Protein 2MK0 (pdb70)

InterPro domains:
  IPR055890 Domain of unknown function DUF7467 [PF24269] (681-784)

Solvent-accessible surface area: 6616 Å² total; per-residue (Å²): 210,86,118,86,74,111,85,95,60,27,72,35,86,163,39,43,14,56,97,86,16,89,91,75,23,38,47,75,75,41,50,67,50,0,58,66,84,34,87,96,71,0,49,76,60,96,73,35,97,134,120,17,23,89,68,5,4,20,53,98,46,44,132,136,64,102,129,167,76,51,53,111,129,34,57,101,80,89,54,62,73,66,159,104,121,91,135,155

Sequence (88 aa):
EPSSQPSDCGEVIEECPIDACFLPKSDSARPPDCTAVGRPDCNVLPFPNNIGCPSCCPFECSPDNPMFTPSPDGSPPNCSPTMLPSPSEPSSQPSDCGEVIEECPIDACFLPKSDSARPPDCTAVGRPDCNVLPFPNNIGCPSCCPFECSPDNPMFTPSPDGSPPNCSPTMLPSPSEPSSQPSDCGEVIEECPIDACFLPKSDSARPPDCTAVGRPDCNVLPFPNNIGCPSCCPFECSPDNPMFTPSPDGSPPNCSPTMLPSPSEPSSQPSDCGEVIEECPIDACFLPKSDSARPPDCTAVGRPDCNVLPFPNNIGCPSCCPFECSPDNPMFTPSPDGSPPNCSPTMLPSPSEPSSQPSDCGEVIEECPIDACFLPKSDSARPPDCTAVGRPDCNVLPFPNNIGCPSCCPFECSPDNPMFTPSPDGSPPNCSPTMLPSPSEPSSQPSDCGEVIEECPIDACFLPKSDSARPPDCTAVGRPDCNVLPFPNNIGCPSCCPFECSPDNPMFTPSPDGSPPNCSPTMLPSPSEPSSQPSDCGEVIEECPIDACFLPKSDSARPPDCTAVGRPDCNVLPFPNNIGCPSCCPFECSPDNPMFTPSPDGSPPNCSPTMLPSPSEPSSQPSDCGEVIEECPIDACFLPKSDSARPPDCTAVGRPDCNVLPFPNNIGCPSCCPFECSPDNPMFTPSPDGSPPNCSPTMLPSPSEPSSQPSDCGEVIEECPIDACFLPKSDSARPPDCTAVGRPDCNVLPFPNNIGCPSCCPFECSPDNPMFTPSPDGSPPNCSPTMLPSPSEPSSQPSDCGEVIEECPIDACFLPKSDSARPPDCTAVGRPDCNVLPFPNNIGCPSCCPFECSPDNPMFTPSPDGSPPNCSPTMLPSPS

Foldseek 3Di:
DDPDFCPQPPVGDQQVCDCVQPHPCLAVHGAAAQVRVPNQVLLDQPGPVPDGDPDHGHHDSDPPGDDDHHHPVRDQPDPPSPVDDDDD

Nearest PDB structures (foldseek):
  2mk0-assembly1_A  TM=9.180E-01  e=6.461E-21  Cylindrotheca fusiformis
  2nbi-assembly1_A  TM=7.959E-01  e=3.750E-17  Cylindrotheca fusiformis
  2mk0-assembly1_A  TM=9.466E-01  e=4.600E-21  Cylindrotheca fusiformis
  2nbi-assembly1_A  TM=8.079E-01  e=7.710E-17  Cylindrotheca fusiformis
  2mk0-assembly1_A  TM=9.467E-01  e=3.034E-20  Cylindrotheca fusiformis

Secondary structure (DSSP, 8-state):
--S--TTSSSSSSS-S-HHHHHSSSTTTT-S--GGGTT-GGGGSSS---SSS-SS------SSS------STTSS---SSTTTS----

Structure (mmCIF, N/CA/C/O backbone):
data_2MK0
#
_entry.id   2MK0
#
loop_
_atom_site.group_PDB
_atom_site.id
_atom_site.type_symbol
_atom_site.label_atom_id
_atom_site.label_alt_id
_atom_site.label_comp_id
_atom_site.label_asym_id
_atom_site.label_entity_id
_atom_site.label_seq_id
_atom_site.pdbx_PDB_ins_code
_atom_site.Cartn_x
_atom_site.Cartn_y
_atom_site.Cartn_z
_atom_site.occupancy
_atom_site.B_iso_or_equiv
_atom_site.auth_seq_id
_atom_site.auth_comp_id
_atom_site.auth_asym_id
_atom_site.auth_atom_id
_atom_site.pdbx_PDB_model_num
ATOM 1 N N . GLU A 1 16 ? 117.030 -20.379 8.441 1.00 0.00 372 GLU A N 1
ATOM 2 C CA . GLU A 1 16 ? 116.925 -20.406 6.985 1.00 0.00 372 GLU A CA 1
ATOM 3 C C . GLU A 1 16 ? 118.235 -19.941 6.310 1.00 0.00 372 GLU A C 1
ATOM 4 O O . GLU A 1 16 ? 118.921 -20.775 5.716 1.00 0.00 372 GLU A O 1
ATOM 16 N N . PRO A 1 17 ? 118.655 -18.648 6.374 1.00 0.00 373 PRO A N 1
ATOM 17 C CA . PRO A 1 17 ? 119.906 -18.262 5.780 1.00 0.00 373 PRO A CA 1
ATOM 18 C C . PRO A 1 17 ? 121.079 -18.418 6.749 1.00 0.00 373 PRO A C 1
ATOM 19 O O . PRO A 1 17 ? 121.113 -17.810 7.827 1.00 0.00 373 PRO A O 1
ATOM 30 N N . SER A 1 18 ? 122.027 -19.224 6.378 1.00 0.00 374 SER A N 1
ATOM 31 C CA . SER A 1 18 ? 123.177 -19.455 7.206 1.00 0.00 374 SER A CA 1
ATOM 32 C C . SER A 1 18 ? 124.306 -18.497 6.832 1.00 0.00 374 SER A C 1
ATOM 33 O O . SER A 1 18 ? 125.350 -18.460 7.484 1.00 0.00 374 SER A O 1
ATOM 41 N N . SER A 1 19 ? 124.099 -17.724 5.790 1.00 0.00 375 SER A N 1
ATOM 42 C CA . SER A 1 19 ? 125.092 -16.787 5.337 1.00 0.00 375 SER A CA 1
ATOM 43 C C . SER A 1 19 ? 124.425 -15.583 4.690 1.00 0.00 375 SER A C 1
ATOM 44 O O . SER A 1 19 ? 123.889 -15.682 3.583 1.00 0.00 375 SER A O 1
ATOM 52 N N . GLN A 1 20 ? 124.454 -14.461 5.377 1.00 0.00 376 GLN A N 1
ATOM 53 C CA . GLN A 1 20 ? 123.889 -13.231 4.854 1.00 0.00 376 GLN A CA 1
ATOM 54 C C . GLN A 1 20 ? 124.935 -12.124 4.800 1.00 0.00 376 GLN A C 1
ATOM 55 O O . GLN A 1 20 ? 125.261 -11.693 3.703 1.00 0.00 376 GLN A O 1
ATOM 69 N N . PRO A 1 21 ? 125.518 -11.634 5.954 1.00 0.00 377 PRO A N 1
ATOM 70 C CA . PRO A 1 21 ? 126.579 -10.624 5.899 1.00 0.00 377 PRO A CA 1
ATOM 71 C C . PRO A 1 21 ? 127.854 -11.181 5.247 1.00 0.00 377 PRO A C 1
ATOM 72 O O . PRO A 1 21 ? 128.765 -11.646 5.918 1.00 0.00 377 PRO A O 1
ATOM 83 N N . SER A 1 22 ? 127.848 -11.222 3.946 1.00 0.00 378 SER A N 1
ATOM 84 C CA . SER A 1 22 ? 128.956 -11.736 3.198 1.00 0.00 378 SER A CA 1
ATOM 85 C C . SER A 1 22 ? 129.456 -10.684 2.208 1.00 0.00 378 SER A C 1
ATOM 86 O O . SER A 1 22 ? 130.662 -10.573 1.966 1.00 0.00 378 SER A O 1
ATOM 94 N N . ASP A 1 23 ? 128.527 -9.881 1.650 1.00 0.00 379 ASP A N 1
ATOM 95 C CA . ASP A 1 23 ? 128.952 -8.817 0.709 1.00 0.00 379 ASP A CA 1
ATOM 96 C C . ASP A 1 23 ? 129.568 -7.687 1.516 1.00 0.00 379 ASP A C 1
ATOM 97 O O . ASP A 1 23 ? 130.792 -7.530 1.563 1.00 0.00 379 ASP A O 1
ATOM 106 N N . CYS A 1 24 ? 128.703 -6.957 2.203 1.00 0.00 380 CYS A N 1
ATOM 107 C CA . CYS A 1 24 ? 129.058 -5.898 3.113 1.00 0.00 380 CYS A CA 1
ATOM 108 C C . CYS A 1 24 ? 127.775 -5.341 3.652 1.00 0.00 380 CYS A C 1
ATOM 109 O O . CYS A 1 24 ? 127.434 -5.568 4.805 1.00 0.00 380 CYS A O 1
ATOM 116 N N . GLY A 1 25 ? 127.018 -4.699 2.786 1.00 0.00 381 GLY A N 1
ATOM 117 C CA . GLY A 1 25 ? 125.773 -4.139 3.191 1.00 0.00 381 GLY A CA 1
ATOM 118 C C . GLY A 1 25 ? 124.670 -4.346 2.191 1.00 0.00 381 GLY A C 1
ATOM 119 O O . GLY A 1 25 ? 123.576 -3.818 2.340 1.00 0.00 381 GLY A O 1
ATOM 123 N N . GLU A 1 26 ? 124.941 -5.130 1.182 1.00 0.00 382 GLU A N 1
ATOM 124 C CA . GLU A 1 26 ? 123.918 -5.470 0.217 1.00 0.00 382 GLU A CA 1
ATOM 125 C C . GLU A 1 26 ? 123.093 -6.590 0.819 1.00 0.00 382 GLU A C 1
ATOM 126 O O . GLU A 1 26 ? 121.876 -6.687 0.638 1.00 0.00 382 GLU A O 1
ATOM 138 N N . VAL A 1 27 ? 123.771 -7.391 1.600 1.00 0.00 383 VAL A N 1
ATOM 139 C CA . VAL A 1 27 ? 123.163 -8.486 2.276 1.00 0.00 383 VAL A CA 1
ATOM 140 C C . VAL A 1 27 ? 123.271 -8.355 3.774 1.00 0.00 383 VAL A C 1
ATOM 141 O O . VAL A 1 27 ? 124.138 -8.955 4.383 1.00 0.00 383 VAL A O 1
ATOM 154 N N . ILE A 1 28 ? 122.468 -7.477 4.342 1.00 0.00 384 ILE A N 1
ATOM 155 C CA . ILE A 1 28 ? 122.414 -7.292 5.797 1.00 0.00 384 ILE A CA 1
ATOM 156 C C . ILE A 1 28 ? 120.992 -6.964 6.249 1.00 0.00 384 ILE A C 1
ATOM 157 O O . ILE A 1 28 ? 120.654 -5.813 6.477 1.00 0.00 384 ILE A O 1
ATOM 173 N N . GLU A 1 29 ? 120.134 -7.985 6.285 1.00 0.00 385 GLU A N 1
ATOM 174 C CA . GLU A 1 29 ? 118.704 -7.837 6.665 1.00 0.00 385 GLU A CA 1
ATOM 175 C C . GLU A 1 29 ? 117.949 -6.890 5.669 1.00 0.00 385 GLU A C 1
ATOM 176 O O . GLU A 1 29 ? 116.779 -6.542 5.857 1.00 0.00 385 GLU A O 1
ATOM 188 N N . GLU A 1 30 ? 118.625 -6.548 4.593 1.00 0.00 386 GLU A N 1
ATOM 189 C CA . GLU A 1 30 ? 118.131 -5.621 3.613 1.00 0.00 386 GLU A CA 1
ATOM 190 C C . GLU A 1 30 ? 116.991 -6.284 2.854 1.00 0.00 386 GLU A C 1
ATOM 191 O O . GLU A 1 30 ? 117.166 -7.340 2.219 1.00 0.00 386 GLU A O 1
ATOM 203 N N . CYS A 1 31 ? 115.844 -5.681 2.943 1.00 0.00 387 CYS A N 1
ATOM 204 C CA . CYS A 1 31 ? 114.642 -6.147 2.280 1.00 0.00 387 CYS A CA 1
ATOM 205 C C . CYS A 1 31 ? 114.704 -6.180 0.734 1.00 0.00 387 CYS A C 1
ATOM 206 O O . CYS A 1 31 ? 114.008 -7.012 0.172 1.00 0.00 387 CYS A O 1
ATOM 213 N N . PRO A 1 32 ? 115.487 -5.259 0.004 1.00 0.00 388 PRO A N 1
ATOM 214 C CA . PRO A 1 32 ? 115.503 -5.236 -1.442 1.00 0.00 388 PRO A CA 1
ATOM 215 C C . PRO A 1 32 ? 115.836 -6.598 -2.123 1.00 0.00 388 PRO A C 1
ATOM 216 O O . PRO A 1 32 ? 114.975 -7.485 -2.180 1.00 0.00 388 PRO A O 1
ATOM 227 N N . ILE A 1 33 ? 117.060 -6.769 -2.669 1.00 0.00 389 ILE A N 1
ATOM 228 C CA . ILE A 1 33 ? 117.437 -8.023 -3.365 1.00 0.00 389 ILE A CA 1
ATOM 229 C C . ILE A 1 33 ? 116.443 -8.260 -4.571 1.00 0.00 389 ILE A C 1
ATOM 230 O O . ILE A 1 33 ? 115.509 -7.439 -4.850 1.00 0.00 389 ILE A O 1
ATOM 246 N N . ASP A 1 34 ? 116.613 -9.335 -5.270 1.00 0.00 390 ASP A N 1
ATOM 247 C CA . ASP A 1 34 ? 115.706 -9.728 -6.315 1.00 0.00 390 ASP A CA 1
ATOM 248 C C . ASP A 1 34 ? 114.311 -10.010 -5.736 1.00 0.00 390 ASP A C 1
ATOM 249 O O . ASP A 1 34 ? 113.326 -9.984 -6.466 1.00 0.00 390 ASP A O 1
ATOM 258 N N . ALA A 1 35 ? 114.238 -10.202 -4.396 1.00 0.00 391 ALA A N 1
ATOM 259 C CA . ALA A 1 35 ? 112.994 -10.470 -3.697 1.00 0.00 391 ALA A CA 1
ATOM 260 C C . ALA A 1 35 ? 112.108 -9.263 -3.789 1.00 0.00 391 ALA A C 1
ATOM 261 O O . ALA A 1 35 ? 110.890 -9.366 -3.722 1.00 0.00 391 ALA A O 1
ATOM 268 N N . CYS A 1 36 ? 112.742 -8.118 -3.916 1.00 0.00 392 CYS A N 1
ATOM 269 C CA . CYS A 1 36 ? 112.048 -6.893 -4.178 1.00 0.00 392 CYS A CA 1
ATOM 270 C C . CYS A 1 36 ? 111.464 -7.005 -5.568 1.00 0.00 392 CYS A C 1
ATOM 271 O O . CYS A 1 36 ? 110.240 -7.023 -5.724 1.00 0.00 392 CYS A O 1
ATOM 278 N N . PHE A 1 37 ? 112.361 -7.235 -6.524 1.00 0.00 393 PHE A N 1
ATOM 279 C CA . PHE A 1 37 ? 112.081 -7.349 -7.967 1.00 0.00 393 PHE A CA 1
ATOM 280 C C . PHE A 1 37 ? 113.364 -7.006 -8.662 1.00 0.00 393 PHE A C 1
ATOM 281 O O . PHE A 1 37 ? 113.629 -5.835 -8.838 1.00 0.00 393 PHE A O 1
ATOM 298 N N . LEU A 1 38 ? 114.225 -8.009 -8.925 1.00 0.00 394 LEU A N 1
ATOM 299 C CA . LEU A 1 38 ? 115.541 -7.771 -9.566 1.00 0.00 394 LEU A CA 1
ATOM 300 C C . LEU A 1 38 ? 116.486 -7.118 -8.552 1.00 0.00 394 LEU A C 1
ATOM 301 O O . LEU A 1 38 ? 116.045 -6.638 -7.507 1.00 0.00 394 LEU A O 1
ATOM 317 N N . PRO A 1 39 ? 117.800 -7.155 -8.803 1.00 0.00 395 PRO A N 1
ATOM 318 C CA . PRO A 1 39 ? 118.822 -6.420 -8.013 1.00 0.00 395 PRO A CA 1
ATOM 319 C C . PRO A 1 39 ? 118.659 -4.900 -8.030 1.00 0.00 395 PRO A C 1
ATOM 320 O O . PRO A 1 39 ? 119.639 -4.194 -8.146 1.00 0.00 395 PRO A O 1
ATOM 331 N N . LYS A 1 40 ? 117.430 -4.448 -7.793 1.00 0.00 396 LYS A N 1
ATOM 332 C CA . LYS A 1 40 ? 116.975 -3.048 -7.665 1.00 0.00 396 LYS A CA 1
ATOM 333 C C . LYS A 1 40 ? 117.668 -1.955 -8.482 1.00 0.00 396 LYS A C 1
ATOM 334 O O . LYS A 1 40 ? 117.064 -1.371 -9.412 1.00 0.00 396 LYS A O 1
ATOM 353 N N . SER A 1 41 ? 118.906 -1.735 -8.183 1.00 0.00 397 SER A N 1
ATOM 354 C CA . SER A 1 41 ? 119.768 -0.812 -8.839 1.00 0.00 397 SER A CA 1
ATOM 355 C C . SER A 1 41 ? 120.244 -1.420 -10.167 1.00 0.00 397 SER A C 1
ATOM 356 O O . SER A 1 41 ? 121.206 -0.968 -10.741 1.00 0.00 397 SER A O 1
ATOM 364 N N . ASP A 1 42 ? 119.547 -2.460 -10.619 1.00 0.00 398 ASP A N 1
ATOM 365 C CA . ASP A 1 42 ? 119.783 -3.070 -11.933 1.00 0.00 398 ASP A CA 1
ATOM 366 C C . ASP A 1 42 ? 119.817 -2.022 -13.050 1.00 0.00 398 ASP A C 1
ATOM 367 O O . ASP A 1 42 ? 120.880 -1.616 -13.507 1.00 0.00 398 ASP A O 1
ATOM 376 N N . SER A 1 43 ? 118.700 -1.591 -13.464 1.00 0.00 399 SER A N 1
ATOM 377 C CA . SER A 1 43 ? 118.538 -0.547 -14.426 1.00 0.00 399 SER A CA 1
ATOM 378 C C . SER A 1 43 ? 117.124 -0.014 -14.245 1.00 0.00 399 SER A C 1
ATOM 379 O O . SER A 1 43 ? 116.373 0.108 -15.214 1.00 0.00 399 SER A O 1
ATOM 387 N N . ALA A 1 44 ? 116.753 0.196 -12.960 1.00 0.00 400 ALA A N 1
ATOM 388 C CA . ALA A 1 44 ? 115.472 0.769 -12.558 1.00 0.00 400 ALA A CA 1
ATOM 389 C C . ALA A 1 44 ? 114.342 -0.256 -12.575 1.00 0.00 400 ALA A C 1
ATOM 390 O O . ALA A 1 44 ? 113.596 -0.365 -13.552 1.00 0.00 400 ALA A O 1
ATOM 397 N N . ARG A 1 45 ? 114.275 -1.078 -11.528 1.00 0.00 401 ARG A N 1
ATOM 398 C CA . ARG A 1 45 ? 113.194 -2.066 -11.417 1.00 0.00 401 ARG A CA 1
ATOM 399 C C . ARG A 1 45 ? 111.878 -1.405 -11.042 1.00 0.00 401 ARG A C 1
ATOM 400 O O . ARG A 1 45 ? 111.900 -0.214 -10.694 1.00 0.00 401 ARG A O 1
ATOM 421 N N . PRO A 1 46 ? 110.706 -2.138 -11.148 1.00 0.00 402 PRO A N 1
ATOM 422 C CA . PRO A 1 46 ? 109.370 -1.617 -10.795 1.00 0.00 402 PRO A CA 1
ATOM 423 C C . PRO A 1 46 ? 109.376 -0.691 -9.553 1.00 0.00 402 PRO A C 1
ATOM 424 O O . PRO A 1 46 ? 110.122 -0.908 -8.648 1.00 0.00 402 PRO A O 1
ATOM 435 N N . PRO A 1 47 ? 108.510 0.316 -9.507 1.00 0.00 403 PRO A N 1
ATOM 436 C CA . PRO A 1 47 ? 108.538 1.366 -8.466 1.00 0.00 403 PRO A CA 1
ATOM 437 C C . PRO A 1 47 ? 108.302 0.871 -7.023 1.00 0.00 403 PRO A C 1
ATOM 438 O O . PRO A 1 47 ? 107.955 -0.284 -6.776 1.00 0.00 403 PRO A O 1
ATOM 449 N N . ASP A 1 48 ? 108.426 1.779 -6.085 1.00 0.00 404 ASP A N 1
ATOM 450 C CA . ASP A 1 48 ? 108.338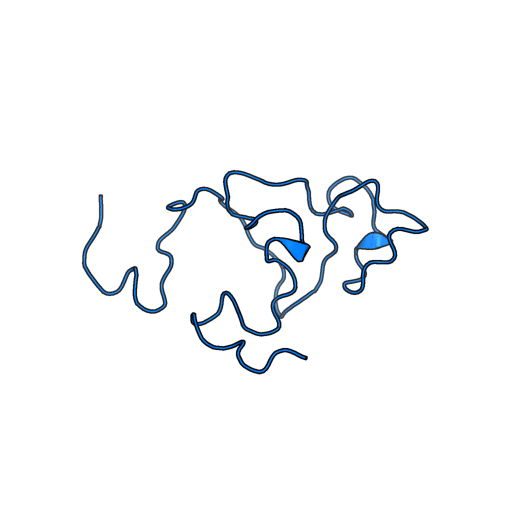 1.498 -4.633 1.00 0.00 404 ASP A CA 1
ATOM 451 C C . ASP A 1 48 ? 106.905 1.619 -4.047 1.00 0.00 404 ASP A C 1
ATOM 452 O O . ASP A 1 48 ? 106.721 2.107 -2.937 1.00 0.00 404 ASP A O 1
ATOM 461 N N . CYS A 1 49 ? 105.920 1.212 -4.802 1.00 0.00 405 CYS A N 1
ATOM 462 C CA . CYS A 1 49 ? 104.507 1.067 -4.301 1.00 0.00 405 CYS A CA 1
ATOM 463 C C . CYS A 1 49 ? 103.815 2.340 -3.883 1.00 0.00 405 CYS A C 1
ATOM 464 O O . CYS A 1 49 ? 103.014 2.844 -4.635 1.00 0.00 405 CYS A O 1
ATOM 471 N N . THR A 1 50 ? 104.029 2.817 -2.644 1.00 0.00 406 THR A N 1
ATOM 472 C CA . THR A 1 50 ? 103.535 4.139 -2.208 1.00 0.00 406 THR A CA 1
ATOM 473 C C . THR A 1 50 ? 103.877 5.170 -3.290 1.00 0.00 406 THR A C 1
ATOM 474 O O . THR A 1 50 ? 103.096 6.047 -3.644 1.00 0.00 406 THR A O 1
ATOM 485 N N . ALA A 1 51 ? 105.040 4.962 -3.795 1.00 0.00 407 ALA A N 1
ATOM 486 C CA . ALA A 1 51 ? 105.626 5.629 -4.919 1.00 0.00 407 ALA A CA 1
ATOM 487 C C . ALA A 1 51 ? 104.637 5.744 -6.150 1.00 0.00 407 ALA A C 1
ATOM 488 O O . ALA A 1 51 ? 104.750 6.670 -6.937 1.00 0.00 407 ALA A O 1
ATOM 495 N N . VAL A 1 52 ? 103.664 4.820 -6.275 1.00 0.00 408 VAL A N 1
ATOM 496 C CA . VAL A 1 52 ? 102.644 4.859 -7.340 1.00 0.00 408 VAL A CA 1
ATOM 497 C C . VAL A 1 52 ? 101.262 5.153 -6.723 1.00 0.00 408 VAL A C 1
ATOM 498 O O . VAL A 1 52 ? 100.324 5.531 -7.415 1.00 0.00 408 VAL A O 1
ATOM 511 N N . GLY A 1 53 ? 101.164 4.970 -5.413 1.00 0.00 409 GLY A N 1
ATOM 512 C CA . GLY A 1 53 ? 99.920 5.159 -4.746 1.00 0.00 409 GLY A CA 1
ATOM 513 C C . GLY A 1 53 ? 99.483 3.969 -3.911 1.00 0.00 409 GLY A C 1
ATOM 514 O O . GLY A 1 53 ? 98.304 3.838 -3.613 1.00 0.00 409 GLY A O 1
ATOM 518 N N . ARG A 1 54 ? 100.403 3.063 -3.600 1.00 0.00 410 ARG A N 1
ATOM 519 C CA . ARG A 1 54 ? 100.151 1.932 -2.703 1.00 0.00 410 ARG A CA 1
ATOM 520 C C . ARG A 1 54 ? 100.712 2.189 -1.318 1.00 0.00 410 ARG A C 1
ATOM 521 O O . ARG A 1 54 ? 101.785 1.667 -0.995 1.00 0.00 410 ARG A O 1
ATOM 542 N N . PRO A 1 55 ? 100.054 2.975 -0.455 1.00 0.00 411 PRO A N 1
ATOM 543 C CA . PRO A 1 55 ? 100.580 3.245 0.883 1.00 0.00 411 PRO A CA 1
ATOM 544 C C . PRO A 1 55 ? 100.439 2.014 1.755 1.00 0.00 411 PRO A C 1
ATOM 545 O O . PRO A 1 55 ? 101.113 1.869 2.758 1.00 0.00 411 PRO A O 1
ATOM 556 N N . ASP A 1 56 ? 99.635 1.077 1.285 1.00 0.00 412 ASP A N 1
ATOM 557 C CA . ASP A 1 56 ? 99.327 -0.114 2.074 1.00 0.00 412 ASP A CA 1
ATOM 558 C C . ASP A 1 56 ? 100.536 -1.045 2.000 1.00 0.00 412 ASP A C 1
ATOM 559 O O . ASP A 1 56 ? 100.880 -1.768 2.939 1.00 0.00 412 ASP A O 1
ATOM 568 N N . CYS A 1 57 ? 101.245 -0.902 0.908 1.00 0.00 413 CYS A N 1
ATOM 569 C CA . CYS A 1 57 ? 102.414 -1.700 0.648 1.00 0.00 413 CYS A CA 1
ATOM 570 C C . CYS A 1 57 ? 103.609 -1.126 1.339 1.00 0.00 413 CYS A C 1
ATOM 571 O O . CYS A 1 57 ? 104.616 -1.758 1.392 1.00 0.00 413 CYS A O 1
ATOM 578 N N . ASN A 1 58 ? 103.516 0.156 1.777 1.00 0.00 414 ASN A N 1
ATOM 579 C CA . ASN A 1 58 ? 104.549 0.744 2.680 1.00 0.00 414 ASN A CA 1
ATOM 580 C C . ASN A 1 58 ? 104.978 -0.243 3.818 1.00 0.00 414 ASN A C 1
ATOM 581 O O . ASN A 1 58 ? 106.096 -0.167 4.373 1.00 0.00 414 ASN A O 1
ATOM 592 N N . VAL A 1 59 ? 104.125 -1.190 4.134 1.00 0.00 415 VAL A N 1
ATOM 593 C CA . VAL A 1 59 ? 104.517 -2.176 5.052 1.00 0.00 415 VAL A CA 1
ATOM 594 C C . VAL A 1 59 ? 105.526 -3.133 4.442 1.00 0.00 415 VAL A C 1
ATOM 595 O O . VAL A 1 59 ? 105.261 -3.801 3.439 1.00 0.00 415 VAL A O 1
ATOM 608 N N . LEU A 1 60 ? 106.672 -3.124 5.058 1.00 0.00 416 LEU A N 1
ATOM 609 C CA . LEU A 1 60 ? 107.813 -3.996 4.745 1.00 0.00 416 LEU A CA 1
ATOM 610 C C . LEU A 1 60 ? 107.391 -5.487 4.425 1.00 0.00 416 LEU A C 1
ATOM 611 O O . LEU A 1 60 ? 107.654 -5.941 3.302 1.00 0.00 416 LEU A O 1
ATOM 627 N N . PRO A 1 61 ? 106.834 -6.320 5.401 1.00 0.00 417 PRO A N 1
ATOM 628 C CA . PRO A 1 61 ? 106.300 -7.636 5.047 1.00 0.00 417 PRO A CA 1
ATOM 629 C C . PRO A 1 61 ? 105.233 -7.469 3.977 1.00 0.00 417 PRO A C 1
ATOM 630 O O . PRO A 1 61 ? 104.248 -6.753 4.187 1.00 0.00 417 PRO A O 1
ATOM 641 N N . PHE A 1 62 ? 105.400 -8.150 2.868 1.00 0.00 418 PHE A N 1
ATOM 642 C CA . PHE A 1 62 ? 104.591 -7.895 1.718 1.00 0.00 418 PHE A CA 1
ATOM 643 C C . PHE A 1 62 ? 103.242 -8.558 1.842 1.00 0.00 418 PHE A C 1
ATOM 644 O O . PHE A 1 62 ? 103.162 -9.784 1.992 1.00 0.00 418 PHE A O 1
ATOM 661 N N . PRO A 1 63 ? 102.152 -7.777 1.839 1.00 0.00 419 PRO A N 1
ATOM 662 C CA . PRO A 1 63 ? 100.826 -8.339 1.850 1.00 0.00 419 PRO A CA 1
ATOM 663 C C . PRO A 1 63 ? 100.533 -9.042 0.554 1.00 0.00 419 PRO A C 1
ATOM 664 O O . PRO A 1 63 ? 100.128 -10.190 0.566 1.00 0.00 419 PRO A O 1
ATOM 675 N N . ASN A 1 64 ? 100.716 -8.311 -0.581 1.00 0.00 420 ASN A N 1
ATOM 676 C CA . ASN A 1 64 ? 100.427 -8.790 -1.963 1.00 0.00 420 ASN A CA 1
ATOM 677 C C . ASN A 1 64 ? 99.087 -9.446 -2.083 1.00 0.00 420 ASN A C 1
ATOM 678 O O . ASN A 1 64 ? 98.848 -10.304 -2.928 1.00 0.00 420 ASN A O 1
ATOM 689 N N . ASN A 1 65 ? 98.213 -9.014 -1.221 1.00 0.00 421 ASN A N 1
ATOM 690 C CA . ASN A 1 65 ? 96.892 -9.539 -1.134 1.00 0.00 421 ASN A CA 1
ATOM 691 C C . ASN A 1 65 ? 95.833 -8.465 -0.847 1.00 0.00 421 ASN A C 1
ATOM 692 O O . ASN A 1 65 ? 94.678 -8.787 -0.578 1.00 0.00 421 ASN A O 1
ATOM 703 N N . ILE A 1 66 ? 96.203 -7.204 -0.973 1.00 0.00 422 ILE A N 1
ATOM 704 C CA . ILE A 1 66 ? 95.311 -6.078 -0.618 1.00 0.00 422 ILE A CA 1
ATOM 705 C C . ILE A 1 66 ? 95.536 -4.842 -1.523 1.00 0.00 422 ILE A C 1
ATOM 706 O O . ILE A 1 66 ? 94.605 -4.351 -2.131 1.00 0.00 422 ILE A O 1
ATOM 722 N N . GLY A 1 67 ? 96.780 -4.372 -1.620 1.00 0.00 423 GLY A N 1
ATOM 723 C CA . GLY A 1 67 ? 97.066 -3.144 -2.360 1.00 0.00 423 GLY A CA 1
ATOM 724 C C . GLY A 1 67 ? 97.952 -3.347 -3.577 1.00 0.00 423 GLY A C 1
ATOM 725 O O . GLY A 1 67 ? 97.499 -3.131 -4.706 1.00 0.00 423 GLY A O 1
ATOM 729 N N . CYS A 1 68 ? 99.213 -3.671 -3.342 1.00 0.00 424 CYS A N 1
ATOM 730 C CA . CYS A 1 68 ? 100.291 -3.939 -4.324 1.00 0.00 424 CYS A CA 1
ATOM 731 C C . CYS A 1 68 ? 99.868 -4.459 -5.727 1.00 0.00 424 CYS A C 1
ATOM 732 O O . CYS A 1 68 ? 99.268 -5.508 -5.848 1.00 0.00 424 CYS A O 1
ATOM 739 N N . PRO A 1 69 ? 100.179 -3.681 -6.809 1.00 0.00 425 PRO A N 1
ATOM 740 C CA . PRO A 1 69 ? 99.988 -4.103 -8.192 1.00 0.00 425 PRO A CA 1
ATOM 741 C C . PRO A 1 69 ? 101.306 -4.619 -8.817 1.00 0.00 425 PRO A C 1
ATOM 742 O O . PRO A 1 69 ? 101.451 -4.631 -10.033 1.00 0.00 425 PRO A O 1
ATOM 753 N N . SER A 1 70 ? 102.256 -4.956 -7.931 1.00 0.00 426 SER A N 1
ATOM 754 C CA . SER A 1 70 ? 103.578 -5.574 -8.215 1.00 0.00 426 SER A CA 1
ATOM 755 C C . SER A 1 70 ? 104.739 -4.588 -8.112 1.00 0.00 426 SER A C 1
ATOM 756 O O . SER A 1 70 ? 105.621 -4.546 -8.966 1.00 0.00 426 SER A O 1
ATOM 764 N N . CYS A 1 71 ? 104.703 -3.746 -7.090 1.00 0.00 427 CYS A N 1
ATOM 765 C CA . CYS A 1 71 ? 105.822 -2.874 -6.781 1.00 0.00 427 CYS A CA 1
ATOM 766 C C . CYS A 1 71 ? 106.573 -3.368 -5.495 1.00 0.00 427 CYS A C 1
ATOM 767 O O . CYS A 1 71 ? 106.351 -4.500 -5.061 1.00 0.00 427 CYS A O 1
ATOM 774 N N . CYS A 1 72 ? 107.474 -2.555 -4.929 1.00 0.00 428 CYS A N 1
ATOM 775 C CA . CYS A 1 72 ? 108.194 -2.913 -3.679 1.00 0.00 428 CYS A CA 1
ATOM 776 C C . CYS A 1 72 ? 107.686 -2.089 -2.487 1.00 0.00 428 CYS A C 1
ATOM 777 O O . CYS A 1 72 ? 107.165 -1.011 -2.700 1.00 0.00 428 CYS A O 1
ATOM 784 N N . PRO A 1 73 ? 107.821 -2.583 -1.204 1.00 0.00 429 PRO A N 1
ATOM 785 C CA . PRO A 1 73 ? 107.291 -1.877 -0.028 1.00 0.00 429 PRO A CA 1
ATOM 786 C C . PRO A 1 73 ? 108.139 -0.617 0.377 1.00 0.00 429 PRO A C 1
ATOM 787 O O . PRO A 1 73 ? 108.512 0.191 -0.482 1.00 0.00 429 PRO A O 1
ATOM 798 N N . PHE A 1 74 ? 108.509 -0.510 1.659 1.00 0.00 430 PHE A N 1
ATOM 799 C CA . PHE A 1 74 ? 109.133 0.700 2.193 1.00 0.00 430 PHE A CA 1
ATOM 800 C C . PHE A 1 74 ? 109.705 0.462 3.597 1.00 0.00 430 PHE A C 1
ATOM 801 O O . PHE A 1 74 ? 109.736 -0.680 4.065 1.00 0.00 430 PHE A O 1
ATOM 818 N N . GLU A 1 75 ? 110.178 1.550 4.251 1.00 0.00 431 GLU A N 1
ATOM 819 C CA . GLU A 1 75 ? 110.776 1.504 5.600 1.00 0.00 431 GLU A CA 1
ATOM 820 C C . GLU A 1 75 ? 112.098 0.769 5.541 1.00 0.00 431 GLU A C 1
ATOM 821 O O . GLU A 1 75 ? 113.119 1.369 5.206 1.00 0.00 431 GLU A O 1
ATOM 833 N N . CYS A 1 76 ? 112.057 -0.520 5.830 1.00 0.00 432 CYS A N 1
ATOM 834 C CA . CYS A 1 76 ? 113.180 -1.449 5.695 1.00 0.00 432 CYS A CA 1
ATOM 835 C C . CYS A 1 76 ? 114.332 -1.208 6.689 1.00 0.00 432 CYS A C 1
ATOM 836 O O . CYS A 1 76 ? 114.591 -2.044 7.560 1.00 0.00 432 CYS A O 1
ATOM 843 N N . SER A 1 77 ? 114.944 -0.059 6.601 1.00 0.00 433 SER A N 1
ATOM 844 C CA . SER A 1 77 ? 116.161 0.236 7.321 1.00 0.00 433 SER A CA 1
ATOM 845 C C . SER A 1 77 ? 116.178 1.732 7.633 1.00 0.00 433 SER A C 1
ATOM 846 O O . SER A 1 77 ? 115.365 2.474 7.056 1.00 0.00 433 SER A O 1
ATOM 854 N N . PRO A 1 78 ? 117.013 2.188 8.608 1.00 0.00 434 PRO A N 1
ATOM 855 C CA . PRO A 1 78 ? 117.207 3.615 8.898 1.00 0.00 434 PRO A CA 1
ATOM 856 C C . PRO A 1 78 ? 117.421 4.434 7.654 1.00 0.00 434 PRO A C 1
ATOM 857 O O . PRO A 1 78 ? 118.400 4.220 6.929 1.00 0.00 434 PRO A O 1
ATOM 868 N N . ASP A 1 79 ? 116.504 5.354 7.418 1.00 0.00 435 ASP A N 1
ATOM 869 C CA . ASP A 1 79 ? 116.553 6.251 6.250 1.00 0.00 435 ASP A CA 1
ATOM 870 C C . ASP A 1 79 ? 116.451 5.504 4.951 1.00 0.00 435 ASP A C 1
ATOM 871 O O . ASP A 1 79 ? 117.443 5.068 4.360 1.00 0.00 435 ASP A O 1
ATOM 880 N N . ASN A 1 80 ? 115.218 5.375 4.517 1.00 0.00 436 ASN A N 1
ATOM 881 C CA . ASN A 1 80 ? 114.833 4.597 3.341 1.00 0.00 436 ASN A CA 1
ATOM 882 C C . ASN A 1 80 ? 115.250 5.146 1.924 1.00 0.00 436 ASN A C 1
ATOM 883 O O . ASN A 1 80 ? 115.243 4.351 0.985 1.00 0.00 436 ASN A O 1
ATOM 894 N N . PRO A 1 81 ? 115.562 6.487 1.690 1.00 0.00 437 PRO A N 1
ATOM 895 C CA . PRO A 1 81 ? 115.939 6.967 0.343 1.00 0.00 437 PRO A CA 1
ATOM 896 C C . PRO A 1 81 ? 117.109 6.206 -0.304 1.00 0.00 437 PRO A C 1
ATOM 897 O O . PRO A 1 81 ? 118.168 5.971 0.316 1.00 0.00 437 PRO A O 1
ATOM 908 N N . MET A 1 82 ? 116.906 5.860 -1.548 1.00 0.00 438 MET A N 1
ATOM 909 C CA . MET A 1 82 ? 117.867 5.160 -2.362 1.00 0.00 438 MET A CA 1
ATOM 910 C C . MET A 1 82 ? 117.569 5.533 -3.794 1.00 0.00 438 MET A C 1
ATOM 911 O O . MET A 1 82 ? 116.405 5.569 -4.193 1.00 0.00 438 MET A O 1
ATOM 925 N N . PHE A 1 83 ? 118.587 5.823 -4.556 1.00 0.00 439 PHE A N 1
ATOM 926 C CA . PHE A 1 83 ? 118.408 6.332 -5.898 1.00 0.00 439 PHE A CA 1
ATOM 927 C C . PHE A 1 83 ? 119.564 5.911 -6.783 1.00 0.00 439 PHE A C 1
ATOM 928 O O . PHE A 1 83 ? 120.514 5.298 -6.291 1.00 0.00 439 PHE A O 1
ATOM 945 N N . THR A 1 84 ? 119.487 6.275 -8.068 1.00 0.00 440 THR A N 1
ATOM 946 C CA . THR A 1 84 ? 120.493 5.971 -9.105 1.00 0.00 440 THR A CA 1
ATOM 947 C C . THR A 1 84 ? 120.760 4.468 -9.302 1.00 0.00 440 THR A C 1
ATOM 948 O O . THR A 1 84 ? 121.443 3.839 -8.497 1.00 0.00 440 THR A O 1
ATOM 959 N N . PRO A 1 85 ? 120.208 3.870 -10.378 1.00 0.00 441 PRO A N 1
ATOM 960 C CA . PRO A 1 85 ? 120.422 2.476 -10.684 1.00 0.00 441 PRO A CA 1
ATOM 961 C C . PRO A 1 85 ? 121.704 2.302 -11.515 1.00 0.00 441 PRO A C 1
ATOM 962 O O . PRO A 1 85 ? 122.606 3.131 -11.414 1.00 0.00 441 PRO A O 1
ATOM 973 N N . SER A 1 86 ? 121.738 1.249 -12.349 1.00 0.00 442 SER A N 1
ATOM 974 C CA . SER A 1 86 ? 122.884 0.826 -13.156 1.00 0.00 442 SER A CA 1
ATOM 975 C C . SER A 1 86 ? 123.822 -0.032 -12.308 1.00 0.00 442 SER A C 1
ATOM 976 O O . SER A 1 86 ? 124.062 0.282 -11.137 1.00 0.00 442 SER A O 1
ATOM 984 N N . PRO A 1 87 ? 124.373 -1.130 -12.868 1.00 0.00 443 PRO A N 1
ATOM 985 C CA . PRO A 1 87 ? 125.313 -2.015 -12.141 1.00 0.00 443 PRO A CA 1
ATOM 986 C C . PRO A 1 87 ? 126.582 -1.270 -11.715 1.00 0.00 443 PRO A C 1
ATOM 987 O O . PRO A 1 87 ? 127.305 -1.693 -10.805 1.00 0.00 443 PRO A O 1
ATOM 998 N N . ASP A 1 88 ? 126.813 -0.149 -12.365 1.00 0.00 444 ASP A N 1
ATOM 999 C CA . ASP A 1 88 ? 127.965 0.707 -12.069 1.00 0.00 444 ASP A CA 1
ATOM 1000 C C . ASP A 1 88 ? 127.502 2.118 -11.805 1.00 0.00 444 ASP A C 1
ATOM 1001 O O . ASP A 1 88 ? 128.280 3.068 -11.901 1.00 0.00 444 ASP A O 1
ATOM 1010 N N . GLY A 1 89 ? 126.234 2.231 -11.415 1.00 0.00 445 GLY A N 1
ATOM 1011 C CA . GLY A 1 89 ? 125.582 3.525 -11.157 1.00 0.00 445 GLY A CA 1
ATOM 1012 C C . GLY A 1 89 ? 126.312 4.442 -10.190 1.00 0.00 445 GLY A C 1
ATOM 1013 O O . GLY A 1 89 ? 126.245 5.671 -10.321 1.00 0.00 445 GLY A O 1
ATOM 1017 N N . SER A 1 90 ? 126.968 3.872 -9.221 1.00 0.00 446 SER A N 1
ATOM 1018 C CA . SER A 1 90 ? 127.725 4.625 -8.246 1.00 0.00 446 SER A CA 1
ATOM 1019 C C . SER A 1 90 ? 128.910 3.841 -7.792 1.00 0.00 446 SER A C 1
ATOM 1020 O O . SER A 1 90 ? 129.022 2.669 -8.147 1.00 0.00 446 SER A O 1
ATOM 1028 N N . PRO A 1 91 ? 129.882 4.507 -7.098 1.00 0.00 447 PRO A N 1
ATOM 1029 C CA . PRO A 1 91 ? 130.935 3.813 -6.388 1.00 0.00 447 PRO A CA 1
ATOM 1030 C C . PRO A 1 91 ? 130.267 2.860 -5.391 1.00 0.00 447 PRO A C 1
ATOM 1031 O O . PRO A 1 91 ? 129.591 3.301 -4.440 1.00 0.00 447 PRO A O 1
ATOM 1042 N N . PRO A 1 92 ? 130.354 1.555 -5.652 1.00 0.00 448 PRO A N 1
ATOM 1043 C CA . PRO A 1 92 ? 129.664 0.541 -4.863 1.00 0.00 448 PRO A CA 1
ATOM 1044 C C . PRO A 1 92 ? 130.091 0.498 -3.392 1.00 0.00 448 PRO A C 1
ATOM 1045 O O . PRO A 1 92 ? 129.319 0.079 -2.545 1.00 0.00 448 PRO A O 1
ATOM 1056 N N . ASN A 1 93 ? 131.337 0.903 -3.130 1.00 0.00 449 ASN A N 1
ATOM 1057 C CA . ASN A 1 93 ? 131.989 0.877 -1.798 1.00 0.00 449 ASN A CA 1
ATOM 1058 C C . ASN A 1 93 ? 132.086 -0.538 -1.215 1.00 0.00 449 ASN A C 1
ATOM 1059 O O . ASN A 1 93 ? 131.678 -1.510 -1.860 1.00 0.00 449 ASN A O 1
ATOM 1070 N N . CYS A 1 94 ? 132.678 -0.657 -0.026 1.00 0.00 450 CYS A N 1
ATOM 1071 C CA . CYS A 1 94 ? 132.862 -1.957 0.650 1.00 0.00 450 CYS A CA 1
ATOM 1072 C C . CYS A 1 94 ? 133.801 -2.867 -0.127 1.00 0.00 450 CYS A C 1
ATOM 1073 O O . CYS A 1 94 ? 133.552 -4.066 -0.254 1.00 0.00 450 CYS A O 1
ATOM 1080 N N . SER A 1 95 ? 134.905 -2.260 -0.579 1.00 0.00 451 SER A N 1
ATOM 1081 C CA . SER A 1 95 ? 135.987 -2.849 -1.367 1.00 0.00 451 SER A CA 1
ATOM 1082 C C . SER A 1 95 ? 135.968 -2.441 -2.853 1.00 0.00 451 SER A C 1
ATOM 1083 O O . SER A 1 95 ? 136.938 -1.849 -3.312 1.00 0.00 451 SER A O 1
ATOM 1091 N N . PRO A 1 96 ? 134.904 -2.696 -3.656 1.00 0.00 452 PRO A N 1
ATOM 1092 C CA . PRO A 1 96 ? 134.873 -2.199 -5.020 1.00 0.00 452 PRO A CA 1
ATOM 1093 C C . PRO A 1 96 ? 134.605 -0.690 -5.047 1.00 0.00 452 PRO A C 1
ATOM 1094 O O . PRO A 1 96 ? 133.472 -0.264 -5.157 1.00 0.00 452 PRO A O 1
ATOM 1105 N N . THR A 1 97 ? 135.681 0.054 -4.836 1.00 0.00 453 THR A N 1
ATOM 1106 C CA . THR A 1 97 ? 135.811 1.537 -4.787 1.00 0.00 453 THR A CA 1
ATOM 1107 C C . THR A 1 97 ? 137.151 1.826 -4.107 1.00 0.00 453 THR A C 1
ATOM 1108 O O . THR A 1 97 ? 137.790 2.860 -4.342 1.00 0.00 453 THR A O 1
ATOM 1119 N N . MET A 1 98 ? 137.580 0.866 -3.275 1.00 0.00 454 MET A N 1
ATOM 1120 C CA . MET A 1 98 ? 138.879 0.930 -2.604 1.00 0.00 454 MET A CA 1
ATOM 1121 C C . MET A 1 98 ? 139.997 1.099 -3.622 1.00 0.00 454 MET A C 1
ATOM 1122 O O . MET A 1 98 ? 140.887 1.938 -3.459 1.00 0.00 454 MET A O 1
ATOM 1136 N N . LEU A 1 99 ? 139.920 0.312 -4.681 1.00 0.00 455 LEU A N 1
ATOM 1137 C CA . LEU A 1 99 ? 140.873 0.355 -5.752 1.00 0.00 455 LEU A CA 1
ATOM 1138 C C . LEU A 1 99 ? 140.476 1.476 -6.701 1.00 0.00 455 LEU A C 1
ATOM 1139 O O . LEU A 1 99 ? 139.284 1.795 -6.818 1.00 0.00 455 LEU A O 1
ATOM 1155 N N . PRO A 1 100 ? 141.433 2.109 -7.361 1.00 0.00 456 PRO A N 1
ATOM 1156 C CA . PRO A 1 100 ? 141.135 3.171 -8.294 1.00 0.00 456 PRO A CA 1
ATOM 1157 C C . PRO A 1 100 ? 140.435 2.663 -9.565 1.00 0.00 456 PRO A C 1
ATOM 1158 O O . PRO A 1 100 ? 140.901 1.716 -10.211 1.00 0.00 456 PRO A O 1
ATOM 1169 N N . SER A 1 101 ? 139.316 3.265 -9.885 1.00 0.00 457 SER A N 1
ATOM 1170 C CA . SER A 1 101 ? 138.573 3.047 -11.113 1.00 0.00 457 SER A CA 1
ATOM 1171 C C . SER A 1 101 ? 137.695 4.284 -11.307 1.00 0.00 457 SER A C 1
ATOM 1172 O O . SER A 1 101 ? 136.477 4.218 -11.179 1.00 0.00 457 SER A O 1
ATOM 1180 N N . PRO A 1 102 ? 138.320 5.458 -11.552 1.00 0.00 458 PRO A N 1
ATOM 1181 C CA . PRO A 1 102 ? 137.603 6.716 -11.592 1.00 0.00 458 PRO A CA 1
ATOM 1182 C C . PRO A 1 102 ? 136.654 6.807 -12.774 1.00 0.00 458 PRO A C 1
ATOM 1183 O O . PRO A 1 102 ? 135.425 6.913 -12.609 1.00 0.00 458 PRO A O 1
ATOM 1194 N N . SER A 1 103 ? 137.198 6.725 -13.939 1.00 0.00 459 SER A N 1
ATOM 1195 C CA . SER A 1 103 ? 136.445 6.853 -15.118 1.00 0.00 459 SER A CA 1
ATOM 1196 C C . SER A 1 103 ? 137.024 5.879 -16.129 1.00 0.00 459 SER A C 1
ATOM 1197 O O . SER A 1 103 ? 137.851 6.286 -16.978 1.00 0.00 459 SER A O 1
ATOM 1205 N N . GLU A 1 16 ? 124.679 -13.552 10.637 1.00 0.00 372 GLU A N 2
ATOM 1206 C CA . GLU A 1 16 ? 124.819 -14.144 9.311 1.00 0.00 372 GLU A CA 2
ATOM 1207 C C . GLU A 1 16 ? 126.195 -13.900 8.653 1.00 0.00 372 GLU A C 2
ATOM 1208 O O . GLU A 1 16 ? 126.980 -14.833 8.572 1.00 0.00 372 GLU A O 2
ATOM 1220 N N . PRO A 1 17 ? 126.557 -12.667 8.188 1.00 0.00 373 PRO A N 2
ATOM 1221 C CA . PRO A 1 17 ? 127.807 -12.482 7.489 1.00 0.00 373 PRO A CA 2
ATOM 1222 C C . PRO A 1 17 ? 128.995 -12.187 8.409 1.00 0.00 373 PRO A C 2
ATOM 1223 O O . PRO A 1 17 ? 129.020 -11.188 9.142 1.00 0.00 373 PRO A O 2
ATOM 1234 N N . SER A 1 18 ? 129.980 -13.045 8.347 1.00 0.00 374 SER A N 2
ATOM 1235 C CA . SER A 1 18 ? 131.211 -12.891 9.089 1.00 0.00 374 SER A CA 2
ATOM 1236 C C . SER A 1 18 ? 132.239 -12.133 8.240 1.00 0.00 374 SER A C 2
ATOM 1237 O O . SER A 1 18 ? 133.413 -12.019 8.591 1.00 0.00 374 SER A O 2
ATOM 1245 N N . SER A 1 19 ? 131.753 -11.596 7.150 1.00 0.00 375 SER A N 2
ATOM 1246 C CA . SER A 1 19 ? 132.525 -10.908 6.165 1.00 0.00 375 SER A CA 2
ATOM 1247 C C . SER A 1 19 ? 131.570 -10.332 5.149 1.00 0.00 375 SER A C 2
ATOM 1248 O O . SER A 1 19 ? 130.477 -10.889 4.952 1.00 0.00 375 SER A O 2
ATOM 1256 N N . GLN A 1 20 ? 131.937 -9.232 4.544 1.00 0.00 376 GLN A N 2
ATOM 1257 C CA . GLN A 1 20 ? 131.112 -8.588 3.541 1.00 0.00 376 GLN A CA 2
ATOM 1258 C C . GLN A 1 20 ? 131.905 -7.850 2.466 1.00 0.00 376 GLN A C 2
ATOM 1259 O O . GLN A 1 20 ? 131.779 -8.223 1.299 1.00 0.00 376 GLN A O 2
ATOM 1273 N N . PRO A 1 21 ? 132.725 -6.778 2.817 1.00 0.00 377 PRO A N 2
ATOM 1274 C CA . PRO A 1 21 ? 133.433 -5.938 1.826 1.00 0.00 377 PRO A CA 2
ATOM 1275 C C . PRO A 1 21 ? 134.372 -6.706 0.864 1.00 0.00 377 PRO A C 2
ATOM 1276 O O . PRO A 1 21 ? 135.577 -6.785 1.070 1.00 0.00 377 PRO A O 2
ATOM 1287 N N . SER A 1 22 ? 133.785 -7.323 -0.132 1.00 0.00 378 SER A N 2
ATOM 1288 C CA . SER A 1 22 ? 134.521 -8.019 -1.158 1.00 0.00 378 SER A CA 2
ATOM 1289 C C . SER A 1 22 ? 134.315 -7.321 -2.507 1.00 0.00 378 SER A C 2
ATOM 1290 O O . SER A 1 22 ? 135.222 -7.291 -3.344 1.00 0.00 378 SER A O 2
ATOM 1298 N N . ASP A 1 23 ? 133.124 -6.738 -2.707 1.00 0.00 379 ASP A N 2
ATOM 1299 C CA . ASP A 1 23 ? 132.876 -5.912 -3.928 1.00 0.00 379 ASP A CA 2
ATOM 1300 C C . ASP A 1 23 ? 133.702 -4.643 -3.879 1.00 0.00 379 ASP A C 2
ATOM 1301 O O . ASP A 1 23 ? 134.763 -4.545 -4.495 1.00 0.00 379 ASP A O 2
ATOM 1310 N N . CYS A 1 24 ? 133.228 -3.715 -3.098 1.00 0.00 380 CYS A N 2
ATOM 1311 C CA . CYS A 1 24 ? 133.822 -2.420 -2.920 1.00 0.00 380 CYS A CA 2
ATOM 1312 C C . CYS A 1 24 ? 132.904 -1.640 -2.033 1.00 0.00 380 CYS A C 2
ATOM 1313 O O . CYS A 1 24 ? 133.297 -1.195 -0.957 1.00 0.00 380 CYS A O 2
ATOM 1320 N N . GLY A 1 25 ? 131.652 -1.519 -2.457 1.00 0.00 381 GLY A N 2
ATOM 1321 C CA . GLY A 1 25 ? 130.719 -0.779 -1.671 1.00 0.00 381 GLY A CA 2
ATOM 1322 C C . GLY A 1 25 ? 129.305 -1.263 -1.776 1.00 0.00 381 GLY A C 2
ATOM 1323 O O . GLY A 1 25 ? 128.408 -0.643 -1.230 1.00 0.00 381 GLY A O 2
ATOM 1327 N N . GLU A 1 26 ? 129.064 -2.352 -2.484 1.00 0.00 382 GLU A N 2
ATOM 1328 C CA . GLU A 1 26 ? 127.723 -2.902 -2.447 1.00 0.00 382 GLU A CA 2
ATOM 1329 C C . GLU A 1 26 ? 127.591 -3.751 -1.200 1.00 0.00 382 GLU A C 2
ATOM 1330 O O . GLU A 1 26 ? 126.567 -3.775 -0.546 1.00 0.00 382 GLU A O 2
ATOM 1342 N N . VAL A 1 27 ? 128.670 -4.383 -0.839 1.00 0.00 383 VAL A N 2
ATOM 1343 C CA . VAL A 1 27 ? 128.672 -5.219 0.324 1.00 0.00 383 VAL A CA 2
ATOM 1344 C C . VAL A 1 27 ? 129.317 -4.571 1.507 1.00 0.00 383 VAL A C 2
ATOM 1345 O O . VAL A 1 27 ? 130.363 -5.002 1.951 1.00 0.00 383 VAL A O 2
ATOM 1358 N N . ILE A 1 28 ? 128.746 -3.483 1.961 1.00 0.00 384 ILE A N 2
ATOM 1359 C CA . ILE A 1 28 ? 129.264 -2.786 3.125 1.00 0.00 384 ILE A CA 2
ATOM 1360 C C . ILE A 1 28 ? 128.121 -2.312 4.038 1.00 0.00 384 ILE A C 2
ATOM 1361 O O . ILE A 1 28 ? 127.672 -1.165 3.967 1.00 0.00 384 ILE A O 2
ATOM 1377 N N . GLU A 1 29 ? 127.581 -3.269 4.806 1.00 0.00 385 GLU A N 2
ATOM 1378 C CA . GLU A 1 29 ? 126.456 -3.087 5.747 1.00 0.00 385 GLU A CA 2
ATOM 1379 C C . GLU A 1 29 ? 125.196 -2.600 4.999 1.00 0.00 385 GLU A C 2
ATOM 1380 O O . GLU A 1 29 ? 124.186 -2.203 5.594 1.00 0.00 385 GLU A O 2
ATOM 1392 N N . GLU A 1 30 ? 125.264 -2.690 3.699 1.00 0.00 386 GLU A N 2
ATOM 1393 C CA . GLU A 1 30 ? 124.208 -2.299 2.831 1.00 0.00 386 GLU A CA 2
ATOM 1394 C C . GLU A 1 30 ? 123.095 -3.299 3.009 1.00 0.00 386 GLU A C 2
ATOM 1395 O O . GLU A 1 30 ? 123.273 -4.497 2.781 1.00 0.00 386 GLU A O 2
ATOM 1407 N N . CYS A 1 31 ? 121.983 -2.811 3.445 1.00 0.00 387 CYS A N 2
ATOM 1408 C CA . CYS A 1 31 ? 120.793 -3.602 3.664 1.00 0.00 387 CYS A CA 2
ATOM 1409 C C . CYS A 1 31 ? 120.181 -4.237 2.388 1.00 0.00 387 CYS A C 2
ATOM 1410 O O . CYS A 1 31 ? 119.604 -5.308 2.521 1.00 0.00 387 CYS A O 2
ATOM 1417 N N . PRO A 1 32 ? 120.271 -3.580 1.128 1.00 0.00 388 PRO A N 2
ATOM 1418 C CA . PRO A 1 32 ? 119.586 -4.039 -0.075 1.00 0.00 388 PRO A CA 2
ATOM 1419 C C . PRO A 1 32 ? 119.671 -5.560 -0.382 1.00 0.00 388 PRO A C 2
ATOM 1420 O O . PRO A 1 32 ? 118.926 -6.356 0.213 1.00 0.00 388 PRO A O 2
ATOM 1431 N N . ILE A 1 33 ? 120.529 -5.968 -1.344 1.00 0.00 389 ILE A N 2
ATOM 1432 C CA . ILE A 1 33 ? 120.684 -7.380 -1.714 1.00 0.00 389 ILE A CA 2
ATOM 1433 C C . ILE A 1 33 ? 119.314 -7.927 -2.253 1.00 0.00 389 ILE A C 2
ATOM 1434 O O . ILE A 1 33 ? 118.271 -7.201 -2.319 1.00 0.00 389 ILE A O 2
ATOM 1450 N N . ASP A 1 34 ? 119.300 -9.163 -2.631 1.00 0.00 390 ASP A N 2
ATOM 1451 C CA . ASP A 1 34 ? 118.111 -9.827 -3.073 1.00 0.00 390 ASP A CA 2
ATOM 1452 C C . ASP A 1 34 ? 117.083 -9.906 -1.944 1.00 0.00 390 ASP A C 2
ATOM 1453 O O . ASP A 1 34 ? 115.896 -10.059 -2.204 1.00 0.00 390 ASP A O 2
ATOM 1462 N N . ALA A 1 35 ? 117.550 -9.707 -0.699 1.00 0.00 391 ALA A N 2
ATOM 1463 C CA . ALA A 1 35 ? 116.714 -9.751 0.479 1.00 0.00 391 ALA A CA 2
ATOM 1464 C C . ALA A 1 35 ? 115.782 -8.564 0.473 1.00 0.00 391 ALA A C 2
ATOM 1465 O O . ALA A 1 35 ? 114.654 -8.632 0.994 1.00 0.00 391 ALA A O 2
ATOM 1472 N N . CYS A 1 36 ? 116.256 -7.467 -0.116 1.00 0.00 392 CYS A N 2
ATOM 1473 C CA . CYS A 1 36 ? 115.442 -6.299 -0.313 1.00 0.00 392 CYS A CA 2
ATOM 1474 C C . CYS A 1 36 ? 114.321 -6.648 -1.234 1.00 0.00 392 CYS A C 2
ATOM 1475 O O . CYS A 1 36 ? 113.180 -6.364 -0.929 1.00 0.00 392 CYS A O 2
ATOM 1482 N N . PHE A 1 37 ? 114.707 -7.311 -2.335 1.00 0.00 393 PHE A N 2
ATOM 1483 C CA . PHE A 1 37 ? 113.868 -7.839 -3.436 1.00 0.00 393 PHE A CA 2
ATOM 1484 C C . PHE A 1 37 ? 114.660 -7.720 -4.699 1.00 0.00 393 PHE A C 2
ATOM 1485 O O . PHE A 1 37 ? 114.596 -6.687 -5.334 1.00 0.00 393 PHE A O 2
ATOM 1502 N N . LEU A 1 38 ? 115.503 -8.744 -5.007 1.00 0.00 394 LEU A N 2
ATOM 1503 C CA . LEU A 1 38 ? 116.383 -8.738 -6.206 1.00 0.00 394 LEU A CA 2
ATOM 1504 C C . LEU A 1 38 ? 117.571 -7.795 -5.928 1.00 0.00 394 LEU A C 2
ATOM 1505 O O . LEU A 1 38 ? 117.461 -6.918 -5.071 1.00 0.00 394 LEU A O 2
ATOM 1521 N N . PRO A 1 39 ? 118.744 -8.010 -6.561 1.00 0.00 395 PRO A N 2
ATOM 1522 C CA . PRO A 1 39 ? 119.916 -7.111 -6.459 1.00 0.00 395 PRO A CA 2
ATOM 1523 C C . PRO A 1 39 ? 119.665 -5.685 -6.956 1.00 0.00 395 PRO A C 2
ATOM 1524 O O . PRO A 1 39 ? 120.420 -5.199 -7.762 1.00 0.00 395 PRO A O 2
ATOM 1535 N N . LYS A 1 40 ? 118.638 -5.029 -6.390 1.00 0.00 396 LYS A N 2
ATOM 1536 C CA . LYS A 1 40 ? 118.227 -3.606 -6.597 1.00 0.00 396 LYS A CA 2
ATOM 1537 C C . LYS A 1 40 ? 118.415 -3.005 -8.003 1.00 0.00 396 LYS A C 2
ATOM 1538 O O . LYS A 1 40 ? 117.431 -2.768 -8.746 1.00 0.00 396 LYS A O 2
ATOM 1557 N N . SER A 1 41 ? 119.651 -2.837 -8.359 1.00 0.00 397 SER A N 2
ATOM 1558 C CA . SER A 1 41 ? 120.122 -2.267 -9.575 1.00 0.00 397 SER A CA 2
ATOM 1559 C C . SER A 1 41 ? 119.992 -3.307 -10.702 1.00 0.00 397 SER A C 2
ATOM 1560 O O . SER A 1 41 ? 120.505 -3.116 -11.780 1.00 0.00 397 SER A O 2
ATOM 1568 N N . ASP A 1 42 ? 119.301 -4.413 -10.395 1.00 0.00 398 ASP A N 2
ATOM 1569 C CA . ASP A 1 42 ? 118.970 -5.479 -11.343 1.00 0.00 398 ASP A CA 2
ATOM 1570 C C . ASP A 1 42 ? 118.408 -4.926 -12.656 1.00 0.00 398 ASP A C 2
ATOM 1571 O O . ASP A 1 42 ? 119.106 -4.860 -13.658 1.00 0.00 398 ASP A O 2
ATOM 1580 N N . SER A 1 43 ? 117.198 -4.533 -12.650 1.00 0.00 399 SER A N 2
ATOM 1581 C CA . SER A 1 43 ? 116.549 -3.895 -13.766 1.00 0.00 399 SER A CA 2
ATOM 1582 C C . SER A 1 43 ? 115.370 -3.098 -13.237 1.00 0.00 399 SER A C 2
ATOM 1583 O O . SER A 1 43 ? 114.336 -3.026 -13.877 1.00 0.00 399 SER A O 2
ATOM 1591 N N . ALA A 1 44 ? 115.573 -2.491 -12.040 1.00 0.00 400 ALA A N 2
ATOM 1592 C CA . ALA A 1 44 ? 114.576 -1.665 -11.352 1.00 0.00 400 ALA A CA 2
ATOM 1593 C C . ALA A 1 44 ? 113.577 -2.517 -10.585 1.00 0.00 400 ALA A C 2
ATOM 1594 O O . ALA A 1 44 ? 112.495 -2.810 -11.069 1.00 0.00 400 ALA A O 2
ATOM 1601 N N . ARG A 1 45 ? 113.994 -3.010 -9.428 1.00 0.00 401 ARG A N 2
ATOM 1602 C CA . ARG A 1 45 ? 113.113 -3.829 -8.598 1.00 0.00 401 ARG A CA 2
ATOM 1603 C C . ARG A 1 45 ? 112.022 -3.003 -7.908 1.00 0.00 401 ARG A C 2
ATOM 1604 O O . ARG A 1 45 ? 112.110 -1.765 -7.923 1.00 0.00 401 ARG A O 2
ATOM 1625 N N . PRO A 1 46 ? 110.960 -3.686 -7.344 1.00 0.00 402 PRO A N 2
ATOM 1626 C CA . PRO A 1 46 ? 109.853 -3.075 -6.569 1.00 0.00 402 PRO A CA 2
ATOM 1627 C C . PRO A 1 46 ? 110.211 -1.793 -5.763 1.00 0.00 402 PRO A C 2
ATOM 1628 O O . PRO A 1 46 ? 111.326 -1.608 -5.348 1.00 0.00 402 PRO A O 2
ATOM 1639 N N . PRO A 1 47 ? 109.227 -0.942 -5.500 1.00 0.00 403 PRO A N 2
ATOM 1640 C CA . PRO A 1 47 ? 109.436 0.369 -4.870 1.00 0.00 403 PRO A CA 2
ATOM 1641 C C . PRO A 1 47 ? 109.864 0.316 -3.389 1.00 0.00 403 PRO A C 2
ATOM 1642 O O . PRO A 1 47 ? 109.837 -0.731 -2.732 1.00 0.00 403 PRO A O 2
ATOM 1653 N N . ASP A 1 48 ? 110.194 1.473 -2.864 1.00 0.00 404 ASP A N 2
ATOM 1654 C CA . ASP A 1 48 ? 110.711 1.655 -1.483 1.00 0.00 404 ASP A CA 2
ATOM 1655 C C . ASP A 1 48 ? 109.591 1.882 -0.414 1.00 0.00 404 ASP A C 2
ATOM 1656 O O . ASP A 1 48 ? 109.730 2.743 0.456 1.00 0.00 404 ASP A O 2
ATOM 1665 N N . CYS A 1 49 ? 108.490 1.181 -0.527 1.00 0.00 405 CYS A N 2
ATOM 1666 C CA . CYS A 1 49 ? 107.431 1.143 0.549 1.00 0.00 405 CYS A CA 2
ATOM 1667 C C . CYS A 1 49 ? 106.722 2.435 0.830 1.00 0.00 405 CYS A C 2
ATOM 1668 O O . CYS A 1 49 ? 105.620 2.607 0.382 1.00 0.00 405 CYS A O 2
ATOM 1675 N N . THR A 1 50 ? 107.295 3.307 1.663 1.00 0.00 406 THR A N 2
ATOM 1676 C CA . THR A 1 50 ? 106.771 4.674 1.876 1.00 0.00 406 THR A CA 2
ATOM 1677 C C . THR A 1 50 ? 106.502 5.308 0.507 1.00 0.00 406 THR A C 2
ATOM 1678 O O . THR A 1 50 ? 105.541 6.041 0.300 1.00 0.00 406 THR A O 2
ATOM 1689 N N . ALA A 1 51 ? 107.391 4.981 -0.363 1.00 0.00 407 ALA A N 2
ATOM 1690 C CA . ALA A 1 51 ? 107.364 5.260 -1.772 1.00 0.00 407 ALA A CA 2
ATOM 1691 C C . ALA A 1 51 ? 105.990 4.908 -2.440 1.00 0.00 407 ALA A C 2
ATOM 1692 O O . ALA A 1 51 ? 105.669 5.434 -3.496 1.00 0.00 407 ALA A O 2
ATOM 1699 N N . VAL A 1 52 ? 105.212 4.012 -1.831 1.00 0.00 408 VAL A N 2
ATOM 1700 C CA . VAL A 1 52 ? 103.876 3.696 -2.296 1.00 0.00 408 VAL A CA 2
ATOM 1701 C C . VAL A 1 52 ? 102.855 4.107 -1.207 1.00 0.00 408 VAL A C 2
ATOM 1702 O O . VAL A 1 52 ? 101.672 4.284 -1.484 1.00 0.00 408 VAL A O 2
ATOM 1715 N N . GLY A 1 53 ? 103.348 4.267 0.034 1.00 0.00 409 GLY A N 2
ATOM 1716 C CA . GLY A 1 53 ? 102.499 4.595 1.114 1.00 0.00 409 GLY A CA 2
ATOM 1717 C C . GLY A 1 53 ? 102.713 3.785 2.375 1.00 0.00 409 GLY A C 2
ATOM 1718 O O . GLY A 1 53 ? 101.881 3.829 3.239 1.00 0.00 409 GLY A O 2
ATOM 1722 N N . ARG A 1 54 ? 103.763 2.965 2.443 1.00 0.00 410 ARG A N 2
ATOM 1723 C CA . ARG A 1 54 ? 104.117 2.222 3.670 1.00 0.00 410 ARG A CA 2
ATOM 1724 C C . ARG A 1 54 ? 105.157 2.961 4.492 1.00 0.00 410 ARG A C 2
ATOM 1725 O O . ARG A 1 54 ? 106.341 2.624 4.406 1.00 0.00 410 ARG A O 2
ATOM 1746 N N . PRO A 1 55 ? 104.780 3.958 5.331 1.00 0.00 411 PRO A N 2
ATOM 1747 C CA . PRO A 1 55 ? 105.766 4.730 6.100 1.00 0.00 411 PRO A CA 2
ATOM 1748 C C . PRO A 1 55 ? 106.231 3.909 7.284 1.00 0.00 411 PRO A C 2
ATOM 1749 O O . PRO A 1 55 ? 107.240 4.174 7.916 1.00 0.00 411 PRO A O 2
ATOM 1760 N N . ASP A 1 56 ? 105.505 2.851 7.488 1.00 0.00 412 ASP A N 2
ATOM 1761 C CA . ASP A 1 56 ? 105.702 1.921 8.581 1.00 0.00 412 ASP A CA 2
ATOM 1762 C C . ASP A 1 56 ? 106.957 1.114 8.266 1.00 0.00 412 ASP A C 2
ATOM 1763 O O . ASP A 1 56 ? 107.793 0.810 9.126 1.00 0.00 412 ASP A O 2
ATOM 1772 N N . CYS A 1 57 ? 107.151 0.938 6.988 1.00 0.00 413 CYS A N 2
ATOM 1773 C CA . CYS A 1 57 ? 108.260 0.183 6.495 1.00 0.00 413 CYS A CA 2
ATOM 1774 C C . CYS A 1 57 ? 109.472 1.051 6.360 1.00 0.00 413 CYS A C 2
ATOM 1775 O O . CYS A 1 57 ? 110.521 0.557 6.119 1.00 0.00 413 CYS A O 2
ATOM 1782 N N . ASN A 1 58 ? 109.286 2.394 6.423 1.00 0.00 414 ASN A N 2
ATOM 1783 C CA . ASN A 1 58 ? 110.447 3.327 6.535 1.00 0.00 414 ASN A CA 2
ATOM 1784 C C . ASN A 1 58 ? 111.505 2.837 7.578 1.00 0.00 414 ASN A C 2
ATOM 1785 O O . ASN A 1 58 ? 112.712 3.197 7.526 1.00 0.00 414 ASN A O 2
ATOM 1796 N N . VAL A 1 59 ? 111.089 2.003 8.506 1.00 0.00 415 VAL A N 2
ATOM 1797 C CA . VAL A 1 59 ? 112.058 1.431 9.345 1.00 0.00 415 VAL A CA 2
ATOM 1798 C C . VAL A 1 59 ? 112.847 0.340 8.633 1.00 0.00 415 VAL A C 2
ATOM 1799 O O . VAL A 1 59 ? 112.294 -0.654 8.165 1.00 0.00 415 VAL A O 2
ATOM 1812 N N . LEU A 1 60 ? 114.121 0.607 8.552 1.00 0.00 416 LEU A N 2
ATOM 1813 C CA . LEU A 1 60 ? 115.144 -0.268 7.986 1.00 0.00 416 LEU A CA 2
ATOM 1814 C C . LEU A 1 60 ? 114.992 -1.782 8.403 1.00 0.00 416 LEU A C 2
ATOM 1815 O O . LEU A 1 60 ? 114.789 -2.606 7.506 1.00 0.00 416 LEU A O 2
ATOM 1831 N N . PRO A 1 61 ? 115.174 -2.210 9.734 1.00 0.00 417 PRO A N 2
ATOM 1832 C CA . PRO A 1 61 ? 114.866 -3.589 10.128 1.00 0.00 417 PRO A CA 2
ATOM 1833 C C . PRO A 1 61 ? 113.457 -3.919 9.688 1.00 0.00 417 PRO A C 2
ATOM 1834 O O . PRO A 1 61 ? 112.504 -3.230 10.081 1.00 0.00 417 PRO A O 2
ATOM 1845 N N . PHE A 1 62 ? 113.315 -4.964 8.920 1.00 0.00 418 PHE A N 2
ATOM 1846 C CA . PHE A 1 62 ? 112.074 -5.226 8.265 1.00 0.00 418 PHE A CA 2
ATOM 1847 C C . PHE A 1 62 ? 111.083 -5.861 9.204 1.00 0.00 418 PHE A C 2
ATOM 1848 O O . PHE A 1 62 ? 111.304 -6.979 9.680 1.00 0.00 418 PHE A O 2
ATOM 1865 N N . PRO A 1 63 ? 109.968 -5.171 9.507 1.00 0.00 419 PRO A N 2
ATOM 1866 C CA . PRO A 1 63 ? 108.949 -5.744 10.343 1.00 0.00 419 PRO A CA 2
ATOM 1867 C C . PRO A 1 63 ? 108.283 -6.879 9.619 1.00 0.00 419 PRO A C 2
ATOM 1868 O O . PRO A 1 63 ? 108.113 -7.954 10.176 1.00 0.00 419 PRO A O 2
ATOM 1879 N N . ASN A 1 64 ? 107.872 -6.597 8.348 1.00 0.00 420 ASN A N 2
ATOM 1880 C CA . ASN A 1 64 ? 107.189 -7.545 7.428 1.00 0.00 420 ASN A CA 2
ATOM 1881 C C . ASN A 1 64 ? 106.057 -8.275 8.077 1.00 0.00 420 ASN A C 2
ATOM 1882 O O . ASN A 1 64 ? 105.675 -9.377 7.689 1.00 0.00 420 ASN A O 2
ATOM 1893 N N . ASN A 1 65 ? 105.508 -7.614 9.057 1.00 0.00 421 ASN A N 2
ATOM 1894 C CA . ASN A 1 65 ? 104.442 -8.127 9.851 1.00 0.00 421 ASN A CA 2
ATOM 1895 C C . ASN A 1 65 ? 103.419 -7.043 10.248 1.00 0.00 421 ASN A C 2
ATOM 1896 O O . ASN A 1 65 ? 102.591 -7.263 11.132 1.00 0.00 421 ASN A O 2
ATOM 1907 N N . ILE A 1 66 ? 103.439 -5.903 9.570 1.00 0.00 422 ILE A N 2
ATOM 1908 C CA . ILE A 1 66 ? 102.565 -4.759 9.931 1.00 0.00 422 ILE A CA 2
ATOM 1909 C C . ILE A 1 66 ? 102.100 -3.962 8.699 1.00 0.00 422 ILE A C 2
ATOM 1910 O O . ILE A 1 66 ? 100.900 -3.762 8.497 1.00 0.00 422 ILE A O 2
ATOM 1926 N N . GLY A 1 67 ? 103.038 -3.545 7.865 1.00 0.00 423 GLY A N 2
ATOM 1927 C CA . GLY A 1 67 ? 102.699 -2.737 6.714 1.00 0.00 423 GLY A CA 2
ATOM 1928 C C . GLY A 1 67 ? 103.108 -3.388 5.416 1.00 0.00 423 GLY A C 2
ATOM 1929 O O . GLY A 1 67 ? 102.244 -3.814 4.663 1.00 0.00 423 GLY A O 2
ATOM 1933 N N . CYS A 1 68 ? 104.412 -3.437 5.161 1.00 0.00 424 CYS A N 2
ATOM 1934 C CA . CYS A 1 68 ? 105.087 -4.027 3.981 1.00 0.00 424 CYS A CA 2
ATOM 1935 C C . CYS A 1 68 ? 104.311 -5.143 3.263 1.00 0.00 424 CYS A C 2
ATOM 1936 O O . CYS A 1 68 ? 104.194 -6.259 3.776 1.00 0.00 424 CYS A O 2
ATOM 1943 N N . PRO A 1 69 ? 103.707 -4.809 2.092 1.00 0.00 425 PRO A N 2
ATOM 1944 C CA . PRO A 1 69 ? 102.982 -5.760 1.258 1.00 0.00 425 PRO A CA 2
ATOM 1945 C C . PRO A 1 69 ? 103.871 -6.451 0.215 1.00 0.00 425 PRO A C 2
ATOM 1946 O O . PRO A 1 69 ? 103.533 -7.545 -0.248 1.00 0.00 425 PRO A O 2
ATOM 1957 N N . SER A 1 70 ? 105.041 -5.843 -0.086 1.00 0.00 426 SER A N 2
ATOM 1958 C CA . SER A 1 70 ? 105.895 -6.268 -1.201 1.00 0.00 426 SER A CA 2
ATOM 1959 C C . SER A 1 70 ? 107.047 -5.282 -1.521 1.00 0.00 426 SER A C 2
ATOM 1960 O O . SER A 1 70 ? 107.778 -5.495 -2.501 1.00 0.00 426 SER A O 2
ATOM 1968 N N . CYS A 1 71 ? 107.221 -4.227 -0.738 1.00 0.00 427 CYS A N 2
ATOM 1969 C CA . CYS A 1 71 ? 108.254 -3.248 -1.050 1.00 0.00 427 CYS A CA 2
ATOM 1970 C C . CYS A 1 71 ? 109.524 -3.351 -0.118 1.00 0.00 427 CYS A C 2
ATOM 1971 O O . CYS A 1 71 ? 109.628 -4.288 0.694 1.00 0.00 427 CYS A O 2
ATOM 1978 N N . CYS A 1 72 ? 110.511 -2.418 -0.288 1.00 0.00 428 CYS A N 2
ATOM 1979 C CA . CYS A 1 72 ? 111.754 -2.399 0.540 1.00 0.00 428 CYS A CA 2
ATOM 1980 C C . CYS A 1 72 ? 111.607 -1.250 1.563 1.00 0.00 428 CYS A C 2
ATOM 1981 O O . CYS A 1 72 ? 110.791 -0.380 1.321 1.00 0.00 428 CYS A O 2
ATOM 1988 N N . PRO A 1 73 ? 112.368 -1.217 2.726 1.00 0.00 429 PRO A N 2
ATOM 1989 C CA . PRO A 1 73 ? 112.185 -0.173 3.741 1.00 0.00 429 PRO A CA 2
ATOM 1990 C C . PRO A 1 73 ? 112.660 1.244 3.305 1.00 0.00 429 PRO A C 2
ATOM 1991 O O . PRO A 1 73 ? 112.099 1.824 2.378 1.00 0.00 429 PRO A O 2
ATOM 2002 N N . PHE A 1 74 ? 113.698 1.787 3.953 1.00 0.00 430 PHE A N 2
ATOM 2003 C CA . PHE A 1 74 ? 114.166 3.128 3.665 1.00 0.00 430 PHE A CA 2
ATOM 2004 C C . PHE A 1 74 ? 115.453 3.385 4.450 1.00 0.00 430 PHE A C 2
ATOM 2005 O O . PHE A 1 74 ? 115.934 2.491 5.154 1.00 0.00 430 PHE A O 2
ATOM 2022 N N . GLU A 1 75 ? 115.996 4.597 4.332 1.00 0.00 431 GLU A N 2
ATOM 2023 C CA . GLU A 1 75 ? 117.186 5.023 5.077 1.00 0.00 431 GLU A CA 2
ATOM 2024 C C . GLU A 1 75 ? 118.433 4.229 4.684 1.00 0.00 431 GLU A C 2
ATOM 2025 O O . GLU A 1 75 ? 119.054 4.523 3.668 1.00 0.00 431 GLU A O 2
ATOM 2037 N N . CYS A 1 76 ? 118.754 3.220 5.478 1.00 0.00 432 CYS A N 2
ATOM 2038 C CA . CYS A 1 76 ? 119.877 2.282 5.282 1.00 0.00 432 CYS A CA 2
ATOM 2039 C C . CYS A 1 76 ? 121.273 2.923 5.370 1.00 0.00 432 CYS A C 2
ATOM 2040 O O . CYS A 1 76 ? 122.046 2.628 6.282 1.00 0.00 432 CYS A O 2
ATOM 2047 N N . SER A 1 77 ? 121.543 3.840 4.493 1.00 0.00 433 SER A N 2
ATOM 2048 C CA . SER A 1 77 ? 122.866 4.368 4.277 1.00 0.00 433 SER A CA 2
ATOM 2049 C C . SER A 1 77 ? 122.688 5.788 3.718 1.00 0.00 433 SER A C 2
ATOM 2050 O O . SER A 1 77 ? 121.536 6.236 3.605 1.00 0.00 433 SER A O 2
ATOM 2058 N N . PRO A 1 78 ? 123.767 6.558 3.427 1.00 0.00 434 PRO A N 2
ATOM 2059 C CA . PRO A 1 78 ? 123.620 7.878 2.813 1.00 0.00 434 PRO A CA 2
ATOM 2060 C C . PRO A 1 78 ? 122.920 7.809 1.470 1.00 0.00 434 PRO A C 2
ATOM 2061 O O . PRO A 1 78 ? 123.438 7.195 0.530 1.00 0.00 434 PRO A O 2
ATOM 2072 N N . ASP A 1 79 ? 121.736 8.401 1.418 1.00 0.00 435 ASP A N 2
ATOM 2073 C CA . ASP A 1 79 ? 120.917 8.526 0.177 1.00 0.00 435 ASP A CA 2
ATOM 2074 C C . ASP A 1 79 ? 120.450 7.160 -0.338 1.00 0.00 435 ASP A C 2
ATOM 2075 O O . ASP A 1 79 ? 121.189 6.430 -0.989 1.00 0.00 435 ASP A O 2
ATOM 2084 N N . ASN A 1 80 ? 119.232 6.818 -0.014 1.00 0.00 436 ASN A N 2
ATOM 2085 C CA . ASN A 1 80 ? 118.662 5.516 -0.390 1.00 0.00 436 ASN A CA 2
ATOM 2086 C C . ASN A 1 80 ? 118.016 5.406 -1.814 1.00 0.00 436 ASN A C 2
ATOM 2087 O O . ASN A 1 80 ? 117.890 4.273 -2.302 1.00 0.00 436 ASN A O 2
ATOM 2098 N N . PRO A 1 81 ? 117.534 6.520 -2.496 1.00 0.00 437 PRO A N 2
ATOM 2099 C CA . PRO A 1 81 ? 116.919 6.406 -3.835 1.00 0.00 437 PRO A CA 2
ATOM 2100 C C . PRO A 1 81 ? 117.810 5.712 -4.875 1.00 0.00 437 PRO A C 2
ATOM 2101 O O . PRO A 1 81 ? 119.045 5.615 -4.722 1.00 0.00 437 PRO A O 2
ATOM 2112 N N . MET A 1 82 ? 117.191 5.282 -5.946 1.00 0.00 438 MET A N 2
ATOM 2113 C CA . MET A 1 82 ? 117.870 4.552 -6.976 1.00 0.00 438 MET A CA 2
ATOM 2114 C C . MET A 1 82 ? 117.173 4.761 -8.306 1.00 0.00 438 MET A C 2
ATOM 2115 O O . MET A 1 82 ? 115.940 4.743 -8.387 1.00 0.00 438 MET A O 2
ATOM 2129 N N . PHE A 1 83 ? 117.958 4.985 -9.322 1.00 0.00 439 PHE A N 2
ATOM 2130 C CA . PHE A 1 83 ? 117.497 5.133 -10.669 1.00 0.00 439 PHE A CA 2
ATOM 2131 C C . PHE A 1 83 ? 118.687 4.787 -11.538 1.00 0.00 439 PHE A C 2
ATOM 2132 O O . PHE A 1 83 ? 119.823 4.897 -11.061 1.00 0.00 439 PHE A O 2
ATOM 2149 N N . THR A 1 84 ? 118.433 4.389 -12.770 1.00 0.00 440 THR A N 2
ATOM 2150 C CA . THR A 1 84 ? 119.453 3.894 -13.682 1.00 0.00 440 THR A CA 2
ATOM 2151 C C . THR A 1 84 ? 119.993 2.535 -13.170 1.00 0.00 440 THR A C 2
ATOM 2152 O O . THR A 1 84 ? 121.006 2.468 -12.483 1.00 0.00 440 THR A O 2
ATOM 2163 N N . PRO A 1 85 ? 119.253 1.445 -13.442 1.00 0.00 441 PRO A N 2
ATOM 2164 C CA . PRO A 1 85 ? 119.616 0.119 -12.998 1.00 0.00 441 PRO A CA 2
ATOM 2165 C C . PRO A 1 85 ? 120.415 -0.619 -14.085 1.00 0.00 441 PRO A C 2
ATOM 2166 O O . PRO A 1 85 ? 121.222 0.017 -14.765 1.00 0.00 441 PRO A O 2
ATOM 2177 N N . SER A 1 86 ? 120.153 -1.932 -14.261 1.00 0.00 442 SER A N 2
ATOM 2178 C CA . SER A 1 86 ? 120.870 -2.830 -15.174 1.00 0.00 442 SER A CA 2
ATOM 2179 C C . SER A 1 86 ? 122.264 -3.175 -14.607 1.00 0.00 442 SER A C 2
ATOM 2180 O O . SER A 1 86 ? 122.967 -2.299 -14.128 1.00 0.00 442 SER A O 2
ATOM 2188 N N . PRO A 1 87 ? 122.699 -4.460 -14.655 1.00 0.00 443 PRO A N 2
ATOM 2189 C CA . PRO A 1 87 ? 124.054 -4.860 -14.195 1.00 0.00 443 PRO A CA 2
ATOM 2190 C C . PRO A 1 87 ? 125.135 -4.348 -15.173 1.00 0.00 443 PRO A C 2
ATOM 2191 O O . PRO A 1 87 ? 126.344 -4.452 -14.936 1.00 0.00 443 PRO A O 2
ATOM 2202 N N . ASP A 1 88 ? 124.645 -3.787 -16.262 1.00 0.00 444 ASP A N 2
ATOM 2203 C CA . ASP A 1 88 ? 125.504 -3.143 -17.324 1.00 0.00 444 ASP A CA 2
ATOM 2204 C C . ASP A 1 88 ? 125.078 -1.693 -17.449 1.00 0.00 444 ASP A C 2
ATOM 2205 O O . ASP A 1 88 ? 125.509 -0.959 -18.326 1.00 0.00 444 ASP A O 2
ATOM 2214 N N . GLY A 1 89 ? 124.236 -1.297 -16.522 1.00 0.00 445 GLY A N 2
ATOM 2215 C CA . GLY A 1 89 ? 123.639 0.034 -16.507 1.00 0.00 445 GLY A CA 2
ATOM 2216 C C . GLY A 1 89 ? 124.606 1.198 -16.444 1.00 0.00 445 GLY A C 2
ATOM 2217 O O . GLY A 1 89 ? 124.353 2.241 -17.039 1.00 0.00 445 GLY A O 2
ATOM 2221 N N . SER A 1 90 ? 125.692 1.034 -15.758 1.00 0.00 446 SER A N 2
ATOM 2222 C CA . SER A 1 90 ? 126.636 2.109 -15.555 1.00 0.00 446 SER A CA 2
ATOM 2223 C C . SER A 1 90 ? 128.026 1.587 -15.482 1.00 0.00 446 SER A C 2
ATOM 2224 O O . SER A 1 90 ? 128.211 0.371 -15.354 1.00 0.00 446 SER A O 2
ATOM 2232 N N . PRO A 1 91 ? 129.038 2.498 -15.644 1.00 0.00 447 PRO A N 2
ATOM 2233 C CA . PRO A 1 91 ? 130.418 2.184 -15.338 1.00 0.00 447 PRO A CA 2
ATOM 2234 C C . PRO A 1 91 ? 130.437 1.686 -13.908 1.00 0.00 447 PRO A C 2
ATOM 2235 O O . PRO A 1 91 ? 130.134 2.449 -12.973 1.00 0.00 447 PRO A O 2
ATOM 2246 N N . PRO A 1 92 ? 130.695 0.390 -13.721 1.00 0.00 448 PRO A N 2
ATOM 2247 C CA . PRO A 1 92 ? 130.570 -0.275 -12.428 1.00 0.00 448 PRO A CA 2
ATOM 2248 C C . PRO A 1 92 ? 131.405 0.361 -11.333 1.00 0.00 448 PRO A C 2
ATOM 2249 O O . PRO A 1 92 ? 131.010 0.329 -10.178 1.00 0.00 448 PRO A O 2
ATOM 2260 N N . ASN A 1 93 ? 132.542 0.941 -11.733 1.00 0.00 449 ASN A N 2
ATOM 2261 C CA . ASN A 1 93 ? 133.524 1.615 -10.857 1.00 0.00 449 ASN A CA 2
ATOM 2262 C C . ASN A 1 93 ? 134.182 0.644 -9.880 1.00 0.00 449 ASN A C 2
ATOM 2263 O O . ASN A 1 93 ? 133.880 -0.546 -9.900 1.00 0.00 449 ASN A O 2
ATOM 2274 N N . CYS A 1 94 ? 135.102 1.140 -9.053 1.00 0.00 450 CYS A N 2
ATOM 2275 C CA . CYS A 1 94 ? 135.828 0.295 -8.089 1.00 0.00 450 CYS A CA 2
ATOM 2276 C C . CYS A 1 94 ? 136.622 -0.792 -8.790 1.00 0.00 450 CYS A C 2
ATOM 2277 O O . CYS A 1 94 ? 136.511 -1.983 -8.442 1.00 0.00 450 CYS A O 2
ATOM 2284 N N . SER A 1 95 ? 137.416 -0.343 -9.768 1.00 0.00 451 SER A N 2
ATOM 2285 C CA . SER A 1 95 ? 138.293 -1.119 -10.620 1.00 0.00 451 SER A CA 2
ATOM 2286 C C . SER A 1 95 ? 137.718 -1.443 -12.025 1.00 0.00 451 SER A C 2
ATOM 2287 O O . SER A 1 95 ? 138.345 -1.070 -13.008 1.00 0.00 451 SER A O 2
ATOM 2295 N N . PRO A 1 96 ? 136.547 -2.130 -12.203 1.00 0.00 452 PRO A N 2
ATOM 2296 C CA . PRO A 1 96 ? 135.984 -2.315 -13.533 1.00 0.00 452 PRO A CA 2
ATOM 2297 C C . PRO A 1 96 ? 135.381 -1.013 -14.051 1.00 0.00 452 PRO A C 2
ATOM 2298 O O . PRO A 1 96 ? 134.186 -0.795 -13.945 1.00 0.00 452 PRO A O 2
ATOM 2309 N N . THR A 1 97 ? 136.268 -0.160 -14.525 1.00 0.00 453 THR A N 2
ATOM 2310 C CA . THR A 1 97 ? 136.055 1.205 -15.070 1.00 0.00 453 THR A CA 2
ATOM 2311 C C . THR A 1 97 ? 137.430 1.890 -15.141 1.00 0.00 453 THR A C 2
ATOM 2312 O O . THR A 1 97 ? 137.632 2.839 -15.913 1.00 0.00 453 THR A O 2
ATOM 2323 N N . MET A 1 98 ? 138.390 1.358 -14.355 1.00 0.00 454 MET A N 2
ATOM 2324 C CA . MET A 1 98 ? 139.771 1.807 -14.412 1.00 0.00 454 MET A CA 2
ATOM 2325 C C . MET A 1 98 ? 140.256 1.702 -15.851 1.00 0.00 454 MET A C 2
ATOM 2326 O O . MET A 1 98 ? 140.790 2.645 -16.422 1.00 0.00 454 MET A O 2
ATOM 2340 N N . LEU A 1 99 ? 140.061 0.541 -16.410 1.00 0.00 455 LEU A N 2
ATOM 2341 C CA . LEU A 1 99 ? 140.308 0.291 -17.788 1.00 0.00 455 LEU A CA 2
ATOM 2342 C C . LEU A 1 99 ? 138.929 0.060 -18.403 1.00 0.00 455 LEU A C 2
ATOM 2343 O O . LEU A 1 99 ? 138.273 -0.934 -18.056 1.00 0.00 455 LEU A O 2
ATOM 2359 N N . PRO A 1 100 ? 138.411 0.999 -19.206 1.00 0.00 456 PRO A N 2
ATOM 2360 C CA . PRO A 1 100 ? 137.116 0.830 -19.848 1.00 0.00 456 PRO A CA 2
ATOM 2361 C C . PRO A 1 100 ? 137.135 -0.299 -20.857 1.00 0.00 456 PRO A C 2
ATOM 2362 O O . PRO A 1 100 ? 138.004 -0.342 -21.730 1.00 0.00 456 PRO A O 2
ATOM 2373 N N . SER A 1 101 ? 136.215 -1.201 -20.739 1.00 0.00 457 SER A N 2
ATOM 2374 C CA . SER A 1 101 ? 136.083 -2.266 -21.668 1.00 0.00 457 SER A CA 2
ATOM 2375 C C . SER A 1 101 ? 134.616 -2.687 -21.745 1.00 0.00 457 SER A C 2
ATOM 2376 O O . SER A 1 101 ? 134.166 -3.577 -21.013 1.00 0.00 457 SER A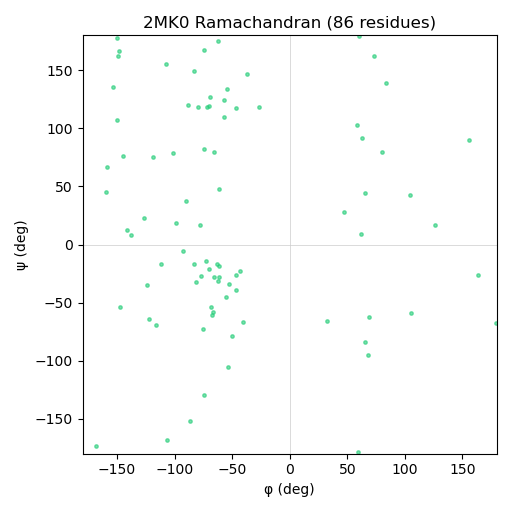 O 2
ATOM 2384 N N . PRO A 1 102 ? 133.815 -1.951 -22.546 1.00 0.00 458 PRO A N 2
ATOM 2385 C CA . PRO A 1 102 ? 132.400 -2.233 -22.705 1.00 0.00 458 PRO A CA 2
ATOM 2386 C C . PRO A 1 102 ? 132.166 -3.521 -23.500 1.00 0.00 458 PRO A C 2
ATOM 2387 O O . PRO A 1 102 ? 131.210 -4.263 -23.259 1.00 0.00 458 PRO A O 2
ATOM 2398 N N . SER A 1 103 ? 133.046 -3.765 -24.442 1.00 0.00 459 SER A N 2
ATOM 2399 C CA . SER A 1 103 ? 133.014 -4.915 -25.275 1.00 0.00 459 SER A CA 2
ATOM 2400 C C . SER A 1 103 ? 134.434 -5.114 -25.763 1.00 0.00 459 SER A C 2
ATOM 2401 O O . SER A 1 103 ? 135.066 -6.104 -25.383 1.00 0.00 459 SER A O 2
ATOM 2409 N N . GLU A 1 16 ? 119.275 4.646 17.299 1.00 0.00 372 GLU A N 3
ATOM 2410 C CA . GLU A 1 16 ? 119.558 3.297 16.828 1.00 0.00 372 GLU A CA 3
ATOM 2411 C C . GLU A 1 16 ? 120.920 3.265 16.081 1.00 0.00 372 GLU A C 3
ATOM 2412 O O . GLU A 1 16 ? 121.884 2.767 16.652 1.00 0.00 372 GLU A O 3
ATOM 2424 N N . PRO A 1 17 ? 121.076 3.752 14.801 1.00 0.00 373 PRO A N 3
ATOM 2425 C CA . PRO A 1 17 ? 122.386 3.919 14.239 1.00 0.00 373 PRO A CA 3
ATOM 2426 C C . PRO A 1 17 ? 122.785 5.407 14.213 1.00 0.00 373 PRO A C 3
ATOM 2427 O O . PRO A 1 17 ? 122.233 6.208 13.446 1.00 0.00 373 PRO A O 3
ATOM 2438 N N . SER A 1 18 ? 123.719 5.787 15.046 1.00 0.00 374 SER A N 3
ATOM 2439 C CA . SER A 1 18 ? 124.141 7.176 15.101 1.00 0.00 374 SER A CA 3
ATOM 2440 C C . SER A 1 18 ? 125.206 7.463 14.046 1.00 0.00 374 SER A C 3
ATOM 2441 O O . SER A 1 18 ? 125.741 8.568 13.960 1.00 0.00 374 SER A O 3
ATOM 2449 N N . SER A 1 19 ? 125.481 6.477 13.237 1.00 0.00 375 SER A N 3
ATOM 2450 C CA . SER A 1 19 ? 126.456 6.573 12.201 1.00 0.00 375 SER A CA 3
ATOM 2451 C C . SER A 1 19 ? 126.035 5.662 11.048 1.00 0.00 375 SER A C 3
ATOM 2452 O O . SER A 1 19 ? 125.818 4.453 11.246 1.00 0.00 375 SER A O 3
ATOM 2460 N N . GLN A 1 20 ? 125.868 6.229 9.881 1.00 0.00 376 GLN A N 3
ATOM 2461 C CA . GLN A 1 20 ? 125.512 5.446 8.718 1.00 0.00 376 GLN A CA 3
ATOM 2462 C C . GLN A 1 20 ? 126.563 5.680 7.625 1.00 0.00 376 GLN A C 3
ATOM 2463 O O . GLN A 1 20 ? 127.242 4.742 7.262 1.00 0.00 376 GLN A O 3
ATOM 2477 N N . PRO A 1 21 ? 126.744 6.970 7.093 1.00 0.00 377 PRO A N 3
ATOM 2478 C CA . PRO A 1 21 ? 127.664 7.253 5.962 1.00 0.00 377 PRO A CA 3
ATOM 2479 C C . PRO A 1 21 ? 129.153 6.969 6.255 1.00 0.00 377 PRO A C 3
ATOM 2480 O O . PRO A 1 21 ? 129.959 7.895 6.394 1.00 0.00 377 PRO A O 3
ATOM 2491 N N . SER A 1 22 ? 129.503 5.709 6.346 1.00 0.00 378 SER A N 3
ATOM 2492 C CA . SER A 1 22 ? 130.864 5.307 6.575 1.00 0.00 378 SER A CA 3
ATOM 2493 C C . SER A 1 22 ? 131.442 4.746 5.277 1.00 0.00 378 SER A C 3
ATOM 2494 O O . SER A 1 22 ? 132.649 4.809 5.038 1.00 0.00 378 SER A O 3
ATOM 2502 N N . ASP A 1 23 ? 130.571 4.186 4.429 1.00 0.00 379 ASP A N 3
ATOM 2503 C CA . ASP A 1 23 ? 131.024 3.692 3.118 1.00 0.00 379 ASP A CA 3
ATOM 2504 C C . ASP A 1 23 ? 131.158 4.868 2.177 1.00 0.00 379 ASP A C 3
ATOM 2505 O O . ASP A 1 23 ? 132.251 5.380 1.946 1.00 0.00 379 ASP A O 3
ATOM 2514 N N . CYS A 1 24 ? 130.024 5.330 1.708 1.00 0.00 380 CYS A N 3
ATOM 2515 C CA . CYS A 1 24 ? 129.903 6.459 0.835 1.00 0.00 380 CYS A CA 3
ATOM 2516 C C . CYS A 1 24 ? 128.459 6.631 0.526 1.00 0.00 380 CYS A C 3
ATOM 2517 O O . CYS A 1 24 ? 127.835 7.584 0.956 1.00 0.00 380 CYS A O 3
ATOM 2524 N N . GLY A 1 25 ? 127.897 5.670 -0.169 1.00 0.00 381 GLY A N 3
ATOM 2525 C CA . GLY A 1 25 ? 126.549 5.794 -0.540 1.00 0.00 381 GLY A CA 3
ATOM 2526 C C . GLY A 1 25 ? 125.748 4.562 -0.348 1.00 0.00 381 GLY A C 3
ATOM 2527 O O . GLY A 1 25 ? 124.601 4.526 -0.726 1.00 0.00 381 GLY A O 3
ATOM 2531 N N . GLU A 1 26 ? 126.329 3.549 0.220 1.00 0.00 382 GLU A N 3
ATOM 2532 C CA . GLU A 1 26 ? 125.533 2.398 0.552 1.00 0.00 382 GLU A CA 3
ATOM 2533 C C . GLU A 1 26 ? 124.844 2.680 1.856 1.00 0.00 382 GLU A C 3
ATOM 2534 O O . GLU A 1 26 ? 123.675 2.416 2.052 1.00 0.00 382 GLU A O 3
ATOM 2546 N N . VAL A 1 27 ? 125.570 3.279 2.719 1.00 0.00 383 VAL A N 3
ATOM 2547 C CA . VAL A 1 27 ? 125.057 3.588 3.999 1.00 0.00 383 VAL A CA 3
ATOM 2548 C C . VAL A 1 27 ? 124.673 5.021 4.095 1.00 0.00 383 VAL A C 3
ATOM 2549 O O . VAL A 1 27 ? 125.355 5.808 4.697 1.00 0.00 383 VAL A O 3
ATOM 2562 N N . ILE A 1 28 ? 123.628 5.367 3.398 1.00 0.00 384 ILE A N 3
ATOM 2563 C CA . ILE A 1 28 ? 123.095 6.717 3.414 1.00 0.00 384 ILE A CA 3
ATOM 2564 C C . ILE A 1 28 ? 121.568 6.690 3.331 1.00 0.00 384 ILE A C 3
ATOM 2565 O O . ILE A 1 28 ? 120.971 6.962 2.287 1.00 0.00 384 ILE A O 3
ATOM 2581 N N . GLU A 1 29 ? 120.957 6.293 4.432 1.00 0.00 385 GLU A N 3
ATOM 2582 C CA . GLU A 1 29 ? 119.498 6.121 4.563 1.00 0.00 385 GLU A CA 3
ATOM 2583 C C . GLU A 1 29 ? 118.937 5.208 3.432 1.00 0.00 385 GLU A C 3
ATOM 2584 O O . GLU A 1 29 ? 117.752 5.262 3.098 1.00 0.00 385 GLU A O 3
ATOM 2596 N N . GLU A 1 30 ? 119.811 4.380 2.857 1.00 0.00 386 GLU A N 3
ATOM 2597 C CA . GLU A 1 30 ? 119.433 3.458 1.797 1.00 0.00 386 GLU A CA 3
ATOM 2598 C C . GLU A 1 30 ? 118.471 2.466 2.416 1.00 0.00 386 GLU A C 3
ATOM 2599 O O . GLU A 1 30 ? 118.840 1.760 3.355 1.00 0.00 386 GLU A O 3
ATOM 2611 N N . CYS A 1 31 ? 117.251 2.463 1.957 1.00 0.00 387 CYS A N 3
ATOM 2612 C CA . CYS A 1 31 ? 116.261 1.475 2.388 1.00 0.00 387 CYS A CA 3
ATOM 2613 C C . CYS A 1 31 ? 116.777 0.002 2.216 1.00 0.00 387 CYS A C 3
ATOM 2614 O O . CYS A 1 31 ? 116.524 -0.800 3.097 1.00 0.00 387 CYS A O 3
ATOM 2621 N N . PRO A 1 32 ? 117.482 -0.367 1.038 1.00 0.00 388 PRO A N 3
ATOM 2622 C CA . PRO A 1 32 ? 117.992 -1.723 0.770 1.00 0.00 388 PRO A CA 3
ATOM 2623 C C . PRO A 1 32 ? 118.721 -2.412 1.976 1.00 0.00 388 PRO A C 3
ATOM 2624 O O . PRO A 1 32 ? 118.059 -2.993 2.848 1.00 0.00 388 PRO A O 3
ATOM 2635 N N . ILE A 1 33 ? 120.079 -2.396 2.009 1.00 0.00 389 ILE A N 3
ATOM 2636 C CA . ILE A 1 33 ? 120.844 -2.970 3.143 1.00 0.00 389 ILE A CA 3
ATOM 2637 C C . ILE A 1 33 ? 120.640 -4.537 3.207 1.00 0.00 389 ILE A C 3
ATOM 2638 O O . ILE A 1 33 ? 119.786 -5.133 2.503 1.00 0.00 389 ILE A O 3
ATOM 2654 N N . ASP A 1 34 ? 121.408 -5.201 4.021 1.00 0.00 390 ASP A N 3
ATOM 2655 C CA . ASP A 1 34 ? 121.263 -6.636 4.250 1.00 0.00 390 ASP A CA 3
ATOM 2656 C C . ASP A 1 34 ? 119.906 -6.986 4.921 1.00 0.00 390 ASP A C 3
ATOM 2657 O O . ASP A 1 34 ? 119.519 -8.145 5.018 1.00 0.00 390 ASP A O 3
ATOM 2666 N N . ALA A 1 35 ? 119.163 -5.950 5.280 1.00 0.00 391 ALA A N 3
ATOM 2667 C CA . ALA A 1 35 ? 117.826 -6.066 5.818 1.00 0.00 391 ALA A CA 3
ATOM 2668 C C . ALA A 1 35 ? 116.881 -6.387 4.654 1.00 0.00 391 ALA A C 3
ATOM 2669 O O . ALA A 1 35 ? 115.867 -7.052 4.817 1.00 0.00 391 ALA A O 3
ATOM 2676 N N . CYS A 1 36 ? 117.253 -5.916 3.466 1.00 0.00 392 CYS A N 3
ATOM 2677 C CA . CYS A 1 36 ? 116.548 -6.227 2.226 1.00 0.00 392 CYS A CA 3
ATOM 2678 C C . CYS A 1 36 ? 116.867 -7.653 1.820 1.00 0.00 392 CYS A C 3
ATOM 2679 O O . CYS A 1 3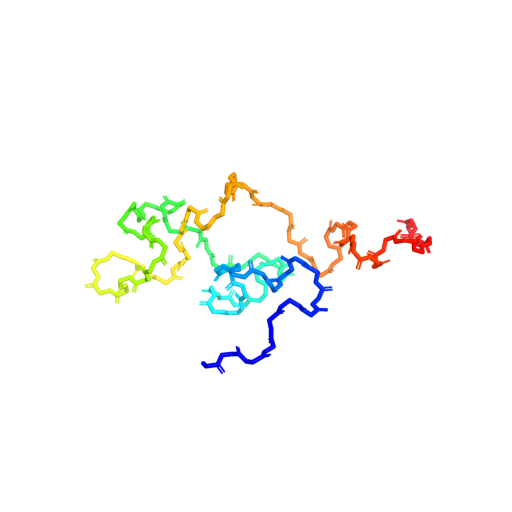6 ? 116.178 -8.235 0.986 1.00 0.00 392 CYS A O 3
ATOM 2686 N N . PHE A 1 37 ? 117.969 -8.146 2.417 1.00 0.00 393 PHE A N 3
ATOM 2687 C CA . PHE A 1 37 ? 118.549 -9.496 2.295 1.00 0.00 393 PHE A CA 3
ATOM 2688 C C . PHE A 1 37 ? 119.856 -9.423 1.565 1.00 0.00 393 PHE A C 3
ATOM 2689 O O . PHE A 1 37 ? 119.852 -9.384 0.358 1.00 0.00 393 PHE A O 3
ATOM 2706 N N . LEU A 1 38 ? 120.973 -9.265 2.323 1.00 0.00 394 LEU A N 3
ATOM 2707 C CA . LEU A 1 38 ? 122.337 -9.179 1.761 1.00 0.00 394 LEU A CA 3
ATOM 2708 C C . LEU A 1 38 ? 122.581 -7.773 1.267 1.00 0.00 394 LEU A C 3
ATOM 2709 O O . LEU A 1 38 ? 121.634 -7.000 1.094 1.00 0.00 394 LEU A O 3
ATOM 2725 N N . PRO A 1 39 ? 123.847 -7.383 1.114 1.00 0.00 395 PRO A N 3
ATOM 2726 C CA . PRO A 1 39 ? 124.236 -6.114 0.474 1.00 0.00 395 PRO A CA 3
ATOM 2727 C C . PRO A 1 39 ? 123.809 -6.026 -0.998 1.00 0.00 395 PRO A C 3
ATOM 2728 O O . PRO A 1 39 ? 124.598 -5.668 -1.835 1.00 0.00 395 PRO A O 3
ATOM 2739 N N . LYS A 1 40 ? 122.512 -6.260 -1.234 1.00 0.00 396 LYS A N 3
ATOM 2740 C CA . LYS A 1 40 ? 121.779 -6.166 -2.514 1.00 0.00 396 LYS A CA 3
ATOM 2741 C C . LYS A 1 40 ? 122.522 -6.477 -3.811 1.00 0.00 396 LYS A C 3
ATOM 2742 O O . LYS A 1 40 ? 122.298 -7.544 -4.421 1.00 0.00 396 LYS A O 3
ATOM 2761 N N . SER A 1 41 ? 123.429 -5.611 -4.170 1.00 0.00 397 SER A N 3
ATOM 2762 C CA . SER A 1 41 ? 124.279 -5.733 -5.331 1.00 0.00 397 SER A CA 3
ATOM 2763 C C . SER A 1 41 ? 125.377 -6.779 -5.069 1.00 0.00 397 SER A C 3
ATOM 2764 O O . SER A 1 41 ? 126.349 -6.875 -5.810 1.00 0.00 397 SER A O 3
ATOM 2772 N N . ASP A 1 42 ? 125.191 -7.551 -4.000 1.00 0.00 398 ASP A N 3
ATOM 2773 C CA . ASP A 1 42 ? 126.068 -8.664 -3.635 1.00 0.00 398 ASP A CA 3
ATOM 2774 C C . ASP A 1 42 ? 126.352 -9.593 -4.806 1.00 0.00 398 ASP A C 3
ATOM 2775 O O . ASP A 1 42 ? 127.443 -9.585 -5.371 1.00 0.00 398 ASP A O 3
ATOM 2784 N N . SER A 1 43 ? 125.408 -10.359 -5.170 1.00 0.00 399 SER A N 3
ATOM 2785 C CA . SER A 1 43 ? 125.466 -11.251 -6.289 1.00 0.00 399 SER A CA 3
ATOM 2786 C C . SER A 1 43 ? 124.031 -11.595 -6.667 1.00 0.00 399 SER A C 3
ATOM 2787 O O . SER A 1 43 ? 123.702 -12.755 -6.862 1.00 0.00 399 SER A O 3
ATOM 2795 N N . ALA A 1 44 ? 123.169 -10.553 -6.705 1.00 0.00 400 ALA A N 3
ATOM 2796 C CA . ALA A 1 44 ? 121.760 -10.689 -7.071 1.00 0.00 400 ALA A CA 3
ATOM 2797 C C . ALA A 1 44 ? 120.952 -11.365 -5.963 1.00 0.00 400 ALA A C 3
ATOM 2798 O O . ALA A 1 44 ? 120.709 -12.590 -5.998 1.00 0.00 400 ALA A O 3
ATOM 2805 N N . ARG A 1 45 ? 120.624 -10.601 -4.924 1.00 0.00 401 ARG A N 3
ATOM 2806 C CA . ARG A 1 45 ? 119.808 -11.131 -3.824 1.00 0.00 401 ARG A CA 3
ATOM 2807 C C . ARG A 1 45 ? 118.354 -11.352 -4.235 1.00 0.00 401 ARG A C 3
ATOM 2808 O O . ARG A 1 45 ? 117.981 -10.932 -5.335 1.00 0.00 401 ARG A O 3
ATOM 2829 N N . PRO A 1 46 ? 117.553 -12.096 -3.384 1.00 0.00 402 PRO A N 3
ATOM 2830 C CA . PRO A 1 46 ? 116.101 -12.336 -3.537 1.00 0.00 402 PRO A CA 3
ATOM 2831 C C . PRO A 1 46 ? 115.313 -11.244 -4.307 1.00 0.00 402 PRO A C 3
ATOM 2832 O O . PRO A 1 46 ? 115.705 -10.100 -4.355 1.00 0.00 402 PRO A O 3
ATOM 2843 N N . PRO A 1 47 ? 114.163 -11.596 -4.873 1.00 0.00 403 PRO A N 3
ATOM 2844 C CA . PRO A 1 47 ? 113.389 -10.691 -5.714 1.00 0.00 403 PRO A CA 3
ATOM 2845 C C . PRO A 1 47 ? 112.715 -9.558 -4.939 1.00 0.00 403 PRO A C 3
ATOM 2846 O O . PRO A 1 47 ? 112.601 -9.578 -3.705 1.00 0.00 403 PRO A O 3
ATOM 2857 N N . ASP A 1 48 ? 112.214 -8.623 -5.674 1.00 0.00 404 ASP A N 3
ATOM 2858 C CA . ASP A 1 48 ? 111.589 -7.406 -5.149 1.00 0.00 404 ASP A CA 3
ATOM 2859 C C . ASP A 1 48 ? 110.054 -7.500 -4.972 1.00 0.00 404 ASP A C 3
ATOM 2860 O O . ASP A 1 48 ? 109.322 -6.567 -5.302 1.00 0.00 404 ASP A O 3
ATOM 2869 N N . CYS A 1 49 ? 109.584 -8.625 -4.507 1.00 0.00 405 CYS A N 3
ATOM 2870 C CA . CYS A 1 49 ? 108.160 -8.804 -4.079 1.00 0.00 405 CYS A CA 3
ATOM 2871 C C . CYS A 1 49 ? 107.123 -8.706 -5.161 1.00 0.00 405 CYS A C 3
ATOM 2872 O O . CYS A 1 49 ? 106.656 -9.720 -5.617 1.00 0.00 405 CYS A O 3
ATOM 2879 N N . THR A 1 50 ? 106.673 -7.493 -5.518 1.00 0.00 406 THR A N 3
ATOM 2880 C CA . THR A 1 50 ? 105.776 -7.283 -6.682 1.00 0.00 406 THR A CA 3
ATOM 2881 C C . THR A 1 50 ? 106.362 -8.026 -7.886 1.00 0.00 406 THR A C 3
ATOM 2882 O O . THR A 1 50 ? 105.662 -8.608 -8.711 1.00 0.00 406 THR A O 3
ATOM 2893 N N . ALA A 1 51 ? 107.645 -7.967 -7.917 1.00 0.00 407 ALA A N 3
ATOM 2894 C CA . ALA A 1 51 ? 108.514 -8.686 -8.808 1.00 0.00 407 ALA A CA 3
ATOM 2895 C C . ALA A 1 51 ? 108.139 -10.228 -8.916 1.00 0.00 407 ALA A C 3
ATOM 2896 O O . ALA A 1 51 ? 108.451 -10.872 -9.910 1.00 0.00 407 ALA A O 3
ATOM 2903 N N . VAL A 1 52 ? 107.474 -10.792 -7.888 1.00 0.00 408 VAL A N 3
ATOM 2904 C CA . VAL A 1 52 ? 106.980 -12.173 -7.908 1.00 0.00 408 VAL A CA 3
ATOM 2905 C C . VAL A 1 52 ? 105.433 -12.158 -7.844 1.00 0.00 408 VAL A C 3
ATOM 2906 O O . VAL A 1 52 ? 104.768 -13.150 -8.145 1.00 0.00 408 VAL A O 3
ATOM 2919 N N . GLY A 1 53 ? 104.874 -11.016 -7.450 1.00 0.00 409 GLY A N 3
ATOM 2920 C CA . GLY A 1 53 ? 103.468 -10.917 -7.291 1.00 0.00 409 GLY A CA 3
ATOM 2921 C C . GLY A 1 53 ? 103.013 -10.421 -5.934 1.00 0.00 409 GLY A C 3
ATOM 2922 O O . GLY A 1 53 ? 101.885 -10.661 -5.558 1.00 0.00 409 GLY A O 3
ATOM 2926 N N . ARG A 1 54 ? 103.909 -9.858 -5.144 1.00 0.00 410 ARG A N 3
ATOM 2927 C CA . ARG A 1 54 ? 103.543 -9.207 -3.878 1.00 0.00 410 ARG A CA 3
ATOM 2928 C C . ARG A 1 54 ? 103.432 -7.720 -4.066 1.00 0.00 410 ARG A C 3
ATOM 2929 O O . ARG A 1 54 ? 104.378 -6.993 -3.760 1.00 0.00 410 ARG A O 3
ATOM 2950 N N . PRO A 1 55 ? 102.294 -7.213 -4.537 1.00 0.00 411 PRO A N 3
ATOM 2951 C CA . PRO A 1 55 ? 102.148 -5.790 -4.832 1.00 0.00 411 PRO A CA 3
ATOM 2952 C C . PRO A 1 55 ? 101.916 -5.040 -3.561 1.00 0.00 411 PRO A C 3
ATOM 2953 O O . PRO A 1 55 ? 102.063 -3.846 -3.491 1.00 0.00 411 PRO A O 3
ATOM 2964 N N . ASP A 1 56 ? 101.660 -5.797 -2.531 1.00 0.00 412 ASP A N 3
ATOM 2965 C CA . ASP A 1 56 ? 101.309 -5.238 -1.248 1.00 0.00 412 ASP A CA 3
ATOM 2966 C C . ASP A 1 56 ? 102.585 -4.811 -0.561 1.00 0.00 412 ASP A C 3
ATOM 2967 O O . ASP A 1 56 ? 102.637 -3.881 0.233 1.00 0.00 412 ASP A O 3
ATOM 2976 N N . CYS A 1 57 ? 103.640 -5.427 -1.008 1.00 0.00 413 CYS A N 3
ATOM 2977 C CA . CYS A 1 57 ? 104.946 -5.146 -0.504 1.00 0.00 413 CYS A CA 3
ATOM 2978 C C . CYS A 1 57 ? 105.568 -4.023 -1.271 1.00 0.00 413 CYS A C 3
ATOM 2979 O O . CYS A 1 57 ? 106.607 -3.568 -0.922 1.00 0.00 413 CYS A O 3
ATOM 2986 N N . ASN A 1 58 ? 104.961 -3.649 -2.413 1.00 0.00 414 ASN A N 3
ATOM 2987 C CA . ASN A 1 58 ? 105.345 -2.386 -3.084 1.00 0.00 414 ASN A CA 3
ATOM 2988 C C . ASN A 1 58 ? 105.431 -1.182 -2.065 1.00 0.00 414 ASN A C 3
ATOM 2989 O O . ASN A 1 58 ? 106.104 -0.140 -2.309 1.00 0.00 414 ASN A O 3
ATOM 3000 N N . VAL A 1 59 ? 104.796 -1.322 -0.908 1.00 0.00 415 VAL A N 3
ATOM 3001 C CA . VAL A 1 59 ? 105.016 -0.350 0.089 1.00 0.00 415 VAL A CA 3
ATOM 3002 C C . VAL A 1 59 ? 106.366 -0.538 0.747 1.00 0.00 415 VAL A C 3
ATOM 3003 O O . VAL A 1 59 ? 106.667 -1.594 1.305 1.00 0.00 415 VAL A O 3
ATOM 3016 N N . LEU A 1 60 ? 107.157 0.490 0.606 1.00 0.00 416 LEU A N 3
ATOM 3017 C CA . LEU A 1 60 ? 108.485 0.613 1.227 1.00 0.00 416 LEU A CA 3
ATOM 3018 C C . LEU A 1 60 ? 108.509 0.167 2.747 1.00 0.00 416 LEU A C 3
ATOM 3019 O O . LEU A 1 60 ? 109.212 -0.800 3.053 1.00 0.00 416 LEU A O 3
ATOM 3035 N N . PRO A 1 61 ? 107.829 0.898 3.742 1.00 0.00 417 PRO A N 3
ATOM 3036 C CA . PRO A 1 61 ? 107.719 0.391 5.122 1.00 0.00 417 PRO A CA 3
ATOM 3037 C C . PRO A 1 61 ? 107.214 -1.041 5.115 1.00 0.00 417 PRO A C 3
ATOM 3038 O O . PRO A 1 61 ? 106.150 -1.316 4.549 1.00 0.00 417 PRO A O 3
ATOM 3049 N N . PHE A 1 62 ? 107.927 -1.929 5.782 1.00 0.00 418 PHE A N 3
ATOM 3050 C CA . PHE A 1 62 ? 107.642 -3.337 5.673 1.00 0.00 418 PHE A CA 3
ATOM 3051 C C . PHE A 1 62 ? 106.465 -3.732 6.537 1.00 0.00 418 PHE A C 3
ATOM 3052 O O . PHE A 1 62 ? 106.507 -3.563 7.761 1.00 0.00 418 PHE A O 3
ATOM 3069 N N . PRO A 1 63 ? 105.365 -4.212 5.926 1.00 0.00 419 PRO A N 3
ATOM 3070 C CA . PRO A 1 63 ? 104.246 -4.724 6.683 1.00 0.00 419 PRO A CA 3
ATOM 3071 C C . PRO A 1 63 ? 104.615 -6.035 7.328 1.00 0.00 419 PRO A C 3
ATOM 3072 O O . PRO A 1 63 ? 104.347 -6.250 8.505 1.00 0.00 419 PRO A O 3
ATOM 3083 N N . ASN A 1 64 ? 105.188 -6.946 6.494 1.00 0.00 420 ASN A N 3
ATOM 3084 C CA . ASN A 1 64 ? 105.637 -8.308 6.871 1.00 0.00 420 ASN A CA 3
ATOM 3085 C C . ASN A 1 64 ? 104.610 -9.080 7.623 1.00 0.00 420 ASN A C 3
ATOM 3086 O O . ASN A 1 64 ? 104.905 -9.995 8.371 1.00 0.00 420 ASN A O 3
ATOM 3097 N N . ASN A 1 65 ? 103.392 -8.706 7.385 1.00 0.00 421 ASN A N 3
ATOM 3098 C CA . ASN A 1 65 ? 102.267 -9.292 8.037 1.00 0.00 421 ASN A CA 3
ATOM 3099 C C . ASN A 1 65 ? 101.029 -9.424 7.134 1.00 0.00 421 ASN A C 3
ATOM 3100 O O . ASN A 1 65 ? 99.928 -9.680 7.628 1.00 0.00 421 ASN A O 3
ATOM 3111 N N . ILE A 1 66 ? 101.204 -9.321 5.827 1.00 0.00 422 ILE A N 3
ATOM 3112 C CA . ILE A 1 66 ? 100.064 -9.336 4.880 1.00 0.00 422 ILE A CA 3
ATOM 3113 C C . ILE A 1 66 ? 100.439 -10.028 3.558 1.00 0.00 422 ILE A C 3
ATOM 3114 O O . ILE A 1 66 ? 99.737 -10.929 3.101 1.00 0.00 422 ILE A O 3
ATOM 3130 N N . GLY A 1 67 ? 101.550 -9.624 2.955 1.00 0.00 423 GLY A N 3
ATOM 3131 C CA . GLY A 1 67 ? 101.938 -10.196 1.689 1.00 0.00 423 GLY A CA 3
ATOM 3132 C C . GLY A 1 67 ? 103.316 -10.841 1.724 1.00 0.00 423 GLY A C 3
ATOM 3133 O O . GLY A 1 67 ? 103.409 -12.052 1.656 1.00 0.00 423 GLY A O 3
ATOM 3137 N N . CYS A 1 68 ? 104.369 -10.019 1.787 1.00 0.00 424 CYS A N 3
ATOM 3138 C CA . CYS A 1 68 ? 105.813 -10.391 1.843 1.00 0.00 424 CYS A CA 3
ATOM 3139 C C . CYS A 1 68 ? 106.107 -11.767 2.439 1.00 0.00 424 CYS A C 3
ATOM 3140 O O . CYS A 1 68 ? 106.010 -11.948 3.647 1.00 0.00 424 CYS A O 3
ATOM 3147 N N . PRO A 1 69 ? 106.431 -12.761 1.580 1.00 0.00 425 PRO A N 3
ATOM 3148 C CA . PRO A 1 69 ? 106.769 -14.112 2.000 1.00 0.00 425 PRO A CA 3
ATOM 3149 C C . PRO A 1 69 ? 108.272 -14.317 2.222 1.00 0.00 425 PRO A C 3
ATOM 3150 O O . PRO A 1 69 ? 108.655 -15.283 2.903 1.00 0.00 425 PRO A O 3
ATOM 3161 N N . SER A 1 70 ? 109.102 -13.358 1.721 1.00 0.00 426 SER A N 3
ATOM 3162 C CA . SER A 1 70 ? 110.576 -13.489 1.706 1.00 0.00 426 SER A CA 3
ATOM 3163 C C . SER A 1 70 ? 111.269 -12.462 0.784 1.00 0.00 426 SER A C 3
ATOM 3164 O O . SER A 1 70 ? 112.493 -12.466 0.674 1.00 0.00 426 SER A O 3
ATOM 3172 N N . CYS A 1 71 ? 110.514 -11.592 0.131 1.00 0.00 427 CYS A N 3
ATOM 3173 C CA . CYS A 1 71 ? 111.114 -10.673 -0.817 1.00 0.00 427 CYS A CA 3
ATOM 3174 C C . CYS A 1 71 ? 111.298 -9.242 -0.227 1.00 0.00 427 CYS A C 3
ATOM 3175 O O . CYS A 1 71 ? 110.939 -9.010 0.927 1.00 0.00 427 CYS A O 3
ATOM 3182 N N . CYS A 1 72 ? 111.849 -8.298 -1.026 1.00 0.00 428 CYS A N 3
ATOM 3183 C CA . CYS A 1 72 ? 112.107 -6.911 -0.562 1.00 0.00 428 CYS A CA 3
ATOM 3184 C C . CYS A 1 72 ? 110.969 -6.028 -1.118 1.00 0.00 428 CYS A C 3
ATOM 3185 O O . CYS A 1 72 ? 110.340 -6.447 -2.082 1.00 0.00 428 CYS A O 3
ATOM 3192 N N . PRO A 1 73 ? 110.651 -4.821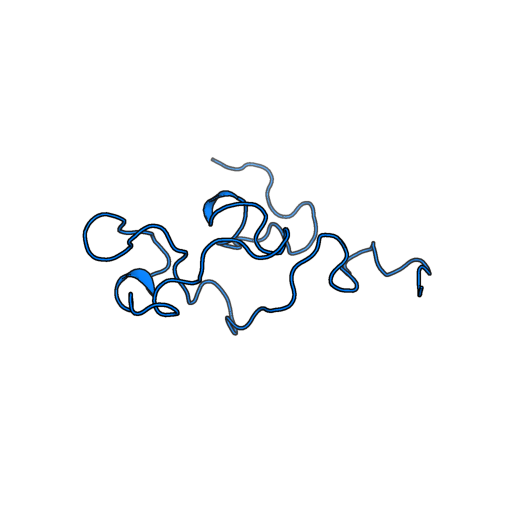 -0.527 1.00 0.00 429 PRO A N 3
ATOM 3193 C CA . PRO A 1 73 ? 109.553 -3.986 -1.019 1.00 0.00 429 PRO A CA 3
ATOM 3194 C C . PRO A 1 73 ? 109.847 -3.305 -2.384 1.00 0.00 429 PRO A C 3
ATOM 3195 O O . PRO A 1 73 ? 110.168 -3.982 -3.362 1.00 0.00 429 PRO A O 3
ATOM 3206 N N . PHE A 1 74 ? 109.809 -1.981 -2.437 1.00 0.00 430 PHE A N 3
ATOM 3207 C CA . PHE A 1 74 ? 109.901 -1.268 -3.696 1.00 0.00 430 PHE A CA 3
ATOM 3208 C C . PHE A 1 74 ? 110.046 0.207 -3.408 1.00 0.00 430 PHE A C 3
ATOM 3209 O O . PHE A 1 74 ? 110.133 0.600 -2.239 1.00 0.00 430 PHE A O 3
ATOM 3226 N N . GLU A 1 75 ? 110.053 1.007 -4.472 1.00 0.00 431 GLU A N 3
ATOM 3227 C CA . GLU A 1 75 ? 110.154 2.462 -4.411 1.00 0.00 431 GLU A CA 3
ATOM 3228 C C . GLU A 1 75 ? 111.518 2.897 -3.897 1.00 0.00 431 GLU A C 3
ATOM 3229 O O . GLU A 1 75 ? 112.456 3.013 -4.676 1.00 0.00 431 GLU A O 3
ATOM 3241 N N . CYS A 1 76 ? 111.622 3.095 -2.590 1.00 0.00 432 CYS A N 3
ATOM 3242 C CA . CYS A 1 76 ? 112.870 3.447 -1.894 1.00 0.00 432 CYS A CA 3
ATOM 3243 C C . CYS A 1 76 ? 113.382 4.853 -2.220 1.00 0.00 432 CYS A C 3
ATOM 3244 O O . CYS A 1 76 ? 113.406 5.726 -1.349 1.00 0.00 432 CYS A O 3
ATOM 3251 N N . SER A 1 77 ? 113.692 5.091 -3.470 1.00 0.00 433 SER A N 3
ATOM 3252 C CA . SER A 1 77 ? 114.331 6.308 -3.907 1.00 0.00 433 SER A CA 3
ATOM 3253 C C . SER A 1 77 ? 113.821 6.571 -5.317 1.00 0.00 433 SER A C 3
ATOM 3254 O O . SER A 1 77 ? 113.241 5.654 -5.916 1.00 0.00 433 SER A O 3
ATOM 3262 N N . PRO A 1 78 ? 113.937 7.809 -5.852 1.00 0.00 434 PRO A N 3
ATOM 3263 C CA . PRO A 1 78 ? 113.578 8.095 -7.247 1.00 0.00 434 PRO A CA 3
ATOM 3264 C C . PRO A 1 78 ? 114.214 7.107 -8.195 1.00 0.00 434 PRO A C 3
ATOM 3265 O O . PRO A 1 78 ? 115.420 6.828 -8.088 1.00 0.00 434 PRO A O 3
ATOM 3276 N N . ASP A 1 79 ? 113.402 6.603 -9.101 1.00 0.00 435 ASP A N 3
ATOM 3277 C CA . ASP A 1 79 ? 113.815 5.587 -10.084 1.00 0.00 435 ASP A CA 3
ATOM 3278 C C . ASP A 1 79 ? 114.318 4.331 -9.369 1.00 0.00 435 ASP A C 3
ATOM 3279 O O . ASP A 1 79 ? 115.503 4.189 -9.025 1.00 0.00 435 ASP A O 3
ATOM 3288 N N . ASN A 1 80 ? 113.393 3.454 -9.098 1.00 0.00 436 ASN A N 3
ATOM 3289 C CA . ASN A 1 80 ? 113.654 2.237 -8.333 1.00 0.00 436 ASN A CA 3
ATOM 3290 C C . ASN A 1 80 ? 114.514 1.137 -9.034 1.00 0.00 436 ASN A C 3
ATOM 3291 O O . ASN A 1 80 ? 115.223 0.435 -8.317 1.00 0.00 436 ASN A O 3
ATOM 3302 N N . PRO A 1 81 ? 114.469 0.929 -10.419 1.00 0.00 437 PRO A N 3
ATOM 3303 C CA . PRO A 1 81 ? 115.251 -0.141 -11.084 1.00 0.00 437 PRO A CA 3
ATOM 3304 C C . PRO A 1 81 ? 116.718 -0.235 -10.631 1.00 0.00 437 PRO A C 3
ATOM 3305 O O . PRO A 1 81 ? 117.377 0.775 -10.345 1.00 0.00 437 PRO A O 3
ATOM 3316 N N . MET A 1 82 ? 117.223 -1.440 -10.649 1.00 0.00 438 MET A N 3
ATOM 3317 C CA . MET A 1 82 ? 118.535 -1.747 -10.157 1.00 0.00 438 MET A CA 3
ATOM 3318 C C . MET A 1 82 ? 119.047 -2.942 -10.905 1.00 0.00 438 MET A C 3
ATOM 3319 O O . MET A 1 82 ? 118.309 -3.897 -11.133 1.00 0.00 438 MET A O 3
ATOM 3333 N N . PHE A 1 83 ? 120.285 -2.865 -11.307 1.00 0.00 439 PHE A N 3
ATOM 3334 C CA . PHE A 1 83 ? 120.926 -3.889 -12.075 1.00 0.00 439 PHE A CA 3
ATOM 3335 C C . PHE A 1 83 ? 122.414 -3.818 -11.822 1.00 0.00 439 PHE A C 3
ATOM 3336 O O . PHE A 1 83 ? 122.891 -2.817 -11.274 1.00 0.00 439 PHE A O 3
ATOM 3353 N N . THR A 1 84 ? 123.119 -4.861 -12.220 1.00 0.00 440 THR A N 3
ATOM 3354 C CA . THR A 1 84 ? 124.562 -4.987 -12.069 1.00 0.00 440 THR A CA 3
ATOM 3355 C C . THR A 1 84 ? 124.966 -5.255 -10.622 1.00 0.00 440 THR A C 3
ATOM 3356 O O . THR A 1 84 ? 125.090 -4.340 -9.813 1.00 0.00 440 THR A O 3
ATOM 3367 N N . PRO A 1 85 ? 125.087 -6.527 -10.259 1.00 0.00 441 PRO A N 3
ATOM 3368 C CA . PRO A 1 85 ? 125.566 -6.917 -8.969 1.00 0.00 441 PRO A CA 3
ATOM 3369 C C . PRO A 1 85 ? 127.073 -7.220 -9.034 1.00 0.00 441 PRO A C 3
ATOM 3370 O O . PRO A 1 85 ? 127.759 -6.724 -9.939 1.00 0.00 441 PRO A O 3
ATOM 3381 N N . SER A 1 86 ? 127.554 -8.072 -8.116 1.00 0.00 442 SER A N 3
ATOM 3382 C CA . SER A 1 86 ? 128.961 -8.432 -7.954 1.00 0.00 442 SER A CA 3
ATOM 3383 C C . SER A 1 86 ? 129.747 -7.279 -7.326 1.00 0.00 442 SER A C 3
ATOM 3384 O O . SER A 1 86 ? 129.666 -6.142 -7.787 1.00 0.00 442 SER A O 3
ATOM 3392 N N . PRO A 1 87 ? 130.529 -7.550 -6.265 1.00 0.00 443 PRO A N 3
ATOM 3393 C CA . PRO A 1 87 ? 131.380 -6.525 -5.615 1.00 0.00 443 PRO A CA 3
ATOM 3394 C C . PRO A 1 87 ? 132.387 -5.936 -6.610 1.00 0.00 443 PRO A C 3
ATOM 3395 O O . PRO A 1 87 ? 132.826 -4.792 -6.490 1.00 0.00 443 PRO A O 3
ATOM 3406 N N . ASP A 1 88 ? 132.699 -6.728 -7.612 1.00 0.00 444 ASP A N 3
ATOM 3407 C CA . ASP A 1 88 ? 133.645 -6.327 -8.657 1.00 0.00 444 ASP A CA 3
ATOM 3408 C C . ASP A 1 88 ? 132.941 -6.263 -9.994 1.00 0.00 444 ASP A C 3
ATOM 3409 O O . ASP A 1 88 ? 133.573 -6.211 -11.052 1.00 0.00 444 ASP A O 3
ATOM 3418 N N . GLY A 1 89 ? 131.617 -6.227 -9.921 1.00 0.00 445 GLY A N 3
ATOM 3419 C CA . GLY A 1 89 ? 130.755 -6.145 -11.106 1.00 0.00 445 GLY A CA 3
ATOM 3420 C C . GLY A 1 89 ? 131.037 -4.934 -12.012 1.00 0.00 445 GLY A C 3
ATOM 3421 O O . GLY A 1 89 ? 131.068 -5.057 -13.241 1.00 0.00 445 GLY A O 3
ATOM 3425 N N . SER A 1 90 ? 131.287 -3.802 -11.403 1.00 0.00 446 SER A N 3
ATOM 3426 C CA . SER A 1 90 ? 131.489 -2.539 -12.079 1.00 0.00 446 SER A CA 3
ATOM 3427 C C . SER A 1 90 ? 132.442 -1.730 -11.287 1.00 0.00 446 SER A C 3
ATOM 3428 O O . SER A 1 90 ? 132.783 -2.152 -10.174 1.00 0.00 446 SER A O 3
ATOM 3436 N N . PRO A 1 91 ? 132.985 -0.615 -11.878 1.00 0.00 447 PRO A N 3
ATOM 3437 C CA . PRO A 1 91 ? 133.700 0.394 -11.127 1.00 0.00 447 PRO A CA 3
ATOM 3438 C C . PRO A 1 91 ? 132.847 0.762 -9.917 1.00 0.00 447 PRO A C 3
ATOM 3439 O O . PRO A 1 91 ? 131.773 1.363 -10.062 1.00 0.00 447 PRO A O 3
ATOM 3450 N N . PRO A 1 92 ? 133.268 0.337 -8.729 1.00 0.00 448 PRO A N 3
ATOM 3451 C CA . PRO A 1 92 ? 132.477 0.462 -7.506 1.00 0.00 448 PRO A CA 3
ATOM 3452 C C . PRO A 1 92 ? 132.150 1.899 -7.115 1.00 0.00 448 PRO A C 3
ATOM 3453 O O . PRO A 1 92 ? 131.234 2.123 -6.326 1.00 0.00 448 PRO A O 3
ATOM 3464 N N . ASN A 1 93 ? 132.941 2.835 -7.632 1.00 0.00 449 ASN A N 3
ATOM 3465 C CA . ASN A 1 93 ? 132.843 4.285 -7.383 1.00 0.00 449 ASN A CA 3
ATOM 3466 C C . ASN A 1 93 ? 133.029 4.641 -5.901 1.00 0.00 449 ASN A C 3
ATOM 3467 O O . ASN A 1 93 ? 133.261 3.752 -5.067 1.00 0.00 449 ASN A O 3
ATOM 3478 N N . CYS A 1 94 ? 133.004 5.937 -5.586 1.00 0.00 450 CYS A N 3
ATOM 3479 C CA . CYS A 1 94 ? 133.204 6.424 -4.213 1.00 0.00 450 CYS A CA 3
ATOM 3480 C C . CYS A 1 94 ? 134.600 6.101 -3.697 1.00 0.00 450 CYS A C 3
ATOM 3481 O O . CYS A 1 94 ? 134.769 5.631 -2.550 1.00 0.00 450 CYS A O 3
ATOM 3488 N N . SER A 1 95 ? 135.574 6.365 -4.572 1.00 0.00 451 SER A N 3
ATOM 3489 C CA . SER A 1 95 ? 137.017 6.195 -4.380 1.00 0.00 451 SER A CA 3
ATOM 3490 C C . SER A 1 95 ? 137.606 4.975 -5.103 1.00 0.00 451 SER A C 3
ATOM 3491 O O . SER A 1 95 ? 138.517 5.152 -5.885 1.00 0.00 451 SER A O 3
ATOM 3499 N N . PRO A 1 96 ? 137.138 3.713 -4.897 1.00 0.00 452 PRO A N 3
ATOM 3500 C CA . PRO A 1 96 ? 137.624 2.598 -5.702 1.00 0.00 452 PRO A CA 3
ATOM 3501 C C . PRO A 1 96 ? 137.050 2.688 -7.120 1.00 0.00 452 PRO A C 3
ATOM 3502 O O . PRO A 1 96 ? 136.056 2.054 -7.422 1.00 0.00 452 PRO A O 3
ATOM 3513 N N . THR A 1 97 ? 137.667 3.557 -7.919 1.00 0.00 453 THR A N 3
ATOM 3514 C CA . THR A 1 97 ? 137.323 3.928 -9.309 1.00 0.00 453 THR A CA 3
ATOM 3515 C C . THR A 1 97 ? 138.141 5.185 -9.664 1.00 0.00 453 THR A C 3
ATOM 3516 O O . THR A 1 97 ? 138.396 5.465 -10.839 1.00 0.00 453 THR A O 3
ATOM 3527 N N . MET A 1 98 ? 138.543 5.911 -8.588 1.00 0.00 454 MET A N 3
ATOM 3528 C CA . MET A 1 98 ? 139.384 7.144 -8.594 1.00 0.00 454 MET A CA 3
ATOM 3529 C C . MET A 1 98 ? 140.349 7.241 -9.788 1.00 0.00 454 MET A C 3
ATOM 3530 O O . MET A 1 98 ? 140.451 8.295 -10.412 1.00 0.00 454 MET A O 3
ATOM 3544 N N . LEU A 1 99 ? 141.065 6.180 -10.083 1.00 0.00 455 LEU A N 3
ATOM 3545 C CA . LEU A 1 99 ? 141.940 6.176 -11.236 1.00 0.00 455 LEU A CA 3
ATOM 3546 C C . LEU A 1 99 ? 141.395 5.246 -12.315 1.00 0.00 455 LEU A C 3
ATOM 3547 O O . LEU A 1 99 ? 141.472 4.016 -12.174 1.00 0.00 455 LEU A O 3
ATOM 3563 N N . PRO A 1 100 ? 140.774 5.795 -13.366 1.00 0.00 456 PRO A N 3
ATOM 3564 C CA . PRO A 1 100 ? 140.370 5.010 -14.516 1.00 0.00 456 PRO A CA 3
ATOM 3565 C C . PRO A 1 100 ? 141.584 4.552 -15.293 1.00 0.00 456 PRO A C 3
ATOM 3566 O O . PRO A 1 100 ? 142.588 5.276 -15.370 1.00 0.00 456 PRO A O 3
ATOM 3577 N N . SER A 1 101 ? 141.507 3.403 -15.891 1.00 0.00 457 SER A N 3
ATOM 3578 C CA . SER A 1 101 ? 142.600 2.933 -16.687 1.00 0.00 457 SER A CA 3
ATOM 3579 C C . SER A 1 101 ? 142.106 2.166 -17.914 1.00 0.00 457 SER A C 3
ATOM 3580 O O . SER A 1 101 ? 142.097 0.940 -17.926 1.00 0.00 457 SER A O 3
ATOM 3588 N N . PRO A 1 102 ? 141.588 2.882 -18.926 1.00 0.00 458 PRO A N 3
ATOM 3589 C CA . PRO A 1 102 ? 141.163 2.262 -20.169 1.00 0.00 458 PRO A CA 3
ATOM 3590 C C . PRO A 1 102 ? 142.393 1.960 -21.026 1.00 0.00 458 PRO A C 3
ATOM 3591 O O . PRO A 1 102 ? 142.681 0.810 -21.384 1.00 0.00 458 PRO A O 3
ATOM 3602 N N . SER A 1 103 ? 143.136 3.000 -21.289 1.00 0.00 459 SER A N 3
ATOM 3603 C CA . SER A 1 103 ? 144.332 2.940 -21.998 1.00 0.00 459 SER A CA 3
ATOM 3604 C C . SER A 1 103 ? 145.449 3.067 -20.971 1.00 0.00 459 SER A C 3
ATOM 3605 O O . SER A 1 103 ? 146.096 2.052 -20.661 1.00 0.00 459 SER A O 3
ATOM 3613 N N . GLU A 1 16 ? 117.301 -19.688 6.295 1.00 0.00 372 GLU A N 4
ATOM 3614 C CA . GLU A 1 16 ? 118.136 -20.280 5.255 1.00 0.00 372 GLU A CA 4
ATOM 3615 C C . GLU A 1 16 ? 119.614 -19.820 5.348 1.00 0.00 372 GLU A C 4
ATOM 3616 O O . GLU A 1 16 ? 120.489 -20.665 5.560 1.00 0.00 372 GLU A O 4
ATOM 3628 N N . PRO A 1 17 ? 119.952 -18.495 5.241 1.00 0.00 373 PRO A N 4
ATOM 3629 C CA . PRO A 1 17 ? 121.330 -18.081 5.340 1.00 0.00 373 PRO A CA 4
ATOM 3630 C C . PRO A 1 17 ? 121.791 -17.966 6.787 1.00 0.00 373 PRO A C 4
ATOM 3631 O O . PRO A 1 17 ? 121.230 -17.201 7.580 1.00 0.00 373 PRO A O 4
ATOM 3642 N N . SER A 1 18 ? 122.790 -18.726 7.119 1.00 0.00 374 SER A N 4
ATOM 3643 C CA . SER A 1 18 ? 123.393 -18.714 8.427 1.00 0.00 374 SER A CA 4
ATOM 3644 C C . SER A 1 18 ? 124.690 -17.909 8.357 1.00 0.00 374 SER A C 4
ATOM 3645 O O . SER A 1 18 ? 125.542 -17.952 9.241 1.00 0.00 374 SER A O 4
ATOM 3653 N N . SER A 1 19 ? 124.776 -17.133 7.314 1.00 0.00 375 SER A N 4
ATOM 3654 C CA . SER A 1 19 ? 125.895 -16.320 7.016 1.00 0.00 375 SER A CA 4
ATOM 3655 C C . SER A 1 19 ? 125.325 -15.075 6.382 1.00 0.00 375 SER A C 4
ATOM 3656 O O . SER A 1 19 ? 124.432 -15.167 5.512 1.00 0.00 375 SER A O 4
ATOM 3664 N N . GLN A 1 20 ? 125.759 -13.932 6.822 1.00 0.00 376 GLN A N 4
ATOM 3665 C CA . GLN A 1 20 ? 125.212 -12.717 6.300 1.00 0.00 376 GLN A CA 4
ATOM 3666 C C . GLN A 1 20 ? 126.243 -11.741 5.692 1.00 0.00 376 GLN A C 4
ATOM 3667 O O . GLN A 1 20 ? 126.423 -11.777 4.479 1.00 0.00 376 GLN A O 4
ATOM 3681 N N . PRO A 1 21 ? 126.986 -10.900 6.500 1.00 0.00 377 PRO A N 4
ATOM 3682 C CA . PRO A 1 21 ? 127.818 -9.809 5.967 1.00 0.00 377 PRO A CA 4
ATOM 3683 C C . PRO A 1 21 ? 129.009 -10.274 5.138 1.00 0.00 377 PRO A C 4
ATOM 3684 O O . PRO A 1 21 ? 130.128 -10.439 5.636 1.00 0.00 377 PRO A O 4
ATOM 3695 N N . SER A 1 22 ? 128.738 -10.579 3.914 1.00 0.00 378 SER A N 4
ATOM 3696 C CA . SER A 1 22 ? 129.754 -10.921 2.997 1.00 0.00 378 SER A CA 4
ATOM 3697 C C . SER A 1 22 ? 129.791 -9.828 1.938 1.00 0.00 378 SER A C 4
ATOM 3698 O O . SER A 1 22 ? 130.865 -9.375 1.549 1.00 0.00 378 SER A O 4
ATOM 3706 N N . ASP A 1 23 ? 128.598 -9.388 1.462 1.00 0.00 379 ASP A N 4
ATOM 3707 C CA . ASP A 1 23 ? 128.554 -8.210 0.547 1.00 0.00 379 ASP A CA 4
ATOM 3708 C C . ASP A 1 23 ? 128.952 -6.946 1.271 1.00 0.00 379 ASP A C 4
ATOM 3709 O O . ASP A 1 23 ? 130.076 -6.464 1.135 1.00 0.00 379 ASP A O 4
ATOM 3718 N N . CYS A 1 24 ? 128.007 -6.440 2.028 1.00 0.00 380 CYS A N 4
ATOM 3719 C CA . CYS A 1 24 ? 128.116 -5.267 2.838 1.00 0.00 380 CYS A CA 4
ATOM 3720 C C . CYS A 1 24 ? 126.751 -4.908 3.260 1.00 0.00 380 CYS A C 4
ATOM 3721 O O . CYS A 1 24 ? 126.470 -4.848 4.427 1.00 0.00 380 CYS A O 4
ATOM 3728 N N . GLY A 1 25 ? 125.866 -4.710 2.290 1.00 0.00 381 GLY A N 4
ATOM 3729 C CA . GLY A 1 25 ? 124.563 -4.285 2.663 1.00 0.00 381 GLY A CA 4
ATOM 3730 C C . GLY A 1 25 ? 123.464 -4.921 1.899 1.00 0.00 381 GLY A C 4
ATOM 3731 O O . GLY A 1 25 ? 122.323 -4.520 2.015 1.00 0.00 381 GLY A O 4
ATOM 3735 N N . GLU A 1 26 ? 123.786 -5.885 1.087 1.00 0.00 382 GLU A N 4
ATOM 3736 C CA . GLU A 1 26 ? 122.745 -6.665 0.487 1.00 0.00 382 GLU A CA 4
ATOM 3737 C C . GLU A 1 26 ? 122.355 -7.718 1.528 1.00 0.00 382 GLU A C 4
ATOM 3738 O O . GLU A 1 26 ? 121.201 -7.950 1.823 1.00 0.00 382 GLU A O 4
ATOM 3750 N N . VAL A 1 27 ? 123.379 -8.248 2.162 1.00 0.00 383 VAL A N 4
ATOM 3751 C CA . VAL A 1 27 ? 123.248 -9.310 3.128 1.00 0.00 383 VAL A CA 4
ATOM 3752 C C . VAL A 1 27 ? 123.518 -8.869 4.551 1.00 0.00 383 VAL A C 4
ATOM 3753 O O . VAL A 1 27 ? 124.559 -9.190 5.105 1.00 0.00 383 VAL A O 4
ATOM 3766 N N . ILE A 1 28 ? 122.631 -8.075 5.108 1.00 0.00 384 ILE A N 4
ATOM 3767 C CA . ILE A 1 28 ? 122.732 -7.643 6.517 1.00 0.00 384 ILE A CA 4
ATOM 3768 C C . ILE A 1 28 ? 121.323 -7.415 7.099 1.00 0.00 384 ILE A C 4
ATOM 3769 O O . ILE A 1 28 ? 120.928 -6.287 7.370 1.00 0.00 384 ILE A O 4
ATOM 3785 N N . GLU A 1 29 ? 120.553 -8.508 7.267 1.00 0.00 385 GLU A N 4
ATOM 3786 C CA . GLU A 1 29 ? 119.111 -8.466 7.706 1.00 0.00 385 GLU A CA 4
ATOM 3787 C C . GLU A 1 29 ? 118.207 -7.650 6.735 1.00 0.00 385 GLU A C 4
ATOM 3788 O O . GLU A 1 29 ? 116.979 -7.614 6.872 1.00 0.00 385 GLU A O 4
ATOM 3800 N N . GLU A 1 30 ? 118.832 -7.090 5.741 1.00 0.00 386 GLU A N 4
ATOM 3801 C CA . GLU A 1 30 ? 118.246 -6.239 4.755 1.00 0.00 386 GLU A CA 4
ATOM 3802 C C . GLU A 1 30 ? 117.110 -6.972 4.064 1.00 0.00 386 GLU A C 4
ATOM 3803 O O . GLU A 1 30 ? 117.265 -8.102 3.583 1.00 0.00 386 GLU A O 4
ATOM 3815 N N . CYS A 1 31 ? 115.982 -6.339 4.054 1.00 0.00 387 CYS A N 4
ATOM 3816 C CA . CYS A 1 31 ? 114.787 -6.856 3.434 1.00 0.00 387 CYS A CA 4
ATOM 3817 C C . CYS A 1 31 ? 114.838 -6.951 1.888 1.00 0.00 387 CYS A C 4
ATOM 3818 O O . CYS A 1 31 ? 114.043 -7.711 1.345 1.00 0.00 387 CYS A O 4
ATOM 3825 N N . PRO A 1 32 ? 115.683 -6.123 1.130 1.00 0.00 388 PRO A N 4
ATOM 3826 C CA . PRO A 1 32 ? 115.725 -6.166 -0.317 1.00 0.00 388 PRO A CA 4
ATOM 3827 C C . PRO A 1 32 ? 115.972 -7.589 -0.921 1.00 0.00 388 PRO A C 4
ATOM 3828 O O . PRO A 1 32 ? 115.032 -8.404 -0.988 1.00 0.00 388 PRO A O 4
ATOM 3839 N N . ILE A 1 33 ? 117.198 -7.879 -1.409 1.00 0.00 389 ILE A N 4
ATOM 3840 C CA . ILE A 1 33 ? 117.514 -9.190 -1.991 1.00 0.00 389 ILE A CA 4
ATOM 3841 C C . ILE A 1 33 ? 116.643 -9.401 -3.283 1.00 0.00 389 ILE A C 4
ATOM 3842 O O . ILE A 1 33 ? 115.754 -8.570 -3.656 1.00 0.00 389 ILE A O 4
ATOM 3858 N N . ASP A 1 34 ? 116.850 -10.480 -3.944 1.00 0.00 390 ASP A N 4
ATOM 3859 C CA . ASP A 1 34 ? 116.091 -10.807 -5.108 1.00 0.00 390 ASP A CA 4
ATOM 3860 C C . ASP A 1 34 ? 114.638 -11.130 -4.751 1.00 0.00 390 ASP A C 4
ATOM 3861 O O . ASP A 1 34 ? 113.815 -11.300 -5.638 1.00 0.00 390 ASP A O 4
ATOM 3870 N N . ALA A 1 35 ? 114.330 -11.172 -3.450 1.00 0.00 391 ALA A N 4
ATOM 3871 C CA . ALA A 1 35 ? 112.983 -11.363 -2.968 1.00 0.00 391 ALA A CA 4
ATOM 3872 C C . ALA A 1 35 ? 112.214 -10.080 -3.202 1.00 0.00 391 ALA A C 4
ATOM 3873 O O . ALA A 1 35 ? 111.028 -10.101 -3.528 1.00 0.00 391 ALA A O 4
ATOM 3880 N N . CYS A 1 36 ? 112.938 -8.954 -3.078 1.00 0.00 392 CYS A N 4
ATOM 3881 C CA . CYS A 1 36 ? 112.400 -7.620 -3.356 1.00 0.00 392 CYS A CA 4
ATOM 3882 C C . CYS A 1 36 ? 112.281 -7.437 -4.863 1.00 0.00 392 CYS A C 4
ATOM 3883 O O . CYS A 1 36 ? 111.780 -6.425 -5.340 1.00 0.00 392 CYS A O 4
ATOM 3890 N N . PHE A 1 37 ? 112.854 -8.424 -5.569 1.00 0.00 393 PHE A N 4
ATOM 3891 C CA . PHE A 1 37 ? 112.823 -8.612 -7.021 1.00 0.00 393 PHE A CA 4
ATOM 3892 C C . PHE A 1 37 ? 114.130 -8.181 -7.618 1.00 0.00 393 PHE A C 4
ATOM 3893 O O . PHE A 1 37 ? 114.287 -7.035 -7.920 1.00 0.00 393 PHE A O 4
ATOM 3910 N N . LEU A 1 38 ? 115.125 -9.112 -7.653 1.00 0.00 394 LEU A N 4
ATOM 3911 C CA . LEU A 1 38 ? 116.474 -8.850 -8.214 1.00 0.00 394 LEU A CA 4
ATOM 3912 C C . LEU A 1 38 ? 117.292 -8.069 -7.176 1.00 0.00 394 LEU A C 4
ATOM 3913 O O . LEU A 1 38 ? 116.716 -7.510 -6.241 1.00 0.00 394 LEU A O 4
ATOM 3929 N N . PRO A 1 39 ? 118.642 -8.085 -7.252 1.00 0.00 395 PRO A N 4
ATOM 3930 C CA . PRO A 1 39 ? 119.518 -7.237 -6.407 1.00 0.00 395 PRO A CA 4
ATOM 3931 C C . PRO A 1 39 ? 119.316 -5.739 -6.647 1.00 0.00 395 PRO A C 4
ATOM 3932 O O . PRO A 1 39 ? 120.258 -5.017 -6.901 1.00 0.00 395 PRO A O 4
ATOM 3943 N N . LYS A 1 40 ? 118.077 -5.311 -6.463 1.00 0.00 396 LYS A N 4
ATOM 3944 C CA . LYS A 1 40 ? 117.559 -3.936 -6.534 1.00 0.00 396 LYS A CA 4
ATOM 3945 C C . LYS A 1 40 ? 118.260 -2.897 -7.433 1.00 0.00 396 LYS A C 4
ATOM 3946 O O . LYS A 1 40 ? 117.702 -2.477 -8.475 1.00 0.00 396 LYS A O 4
ATOM 3965 N N . SER A 1 41 ? 119.451 -2.529 -7.063 1.00 0.00 397 SER A N 4
ATOM 3966 C CA . SER A 1 41 ? 120.285 -1.593 -7.775 1.00 0.00 397 SER A CA 4
ATOM 3967 C C . SER A 1 41 ? 120.913 -2.268 -9.015 1.00 0.00 397 SER A C 4
ATOM 3968 O O . SER A 1 41 ? 121.786 -1.700 -9.658 1.00 0.00 397 SER A O 4
ATOM 3976 N N . ASP A 1 42 ? 120.445 -3.476 -9.315 1.00 0.00 398 ASP A N 4
ATOM 3977 C CA . ASP A 1 42 ? 120.847 -4.249 -10.496 1.00 0.00 398 ASP A CA 4
ATOM 3978 C C . ASP A 1 42 ? 120.829 -3.424 -11.790 1.00 0.00 398 ASP A C 4
ATOM 3979 O O . ASP A 1 42 ? 121.858 -2.989 -12.268 1.00 0.00 398 ASP A O 4
ATOM 3988 N N . SER A 1 43 ? 119.702 -3.228 -12.337 1.00 0.00 399 SER A N 4
ATOM 3989 C CA . SER A 1 43 ? 119.503 -2.411 -13.488 1.00 0.00 399 SER A CA 4
ATOM 3990 C C . SER A 1 43 ? 118.069 -1.904 -13.453 1.00 0.00 399 SER A C 4
ATOM 3991 O O . SER A 1 43 ? 117.328 -2.026 -14.433 1.00 0.00 399 SER A O 4
ATOM 3999 N N . ALA A 1 44 ? 117.660 -1.459 -12.236 1.00 0.00 400 ALA A N 4
ATOM 4000 C CA . ALA A 1 44 ? 116.380 -0.810 -11.991 1.00 0.00 400 ALA A CA 4
ATOM 4001 C C . ALA A 1 44 ? 115.224 -1.793 -11.965 1.00 0.00 400 ALA A C 4
ATOM 4002 O O . ALA A 1 44 ? 114.489 -1.932 -12.943 1.00 0.00 400 ALA A O 4
ATOM 4009 N N . ARG A 1 45 ? 115.124 -2.540 -10.878 1.00 0.00 401 ARG A N 4
ATOM 4010 C CA . ARG A 1 45 ? 114.034 -3.505 -10.732 1.00 0.00 401 ARG A CA 4
ATOM 4011 C C . ARG A 1 45 ? 112.688 -2.825 -10.483 1.00 0.00 401 ARG A C 4
ATOM 4012 O O . ARG A 1 45 ? 112.671 -1.600 -10.234 1.00 0.00 401 ARG A O 4
ATOM 4033 N N . PRO A 1 46 ? 111.546 -3.600 -10.596 1.00 0.00 402 PRO A N 4
ATOM 4034 C CA . PRO A 1 46 ? 110.164 -3.152 -10.307 1.00 0.00 402 PRO A CA 4
ATOM 4035 C C . PRO A 1 46 ? 110.055 -2.099 -9.186 1.00 0.00 402 PRO A C 4
ATOM 4036 O O . PRO A 1 46 ? 110.859 -2.056 -8.311 1.00 0.00 402 PRO A O 4
ATOM 4047 N N . PRO A 1 47 ? 109.017 -1.288 -9.188 1.00 0.00 403 PRO A N 4
ATOM 4048 C CA . PRO A 1 47 ? 108.908 -0.144 -8.278 1.00 0.00 403 PRO A CA 4
ATOM 4049 C C . PRO A 1 47 ? 108.701 -0.522 -6.815 1.00 0.00 403 PRO A C 4
ATOM 4050 O O . PRO A 1 47 ? 108.262 -1.630 -6.484 1.00 0.00 403 PRO A O 4
ATOM 4061 N N . ASP A 1 48 ? 108.947 0.430 -5.957 1.00 0.00 404 ASP A N 4
ATOM 4062 C CA . ASP A 1 48 ? 108.809 0.285 -4.496 1.00 0.00 404 ASP A CA 4
ATOM 4063 C C . ASP A 1 48 ? 107.386 0.620 -3.966 1.00 0.00 404 ASP A C 4
ATOM 4064 O O . ASP A 1 48 ? 107.237 1.340 -2.977 1.00 0.00 404 ASP A O 4
ATOM 4073 N N . CYS A 1 49 ? 106.372 0.173 -4.665 1.00 0.00 405 CYS A N 4
ATOM 4074 C CA . CYS A 1 49 ? 104.947 0.242 -4.184 1.00 0.00 405 CYS A CA 4
ATOM 4075 C C . CYS A 1 49 ? 104.375 1.624 -4.009 1.00 0.00 405 CYS A C 4
ATOM 4076 O O . CYS A 1 49 ? 103.640 2.069 -4.861 1.00 0.00 405 CYS A O 4
ATOM 4083 N N . THR A 1 50 ? 104.615 2.277 -2.860 1.00 0.00 406 THR A N 4
ATOM 4084 C CA . THR A 1 50 ? 104.256 3.703 -2.649 1.00 0.00 406 THR A CA 4
ATOM 4085 C C . THR A 1 50 ? 104.747 4.514 -3.862 1.00 0.00 406 THR A C 4
ATOM 4086 O O . THR A 1 50 ? 104.114 5.451 -4.335 1.00 0.00 406 THR A O 4
ATOM 4097 N N . ALA A 1 51 ? 105.867 4.088 -4.310 1.00 0.00 407 ALA A N 4
ATOM 4098 C CA . ALA A 1 51 ? 106.524 4.510 -5.515 1.00 0.00 407 ALA A CA 4
ATOM 4099 C C . ALA A 1 51 ? 105.553 4.513 -6.780 1.00 0.00 407 ALA A C 4
ATOM 4100 O O . ALA A 1 51 ? 105.846 5.154 -7.783 1.00 0.00 407 ALA A O 4
ATOM 4107 N N . VAL A 1 52 ? 104.440 3.763 -6.726 1.00 0.00 408 VAL A N 4
ATOM 4108 C CA . VAL A 1 52 ? 103.405 3.798 -7.761 1.00 0.00 408 VAL A CA 4
ATOM 4109 C C . VAL A 1 52 ? 102.115 4.348 -7.147 1.00 0.00 408 VAL A C 4
ATOM 4110 O O . VAL A 1 52 ? 101.229 4.812 -7.854 1.00 0.00 408 VAL A O 4
ATOM 4123 N N . GLY A 1 53 ? 102.037 4.303 -5.819 1.00 0.00 409 GLY A N 4
ATOM 4124 C CA . GLY A 1 53 ? 100.854 4.696 -5.154 1.00 0.00 409 GLY A CA 4
ATOM 4125 C C . GLY A 1 53 ? 100.317 3.684 -4.160 1.00 0.00 409 GLY A C 4
ATOM 4126 O O . GLY A 1 53 ? 99.169 3.756 -3.807 1.00 0.00 409 GLY A O 4
ATOM 4130 N N . ARG A 1 54 ? 101.099 2.662 -3.811 1.00 0.00 410 ARG A N 4
ATOM 4131 C CA . ARG A 1 54 ? 100.734 1.694 -2.756 1.00 0.00 410 ARG A CA 4
ATOM 4132 C C . ARG A 1 54 ? 101.322 2.101 -1.431 1.00 0.00 410 ARG A C 4
ATOM 4133 O O . ARG A 1 54 ? 102.363 1.569 -1.042 1.00 0.00 410 ARG A O 4
ATOM 4154 N N . PRO A 1 55 ? 100.698 3.033 -0.682 1.00 0.00 411 PRO A N 4
ATOM 4155 C CA . PRO A 1 55 ? 101.275 3.502 0.569 1.00 0.00 411 PRO A CA 4
ATOM 4156 C C . PRO A 1 55 ? 101.022 2.474 1.647 1.00 0.00 411 PRO A C 4
ATOM 4157 O O . PRO A 1 55 ? 101.609 2.486 2.701 1.00 0.00 411 PRO A O 4
ATOM 4168 N N . ASP A 1 56 ? 100.196 1.532 1.307 1.00 0.00 412 ASP A N 4
ATOM 4169 C CA . ASP A 1 56 ? 99.770 0.505 2.238 1.00 0.00 412 ASP A CA 4
ATOM 4170 C C . ASP A 1 56 ? 100.889 -0.519 2.344 1.00 0.00 412 ASP A C 4
ATOM 4171 O O . ASP A 1 56 ? 101.166 -1.107 3.393 1.00 0.00 412 ASP A O 4
ATOM 4180 N N . CYS A 1 57 ? 101.620 -0.593 1.274 1.00 0.00 413 CYS A N 4
ATOM 4181 C CA . CYS A 1 57 ? 102.733 -1.480 1.194 1.00 0.00 413 CYS A CA 4
ATOM 4182 C C . CYS A 1 57 ? 103.936 -0.849 1.798 1.00 0.00 413 CYS A C 4
ATOM 4183 O O . CYS A 1 57 ? 104.902 -1.503 1.983 1.00 0.00 413 CYS A O 4
ATOM 4190 N N . ASN A 1 58 ? 103.895 0.490 2.008 1.00 0.00 414 ASN A N 4
ATOM 4191 C CA . ASN A 1 58 ? 104.935 1.183 2.811 1.00 0.00 414 ASN A CA 4
ATOM 4192 C C . ASN A 1 58 ? 105.335 0.386 4.095 1.00 0.00 414 ASN A C 4
ATOM 4193 O O . ASN A 1 58 ? 106.463 0.505 4.613 1.00 0.00 414 ASN A O 4
ATOM 4204 N N . VAL A 1 59 ? 104.453 -0.467 4.577 1.00 0.00 415 VAL A N 4
ATOM 4205 C CA . VAL A 1 59 ? 104.854 -1.276 5.653 1.00 0.00 415 VAL A CA 4
ATOM 4206 C C . VAL A 1 59 ? 105.750 -2.425 5.191 1.00 0.00 415 VAL A C 4
ATOM 4207 O O . VAL A 1 59 ? 105.358 -3.258 4.370 1.00 0.00 415 VAL A O 4
ATOM 4220 N N . LEU A 1 60 ? 106.950 -2.387 5.716 1.00 0.00 416 LEU A N 4
ATOM 4221 C CA . LEU A 1 60 ? 108.018 -3.388 5.510 1.00 0.00 416 LEU A CA 4
ATOM 4222 C C . LEU A 1 60 ? 107.514 -4.881 5.511 1.00 0.00 416 LEU A C 4
ATOM 4223 O O . LEU A 1 60 ? 107.686 -5.562 4.479 1.00 0.00 416 LEU A O 4
ATOM 4239 N N . PRO A 1 61 ? 106.984 -5.465 6.665 1.00 0.00 417 PRO A N 4
ATOM 4240 C CA . PRO A 1 61 ? 106.398 -6.803 6.631 1.00 0.00 417 PRO A CA 4
ATOM 4241 C C . PRO A 1 61 ? 105.324 -6.855 5.566 1.00 0.00 417 PRO A C 4
ATOM 4242 O O . PRO A 1 61 ? 104.421 -6.013 5.557 1.00 0.00 417 PRO A O 4
ATOM 4253 N N . PHE A 1 62 ? 105.376 -7.852 4.711 1.00 0.00 418 PHE A N 4
ATOM 4254 C CA . PHE A 1 62 ? 104.530 -7.848 3.557 1.00 0.00 418 PHE A CA 4
ATOM 4255 C C . PHE A 1 62 ? 103.124 -8.284 3.902 1.00 0.00 418 PHE A C 4
ATOM 4256 O O . PHE A 1 62 ? 102.919 -9.373 4.447 1.00 0.00 418 PHE A O 4
ATOM 4273 N N . PRO A 1 63 ? 102.128 -7.414 3.672 1.00 0.00 419 PRO A N 4
ATOM 4274 C CA . PRO A 1 63 ? 100.750 -7.788 3.850 1.00 0.00 419 PRO A CA 4
ATOM 4275 C C . PRO A 1 63 ? 100.310 -8.701 2.736 1.00 0.00 419 PRO A C 4
ATOM 4276 O O . PRO A 1 63 ? 99.719 -9.742 2.987 1.00 0.00 419 PRO A O 4
ATOM 4287 N N . ASN A 1 64 ? 100.568 -8.248 1.476 1.00 0.00 420 ASN A N 4
ATOM 4288 C CA . ASN A 1 64 ? 100.220 -8.955 0.212 1.00 0.00 420 ASN A CA 4
ATOM 4289 C C . ASN A 1 64 ? 98.799 -9.409 0.165 1.00 0.00 420 ASN A C 4
ATOM 4290 O O . ASN A 1 64 ? 98.430 -10.336 -0.535 1.00 0.00 420 ASN A O 4
ATOM 4301 N N . ASN A 1 65 ? 98.003 -8.692 0.899 1.00 0.00 421 ASN A N 4
ATOM 4302 C CA . ASN A 1 65 ? 96.615 -8.971 1.041 1.00 0.00 421 ASN A CA 4
ATOM 4303 C C . ASN A 1 65 ? 95.757 -7.707 1.159 1.00 0.00 421 ASN A C 4
ATOM 4304 O O . ASN A 1 65 ? 94.606 -7.780 1.585 1.00 0.00 421 ASN A O 4
ATOM 4315 N N . ILE A 1 66 ? 96.280 -6.569 0.742 1.00 0.00 422 ILE A N 4
ATOM 4316 C CA . ILE A 1 66 ? 95.566 -5.283 0.874 1.00 0.00 422 ILE A CA 4
ATOM 4317 C C . ILE A 1 66 ? 95.838 -4.339 -0.314 1.00 0.00 422 ILE A C 4
ATOM 4318 O O . ILE A 1 66 ? 94.896 -3.899 -0.979 1.00 0.00 422 ILE A O 4
ATOM 4334 N N . GLY A 1 67 ? 97.107 -4.057 -0.593 1.00 0.00 423 GLY A N 4
ATOM 4335 C CA . GLY A 1 67 ? 97.448 -3.129 -1.666 1.00 0.00 423 GLY A CA 4
ATOM 4336 C C . GLY A 1 67 ? 98.348 -3.749 -2.724 1.00 0.00 423 GLY A C 4
ATOM 4337 O O . GLY A 1 67 ? 97.941 -3.858 -3.873 1.00 0.00 423 GLY A O 4
ATOM 4341 N N . CYS A 1 68 ? 99.582 -4.081 -2.336 1.00 0.00 424 CYS A N 4
ATOM 4342 C CA . CYS A 1 68 ? 100.647 -4.734 -3.144 1.00 0.00 424 CYS A CA 4
ATOM 4343 C C . CYS A 1 68 ? 100.163 -5.601 -4.299 1.00 0.00 424 CYS A C 4
ATOM 4344 O O . CYS A 1 68 ? 99.653 -6.703 -4.092 1.00 0.00 424 CYS A O 4
ATOM 4351 N N . PRO A 1 69 ? 100.295 -5.083 -5.532 1.00 0.00 425 PRO A N 4
ATOM 4352 C CA . PRO A 1 69 ? 99.949 -5.805 -6.738 1.00 0.00 425 PRO A CA 4
ATOM 4353 C C . PRO A 1 69 ? 101.136 -6.564 -7.345 1.00 0.00 425 PRO A C 4
ATOM 4354 O O . PRO A 1 69 ? 100.927 -7.528 -8.089 1.00 0.00 425 PRO A O 4
ATOM 4365 N N . SER A 1 70 ? 102.375 -6.182 -6.944 1.00 0.00 426 SER A N 4
ATOM 4366 C CA . SER A 1 70 ? 103.607 -6.661 -7.597 1.00 0.00 426 SER A CA 4
ATOM 4367 C C . SER A 1 70 ? 104.854 -5.825 -7.224 1.00 0.00 426 SER A C 4
ATOM 4368 O O . SER A 1 70 ? 105.921 -6.024 -7.807 1.00 0.00 426 SER A O 4
ATOM 4376 N N . CYS A 1 71 ? 104.744 -4.885 -6.302 1.00 0.00 427 CYS A N 4
ATOM 4377 C CA . CYS A 1 71 ? 105.898 -4.075 -5.968 1.00 0.00 427 CYS A CA 4
ATOM 4378 C C . CYS A 1 71 ? 106.503 -4.459 -4.576 1.00 0.00 427 CYS A C 4
ATOM 4379 O O . CYS A 1 71 ? 106.003 -5.385 -3.932 1.00 0.00 427 CYS A O 4
ATOM 4386 N N . CYS A 1 72 ? 107.568 -3.752 -4.135 1.00 0.00 428 CYS A N 4
ATOM 4387 C CA . CYS A 1 72 ? 108.269 -4.052 -2.855 1.00 0.00 428 CYS A CA 4
ATOM 4388 C C . CYS A 1 72 ? 107.796 -2.997 -1.823 1.00 0.00 428 CYS A C 4
ATOM 4389 O O . CYS A 1 72 ? 107.316 -1.963 -2.253 1.00 0.00 428 CYS A O 4
ATOM 4396 N N . PRO A 1 73 ? 107.893 -3.228 -0.457 1.00 0.00 429 PRO A N 4
ATOM 4397 C CA . PRO A 1 73 ? 107.381 -2.270 0.537 1.00 0.00 429 PRO A CA 4
ATOM 4398 C C . PRO A 1 73 ? 108.129 -0.909 0.613 1.00 0.00 429 PRO A C 4
ATOM 4399 O O . PRO A 1 73 ? 108.038 -0.113 -0.315 1.00 0.00 429 PRO A O 4
ATOM 4410 N N . PHE A 1 74 ? 108.872 -0.650 1.710 1.00 0.00 430 PHE A N 4
ATOM 4411 C CA . PHE A 1 74 ? 109.546 0.634 1.921 1.00 0.00 430 PHE A CA 4
ATOM 4412 C C . PHE A 1 74 ? 110.286 0.573 3.251 1.00 0.00 430 PHE A C 4
ATOM 4413 O O . PHE A 1 74 ? 110.328 -0.489 3.895 1.00 0.00 430 PHE A O 4
ATOM 4430 N N . GLU A 1 75 ? 110.871 1.697 3.651 1.00 0.00 431 GLU A N 4
ATOM 4431 C CA . GLU A 1 75 ? 111.580 1.821 4.918 1.00 0.00 431 GLU A CA 4
ATOM 4432 C C . GLU A 1 75 ? 112.784 0.894 4.994 1.00 0.00 431 GLU A C 4
ATOM 4433 O O . GLU A 1 75 ? 113.829 1.195 4.423 1.00 0.00 431 GLU A O 4
ATOM 4445 N N . CYS A 1 76 ? 112.608 -0.244 5.663 1.00 0.00 432 CYS A N 4
ATOM 4446 C CA . CYS A 1 76 ? 113.621 -1.307 5.835 1.00 0.00 432 CYS A CA 4
ATOM 4447 C C . CYS A 1 76 ? 114.788 -0.904 6.758 1.00 0.00 432 CYS A C 4
ATOM 4448 O O . CYS A 1 76 ? 115.119 -1.622 7.707 1.00 0.00 432 CYS A O 4
ATOM 4455 N N . SER A 1 77 ? 115.328 0.258 6.512 1.00 0.00 433 SER A N 4
ATOM 4456 C CA . SER A 1 77 ? 116.488 0.812 7.163 1.00 0.00 433 SER A CA 4
ATOM 4457 C C . SER A 1 77 ? 116.390 2.338 6.958 1.00 0.00 433 SER A C 4
ATOM 4458 O O . SER A 1 77 ? 115.510 2.769 6.203 1.00 0.00 433 SER A O 4
ATOM 4466 N N . PRO A 1 78 ? 117.205 3.184 7.643 1.00 0.00 434 PRO A N 4
ATOM 4467 C CA . PRO A 1 78 ? 117.139 4.645 7.470 1.00 0.00 434 PRO A CA 4
ATOM 4468 C C . PRO A 1 78 ? 117.333 5.094 6.029 1.00 0.00 434 PRO A C 4
ATOM 4469 O O . PRO A 1 78 ? 118.445 4.968 5.473 1.00 0.00 434 PRO A O 4
ATOM 4480 N N . ASP A 1 79 ? 116.237 5.576 5.438 1.00 0.00 435 ASP A N 4
ATOM 4481 C CA . ASP A 1 79 ? 116.195 6.163 4.065 1.00 0.00 435 ASP A CA 4
ATOM 4482 C C . ASP A 1 79 ? 116.379 5.092 3.000 1.00 0.00 435 ASP A C 4
ATOM 4483 O O . ASP A 1 79 ? 117.478 4.555 2.805 1.00 0.00 435 ASP A O 4
ATOM 4492 N N . ASN A 1 80 ? 115.299 4.765 2.336 1.00 0.00 436 ASN A N 4
ATOM 4493 C CA . ASN A 1 80 ? 115.299 3.696 1.337 1.00 0.00 436 ASN A CA 4
ATOM 4494 C C . ASN A 1 80 ? 115.280 4.133 -0.181 1.00 0.00 436 ASN A C 4
ATOM 4495 O O . ASN A 1 80 ? 115.378 3.237 -1.027 1.00 0.00 436 ASN A O 4
ATOM 4506 N N . PRO A 1 81 ? 115.085 5.459 -0.590 1.00 0.00 437 PRO A N 4
ATOM 4507 C CA . PRO A 1 81 ? 115.110 5.834 -2.024 1.00 0.00 437 PRO A CA 4
ATOM 4508 C C . PRO A 1 81 ? 116.376 5.370 -2.748 1.00 0.00 437 PRO A C 4
ATOM 4509 O O . PRO A 1 81 ? 117.483 5.343 -2.171 1.00 0.00 437 PRO A O 4
ATOM 4520 N N . MET A 1 82 ? 116.218 5.061 -4.001 1.00 0.00 438 MET A N 4
ATOM 4521 C CA . MET A 1 82 ? 117.272 4.524 -4.804 1.00 0.00 438 MET A CA 4
ATOM 4522 C C . MET A 1 82 ? 117.036 4.897 -6.253 1.00 0.00 438 MET A C 4
ATOM 4523 O O . MET A 1 82 ? 115.908 4.810 -6.750 1.00 0.00 438 MET A O 4
ATOM 4537 N N . PHE A 1 83 ? 118.085 5.322 -6.909 1.00 0.00 439 PHE A N 4
ATOM 4538 C CA . PHE A 1 83 ? 118.059 5.639 -8.303 1.00 0.00 439 PHE A CA 4
ATOM 4539 C C . PHE A 1 83 ? 119.498 5.561 -8.755 1.00 0.00 439 PHE A C 4
ATOM 4540 O O . PHE A 1 83 ? 120.395 5.609 -7.905 1.00 0.00 439 PHE A O 4
ATOM 4557 N N . THR A 1 84 ? 119.723 5.466 -10.046 1.00 0.00 440 THR A N 4
ATOM 4558 C CA . THR A 1 84 ? 121.040 5.212 -10.604 1.00 0.00 440 THR A CA 4
ATOM 4559 C C . THR A 1 84 ? 121.500 3.805 -10.205 1.00 0.00 440 THR A C 4
ATOM 4560 O O . THR A 1 84 ? 122.184 3.604 -9.195 1.00 0.00 440 THR A O 4
ATOM 4571 N N . PRO A 1 85 ? 121.040 2.801 -10.950 1.00 0.00 441 PRO A N 4
ATOM 4572 C CA . PRO A 1 85 ? 121.369 1.434 -10.691 1.00 0.00 441 PRO A CA 4
ATOM 4573 C C . PRO A 1 85 ? 122.643 1.042 -11.455 1.00 0.00 441 PRO A C 4
ATOM 4574 O O . PRO A 1 85 ? 123.552 1.878 -11.584 1.00 0.00 441 PRO A O 4
ATOM 4585 N N . SER A 1 86 ? 122.686 -0.186 -11.975 1.00 0.00 442 SER A N 4
ATOM 4586 C CA . SER A 1 86 ? 123.840 -0.792 -12.636 1.00 0.00 442 SER A CA 4
ATOM 4587 C C . SER A 1 86 ? 124.858 -1.267 -11.594 1.00 0.00 442 SER A C 4
ATOM 4588 O O . SER A 1 86 ? 125.189 -0.528 -10.663 1.00 0.00 442 SER A O 4
ATOM 4596 N N . PRO A 1 87 ? 125.369 -2.508 -11.721 1.00 0.00 443 PRO A N 4
ATOM 4597 C CA . PRO A 1 87 ? 126.397 -3.054 -10.802 1.00 0.00 443 PRO A CA 4
ATOM 4598 C C . PRO A 1 87 ? 127.669 -2.208 -10.824 1.00 0.00 443 PRO A C 4
ATOM 4599 O O . PRO A 1 87 ? 128.424 -2.152 -9.855 1.00 0.00 443 PRO A O 4
ATOM 4610 N N . ASP A 1 88 ? 127.872 -1.541 -11.935 1.00 0.00 444 ASP A N 4
ATOM 4611 C CA . ASP A 1 88 ? 129.019 -0.629 -12.112 1.00 0.00 444 ASP A CA 4
ATOM 4612 C C . ASP A 1 88 ? 128.517 0.786 -12.276 1.00 0.00 444 ASP A C 4
ATOM 4613 O O . ASP A 1 88 ? 129.231 1.690 -12.708 1.00 0.00 444 ASP A O 4
ATOM 4622 N N . GLY A 1 89 ? 127.277 0.957 -11.870 1.00 0.00 445 GLY A N 4
ATOM 4623 C CA . GLY A 1 89 ? 126.583 2.236 -11.924 1.00 0.00 445 GLY A CA 4
ATOM 4624 C C . GLY A 1 89 ? 127.189 3.338 -11.082 1.00 0.00 445 GLY A C 4
ATOM 4625 O O . GLY A 1 89 ? 127.101 4.502 -11.442 1.00 0.00 445 GLY A O 4
ATOM 4629 N N . SER A 1 90 ? 127.746 3.000 -9.953 1.00 0.00 446 SER A N 4
ATOM 4630 C CA . SER A 1 90 ? 128.333 3.979 -9.055 1.00 0.00 446 SER A CA 4
ATOM 4631 C C . SER A 1 90 ? 129.486 3.385 -8.321 1.00 0.00 446 SER A C 4
ATOM 4632 O O . SER A 1 90 ? 129.695 2.174 -8.429 1.00 0.00 446 SER A O 4
ATOM 4640 N N . PRO A 1 91 ? 130.325 4.246 -7.648 1.00 0.00 447 PRO A N 4
ATOM 4641 C CA . PRO A 1 91 ? 131.313 3.791 -6.684 1.00 0.00 447 PRO A CA 4
ATOM 4642 C C . PRO A 1 91 ? 130.584 2.908 -5.687 1.00 0.00 447 PRO A C 4
ATOM 4643 O O . PRO A 1 91 ? 129.738 3.391 -4.922 1.00 0.00 447 PRO A O 4
ATOM 4654 N N . PRO A 1 92 ? 130.824 1.606 -5.749 1.00 0.00 448 PRO A N 4
ATOM 4655 C CA . PRO A 1 92 ? 130.076 0.622 -4.980 1.00 0.00 448 PRO A CA 4
ATOM 4656 C C . PRO A 1 92 ? 130.195 0.783 -3.469 1.00 0.00 448 PRO A C 4
ATOM 4657 O O . PRO A 1 92 ? 129.321 0.310 -2.740 1.00 0.00 448 PRO A O 4
ATOM 4668 N N . ASN A 1 93 ? 131.307 1.398 -3.020 1.00 0.00 449 ASN A N 4
ATOM 4669 C CA . ASN A 1 93 ? 131.635 1.628 -1.591 1.00 0.00 449 ASN A CA 4
ATOM 4670 C C . ASN A 1 93 ? 131.674 0.305 -0.826 1.00 0.00 449 ASN A C 4
ATOM 4671 O O . ASN A 1 93 ? 131.689 -0.759 -1.455 1.00 0.00 449 ASN A O 4
ATOM 4682 N N . CYS A 1 94 ? 131.790 0.352 0.509 1.00 0.00 450 CYS A N 4
ATOM 4683 C CA . CYS A 1 94 ? 131.786 -0.876 1.324 1.00 0.00 450 CYS A CA 4
ATOM 4684 C C . CYS A 1 94 ? 133.009 -1.739 1.065 1.00 0.00 450 CYS A C 4
ATOM 4685 O O . CYS A 1 94 ? 132.929 -2.977 1.156 1.00 0.00 450 CYS A O 4
ATOM 4692 N N . SER A 1 95 ? 134.146 -1.060 0.817 1.00 0.00 451 SER A N 4
ATOM 4693 C CA . SER A 1 95 ? 135.463 -1.606 0.486 1.00 0.00 451 SER A CA 4
ATOM 4694 C C . SER A 1 95 ? 135.820 -1.460 -1.012 1.00 0.00 451 SER A C 4
ATOM 4695 O O . SER A 1 95 ? 136.844 -0.863 -1.320 1.00 0.00 451 SER A O 4
ATOM 4703 N N . PRO A 1 96 ? 135.016 -1.965 -1.992 1.00 0.00 452 PRO A N 4
ATOM 4704 C CA . PRO A 1 96 ? 135.287 -1.698 -3.401 1.00 0.00 452 PRO A CA 4
ATOM 4705 C C . PRO A 1 96 ? 134.959 -0.241 -3.788 1.00 0.00 452 PRO A C 4
ATOM 4706 O O . PRO A 1 96 ? 133.877 0.046 -4.283 1.00 0.00 452 PRO A O 4
ATOM 4717 N N . THR A 1 97 ? 135.899 0.631 -3.452 1.00 0.00 453 THR A N 4
ATOM 4718 C CA . THR A 1 97 ? 135.960 2.095 -3.694 1.00 0.00 453 THR A CA 4
ATOM 4719 C C . THR A 1 97 ? 137.074 2.640 -2.782 1.00 0.00 453 THR A C 4
ATOM 4720 O O . THR A 1 97 ? 137.664 3.694 -3.044 1.00 0.00 453 THR A O 4
ATOM 4731 N N . MET A 1 98 ? 137.372 1.865 -1.712 1.00 0.00 454 MET A N 4
ATOM 4732 C CA . MET A 1 98 ? 138.475 2.172 -0.779 1.00 0.00 454 MET A CA 4
ATOM 4733 C C . MET A 1 98 ? 139.776 2.412 -1.497 1.00 0.00 454 MET A C 4
ATOM 4734 O O . MET A 1 98 ? 140.523 3.324 -1.148 1.00 0.00 454 MET A O 4
ATOM 4748 N N . LEU A 1 99 ? 140.062 1.583 -2.481 1.00 0.00 455 LEU A N 4
ATOM 4749 C CA . LEU A 1 99 ? 141.221 1.789 -3.297 1.00 0.00 455 LEU A CA 4
ATOM 4750 C C . LEU A 1 99 ? 140.943 2.958 -4.240 1.00 0.00 455 LEU A C 4
ATOM 4751 O O . LEU A 1 99 ? 139.975 2.926 -4.998 1.00 0.00 455 LEU A O 4
ATOM 4767 N N . PRO A 1 100 ? 141.707 4.059 -4.146 1.00 0.00 456 PRO A N 4
ATOM 4768 C CA . PRO A 1 100 ? 141.423 5.222 -4.945 1.00 0.00 456 PRO A CA 4
ATOM 4769 C C . PRO A 1 100 ? 141.648 4.979 -6.429 1.00 0.00 456 PRO A C 4
ATOM 4770 O O . PRO A 1 100 ? 142.731 4.558 -6.858 1.00 0.00 456 PRO A O 4
ATOM 4781 N N . SER A 1 101 ? 140.643 5.258 -7.195 1.00 0.00 457 SER A N 4
ATOM 4782 C CA . SER A 1 101 ? 140.677 5.180 -8.605 1.00 0.00 457 SER A CA 4
ATOM 4783 C C . SER A 1 101 ? 139.466 5.988 -9.049 1.00 0.00 457 SER A C 4
ATOM 4784 O O . SER A 1 101 ? 138.379 5.446 -9.246 1.00 0.00 457 SER A O 4
ATOM 4792 N N . PRO A 1 102 ? 139.606 7.327 -9.048 1.00 0.00 458 PRO A N 4
ATOM 4793 C CA . PRO A 1 102 ? 138.507 8.223 -9.360 1.00 0.00 458 PRO A CA 4
ATOM 4794 C C . PRO A 1 102 ? 138.233 8.240 -10.852 1.00 0.00 458 PRO A C 4
ATOM 4795 O O . PRO A 1 102 ? 137.111 8.418 -11.306 1.00 0.00 458 PRO A O 4
ATOM 4806 N N . SER A 1 103 ? 139.281 8.098 -11.597 1.00 0.00 459 SER A N 4
ATOM 4807 C CA . SER A 1 103 ? 139.278 8.075 -12.968 1.00 0.00 459 SER A CA 4
ATOM 4808 C C . SER A 1 103 ? 140.434 7.174 -13.354 1.00 0.00 459 SER A C 4
ATOM 4809 O O . SER A 1 103 ? 140.240 6.177 -14.078 1.00 0.00 459 SER A O 4
ATOM 4817 N N . GLU A 1 16 ? 115.804 -17.965 9.601 1.00 0.00 372 GLU A N 5
ATOM 4818 C CA . GLU A 1 16 ? 115.642 -17.455 8.238 1.00 0.00 372 GLU A CA 5
ATOM 4819 C C . GLU A 1 16 ? 117.012 -17.273 7.562 1.00 0.00 372 GLU A C 5
ATOM 4820 O O . GLU A 1 16 ? 117.262 -17.873 6.512 1.00 0.00 372 GLU A O 5
ATOM 4832 N N . PRO A 1 17 ? 117.949 -16.447 8.115 1.00 0.00 373 PRO A N 5
ATOM 4833 C CA . PRO A 1 17 ? 119.245 -16.292 7.532 1.00 0.00 373 PRO A CA 5
ATOM 4834 C C . PRO A 1 17 ? 120.336 -17.029 8.329 1.00 0.00 373 PRO A C 5
ATOM 4835 O O . PRO A 1 17 ? 120.564 -16.753 9.514 1.00 0.00 373 PRO A O 5
ATOM 4846 N N . SER A 1 18 ? 121.023 -17.938 7.695 1.00 0.00 374 SER A N 5
ATOM 4847 C CA . SER A 1 18 ? 122.082 -18.629 8.381 1.00 0.00 374 SER A CA 5
ATOM 4848 C C . SER A 1 18 ? 123.382 -17.806 8.281 1.00 0.00 374 SER A C 5
ATOM 4849 O O . SER A 1 18 ? 124.377 -18.110 8.923 1.00 0.00 374 SER A O 5
ATOM 4857 N N . SER A 1 19 ? 123.321 -16.731 7.501 1.00 0.00 375 SER A N 5
ATOM 4858 C CA . SER A 1 19 ? 124.391 -15.761 7.330 1.00 0.00 375 SER A CA 5
ATOM 4859 C C . SER A 1 19 ? 123.782 -14.550 6.636 1.00 0.00 375 SER A C 5
ATOM 4860 O O . SER A 1 19 ? 122.842 -14.713 5.838 1.00 0.00 375 SER A O 5
ATOM 4868 N N . GLN A 1 20 ? 124.263 -13.362 6.939 1.00 0.00 376 GLN A N 5
ATOM 4869 C CA . GLN A 1 20 ? 123.792 -12.167 6.259 1.00 0.00 376 GLN A CA 5
ATOM 4870 C C . GLN A 1 20 ? 124.920 -11.340 5.648 1.00 0.00 376 GLN A C 5
ATOM 4871 O O . GLN A 1 20 ? 125.090 -11.417 4.432 1.00 0.00 376 GLN A O 5
ATOM 4885 N N . PRO A 1 21 ? 125.753 -10.574 6.454 1.00 0.00 377 PRO A N 5
ATOM 4886 C CA . PRO A 1 21 ? 126.816 -9.681 5.924 1.00 0.00 377 PRO A CA 5
ATOM 4887 C C . PRO A 1 21 ? 127.893 -10.399 5.087 1.00 0.00 377 PRO A C 5
ATOM 4888 O O . PRO A 1 21 ? 128.991 -10.686 5.566 1.00 0.00 377 PRO A O 5
ATOM 4899 N N . SER A 1 22 ? 127.561 -10.735 3.871 1.00 0.00 378 SER A N 5
ATOM 4900 C CA . SER A 1 22 ? 128.504 -11.346 2.992 1.00 0.00 378 SER A CA 5
ATOM 4901 C C . SER A 1 22 ? 128.910 -10.314 1.937 1.00 0.00 378 SER A C 5
ATOM 4902 O O . SER A 1 22 ? 130.073 -10.226 1.574 1.00 0.00 378 SER A O 5
ATOM 4910 N N . ASP A 1 23 ? 127.924 -9.517 1.461 1.00 0.00 379 ASP A N 5
ATOM 4911 C CA . ASP A 1 23 ? 128.212 -8.373 0.528 1.00 0.00 379 ASP A CA 5
ATOM 4912 C C . ASP A 1 23 ? 129.150 -7.357 1.175 1.00 0.00 379 ASP A C 5
ATOM 4913 O O . ASP A 1 23 ? 130.364 -7.375 0.967 1.00 0.00 379 ASP A O 5
ATOM 4922 N N . CYS A 1 24 ? 128.562 -6.527 1.989 1.00 0.00 380 CYS A N 5
ATOM 4923 C CA . CYS A 1 24 ? 129.196 -5.451 2.691 1.00 0.00 380 CYS A CA 5
ATOM 4924 C C . CYS A 1 24 ? 128.103 -4.702 3.370 1.00 0.00 380 CYS A C 5
ATOM 4925 O O . CYS A 1 24 ? 128.047 -4.650 4.587 1.00 0.00 380 CYS A O 5
ATOM 4932 N N . GLY A 1 25 ? 127.160 -4.200 2.586 1.00 0.00 381 GLY A N 5
ATOM 4933 C CA . GLY A 1 25 ? 126.114 -3.436 3.174 1.00 0.00 381 GLY A CA 5
ATOM 4934 C C . GLY A 1 25 ? 124.761 -3.677 2.579 1.00 0.00 381 GLY A C 5
ATOM 4935 O O . GLY A 1 25 ? 123.789 -3.078 3.014 1.00 0.00 381 GLY A O 5
ATOM 4939 N N . GLU A 1 26 ? 124.657 -4.550 1.601 1.00 0.00 382 GLU A N 5
ATOM 4940 C CA . GLU A 1 26 ? 123.340 -4.849 1.086 1.00 0.00 382 GLU A CA 5
ATOM 4941 C C . GLU A 1 26 ? 122.689 -5.879 1.995 1.00 0.00 382 GLU A C 5
ATOM 4942 O O . GLU A 1 26 ? 121.484 -5.910 2.175 1.00 0.00 382 GLU A O 5
ATOM 4954 N N . VAL A 1 27 ? 123.521 -6.681 2.615 1.00 0.00 383 VAL A N 5
ATOM 4955 C CA . VAL A 1 27 ? 123.044 -7.709 3.488 1.00 0.00 383 VAL A CA 5
ATOM 4956 C C . VAL A 1 27 ? 123.311 -7.417 4.940 1.00 0.00 383 VAL A C 5
ATOM 4957 O O . VAL A 1 27 ? 123.902 -8.221 5.635 1.00 0.00 383 VAL A O 5
ATOM 4970 N N . ILE A 1 28 ? 122.917 -6.246 5.384 1.00 0.00 384 ILE A N 5
ATOM 4971 C CA . ILE A 1 28 ? 123.091 -5.862 6.780 1.00 0.00 384 ILE A CA 5
ATOM 4972 C C . ILE A 1 28 ? 121.811 -5.216 7.334 1.00 0.00 384 ILE A C 5
ATOM 4973 O O . ILE A 1 28 ? 121.623 -4.002 7.278 1.00 0.00 384 ILE A O 5
ATOM 4989 N N . GLU A 1 29 ? 120.894 -6.078 7.752 1.00 0.00 385 GLU A N 5
ATOM 4990 C CA . GLU A 1 29 ? 119.553 -5.717 8.299 1.00 0.00 385 GLU A CA 5
ATOM 4991 C C . GLU A 1 29 ? 118.667 -5.019 7.223 1.00 0.00 385 GLU A C 5
ATOM 4992 O O . GLU A 1 29 ? 117.524 -4.592 7.476 1.00 0.00 385 GLU A O 5
ATOM 5004 N N . GLU A 1 30 ? 119.196 -4.955 6.041 1.00 0.00 386 GLU A N 5
ATOM 5005 C CA . GLU A 1 30 ? 118.561 -4.350 4.916 1.00 0.00 386 GLU A CA 5
ATOM 5006 C C . GLU A 1 30 ? 117.620 -5.378 4.310 1.00 0.00 386 GLU A C 5
ATOM 5007 O O . GLU A 1 30 ? 118.011 -6.523 4.053 1.00 0.00 386 GLU A O 5
ATOM 5019 N N . CYS A 1 31 ? 116.398 -4.982 4.121 1.00 0.00 387 CYS A N 5
ATOM 5020 C CA . CYS A 1 31 ? 115.397 -5.811 3.482 1.00 0.00 387 CYS A CA 5
ATOM 5021 C C . CYS A 1 31 ? 115.591 -6.006 1.950 1.00 0.00 387 CYS A C 5
ATOM 5022 O O . CYS A 1 31 ? 115.318 -7.103 1.490 1.00 0.00 387 CYS A O 5
ATOM 5029 N N . PRO A 1 32 ? 116.100 -4.941 1.142 1.00 0.00 388 PRO A N 5
ATOM 5030 C CA . PRO A 1 32 ? 116.092 -4.908 -0.334 1.00 0.00 388 PRO A CA 5
ATOM 5031 C C . PRO A 1 32 ? 116.273 -6.268 -1.064 1.00 0.00 388 PRO A C 5
ATOM 5032 O O . PRO A 1 32 ? 115.316 -7.051 -1.151 1.00 0.00 388 PRO A O 5
ATOM 5043 N N . ILE A 1 33 ? 117.457 -6.527 -1.652 1.00 0.00 389 ILE A N 5
ATOM 5044 C CA . ILE A 1 33 ? 117.752 -7.813 -2.302 1.00 0.00 389 ILE A CA 5
ATOM 5045 C C . ILE A 1 33 ? 116.833 -7.995 -3.555 1.00 0.00 389 ILE A C 5
ATOM 5046 O O . ILE A 1 33 ? 115.928 -7.169 -3.862 1.00 0.00 389 ILE A O 5
ATOM 5062 N N . ASP A 1 34 ? 117.016 -9.057 -4.255 1.00 0.00 390 ASP A N 5
ATOM 5063 C CA . ASP A 1 34 ? 116.211 -9.361 -5.398 1.00 0.00 390 ASP A CA 5
ATOM 5064 C C . ASP A 1 34 ? 114.789 -9.778 -4.973 1.00 0.00 390 ASP A C 5
ATOM 5065 O O . ASP A 1 34 ? 113.924 -10.005 -5.807 1.00 0.00 390 ASP A O 5
ATOM 5074 N N . ALA A 1 35 ? 114.569 -9.811 -3.656 1.00 0.00 391 ALA A N 5
ATOM 5075 C CA . ALA A 1 35 ? 113.266 -10.029 -3.052 1.00 0.00 391 ALA A CA 5
ATOM 5076 C C . ALA A 1 35 ? 112.511 -8.681 -3.033 1.00 0.00 391 ALA A C 5
ATOM 5077 O O . ALA A 1 35 ? 111.294 -8.632 -2.848 1.00 0.00 391 ALA A O 5
ATOM 5084 N N . CYS A 1 36 ? 113.268 -7.582 -3.198 1.00 0.00 392 CYS A N 5
ATOM 5085 C CA . CYS A 1 36 ? 112.687 -6.244 -3.373 1.00 0.00 392 CYS A CA 5
ATOM 5086 C C . CYS A 1 36 ? 112.388 -6.053 -4.845 1.00 0.00 392 CYS A C 5
ATOM 5087 O O . CYS A 1 36 ? 111.786 -5.058 -5.252 1.00 0.00 392 CYS A O 5
ATOM 5094 N N . PHE A 1 37 ? 112.897 -7.024 -5.613 1.00 0.00 393 PHE A N 5
ATOM 5095 C CA . PHE A 1 37 ? 112.745 -7.190 -7.057 1.00 0.00 393 PHE A CA 5
ATOM 5096 C C . PHE A 1 37 ? 113.989 -6.754 -7.734 1.00 0.00 393 PHE A C 5
ATOM 5097 O O . PHE A 1 37 ? 114.148 -5.580 -7.959 1.00 0.00 393 PHE A O 5
ATOM 5114 N N . LEU A 1 38 ? 114.949 -7.709 -7.924 1.00 0.00 394 LEU A N 5
ATOM 5115 C CA . LEU A 1 38 ? 116.224 -7.444 -8.613 1.00 0.00 394 LEU A CA 5
ATOM 5116 C C . LEU A 1 38 ? 117.168 -6.765 -7.618 1.00 0.00 394 LEU A C 5
ATOM 5117 O O . LEU A 1 38 ? 116.713 -6.247 -6.595 1.00 0.00 394 LEU A O 5
ATOM 5133 N N . PRO A 1 39 ? 118.482 -6.810 -7.837 1.00 0.00 395 PRO A N 5
ATOM 5134 C CA . PRO A 1 39 ? 119.441 -6.104 -6.991 1.00 0.00 395 PRO A CA 5
ATOM 5135 C C . PRO A 1 39 ? 119.326 -4.585 -7.080 1.00 0.00 395 PRO A C 5
ATOM 5136 O O . PRO A 1 39 ? 120.267 -3.941 -7.456 1.00 0.00 395 PRO A O 5
ATOM 5147 N N . LYS A 1 40 ? 118.161 -4.047 -6.679 1.00 0.00 396 LYS A N 5
ATOM 5148 C CA . LYS A 1 40 ? 117.826 -2.593 -6.556 1.00 0.00 396 LYS A CA 5
ATOM 5149 C C . LYS A 1 40 ? 118.496 -1.604 -7.542 1.00 0.00 396 LYS A C 5
ATOM 5150 O O . LYS A 1 40 ? 117.855 -1.087 -8.476 1.00 0.00 396 LYS A O 5
ATOM 5169 N N . SER A 1 41 ? 119.756 -1.396 -7.332 1.00 0.00 397 SER A N 5
ATOM 5170 C CA . SER A 1 41 ? 120.640 -0.558 -8.090 1.00 0.00 397 SER A CA 5
ATOM 5171 C C . SER A 1 41 ? 121.006 -1.268 -9.414 1.00 0.00 397 SER A C 5
ATOM 5172 O O . SER A 1 41 ? 121.893 -0.852 -10.120 1.00 0.00 397 SER A O 5
ATOM 5180 N N . ASP A 1 42 ? 120.262 -2.336 -9.717 1.00 0.00 398 ASP A N 5
ATOM 5181 C CA . ASP A 1 42 ? 120.383 -3.111 -10.956 1.00 0.00 398 ASP A CA 5
ATOM 5182 C C . ASP A 1 42 ? 120.459 -2.230 -12.200 1.00 0.00 398 ASP A C 5
ATOM 5183 O O . ASP A 1 42 ? 121.508 -2.073 -12.788 1.00 0.00 398 ASP A O 5
ATOM 5192 N N . SER A 1 43 ? 119.383 -1.685 -12.581 1.00 0.00 399 SER A N 5
ATOM 5193 C CA . SER A 1 43 ? 119.281 -0.747 -13.668 1.00 0.00 399 SER A CA 5
ATOM 5194 C C . SER A 1 43 ? 117.979 0.000 -13.494 1.00 0.00 399 SER A C 5
ATOM 5195 O O . SER A 1 43 ? 117.338 0.367 -14.478 1.00 0.00 399 SER A O 5
ATOM 5203 N N . ALA A 1 44 ? 117.618 0.239 -12.203 1.00 0.00 400 ALA A N 5
ATOM 5204 C CA . ALA A 1 44 ? 116.354 0.852 -11.792 1.00 0.00 400 ALA A CA 5
ATOM 5205 C C . ALA A 1 44 ? 115.222 -0.177 -11.796 1.00 0.00 400 ALA A C 5
ATOM 5206 O O . ALA A 1 44 ? 114.450 -0.269 -12.757 1.00 0.00 400 ALA A O 5
ATOM 5213 N N . ARG A 1 45 ? 115.194 -1.028 -10.761 1.00 0.00 401 ARG A N 5
ATOM 5214 C CA . ARG A 1 45 ? 114.148 -2.055 -10.633 1.00 0.00 401 ARG A CA 5
ATOM 5215 C C . ARG A 1 45 ? 112.763 -1.459 -10.429 1.00 0.00 401 ARG A C 5
ATOM 5216 O O . ARG A 1 45 ? 112.665 -0.252 -10.128 1.00 0.00 401 ARG A O 5
ATOM 5237 N N . PRO A 1 46 ? 111.678 -2.279 -10.673 1.00 0.00 402 PRO A N 5
ATOM 5238 C CA . PRO A 1 46 ? 110.264 -1.934 -10.449 1.00 0.00 402 PRO A CA 5
ATOM 5239 C C . PRO A 1 46 ? 110.011 -0.898 -9.325 1.00 0.00 402 PRO A C 5
ATOM 5240 O O . PRO A 1 46 ? 110.752 -0.815 -8.384 1.00 0.00 402 PRO A O 5
ATOM 5251 N N . PRO A 1 47 ? 108.925 -0.143 -9.403 1.00 0.00 403 PRO A N 5
ATOM 5252 C CA . PRO A 1 47 ? 108.649 0.934 -8.452 1.00 0.00 403 PRO A CA 5
ATOM 5253 C C . PRO A 1 47 ? 108.322 0.437 -7.045 1.00 0.00 403 PRO A C 5
ATOM 5254 O O . PRO A 1 47 ? 107.965 -0.723 -6.833 1.00 0.00 403 PRO A O 5
ATOM 5265 N N . ASP A 1 48 ? 108.397 1.332 -6.112 1.00 0.00 404 ASP A N 5
ATOM 5266 C CA . ASP A 1 48 ? 108.169 1.053 -4.682 1.00 0.00 404 ASP A CA 5
ATOM 5267 C C . ASP A 1 48 ? 106.685 1.075 -4.236 1.00 0.00 404 ASP A C 5
ATOM 5268 O O . ASP A 1 48 ? 106.340 1.710 -3.251 1.00 0.00 404 ASP A O 5
ATOM 5277 N N . CYS A 1 49 ? 105.829 0.454 -5.002 1.00 0.00 405 CYS A N 5
ATOM 5278 C CA . CYS A 1 49 ? 104.395 0.195 -4.613 1.00 0.00 405 CYS A CA 5
ATOM 5279 C C . CYS A 1 49 ? 103.551 1.409 -4.370 1.00 0.00 405 CYS A C 5
ATOM 5280 O O . CYS A 1 49 ? 102.779 1.776 -5.225 1.00 0.00 405 CYS A O 5
ATOM 5287 N N . THR A 1 50 ? 103.610 1.985 -3.170 1.00 0.00 406 THR A N 5
ATOM 5288 C CA . THR A 1 50 ? 102.963 3.282 -2.876 1.00 0.00 406 THR A CA 5
ATOM 5289 C C . THR A 1 50 ? 103.360 4.278 -3.982 1.00 0.00 406 THR A C 5
ATOM 5290 O O . THR A 1 50 ? 102.583 5.113 -4.428 1.00 0.00 406 THR A O 5
ATOM 5301 N N . ALA A 1 51 ? 104.572 4.109 -4.389 1.00 0.00 407 ALA A N 5
ATOM 5302 C CA . ALA A 1 51 ? 105.197 4.750 -5.521 1.00 0.00 407 ALA A CA 5
ATOM 5303 C C . ALA A 1 51 ? 104.328 4.669 -6.842 1.00 0.00 407 ALA A C 5
ATOM 5304 O O . ALA A 1 51 ? 104.537 5.448 -7.773 1.00 0.00 407 ALA A O 5
ATOM 5311 N N . VAL A 1 52 ? 103.393 3.721 -6.913 1.00 0.00 408 VAL A N 5
ATOM 5312 C CA . VAL A 1 52 ? 102.426 3.638 -8.001 1.00 0.00 408 VAL A CA 5
ATOM 5313 C C . VAL A 1 52 ? 101.016 3.905 -7.427 1.00 0.00 408 VAL A C 5
ATOM 5314 O O . VAL A 1 52 ? 100.119 4.359 -8.130 1.00 0.00 408 VAL A O 5
ATOM 5327 N N . GLY A 1 53 ? 100.858 3.652 -6.131 1.00 0.00 409 GLY A N 5
ATOM 5328 C CA . GLY A 1 53 ? 99.591 3.791 -5.520 1.00 0.00 409 GLY A CA 5
ATOM 5329 C C . GLY A 1 53 ? 99.178 2.598 -4.688 1.00 0.00 409 GLY A C 5
ATOM 5330 O O . GLY A 1 53 ? 98.001 2.391 -4.483 1.00 0.00 409 GLY A O 5
ATOM 5334 N N . ARG A 1 54 ? 100.127 1.730 -4.336 1.00 0.00 410 ARG A N 5
ATOM 5335 C CA . ARG A 1 54 ? 99.900 0.634 -3.389 1.00 0.00 410 ARG A CA 5
ATOM 5336 C C . ARG A 1 54 ? 100.314 1.052 -2.003 1.00 0.00 410 ARG A C 5
ATOM 5337 O O . ARG A 1 54 ? 101.403 0.682 -1.560 1.00 0.00 410 ARG A O 5
ATOM 5358 N N . PRO A 1 55 ? 99.481 1.803 -1.265 1.00 0.00 411 PRO A N 5
ATOM 5359 C CA . PRO A 1 55 ? 99.873 2.308 0.041 1.00 0.00 411 PRO A CA 5
ATOM 5360 C C . PRO A 1 55 ? 99.823 1.199 1.045 1.00 0.00 411 PRO A C 5
ATOM 5361 O O . PRO A 1 55 ? 100.414 1.268 2.098 1.00 0.00 411 PRO A O 5
ATOM 5372 N N . ASP A 1 56 ? 99.175 0.128 0.645 1.00 0.00 412 ASP A N 5
ATOM 5373 C CA . ASP A 1 56 ? 98.967 -1.016 1.529 1.00 0.00 412 ASP A CA 5
ATOM 5374 C C . ASP A 1 56 ? 100.282 -1.769 1.636 1.00 0.00 412 ASP A C 5
ATOM 5375 O O . ASP A 1 56 ? 100.643 -2.353 2.661 1.00 0.00 412 ASP A O 5
ATOM 5384 N N . CYS A 1 57 ? 101.051 -1.621 0.604 1.00 0.00 413 CYS A N 5
ATOM 5385 C CA . CYS A 1 57 ? 102.300 -2.292 0.508 1.00 0.00 413 CYS A CA 5
ATOM 5386 C C . CYS A 1 57 ? 103.376 -1.486 1.155 1.00 0.00 413 CYS A C 5
ATOM 5387 O O . CYS A 1 57 ? 104.443 -1.961 1.315 1.00 0.00 413 CYS A O 5
ATOM 5394 N N . ASN A 1 58 ? 103.084 -0.205 1.454 1.00 0.00 414 ASN A N 5
ATOM 5395 C CA . ASN A 1 58 ? 103.980 0.619 2.302 1.00 0.00 414 ASN A CA 5
ATOM 5396 C C . ASN A 1 58 ? 104.474 -0.175 3.545 1.00 0.00 414 ASN A C 5
ATOM 5397 O O . ASN A 1 58 ? 105.578 0.065 4.096 1.00 0.00 414 ASN A O 5
ATOM 5408 N N . VAL A 1 59 ? 103.690 -1.139 3.986 1.00 0.00 415 VAL A N 5
ATOM 5409 C CA . VAL A 1 59 ? 104.178 -1.968 5.016 1.00 0.00 415 VAL A CA 5
ATOM 5410 C C . VAL A 1 59 ? 105.275 -2.896 4.523 1.00 0.00 415 VAL A C 5
ATOM 5411 O O . VAL A 1 59 ? 105.077 -3.712 3.620 1.00 0.00 415 VAL A O 5
ATOM 5424 N N . LEU A 1 60 ? 106.409 -2.710 5.139 1.00 0.00 416 LEU A N 5
ATOM 5425 C CA . LEU A 1 60 ? 107.635 -3.495 4.937 1.00 0.00 416 LEU A CA 5
ATOM 5426 C C . LEU A 1 60 ? 107.380 -5.053 4.793 1.00 0.00 416 LEU A C 5
ATOM 5427 O O . LEU A 1 60 ? 107.665 -5.598 3.711 1.00 0.00 416 LEU A O 5
ATOM 5443 N N . PRO A 1 61 ? 106.926 -5.825 5.877 1.00 0.00 417 PRO A N 5
ATOM 5444 C CA . PRO A 1 61 ? 106.588 -7.240 5.712 1.00 0.00 417 PRO A CA 5
ATOM 5445 C C . PRO A 1 61 ? 105.576 -7.400 4.598 1.00 0.00 417 PRO A C 5
ATOM 5446 O O . PRO A 1 61 ? 104.488 -6.813 4.655 1.00 0.00 417 PRO A O 5
ATOM 5457 N N . PHE A 1 62 ? 105.894 -8.233 3.632 1.00 0.00 418 PHE A N 5
ATOM 5458 C CA . PHE A 1 62 ? 105.123 -8.293 2.426 1.00 0.00 418 PHE A CA 5
ATOM 5459 C C . PHE A 1 62 ? 103.856 -9.085 2.606 1.00 0.00 418 PHE A C 5
ATOM 5460 O O . PHE A 1 62 ? 103.904 -10.269 2.947 1.00 0.00 418 PHE A O 5
ATOM 5477 N N . PRO A 1 63 ? 102.686 -8.435 2.439 1.00 0.00 419 PRO A N 5
ATOM 5478 C CA . PRO A 1 63 ? 101.423 -9.132 2.465 1.00 0.00 419 PRO A CA 5
ATOM 5479 C C . PRO A 1 63 ? 101.298 -10.021 1.256 1.00 0.00 419 PRO A C 5
ATOM 5480 O O . PRO A 1 63 ? 100.969 -11.191 1.379 1.00 0.00 419 PRO A O 5
ATOM 5491 N N . ASN A 1 64 ? 101.551 -9.420 0.061 1.00 0.00 420 ASN A N 5
ATOM 5492 C CA . ASN A 1 64 ? 101.460 -10.089 -1.262 1.00 0.00 420 ASN A CA 5
ATOM 5493 C C . ASN A 1 64 ? 100.209 -10.907 -1.419 1.00 0.00 420 ASN A C 5
ATOM 5494 O O . ASN A 1 64 ? 100.181 -11.946 -2.078 1.00 0.00 420 ASN A O 5
ATOM 5505 N N . ASN A 1 65 ? 99.180 -10.434 -0.747 1.00 0.00 421 ASN A N 5
ATOM 5506 C CA . ASN A 1 65 ? 97.902 -11.070 -0.750 1.00 0.00 421 ASN A CA 5
ATOM 5507 C C . ASN A 1 65 ? 96.734 -10.082 -0.579 1.00 0.00 421 ASN A C 5
ATOM 5508 O O . ASN A 1 65 ? 95.626 -10.487 -0.238 1.00 0.00 421 ASN A O 5
ATOM 5519 N N . ILE A 1 66 ? 96.963 -8.807 -0.872 1.00 0.00 422 ILE A N 5
ATOM 5520 C CA . ILE A 1 66 ? 95.931 -7.746 -0.691 1.00 0.00 422 ILE A CA 5
ATOM 5521 C C . ILE A 1 66 ? 96.105 -6.610 -1.713 1.00 0.00 422 ILE A C 5
ATOM 5522 O O . ILE A 1 66 ? 95.140 -6.168 -2.333 1.00 0.00 422 ILE A O 5
ATOM 5538 N N . GLY A 1 67 ? 97.338 -6.163 -1.894 1.00 0.00 423 GLY A N 5
ATOM 5539 C CA . GLY A 1 67 ? 97.632 -5.073 -2.799 1.00 0.00 423 GLY A CA 5
ATOM 5540 C C . GLY A 1 67 ? 98.642 -5.471 -3.837 1.00 0.00 423 GLY A C 5
ATOM 5541 O O . GLY A 1 67 ? 98.296 -5.841 -4.952 1.00 0.00 423 GLY A O 5
ATOM 5545 N N . CYS A 1 68 ? 99.840 -5.322 -3.433 1.00 0.00 424 CYS A N 5
ATOM 5546 C CA . CYS A 1 68 ? 101.131 -5.644 -4.095 1.00 0.00 424 CYS A CA 5
ATOM 5547 C C . CYS A 1 68 ? 101.014 -6.521 -5.361 1.00 0.00 424 CYS A C 5
ATOM 5548 O O . CYS A 1 68 ? 100.881 -7.752 -5.275 1.00 0.00 424 CYS A O 5
ATOM 5555 N N . PRO A 1 69 ? 101.018 -5.877 -6.550 1.00 0.00 425 PRO A N 5
ATOM 5556 C CA . PRO A 1 69 ? 100.908 -6.558 -7.832 1.00 0.00 425 PRO A CA 5
ATOM 5557 C C . PRO A 1 69 ? 102.258 -7.015 -8.407 1.00 0.00 425 PRO A C 5
ATOM 5558 O O . PRO A 1 69 ? 102.296 -7.974 -9.185 1.00 0.00 425 PRO A O 5
ATOM 5569 N N . SER A 1 70 ? 103.353 -6.388 -7.940 1.00 0.00 426 SER A N 5
ATOM 5570 C CA . SER A 1 70 ? 104.701 -6.561 -8.515 1.00 0.00 426 SER A CA 5
ATOM 5571 C C . SER A 1 70 ? 105.714 -5.485 -8.030 1.00 0.00 426 SER A C 5
ATOM 5572 O O . SER A 1 70 ? 106.830 -5.413 -8.547 1.00 0.00 426 SER A O 5
ATOM 5580 N N . CYS A 1 71 ? 105.344 -4.642 -7.084 1.00 0.00 427 CYS A N 5
ATOM 5581 C CA . CYS A 1 71 ? 106.267 -3.624 -6.615 1.00 0.00 427 CYS A CA 5
ATOM 5582 C C . CYS A 1 71 ? 106.911 -3.978 -5.221 1.00 0.00 427 CYS A C 5
ATOM 5583 O O . CYS A 1 71 ? 106.556 -5.000 -4.628 1.00 0.00 427 CYS A O 5
ATOM 5590 N N . CYS A 1 72 ? 107.869 -3.142 -4.728 1.00 0.00 428 CYS A N 5
ATOM 5591 C CA . CYS A 1 72 ? 108.544 -3.376 -3.410 1.00 0.00 428 CYS A CA 5
ATOM 5592 C C . CYS A 1 72 ? 107.759 -2.575 -2.359 1.00 0.00 428 CYS A C 5
ATOM 5593 O O . CYS A 1 72 ? 107.071 -1.652 -2.755 1.00 0.00 428 CYS A O 5
ATOM 5600 N N . PRO A 1 73 ? 107.800 -2.919 -1.017 1.00 0.00 429 PRO A N 5
ATOM 5601 C CA . PRO A 1 73 ? 107.039 -2.181 -0.008 1.00 0.00 429 PRO A CA 5
ATOM 5602 C C . PRO A 1 73 ? 107.475 -0.708 0.184 1.00 0.00 429 PRO A C 5
ATOM 5603 O O . PRO A 1 73 ? 107.206 0.121 -0.672 1.00 0.00 429 PRO A O 5
ATOM 5614 N N . PHE A 1 74 ? 108.142 -0.386 1.304 1.00 0.00 430 PHE A N 5
ATOM 5615 C CA . PHE A 1 74 ? 108.583 0.973 1.592 1.00 0.00 430 PHE A CA 5
ATOM 5616 C C . PHE A 1 74 ? 109.310 0.963 2.926 1.00 0.00 430 PHE A C 5
ATOM 5617 O O . PHE A 1 74 ? 109.441 -0.097 3.569 1.00 0.00 430 PHE A O 5
ATOM 5634 N N . GLU A 1 75 ? 109.762 2.123 3.336 1.00 0.00 431 GLU A N 5
ATOM 5635 C CA . GLU A 1 75 ? 110.430 2.315 4.610 1.00 0.00 431 GLU A CA 5
ATOM 5636 C C . GLU A 1 75 ? 111.708 1.513 4.731 1.00 0.00 431 GLU A C 5
ATOM 5637 O O . GLU A 1 75 ? 112.729 1.906 4.181 1.00 0.00 431 GLU A O 5
ATOM 5649 N N . CYS A 1 76 ? 111.633 0.378 5.420 1.00 0.00 432 CYS A N 5
ATOM 5650 C CA . CYS A 1 76 ? 112.762 -0.557 5.673 1.00 0.00 432 CYS A CA 5
ATOM 5651 C C . CYS A 1 76 ? 113.817 0.016 6.623 1.00 0.00 432 CYS A C 5
ATOM 5652 O O . CYS A 1 76 ? 114.154 -0.606 7.650 1.00 0.00 432 CYS A O 5
ATOM 5659 N N . SER A 1 77 ? 114.247 1.211 6.334 1.00 0.00 433 SER A N 5
ATOM 5660 C CA . SER A 1 77 ? 115.344 1.849 6.976 1.00 0.00 433 SER A CA 5
ATOM 5661 C C . SER A 1 77 ? 115.099 3.352 6.794 1.00 0.00 433 SER A C 5
ATOM 5662 O O . SER A 1 77 ? 114.157 3.711 6.069 1.00 0.00 433 SER A O 5
ATOM 5670 N N . PRO A 1 78 ? 115.843 4.252 7.474 1.00 0.00 434 PRO A N 5
ATOM 5671 C CA . PRO A 1 78 ? 115.692 5.695 7.271 1.00 0.00 434 PRO A CA 5
ATOM 5672 C C . PRO A 1 78 ? 115.879 6.095 5.817 1.00 0.00 434 PRO A C 5
ATOM 5673 O O . PRO A 1 78 ? 116.976 5.940 5.268 1.00 0.00 434 PRO A O 5
ATOM 5684 N N . ASP A 1 79 ? 114.788 6.550 5.204 1.00 0.00 435 ASP A N 5
ATOM 5685 C CA . ASP A 1 79 ? 114.784 7.069 3.807 1.00 0.00 435 ASP A CA 5
ATOM 5686 C C . ASP A 1 79 ? 115.076 5.936 2.811 1.00 0.00 435 ASP A C 5
ATOM 5687 O O . ASP A 1 79 ? 116.237 5.586 2.541 1.00 0.00 435 ASP A O 5
ATOM 5696 N N . ASN A 1 80 ? 114.017 5.331 2.300 1.00 0.00 436 ASN A N 5
ATOM 5697 C CA . ASN A 1 80 ? 114.138 4.179 1.375 1.00 0.00 436 ASN A CA 5
ATOM 5698 C C . ASN A 1 80 ? 114.581 4.509 -0.087 1.00 0.00 436 ASN A C 5
ATOM 5699 O O . ASN A 1 80 ? 115.067 3.599 -0.749 1.00 0.00 436 ASN A O 5
ATOM 5710 N N . PRO A 1 81 ? 114.369 5.771 -0.653 1.00 0.00 437 PRO A N 5
ATOM 5711 C CA . PRO A 1 81 ? 114.848 6.144 -2.005 1.00 0.00 437 PRO A CA 5
ATOM 5712 C C . PRO A 1 81 ? 116.297 5.710 -2.353 1.00 0.00 437 PRO A C 5
ATOM 5713 O O . PRO A 1 81 ? 117.096 5.293 -1.497 1.00 0.00 437 PRO A O 5
ATOM 5724 N N . MET A 1 82 ? 116.626 5.863 -3.601 1.00 0.00 438 MET A N 5
ATOM 5725 C CA . MET A 1 82 ? 117.876 5.388 -4.132 1.00 0.00 438 MET A CA 5
ATOM 5726 C C . MET A 1 82 ? 118.270 6.238 -5.316 1.00 0.00 438 MET A C 5
ATOM 5727 O O . MET A 1 82 ? 117.407 6.829 -5.976 1.00 0.00 438 MET A O 5
ATOM 5741 N N . PHE A 1 83 ? 119.551 6.315 -5.563 1.00 0.00 439 PHE A N 5
ATOM 5742 C CA . PHE A 1 83 ? 120.103 7.087 -6.629 1.00 0.00 439 PHE A CA 5
ATOM 5743 C C . PHE A 1 83 ? 121.330 6.339 -7.110 1.00 0.00 439 PHE A C 5
ATOM 5744 O O . PHE A 1 83 ? 122.018 5.709 -6.300 1.00 0.00 439 PHE A O 5
ATOM 5761 N N . THR A 1 84 ? 121.570 6.392 -8.408 1.00 0.00 440 THR A N 5
ATOM 5762 C CA . THR A 1 84 ? 122.653 5.675 -9.062 1.00 0.00 440 THR A CA 5
ATOM 5763 C C . THR A 1 84 ? 122.375 4.155 -9.156 1.00 0.00 440 THR A C 5
ATOM 5764 O O . THR A 1 84 ? 122.526 3.405 -8.177 1.00 0.00 440 THR A O 5
ATOM 5775 N N . PRO A 1 85 ? 121.862 3.705 -10.305 1.00 0.00 441 PRO A N 5
ATOM 5776 C CA . PRO A 1 85 ? 121.731 2.317 -10.603 1.00 0.00 441 PRO A CA 5
ATOM 5777 C C . PRO A 1 85 ? 122.872 1.873 -11.558 1.00 0.00 441 PRO A C 5
ATOM 5778 O O . PRO A 1 85 ? 123.926 2.538 -11.595 1.00 0.00 441 PRO A O 5
ATOM 5789 N N . SER A 1 86 ? 122.633 0.799 -12.341 1.00 0.00 442 SER A N 5
ATOM 5790 C CA . SER A 1 86 ? 123.616 0.155 -13.225 1.00 0.00 442 SER A CA 5
ATOM 5791 C C . SER A 1 86 ? 124.594 -0.697 -12.406 1.00 0.00 442 SER A C 5
ATOM 5792 O O . SER A 1 86 ? 125.138 -0.227 -11.409 1.00 0.00 442 SER A O 5
ATOM 5800 N N . PRO A 1 87 ? 124.897 -1.953 -12.841 1.00 0.00 443 PRO A N 5
ATOM 5801 C CA . PRO A 1 87 ? 125.832 -2.857 -12.117 1.00 0.00 443 PRO A CA 5
ATOM 5802 C C . PRO A 1 87 ? 127.287 -2.357 -12.168 1.00 0.00 443 PRO A C 5
ATOM 5803 O O . PRO A 1 87 ? 128.222 -3.027 -11.698 1.00 0.00 443 PRO A O 5
ATOM 5814 N N . ASP A 1 88 ? 127.460 -1.187 -12.745 1.00 0.00 444 ASP A N 5
ATOM 5815 C CA . ASP A 1 88 ? 128.768 -0.508 -12.794 1.00 0.00 444 ASP A CA 5
ATOM 5816 C C . ASP A 1 88 ? 128.532 1.001 -12.844 1.00 0.00 444 ASP A C 5
ATOM 5817 O O . ASP A 1 88 ? 129.383 1.763 -13.273 1.00 0.00 444 ASP A O 5
ATOM 5826 N N . GLY A 1 89 ? 127.353 1.413 -12.361 1.00 0.00 445 GLY A N 5
ATOM 5827 C CA . GLY A 1 89 ? 126.926 2.836 -12.379 1.00 0.00 445 GLY A CA 5
ATOM 5828 C C . GLY A 1 89 ? 127.895 3.835 -11.731 1.00 0.00 445 GLY A C 5
ATOM 5829 O O . GLY A 1 89 ? 127.992 4.976 -12.162 1.00 0.00 445 GLY A O 5
ATOM 5833 N N . SER A 1 90 ? 128.566 3.406 -10.705 1.00 0.00 446 SER A N 5
ATOM 5834 C CA . SER A 1 90 ? 129.503 4.188 -9.936 1.00 0.00 446 SER A CA 5
ATOM 5835 C C . SER A 1 90 ? 130.539 3.278 -9.399 1.00 0.00 446 SER A C 5
ATOM 5836 O O . SER A 1 90 ? 130.400 2.067 -9.581 1.00 0.00 446 SER A O 5
ATOM 5844 N N . PRO A 1 91 ? 131.663 3.834 -8.846 1.00 0.00 447 PRO A N 5
ATOM 5845 C CA . PRO A 1 91 ? 132.589 3.069 -8.035 1.00 0.00 447 PRO A CA 5
ATOM 5846 C C . PRO A 1 91 ? 131.764 2.318 -6.988 1.00 0.00 447 PRO A C 5
ATOM 5847 O O . PRO A 1 91 ? 131.178 2.937 -6.078 1.00 0.00 447 PRO A O 5
ATOM 5858 N N . PRO A 1 92 ? 131.632 1.004 -7.152 1.00 0.00 448 PRO A N 5
ATOM 5859 C CA . PRO A 1 92 ? 130.739 0.171 -6.346 1.00 0.00 448 PRO A CA 5
ATOM 5860 C C . PRO A 1 92 ? 131.057 0.174 -4.856 1.00 0.00 448 PRO A C 5
ATOM 5861 O O . PRO A 1 92 ? 130.185 -0.116 -4.049 1.00 0.00 448 PRO A O 5
ATOM 5872 N N . ASN A 1 93 ? 132.313 0.478 -4.524 1.00 0.00 449 ASN A N 5
ATOM 5873 C CA . ASN A 1 93 ? 132.853 0.501 -3.147 1.00 0.00 449 ASN A CA 5
ATOM 5874 C C . ASN A 1 93 ? 132.712 -0.850 -2.436 1.00 0.00 449 ASN A C 5
ATOM 5875 O O . ASN A 1 93 ? 132.204 -1.813 -3.022 1.00 0.00 449 ASN A O 5
ATOM 5886 N N . CYS A 1 94 ? 133.220 -0.944 -1.198 1.00 0.00 450 CYS A N 5
ATOM 5887 C CA . CYS A 1 94 ? 133.177 -2.201 -0.426 1.00 0.00 450 CYS A CA 5
ATOM 5888 C C . CYS A 1 94 ? 134.015 -3.298 -1.077 1.00 0.00 450 CYS A C 5
ATOM 5889 O O . CYS A 1 94 ? 133.646 -4.473 -1.055 1.00 0.00 450 CYS A O 5
ATOM 5896 N N . SER A 1 95 ? 135.184 -2.856 -1.581 1.00 0.00 451 SER A N 5
ATOM 5897 C CA . SER A 1 95 ? 136.234 -3.629 -2.249 1.00 0.00 451 SER A CA 5
ATOM 5898 C C . SER A 1 95 ? 136.399 -3.301 -3.736 1.00 0.00 451 SER A C 5
ATOM 5899 O O . SER A 1 95 ? 137.490 -2.900 -4.133 1.00 0.00 451 SER A O 5
ATOM 5907 N N . PRO A 1 96 ? 135.373 -3.436 -4.610 1.00 0.00 452 PRO A N 5
ATOM 5908 C CA . PRO A 1 96 ? 135.532 -3.048 -5.995 1.00 0.00 452 PRO A CA 5
ATOM 5909 C C . PRO A 1 96 ? 135.481 -1.532 -6.123 1.00 0.00 452 PRO A C 5
ATOM 5910 O O . PRO A 1 96 ? 134.445 -0.984 -6.402 1.00 0.00 452 PRO A O 5
ATOM 5921 N N . THR A 1 97 ? 136.607 -0.915 -5.799 1.00 0.00 453 THR A N 5
ATOM 5922 C CA . THR A 1 97 ? 136.905 0.539 -5.791 1.00 0.00 453 THR A CA 5
ATOM 5923 C C . THR A 1 97 ? 138.219 0.713 -5.015 1.00 0.00 453 THR A C 5
ATOM 5924 O O . THR A 1 97 ? 138.955 1.687 -5.206 1.00 0.00 453 THR A O 5
ATOM 5935 N N . MET A 1 98 ? 138.516 -0.284 -4.149 1.00 0.00 454 MET A N 5
ATOM 5936 C CA . MET A 1 98 ? 139.784 -0.339 -3.407 1.00 0.00 454 MET A CA 5
ATOM 5937 C C . MET A 1 98 ? 140.936 -0.220 -4.365 1.00 0.00 454 MET A C 5
ATOM 5938 O O . MET A 1 98 ? 141.867 0.556 -4.164 1.00 0.00 454 MET A O 5
ATOM 5952 N N . LEU A 1 99 ? 140.858 -0.998 -5.400 1.00 0.00 455 LEU A N 5
ATOM 5953 C CA . LEU A 1 99 ? 141.788 -0.937 -6.464 1.00 0.00 455 LEU A CA 5
ATOM 5954 C C . LEU A 1 99 ? 141.010 -0.385 -7.651 1.00 0.00 455 LEU A C 5
ATOM 5955 O O . LEU A 1 99 ? 140.174 -1.089 -8.225 1.00 0.00 455 LEU A O 5
ATOM 5971 N N . PRO A 1 100 ? 141.192 0.902 -7.969 1.00 0.00 456 PRO A N 5
ATOM 5972 C CA . PRO A 1 100 ? 140.509 1.534 -9.088 1.00 0.00 456 PRO A CA 5
ATOM 5973 C C . PRO A 1 100 ? 141.026 1.016 -10.413 1.00 0.00 456 PRO A C 5
ATOM 5974 O O . PRO A 1 100 ? 142.163 0.516 -10.507 1.00 0.00 456 PRO A O 5
ATOM 5985 N N . SER A 1 101 ? 140.217 1.109 -11.426 1.00 0.00 457 SER A N 5
ATOM 5986 C CA . SER A 1 101 ? 140.600 0.651 -12.723 1.00 0.00 457 SER A CA 5
ATOM 5987 C C . SER A 1 101 ? 140.035 1.568 -13.825 1.00 0.00 457 SER A C 5
ATOM 5988 O O . SER A 1 101 ? 139.017 1.259 -14.442 1.00 0.00 457 SER A O 5
ATOM 5996 N N . PRO A 1 102 ? 140.627 2.772 -13.993 1.00 0.00 458 PRO A N 5
ATOM 5997 C CA . PRO A 1 102 ? 140.267 3.681 -15.084 1.00 0.00 458 PRO A CA 5
ATOM 5998 C C . PRO A 1 102 ? 140.764 3.118 -16.423 1.00 0.00 458 PRO A C 5
ATOM 5999 O O . PRO A 1 102 ? 140.042 3.098 -17.420 1.00 0.00 458 PRO A O 5
ATOM 6010 N N . SER A 1 103 ? 141.990 2.652 -16.417 1.00 0.00 459 SER A N 5
ATOM 6011 C CA . SER A 1 103 ? 142.610 2.055 -17.550 1.00 0.00 459 SER A CA 5
ATOM 6012 C C . SER A 1 103 ? 143.658 1.076 -17.033 1.00 0.00 459 SER A C 5
ATOM 6013 O O . SER A 1 103 ? 144.841 1.445 -16.973 1.00 0.00 459 SER A O 5
ATOM 6021 N N . GLU A 1 16 ? 118.535 -19.388 7.201 1.00 0.00 372 GLU A N 6
ATOM 6022 C CA . GLU A 1 16 ? 118.596 -19.482 5.752 1.00 0.00 372 GLU A CA 6
ATOM 6023 C C . GLU A 1 16 ? 119.872 -18.805 5.216 1.00 0.00 372 GLU A C 6
ATOM 6024 O O . GLU A 1 16 ? 120.742 -19.503 4.708 1.00 0.00 372 GLU A O 6
ATOM 6036 N N . PRO A 1 17 ? 120.049 -17.443 5.298 1.00 0.00 373 PRO A N 6
ATOM 6037 C CA . PRO A 1 17 ? 121.322 -16.852 4.924 1.00 0.00 373 PRO A CA 6
ATOM 6038 C C . PRO A 1 17 ? 122.342 -17.092 6.034 1.00 0.00 373 PRO A C 6
ATOM 6039 O O . PRO A 1 17 ? 122.150 -16.671 7.173 1.00 0.00 373 PRO A O 6
ATOM 6050 N N . SER A 1 18 ? 123.397 -17.782 5.713 1.00 0.00 374 SER A N 6
ATOM 6051 C CA . SER A 1 18 ? 124.425 -18.117 6.682 1.00 0.00 374 SER A CA 6
ATOM 6052 C C . SER A 1 18 ? 125.397 -16.952 6.897 1.00 0.00 374 SER A C 6
ATOM 6053 O O . SER A 1 18 ? 126.373 -17.063 7.650 1.00 0.00 374 SER A O 6
ATOM 6061 N N . SER A 1 19 ? 125.102 -15.846 6.265 1.00 0.00 375 SER A N 6
ATOM 6062 C CA . SER A 1 19 ? 125.903 -14.680 6.329 1.00 0.00 375 SER A CA 6
ATOM 6063 C C . SER A 1 19 ? 125.114 -13.493 5.835 1.00 0.00 375 SER A C 6
ATOM 6064 O O . SER A 1 19 ? 124.291 -13.643 4.927 1.00 0.00 375 SER A O 6
ATOM 6072 N N . GLN A 1 20 ? 125.297 -12.358 6.465 1.00 0.00 376 GLN A N 6
ATOM 6073 C CA . GLN A 1 20 ? 124.722 -11.135 5.974 1.00 0.00 376 GLN A CA 6
ATOM 6074 C C . GLN A 1 20 ? 125.804 -10.082 5.743 1.00 0.00 376 GLN A C 6
ATOM 6075 O O . GLN A 1 20 ? 126.056 -9.758 4.607 1.00 0.00 376 GLN A O 6
ATOM 6089 N N . PRO A 1 21 ? 126.505 -9.524 6.799 1.00 0.00 377 PRO A N 6
ATOM 6090 C CA . PRO A 1 21 ? 127.571 -8.542 6.575 1.00 0.00 377 PRO A CA 6
ATOM 6091 C C . PRO A 1 21 ? 128.820 -9.191 5.932 1.00 0.00 377 PRO A C 6
ATOM 6092 O O . PRO A 1 21 ? 129.854 -9.426 6.585 1.00 0.00 377 PRO A O 6
ATOM 6103 N N . SER A 1 22 ? 128.678 -9.528 4.679 1.00 0.00 378 SER A N 6
ATOM 6104 C CA . SER A 1 22 ? 129.700 -10.170 3.919 1.00 0.00 378 SER A CA 6
ATOM 6105 C C . SER A 1 22 ? 130.168 -9.263 2.794 1.00 0.00 378 SER A C 6
ATOM 6106 O O . SER A 1 22 ? 131.333 -9.294 2.420 1.00 0.00 378 SER A O 6
ATOM 6114 N N . ASP A 1 23 ? 129.262 -8.437 2.245 1.00 0.00 379 ASP A N 6
ATOM 6115 C CA . ASP A 1 23 ? 129.690 -7.491 1.199 1.00 0.00 379 ASP A CA 6
ATOM 6116 C C . ASP A 1 23 ? 130.357 -6.318 1.886 1.00 0.00 379 ASP A C 6
ATOM 6117 O O . ASP A 1 23 ? 131.565 -6.173 1.835 1.00 0.00 379 ASP A O 6
ATOM 6126 N N . CYS A 1 24 ? 129.547 -5.507 2.548 1.00 0.00 380 CYS A N 6
ATOM 6127 C CA . CYS A 1 24 ? 130.002 -4.431 3.398 1.00 0.00 380 CYS A CA 6
ATOM 6128 C C . CYS A 1 24 ? 128.802 -3.733 3.966 1.00 0.00 380 CYS A C 6
ATOM 6129 O O . CYS A 1 24 ? 128.561 -3.786 5.166 1.00 0.00 380 CYS A O 6
ATOM 6136 N N . GLY A 1 25 ? 128.015 -3.130 3.100 1.00 0.00 381 GLY A N 6
ATOM 6137 C CA . GLY A 1 25 ? 126.868 -2.429 3.557 1.00 0.00 381 GLY A CA 6
ATOM 6138 C C . GLY A 1 25 ? 125.656 -2.628 2.696 1.00 0.00 381 GLY A C 6
ATOM 6139 O O . GLY A 1 25 ? 124.631 -2.013 2.923 1.00 0.00 381 GLY A O 6
ATOM 6143 N N . GLU A 1 26 ? 125.764 -3.470 1.700 1.00 0.00 382 GLU A N 6
ATOM 6144 C CA . GLU A 1 26 ? 124.594 -3.815 0.917 1.00 0.00 382 GLU A CA 6
ATOM 6145 C C . GLU A 1 26 ? 123.839 -4.890 1.661 1.00 0.00 382 GLU A C 6
ATOM 6146 O O . GLU A 1 26 ? 122.617 -4.940 1.679 1.00 0.00 382 GLU A O 6
ATOM 6158 N N . VAL A 1 27 ? 124.586 -5.723 2.314 1.00 0.00 383 VAL A N 6
ATOM 6159 C CA . VAL A 1 27 ? 124.016 -6.763 3.091 1.00 0.00 383 VAL A CA 6
ATOM 6160 C C . VAL A 1 27 ? 124.121 -6.500 4.567 1.00 0.00 383 VAL A C 6
ATOM 6161 O O . VAL A 1 27 ? 124.918 -7.097 5.257 1.00 0.00 383 VAL A O 6
ATOM 6174 N N . ILE A 1 28 ? 123.385 -5.509 5.018 1.00 0.00 384 ILE A N 6
ATOM 6175 C CA . ILE A 1 28 ? 123.322 -5.162 6.432 1.00 0.00 384 ILE A CA 6
ATOM 6176 C C . ILE A 1 28 ? 121.893 -4.740 6.807 1.00 0.00 384 ILE A C 6
ATOM 6177 O O . ILE A 1 28 ? 121.559 -3.551 6.869 1.00 0.00 384 ILE A O 6
ATOM 6193 N N . GLU A 1 29 ? 121.031 -5.733 6.937 1.00 0.00 385 GLU A N 6
ATOM 6194 C CA . GLU A 1 29 ? 119.599 -5.536 7.238 1.00 0.00 385 GLU A CA 6
ATOM 6195 C C . GLU A 1 29 ? 118.862 -4.819 6.130 1.00 0.00 385 GLU A C 6
ATOM 6196 O O . GLU A 1 29 ? 117.704 -4.433 6.291 1.00 0.00 385 GLU A O 6
ATOM 6208 N N . GLU A 1 30 ? 119.530 -4.645 5.008 1.00 0.00 386 GLU A N 6
ATOM 6209 C CA . GLU A 1 30 ? 118.890 -4.122 3.855 1.00 0.00 386 GLU A CA 6
ATOM 6210 C C . GLU A 1 30 ? 118.076 -5.288 3.344 1.00 0.00 386 GLU A C 6
ATOM 6211 O O . GLU A 1 30 ? 118.618 -6.268 2.834 1.00 0.00 386 GLU A O 6
ATOM 6223 N N . CYS A 1 31 ? 116.804 -5.206 3.553 1.00 0.00 387 CYS A N 6
ATOM 6224 C CA . CYS A 1 31 ? 115.850 -6.218 3.143 1.00 0.00 387 CYS A CA 6
ATOM 6225 C C . CYS A 1 31 ? 115.725 -6.482 1.610 1.00 0.00 387 CYS A C 6
ATOM 6226 O O . CYS A 1 31 ? 115.400 -7.612 1.268 1.00 0.00 387 CYS A O 6
ATOM 6233 N N . PRO A 1 32 ? 115.982 -5.458 0.670 1.00 0.00 388 PRO A N 6
ATOM 6234 C CA . PRO A 1 32 ? 115.714 -5.544 -0.768 1.00 0.00 388 PRO A CA 6
ATOM 6235 C C . PRO A 1 32 ? 115.855 -6.958 -1.419 1.00 0.00 388 PRO A C 6
ATOM 6236 O O . PRO A 1 32 ? 114.882 -7.734 -1.440 1.00 0.00 388 PRO A O 6
ATOM 6247 N N . ILE A 1 33 ? 117.030 -7.266 -1.983 1.00 0.00 389 ILE A N 6
ATOM 6248 C CA . ILE A 1 33 ? 117.316 -8.577 -2.598 1.00 0.00 389 ILE A CA 6
ATOM 6249 C C . ILE A 1 33 ? 116.393 -8.812 -3.842 1.00 0.00 389 ILE A C 6
ATOM 6250 O O . ILE A 1 33 ? 115.511 -7.988 -4.189 1.00 0.00 389 ILE A O 6
ATOM 6266 N N . ASP A 1 34 ? 116.569 -9.916 -4.496 1.00 0.00 390 ASP A N 6
ATOM 6267 C CA . ASP A 1 34 ? 115.767 -10.282 -5.626 1.00 0.00 390 ASP A CA 6
ATOM 6268 C C . ASP A 1 34 ? 114.323 -10.585 -5.210 1.00 0.00 390 ASP A C 6
ATOM 6269 O O . ASP A 1 34 ? 113.457 -10.750 -6.052 1.00 0.00 390 ASP A O 6
ATOM 6278 N N . ALA A 1 35 ? 114.074 -10.590 -3.903 1.00 0.00 391 ALA A N 6
ATOM 6279 C CA . ALA A 1 35 ? 112.745 -10.727 -3.363 1.00 0.00 391 ALA A CA 6
ATOM 6280 C C . ALA A 1 35 ? 112.015 -9.410 -3.594 1.00 0.00 391 ALA A C 6
ATOM 6281 O O . ALA A 1 35 ? 110.797 -9.370 -3.798 1.00 0.00 391 ALA A O 6
ATOM 6288 N N . CYS A 1 36 ? 112.801 -8.332 -3.609 1.00 0.00 392 CYS A N 6
ATOM 6289 C CA . CYS A 1 36 ? 112.319 -6.984 -3.897 1.00 0.00 392 CYS A CA 6
ATOM 6290 C C . CYS A 1 36 ? 112.166 -6.809 -5.398 1.00 0.00 392 CYS A C 6
ATOM 6291 O O . CYS A 1 36 ? 111.697 -5.775 -5.862 1.00 0.00 392 CYS A O 6
ATOM 6298 N N . PHE A 1 37 ? 112.675 -7.820 -6.118 1.00 0.00 393 PHE A N 6
ATOM 6299 C CA . PHE A 1 37 ? 112.612 -7.986 -7.577 1.00 0.00 393 PHE A CA 6
ATOM 6300 C C . PHE A 1 37 ? 113.920 -7.564 -8.180 1.00 0.00 393 PHE A C 6
ATOM 6301 O O . PHE A 1 37 ? 114.106 -6.397 -8.416 1.00 0.00 393 PHE A O 6
ATOM 6318 N N . LEU A 1 38 ? 114.887 -8.519 -8.311 1.00 0.00 394 LEU A N 6
ATOM 6319 C CA . LEU A 1 38 ? 116.220 -8.239 -8.888 1.00 0.00 394 LEU A CA 6
ATOM 6320 C C . LEU A 1 38 ? 117.079 -7.518 -7.832 1.00 0.00 394 LEU A C 6
ATOM 6321 O O . LEU A 1 38 ? 116.542 -7.011 -6.846 1.00 0.00 394 LEU A O 6
ATOM 6337 N N . PRO A 1 39 ? 118.422 -7.533 -7.959 1.00 0.00 395 PRO A N 6
ATOM 6338 C CA . PRO A 1 39 ? 119.330 -6.746 -7.094 1.00 0.00 395 PRO A CA 6
ATOM 6339 C C . PRO A 1 39 ? 119.152 -5.233 -7.238 1.00 0.00 395 PRO A C 6
ATOM 6340 O O . PRO A 1 39 ? 120.106 -4.515 -7.454 1.00 0.00 395 PRO A O 6
ATOM 6351 N N . LYS A 1 40 ? 117.923 -4.793 -7.033 1.00 0.00 396 LYS A N 6
ATOM 6352 C CA . LYS A 1 40 ? 117.453 -3.396 -6.991 1.00 0.00 396 LYS A CA 6
ATOM 6353 C C . LYS A 1 40 ? 118.166 -2.324 -7.845 1.00 0.00 396 LYS A C 6
ATOM 6354 O O . LYS A 1 40 ? 117.616 -1.851 -8.864 1.00 0.00 396 LYS A O 6
ATOM 6373 N N . SER A 1 41 ? 119.369 -2.006 -7.463 1.00 0.00 397 SER A N 6
ATOM 6374 C CA . SER A 1 41 ? 120.226 -1.039 -8.107 1.00 0.00 397 SER A CA 6
ATOM 6375 C C . SER A 1 41 ? 120.844 -1.645 -9.379 1.00 0.00 397 SER A C 6
ATOM 6376 O O . SER A 1 41 ? 121.784 -1.096 -9.941 1.00 0.00 397 SER A O 6
ATOM 6384 N N . ASP A 1 42 ? 120.295 -2.782 -9.794 1.00 0.00 398 ASP A N 6
ATOM 6385 C CA . ASP A 1 42 ? 120.663 -3.466 -11.027 1.00 0.00 398 ASP A CA 6
ATOM 6386 C C . ASP A 1 42 ? 120.630 -2.537 -12.251 1.00 0.00 398 ASP A C 6
ATOM 6387 O O . ASP A 1 42 ? 121.638 -1.962 -12.620 1.00 0.00 398 ASP A O 6
ATOM 6396 N N . SER A 1 43 ? 119.508 -2.382 -12.846 1.00 0.00 399 SER A N 6
ATOM 6397 C CA . SER A 1 43 ? 119.338 -1.486 -13.956 1.00 0.00 399 SER A CA 6
ATOM 6398 C C . SER A 1 43 ? 117.963 -0.864 -13.872 1.00 0.00 399 SER A C 6
ATOM 6399 O O . SER A 1 43 ? 117.330 -0.602 -14.902 1.00 0.00 399 SER A O 6
ATOM 6407 N N . ALA A 1 44 ? 117.523 -0.637 -12.619 1.00 0.00 400 ALA A N 6
ATOM 6408 C CA . ALA A 1 44 ? 116.255 -0.004 -12.285 1.00 0.00 400 ALA A CA 6
ATOM 6409 C C . ALA A 1 44 ? 115.107 -0.997 -12.281 1.00 0.00 400 ALA A C 6
ATOM 6410 O O . ALA A 1 44 ? 114.386 -1.133 -13.263 1.00 0.00 400 ALA A O 6
ATOM 6417 N N . ARG A 1 45 ? 114.996 -1.770 -11.212 1.00 0.00 401 ARG A N 6
ATOM 6418 C CA . ARG A 1 45 ? 113.885 -2.720 -11.090 1.00 0.00 401 ARG A CA 6
ATOM 6419 C C . ARG A 1 45 ? 112.591 -2.007 -10.715 1.00 0.00 401 ARG A C 6
ATOM 6420 O O . ARG A 1 45 ? 112.655 -0.829 -10.312 1.00 0.00 401 ARG A O 6
ATOM 6441 N N . PRO A 1 46 ? 111.407 -2.693 -10.876 1.00 0.00 402 PRO A N 6
ATOM 6442 C CA . PRO A 1 46 ? 110.068 -2.188 -10.514 1.00 0.00 402 PRO A CA 6
ATOM 6443 C C . PRO A 1 46 ? 110.041 -1.215 -9.293 1.00 0.00 402 PRO A C 6
ATOM 6444 O O . PRO A 1 46 ? 110.810 -1.345 -8.383 1.00 0.00 402 PRO A O 6
ATOM 6455 N N . PRO A 1 47 ? 109.115 -0.264 -9.276 1.00 0.00 403 PRO A N 6
ATOM 6456 C CA . PRO A 1 47 ? 109.052 0.789 -8.238 1.00 0.00 403 PRO A CA 6
ATOM 6457 C C . PRO A 1 47 ? 108.651 0.283 -6.832 1.00 0.00 403 PRO A C 6
ATOM 6458 O O . PRO A 1 47 ? 108.266 -0.869 -6.648 1.00 0.00 403 PRO A O 6
ATOM 6469 N N . ASP A 1 48 ? 108.701 1.176 -5.861 1.00 0.00 404 ASP A N 6
ATOM 6470 C CA . ASP A 1 48 ? 108.399 0.871 -4.429 1.00 0.00 404 ASP A CA 6
ATOM 6471 C C . ASP A 1 48 ? 106.905 0.985 -4.050 1.00 0.00 404 ASP A C 6
ATOM 6472 O O . ASP A 1 48 ? 106.567 1.532 -3.009 1.00 0.00 404 ASP A O 6
ATOM 6481 N N . CYS A 1 49 ? 106.042 0.533 -4.905 1.00 0.00 405 CYS A N 6
ATOM 6482 C CA . CYS A 1 49 ? 104.581 0.382 -4.587 1.00 0.00 405 CYS A CA 6
ATOM 6483 C C . CYS A 1 49 ? 103.839 1.656 -4.272 1.00 0.00 405 CYS A C 6
ATOM 6484 O O . CYS A 1 49 ? 103.154 2.154 -5.125 1.00 0.00 405 CYS A O 6
ATOM 6491 N N . THR A 1 50 ? 103.888 2.154 -3.019 1.00 0.00 406 THR A N 6
ATOM 6492 C CA . THR A 1 50 ? 103.329 3.486 -2.668 1.00 0.00 406 THR A CA 6
ATOM 6493 C C . THR A 1 50 ? 103.845 4.509 -3.689 1.00 0.00 406 THR A C 6
ATOM 6494 O O . THR A 1 50 ? 103.159 5.440 -4.107 1.00 0.00 406 THR A O 6
ATOM 6505 N N . ALA A 1 51 ? 105.059 4.272 -4.051 1.00 0.00 407 ALA A N 6
ATOM 6506 C CA . ALA A 1 51 ? 105.779 4.935 -5.103 1.00 0.00 407 ALA A CA 6
ATOM 6507 C C . ALA A 1 51 ? 104.946 5.054 -6.435 1.00 0.00 407 ALA A C 6
ATOM 6508 O O . ALA A 1 51 ? 105.220 5.924 -7.259 1.00 0.00 407 ALA A O 6
ATOM 6515 N N . VAL A 1 52 ? 103.955 4.188 -6.628 1.00 0.00 408 VAL A N 6
ATOM 6516 C CA . VAL A 1 52 ? 103.042 4.263 -7.760 1.00 0.00 408 VAL A CA 6
ATOM 6517 C C . VAL A 1 52 ? 101.613 4.529 -7.238 1.00 0.00 408 VAL A C 6
ATOM 6518 O O . VAL A 1 52 ? 100.770 5.050 -7.948 1.00 0.00 408 VAL A O 6
ATOM 6531 N N . GLY A 1 53 ? 101.375 4.186 -5.968 1.00 0.00 409 GLY A N 6
ATOM 6532 C CA . GLY A 1 53 ? 100.059 4.290 -5.434 1.00 0.00 409 GLY A CA 6
ATOM 6533 C C . GLY A 1 53 ? 99.578 3.059 -4.687 1.00 0.00 409 GLY A C 6
ATOM 6534 O O . GLY A 1 53 ? 98.383 2.853 -4.552 1.00 0.00 409 GLY A O 6
ATOM 6538 N N . ARG A 1 54 ? 100.478 2.175 -4.316 1.00 0.00 410 ARG A N 6
ATOM 6539 C CA . ARG A 1 54 ? 100.153 1.040 -3.447 1.00 0.00 410 ARG A CA 6
ATOM 6540 C C . ARG A 1 54 ? 100.568 1.340 -2.020 1.00 0.00 410 ARG A C 6
ATOM 6541 O O . ARG A 1 54 ? 101.617 0.852 -1.578 1.00 0.00 410 ARG A O 6
ATOM 6562 N N . PRO A 1 55 ? 99.784 2.124 -1.247 1.00 0.00 411 PRO A N 6
ATOM 6563 C CA . PRO A 1 55 ? 100.179 2.497 0.114 1.00 0.00 411 PRO A CA 6
ATOM 6564 C C . PRO A 1 55 ? 100.001 1.318 1.032 1.00 0.00 411 PRO A C 6
ATOM 6565 O O . PRO A 1 55 ? 100.525 1.266 2.128 1.00 0.00 411 PRO A O 6
ATOM 6576 N N . ASP A 1 56 ? 99.322 0.342 0.514 1.00 0.00 412 ASP A N 6
ATOM 6577 C CA . ASP A 1 56 ? 98.982 -0.856 1.250 1.00 0.00 412 ASP A CA 6
ATOM 6578 C C . ASP A 1 56 ? 100.235 -1.728 1.343 1.00 0.00 412 ASP A C 6
ATOM 6579 O O . ASP A 1 56 ? 100.500 -2.421 2.332 1.00 0.00 412 ASP A O 6
ATOM 6588 N N . CYS A 1 57 ? 101.072 -1.548 0.366 1.00 0.00 413 CYS A N 6
ATOM 6589 C CA . CYS A 1 57 ? 102.291 -2.298 0.283 1.00 0.00 413 CYS A CA 6
ATOM 6590 C C . CYS A 1 57 ? 103.384 -1.602 1.026 1.00 0.00 413 CYS A C 6
ATOM 6591 O O . CYS A 1 57 ? 104.451 -2.114 1.132 1.00 0.00 413 CYS A O 6
ATOM 6598 N N . ASN A 1 58 ? 103.127 -0.347 1.449 1.00 0.00 414 ASN A N 6
ATOM 6599 C CA . ASN A 1 58 ? 104.019 0.326 2.420 1.00 0.00 414 ASN A CA 6
ATOM 6600 C C . ASN A 1 58 ? 104.428 -0.626 3.591 1.00 0.00 414 ASN A C 6
ATOM 6601 O O . ASN A 1 58 ? 105.498 -0.471 4.227 1.00 0.00 414 ASN A O 6
ATOM 6612 N N . VAL A 1 59 ? 103.604 -1.625 3.865 1.00 0.00 415 VAL A N 6
ATOM 6613 C CA . VAL A 1 59 ? 104.008 -2.588 4.814 1.00 0.00 415 VAL A CA 6
ATOM 6614 C C . VAL A 1 59 ? 105.083 -3.523 4.261 1.00 0.00 415 VAL A C 6
ATOM 6615 O O . VAL A 1 59 ? 104.875 -4.227 3.270 1.00 0.00 415 VAL A O 6
ATOM 6628 N N . LEU A 1 60 ? 106.209 -3.450 4.916 1.00 0.00 416 LEU A N 6
ATOM 6629 C CA . LEU A 1 60 ? 107.410 -4.274 4.685 1.00 0.00 416 LEU A CA 6
ATOM 6630 C C . LEU A 1 60 ? 107.077 -5.794 4.412 1.00 0.00 416 LEU A C 6
ATOM 6631 O O . LEU A 1 60 ? 107.372 -6.265 3.307 1.00 0.00 416 LEU A O 6
ATOM 6647 N N . PRO A 1 61 ? 106.536 -6.619 5.419 1.00 0.00 417 PRO A N 6
ATOM 6648 C CA . PRO A 1 61 ? 106.114 -7.995 5.126 1.00 0.00 417 PRO A CA 6
ATOM 6649 C C . PRO A 1 61 ? 105.162 -8.002 3.940 1.00 0.00 417 PRO A C 6
ATOM 6650 O O . PRO A 1 61 ? 104.138 -7.305 3.960 1.00 0.00 417 PRO A O 6
ATOM 6661 N N . PHE A 1 62 ? 105.465 -8.801 2.941 1.00 0.00 418 PHE A N 6
ATOM 6662 C CA . PHE A 1 62 ? 104.746 -8.720 1.700 1.00 0.00 418 PHE A CA 6
ATOM 6663 C C . PHE A 1 62 ? 103.410 -9.432 1.762 1.00 0.00 418 PHE A C 6
ATOM 6664 O O . PHE A 1 62 ? 103.347 -10.638 2.045 1.00 0.00 418 PHE A O 6
ATOM 6681 N N . PRO A 1 63 ? 102.302 -8.695 1.569 1.00 0.00 419 PRO A N 6
ATOM 6682 C CA . PRO A 1 63 ? 101.001 -9.308 1.491 1.00 0.00 419 PRO A CA 6
ATOM 6683 C C . PRO A 1 63 ? 100.808 -10.003 0.166 1.00 0.00 419 PRO A C 6
ATOM 6684 O O . PRO A 1 63 ? 100.398 -11.155 0.131 1.00 0.00 419 PRO A O 6
ATOM 6695 N N . ASN A 1 64 ? 101.048 -9.243 -0.943 1.00 0.00 420 ASN A N 6
ATOM 6696 C CA . ASN A 1 64 ? 100.862 -9.709 -2.353 1.00 0.00 420 ASN A CA 6
ATOM 6697 C C . ASN A 1 64 ? 99.535 -10.362 -2.574 1.00 0.00 420 ASN A C 6
ATOM 6698 O O . ASN A 1 64 ? 99.343 -11.183 -3.459 1.00 0.00 420 ASN A O 6
ATOM 6709 N N . ASN A 1 65 ? 98.606 -9.937 -1.764 1.00 0.00 421 ASN A N 6
ATOM 6710 C CA . ASN A 1 65 ? 97.282 -10.464 -1.753 1.00 0.00 421 ASN A CA 6
ATOM 6711 C C . ASN A 1 65 ? 96.216 -9.386 -1.532 1.00 0.00 421 ASN A C 6
ATOM 6712 O O . ASN A 1 65 ? 95.044 -9.699 -1.278 1.00 0.00 421 ASN A O 6
ATOM 6723 N N . ILE A 1 66 ? 96.597 -8.127 -1.675 1.00 0.00 422 ILE A N 6
ATOM 6724 C CA . ILE A 1 66 ? 95.687 -7.001 -1.405 1.00 0.00 422 ILE A CA 6
ATOM 6725 C C . ILE A 1 66 ? 95.932 -5.824 -2.361 1.00 0.00 422 ILE A C 6
ATOM 6726 O O . ILE A 1 66 ? 95.009 -5.362 -3.027 1.00 0.00 422 ILE A O 6
ATOM 6742 N N . GLY A 1 67 ? 97.167 -5.357 -2.445 1.00 0.00 423 GLY A N 6
ATOM 6743 C CA . GLY A 1 67 ? 97.467 -4.210 -3.277 1.00 0.00 423 GLY A CA 6
ATOM 6744 C C . GLY A 1 67 ? 98.511 -4.517 -4.334 1.00 0.00 423 GLY A C 6
ATOM 6745 O O . GLY A 1 67 ? 98.179 -4.540 -5.512 1.00 0.00 423 GLY A O 6
ATOM 6749 N N . CYS A 1 68 ? 99.754 -4.691 -3.908 1.00 0.00 424 CYS A N 6
ATOM 6750 C CA . CYS A 1 68 ? 100.961 -5.043 -4.709 1.00 0.00 424 CYS A CA 6
ATOM 6751 C C . CYS A 1 68 ? 100.692 -5.807 -6.013 1.00 0.00 424 CYS A C 6
ATOM 6752 O O . CYS A 1 68 ? 100.318 -6.979 -5.984 1.00 0.00 424 CYS A O 6
ATOM 6759 N N . PRO A 1 69 ? 100.830 -5.121 -7.170 1.00 0.00 425 PRO A N 6
ATOM 6760 C CA . PRO A 1 69 ? 100.691 -5.733 -8.483 1.00 0.00 425 PRO A CA 6
ATOM 6761 C C . PRO A 1 69 ? 102.023 -6.270 -9.046 1.00 0.00 425 PRO A C 6
ATOM 6762 O O . PRO A 1 69 ? 102.023 -7.249 -9.785 1.00 0.00 425 PRO A O 6
ATOM 6773 N N . SER A 1 70 ? 103.152 -5.714 -8.571 1.00 0.00 426 SER A N 6
ATOM 6774 C CA . SER A 1 70 ? 104.491 -5.912 -9.174 1.00 0.00 426 SER A CA 6
ATOM 6775 C C . SER A 1 70 ? 105.581 -5.069 -8.478 1.00 0.00 426 SER A C 6
ATOM 6776 O O . SER A 1 70 ? 106.736 -5.144 -8.848 1.00 0.00 426 SER A O 6
ATOM 6784 N N . CYS A 1 71 ? 105.232 -4.279 -7.497 1.00 0.00 427 CYS A N 6
ATOM 6785 C CA . CYS A 1 71 ? 106.209 -3.403 -6.902 1.00 0.00 427 CYS A CA 6
ATOM 6786 C C . CYS A 1 71 ? 106.773 -3.947 -5.552 1.00 0.00 427 CYS A C 6
ATOM 6787 O O . CYS A 1 71 ? 106.336 -5.005 -5.093 1.00 0.00 427 CYS A O 6
ATOM 6794 N N . CYS A 1 72 ? 107.755 -3.229 -4.949 1.00 0.00 428 CYS A N 6
ATOM 6795 C CA . CYS A 1 72 ? 108.385 -3.637 -3.667 1.00 0.00 428 CYS A CA 6
ATOM 6796 C C . CYS A 1 72 ? 107.709 -2.817 -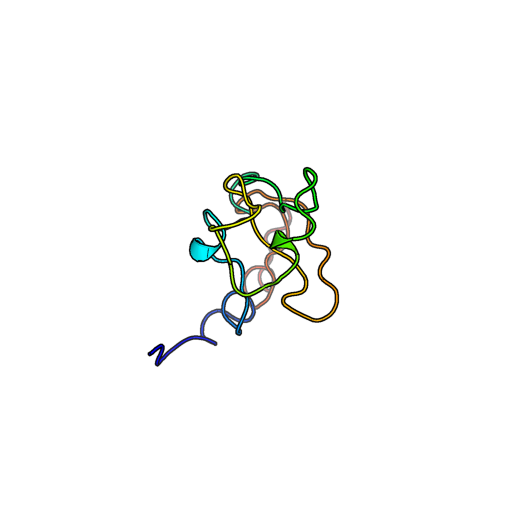2.541 1.00 0.00 428 CYS A C 6
ATOM 6797 O O . CYS A 1 72 ? 107.096 -1.809 -2.861 1.00 0.00 428 CYS A O 6
ATOM 6804 N N . PRO A 1 73 ? 107.761 -3.231 -1.222 1.00 0.00 429 PRO A N 6
ATOM 6805 C CA . PRO A 1 73 ? 107.123 -2.464 -0.141 1.00 0.00 429 PRO A CA 6
ATOM 6806 C C . PRO A 1 73 ? 107.815 -1.102 0.168 1.00 0.00 429 PRO A C 6
ATOM 6807 O O . PRO A 1 73 ? 108.014 -0.286 -0.731 1.00 0.00 429 PRO A O 6
ATOM 6818 N N . PHE A 1 74 ? 108.222 -0.879 1.412 1.00 0.00 430 PHE A N 6
ATOM 6819 C CA . PHE A 1 74 ? 108.694 0.427 1.826 1.00 0.00 430 PHE A CA 6
ATOM 6820 C C . PHE A 1 74 ? 109.361 0.315 3.188 1.00 0.00 430 PHE A C 6
ATOM 6821 O O . PHE A 1 74 ? 109.508 -0.794 3.734 1.00 0.00 430 PHE A O 6
ATOM 6838 N N . GLU A 1 75 ? 109.767 1.457 3.725 1.00 0.00 431 GLU A N 6
ATOM 6839 C CA . GLU A 1 75 ? 110.332 1.553 5.056 1.00 0.00 431 GLU A CA 6
ATOM 6840 C C . GLU A 1 75 ? 111.653 0.787 5.166 1.00 0.00 431 GLU A C 6
ATOM 6841 O O . GLU A 1 75 ? 112.674 1.255 4.665 1.00 0.00 431 GLU A O 6
ATOM 6853 N N . CYS A 1 76 ? 111.601 -0.409 5.759 1.00 0.00 432 CYS A N 6
ATOM 6854 C CA . CYS A 1 76 ? 112.759 -1.333 5.957 1.00 0.00 432 CYS A CA 6
ATOM 6855 C C . CYS A 1 76 ? 113.888 -0.784 6.872 1.00 0.00 432 CYS A C 6
ATOM 6856 O O . CYS A 1 76 ? 114.360 -1.477 7.782 1.00 0.00 432 CYS A O 6
ATOM 6863 N N . SER A 1 77 ? 114.299 0.425 6.634 1.00 0.00 433 SER A N 6
ATOM 6864 C CA . SER A 1 77 ? 115.412 1.071 7.292 1.00 0.00 433 SER A CA 6
ATOM 6865 C C . SER A 1 77 ? 115.238 2.578 7.040 1.00 0.00 433 SER A C 6
ATOM 6866 O O . SER A 1 77 ? 114.390 2.943 6.220 1.00 0.00 433 SER A O 6
ATOM 6874 N N . PRO A 1 78 ? 115.979 3.469 7.739 1.00 0.00 434 PRO A N 6
ATOM 6875 C CA . PRO A 1 78 ? 115.867 4.919 7.531 1.00 0.00 434 PRO A CA 6
ATOM 6876 C C . PRO A 1 78 ? 116.090 5.335 6.086 1.00 0.00 434 PRO A C 6
ATOM 6877 O O . PRO A 1 78 ? 117.183 5.123 5.527 1.00 0.00 434 PRO A O 6
ATOM 6888 N N . ASP A 1 79 ? 115.039 5.897 5.504 1.00 0.00 435 ASP A N 6
ATOM 6889 C CA . ASP A 1 79 ? 115.033 6.443 4.123 1.00 0.00 435 ASP A CA 6
ATOM 6890 C C . ASP A 1 79 ? 115.220 5.343 3.077 1.00 0.00 435 ASP A C 6
ATOM 6891 O O . ASP A 1 79 ? 116.338 4.885 2.808 1.00 0.00 435 ASP A O 6
ATOM 6900 N N . ASN A 1 80 ? 114.118 4.912 2.486 1.00 0.00 436 ASN A N 6
ATOM 6901 C CA . ASN A 1 80 ? 114.154 3.820 1.507 1.00 0.00 436 ASN A CA 6
ATOM 6902 C C . ASN A 1 80 ? 114.201 4.222 -0.020 1.00 0.00 436 ASN A C 6
ATOM 6903 O O . ASN A 1 80 ? 114.215 3.303 -0.852 1.00 0.00 436 ASN A O 6
ATOM 6914 N N . PRO A 1 81 ? 114.217 5.540 -0.464 1.00 0.00 437 PRO A N 6
ATOM 6915 C CA . PRO A 1 81 ? 114.296 5.847 -1.886 1.00 0.00 437 PRO A CA 6
ATOM 6916 C C . PRO A 1 81 ? 115.640 5.434 -2.486 1.00 0.00 437 PRO A C 6
ATOM 6917 O O . PRO A 1 81 ? 116.652 5.289 -1.771 1.00 0.00 437 PRO A O 6
ATOM 6928 N N . MET A 1 82 ? 115.640 5.283 -3.769 1.00 0.00 438 MET A N 6
ATOM 6929 C CA . MET A 1 82 ? 116.795 4.870 -4.517 1.00 0.00 438 MET A CA 6
ATOM 6930 C C . MET A 1 82 ? 116.600 5.226 -5.967 1.00 0.00 438 MET A C 6
ATOM 6931 O O . MET A 1 82 ? 115.529 4.994 -6.534 1.00 0.00 438 MET A O 6
ATOM 6945 N N . PHE A 1 83 ? 117.618 5.763 -6.558 1.00 0.00 439 PHE A N 6
ATOM 6946 C CA . PHE A 1 83 ? 117.594 6.163 -7.924 1.00 0.00 439 PHE A CA 6
ATOM 6947 C C . PHE A 1 83 ? 119.020 6.109 -8.418 1.00 0.00 439 PHE A C 6
ATOM 6948 O O . PHE A 1 83 ? 119.940 6.144 -7.599 1.00 0.00 439 PHE A O 6
ATOM 6965 N N . THR A 1 84 ? 119.193 6.037 -9.729 1.00 0.00 440 THR A N 6
ATOM 6966 C CA . THR A 1 84 ? 120.493 5.898 -10.371 1.00 0.00 440 THR A CA 6
ATOM 6967 C C . THR A 1 84 ? 121.073 4.490 -10.107 1.00 0.00 440 THR A C 6
ATOM 6968 O O . THR A 1 84 ? 121.791 4.262 -9.133 1.00 0.00 440 THR A O 6
ATOM 6979 N N . PRO A 1 85 ? 120.689 3.518 -10.948 1.00 0.00 441 PRO A N 6
ATOM 6980 C CA . PRO A 1 85 ? 121.138 2.150 -10.824 1.00 0.00 441 PRO A CA 6
ATOM 6981 C C . PRO A 1 85 ? 122.463 1.913 -11.578 1.00 0.00 441 PRO A C 6
ATOM 6982 O O . PRO A 1 85 ? 123.287 2.846 -11.683 1.00 0.00 441 PRO A O 6
ATOM 6993 N N . SER A 1 86 ? 122.621 0.699 -12.138 1.00 0.00 442 SER A N 6
ATOM 6994 C CA . SER A 1 86 ? 123.844 0.182 -12.752 1.00 0.00 442 SER A CA 6
ATOM 6995 C C . SER A 1 86 ? 124.749 -0.409 -11.675 1.00 0.00 442 SER A C 6
ATOM 6996 O O . SER A 1 86 ? 124.972 0.220 -10.642 1.00 0.00 442 SER A O 6
ATOM 7004 N N . PRO A 1 87 ? 125.260 -1.641 -11.879 1.00 0.00 443 PRO A N 6
ATOM 7005 C CA . PRO A 1 87 ? 126.247 -2.278 -10.962 1.00 0.00 443 PRO A CA 6
ATOM 7006 C C . PRO A 1 87 ? 127.486 -1.394 -10.761 1.00 0.00 443 PRO A C 6
ATOM 7007 O O . PRO A 1 87 ? 128.183 -1.472 -9.746 1.00 0.00 443 PRO A O 6
ATOM 7018 N N . ASP A 1 88 ? 127.717 -0.549 -11.733 1.00 0.00 444 ASP A N 6
ATOM 7019 C CA . ASP A 1 88 ? 128.850 0.390 -11.719 1.00 0.00 444 ASP A CA 6
ATOM 7020 C C . ASP A 1 88 ? 128.329 1.814 -11.655 1.00 0.00 444 ASP A C 6
ATOM 7021 O O . ASP A 1 88 ? 129.049 2.768 -11.944 1.00 0.00 444 ASP A O 6
ATOM 7030 N N . GLY A 1 89 ? 127.065 1.942 -11.243 1.00 0.00 445 GLY A N 6
ATOM 7031 C CA . GLY A 1 89 ? 126.385 3.241 -11.121 1.00 0.00 445 GLY A CA 6
ATOM 7032 C C . GLY A 1 89 ? 127.132 4.271 -10.275 1.00 0.00 445 GLY A C 6
ATOM 7033 O O . GLY A 1 89 ? 127.079 5.472 -10.557 1.00 0.00 445 GLY A O 6
ATOM 7037 N N . SER A 1 90 ? 127.799 3.817 -9.246 1.00 0.00 446 SER A N 6
ATOM 7038 C CA . SER A 1 90 ? 128.565 4.673 -8.357 1.00 0.00 446 SER A CA 6
ATOM 7039 C C . SER A 1 90 ? 129.744 3.936 -7.830 1.00 0.00 446 SER A C 6
ATOM 7040 O O . SER A 1 90 ? 129.769 2.714 -7.940 1.00 0.00 446 SER A O 6
ATOM 7048 N N . PRO A 1 91 ? 130.774 4.675 -7.303 1.00 0.00 447 PRO A N 6
ATOM 7049 C CA . PRO A 1 91 ? 131.875 4.074 -6.567 1.00 0.00 447 PRO A CA 6
ATOM 7050 C C . PRO A 1 91 ? 131.289 3.285 -5.403 1.00 0.00 447 PRO A C 6
ATOM 7051 O O . PRO A 1 91 ? 130.732 3.869 -4.458 1.00 0.00 447 PRO A O 6
ATOM 7062 N N . PRO A 1 92 ? 131.329 1.958 -5.492 1.00 0.00 448 PRO A N 6
ATOM 7063 C CA . PRO A 1 92 ? 130.691 1.077 -4.528 1.00 0.00 448 PRO A CA 6
ATOM 7064 C C . PRO A 1 92 ? 131.246 1.200 -3.111 1.00 0.00 448 PRO A C 6
ATOM 7065 O O . PRO A 1 92 ? 130.553 0.851 -2.159 1.00 0.00 448 PRO A O 6
ATOM 7076 N N . ASN A 1 93 ? 132.497 1.677 -3.002 1.00 0.00 449 ASN A N 6
ATOM 7077 C CA . ASN A 1 93 ? 133.257 1.816 -1.735 1.00 0.00 449 ASN A CA 6
ATOM 7078 C C . ASN A 1 93 ? 133.421 0.474 -1.015 1.00 0.00 449 ASN A C 6
ATOM 7079 O O . ASN A 1 93 ? 133.063 -0.565 -1.572 1.00 0.00 449 ASN A O 6
ATOM 7090 N N . CYS A 1 94 ? 134.044 0.481 0.169 1.00 0.00 450 CYS A N 6
ATOM 7091 C CA . CYS A 1 94 ? 134.231 -0.747 0.967 1.00 0.00 450 CYS A CA 6
ATOM 7092 C C . CYS A 1 94 ? 135.181 -1.747 0.295 1.00 0.00 450 CYS A C 6
ATOM 7093 O O . CYS A 1 94 ? 135.000 -2.968 0.424 1.00 0.00 450 CYS A O 6
ATOM 7100 N N . SER A 1 95 ? 136.226 -1.191 -0.333 1.00 0.00 451 SER A N 6
ATOM 7101 C CA . SER A 1 95 ? 137.268 -1.885 -1.106 1.00 0.00 451 SER A CA 6
ATOM 7102 C C . SER A 1 95 ? 137.112 -1.723 -2.621 1.00 0.00 451 SER A C 6
ATOM 7103 O O . SER A 1 95 ? 138.051 -1.265 -3.259 1.00 0.00 451 SER A O 6
ATOM 7111 N N . PRO A 1 96 ? 135.971 -2.083 -3.270 1.00 0.00 452 PRO A N 6
ATOM 7112 C CA . PRO A 1 96 ? 135.798 -1.778 -4.676 1.00 0.00 452 PRO A CA 6
ATOM 7113 C C . PRO A 1 96 ? 135.552 -0.272 -4.872 1.00 0.00 452 PRO A C 6
ATOM 7114 O O . PRO A 1 96 ? 134.419 0.173 -4.952 1.00 0.00 452 PRO A O 6
ATOM 7125 N N . THR A 1 97 ? 136.661 0.458 -4.863 1.00 0.00 453 THR A N 6
ATOM 7126 C CA . THR A 1 97 ? 136.830 1.925 -4.957 1.00 0.00 453 THR A CA 6
ATOM 7127 C C . THR A 1 97 ? 138.268 2.252 -4.476 1.00 0.00 453 THR A C 6
ATOM 7128 O O . THR A 1 97 ? 138.838 3.303 -4.812 1.00 0.00 453 THR A O 6
ATOM 7139 N N . MET A 1 98 ? 138.869 1.293 -3.719 1.00 0.00 454 MET A N 6
ATOM 7140 C CA . MET A 1 98 ? 140.256 1.410 -3.256 1.00 0.00 454 MET A CA 6
ATOM 7141 C C . MET A 1 98 ? 141.194 1.644 -4.433 1.00 0.00 454 MET A C 6
ATOM 7142 O O . MET A 1 98 ? 142.123 2.441 -4.353 1.00 0.00 454 MET A O 6
ATOM 7156 N N . LEU A 1 99 ? 140.939 0.942 -5.519 1.00 0.00 455 LEU A N 6
ATOM 7157 C CA . LEU A 1 99 ? 141.558 1.243 -6.766 1.00 0.00 455 LEU A CA 6
ATOM 7158 C C . LEU A 1 99 ? 140.465 1.832 -7.659 1.00 0.00 455 LEU A C 6
ATOM 7159 O O . LEU A 1 99 ? 139.546 1.130 -8.098 1.00 0.00 455 LEU A O 6
ATOM 7175 N N . PRO A 1 100 ? 140.469 3.156 -7.828 1.00 0.00 456 PRO A N 6
ATOM 7176 C CA . PRO A 1 100 ? 139.404 3.844 -8.504 1.00 0.00 456 PRO A CA 6
ATOM 7177 C C . PRO A 1 100 ? 139.522 3.855 -10.011 1.00 0.00 456 PRO A C 6
ATOM 7178 O O . PRO A 1 100 ? 140.507 3.371 -10.600 1.00 0.00 456 PRO A O 6
ATOM 7189 N N . SER A 1 101 ? 138.509 4.406 -10.619 1.00 0.00 457 SER A N 6
ATOM 7190 C CA . SER A 1 101 ? 138.439 4.591 -12.033 1.00 0.00 457 SER A CA 6
ATOM 7191 C C . SER A 1 101 ? 137.736 5.938 -12.289 1.00 0.00 457 SER A C 6
ATOM 7192 O O . SER A 1 101 ? 136.550 5.984 -12.633 1.00 0.00 457 SER A O 6
ATOM 7200 N N . PRO A 1 102 ? 138.435 7.065 -11.999 1.00 0.00 458 PRO A N 6
ATOM 7201 C CA . PRO A 1 102 ? 137.887 8.410 -12.225 1.00 0.00 458 PRO A CA 6
ATOM 7202 C C . PRO A 1 102 ? 137.662 8.617 -13.711 1.00 0.00 458 PRO A C 6
ATOM 7203 O O . PRO A 1 102 ? 136.629 9.112 -14.148 1.00 0.00 458 PRO A O 6
ATOM 7214 N N . SER A 1 103 ? 138.625 8.197 -14.470 1.00 0.00 459 SER A N 6
ATOM 7215 C CA . SER A 1 103 ? 138.535 8.196 -15.875 1.00 0.00 459 SER A CA 6
ATOM 7216 C C . SER A 1 103 ? 138.609 6.732 -16.270 1.00 0.00 459 SER A C 6
ATOM 7217 O O . SER A 1 103 ? 137.556 6.145 -16.573 1.00 0.00 459 SER A O 6
ATOM 7225 N N . GLU A 1 16 ? 124.826 2.952 17.487 1.00 0.00 372 GLU A N 7
ATOM 7226 C CA . GLU A 1 16 ? 124.986 2.344 16.182 1.00 0.00 372 GLU A CA 7
ATOM 7227 C C . GLU A 1 16 ? 125.476 3.362 15.121 1.00 0.00 372 GLU A C 7
ATOM 7228 O O . GLU A 1 16 ? 126.621 3.251 14.683 1.00 0.00 372 GLU A O 7
ATOM 7240 N N . PRO A 1 17 ? 124.668 4.369 14.656 1.00 0.00 373 PRO A N 7
ATOM 7241 C CA . PRO A 1 17 ? 125.160 5.342 13.719 1.00 0.00 373 PRO A CA 7
ATOM 7242 C C . PRO A 1 17 ? 125.294 6.775 14.294 1.00 0.00 373 PRO A C 7
ATOM 7243 O O . PRO A 1 17 ? 124.309 7.446 14.592 1.00 0.00 373 PRO A O 7
ATOM 7254 N N . SER A 1 18 ? 126.497 7.233 14.432 1.00 0.00 374 SER A N 7
ATOM 7255 C CA . SER A 1 18 ? 126.749 8.595 14.856 1.00 0.00 374 SER A CA 7
ATOM 7256 C C . SER A 1 18 ? 127.157 9.414 13.628 1.00 0.00 374 SER A C 7
ATOM 7257 O O . SER A 1 18 ? 127.594 10.562 13.726 1.00 0.00 374 SER A O 7
ATOM 7265 N N . SER A 1 19 ? 126.927 8.803 12.480 1.00 0.00 375 SER A N 7
ATOM 7266 C CA . SER A 1 19 ? 127.238 9.275 11.149 1.00 0.00 375 SER A CA 7
ATOM 7267 C C . SER A 1 19 ? 126.734 8.196 10.212 1.00 0.00 375 SER A C 7
ATOM 7268 O O . SER A 1 19 ? 126.541 7.050 10.655 1.00 0.00 375 SER A O 7
ATOM 7276 N N . GLN A 1 20 ? 126.486 8.533 8.982 1.00 0.00 376 GLN A N 7
ATOM 7277 C CA . GLN A 1 20 ? 126.090 7.548 7.997 1.00 0.00 376 GLN A CA 7
ATOM 7278 C C . GLN A 1 20 ? 127.029 7.549 6.780 1.00 0.00 376 GLN A C 7
ATOM 7279 O O . GLN A 1 20 ? 127.801 6.608 6.649 1.00 0.00 376 GLN A O 7
ATOM 7293 N N . PRO A 1 21 ? 127.015 8.613 5.878 1.00 0.00 377 PRO A N 7
ATOM 7294 C CA . PRO A 1 21 ? 127.847 8.649 4.651 1.00 0.00 377 PRO A CA 7
ATOM 7295 C C . PRO A 1 21 ? 129.360 8.464 4.891 1.00 0.00 377 PRO A C 7
ATOM 7296 O O . PRO A 1 21 ? 130.108 9.431 5.041 1.00 0.00 377 PRO A O 7
ATOM 7307 N N . SER A 1 22 ? 129.772 7.230 5.008 1.00 0.00 378 SER A N 7
ATOM 7308 C CA . SER A 1 22 ? 131.162 6.905 5.129 1.00 0.00 378 SER A CA 7
ATOM 7309 C C . SER A 1 22 ? 131.581 6.152 3.849 1.00 0.00 378 SER A C 7
ATOM 7310 O O . SER A 1 22 ? 132.627 6.440 3.269 1.00 0.00 378 SER A O 7
ATOM 7318 N N . ASP A 1 23 ? 130.736 5.174 3.403 1.00 0.00 379 ASP A N 7
ATOM 7319 C CA . ASP A 1 23 ? 130.959 4.490 2.077 1.00 0.00 379 ASP A CA 7
ATOM 7320 C C . ASP A 1 23 ? 130.922 5.474 0.908 1.00 0.00 379 ASP A C 7
ATOM 7321 O O . ASP A 1 23 ? 131.953 5.986 0.466 1.00 0.00 379 ASP A O 7
ATOM 7330 N N . CYS A 1 24 ? 129.722 5.765 0.469 1.00 0.00 380 CYS A N 7
ATOM 7331 C CA . CYS A 1 24 ? 129.452 6.553 -0.698 1.00 0.00 380 CYS A CA 7
ATOM 7332 C C . CYS A 1 24 ? 127.990 6.521 -0.935 1.00 0.00 380 CYS A C 7
ATOM 7333 O O . CYS A 1 24 ? 127.335 7.556 -0.943 1.00 0.00 380 CYS A O 7
ATOM 7340 N N . GLY A 1 25 ? 127.454 5.330 -1.083 1.00 0.00 381 GLY A N 7
ATOM 7341 C CA . GLY A 1 25 ? 126.072 5.249 -1.367 1.00 0.00 381 GLY A CA 7
ATOM 7342 C C . GLY A 1 25 ? 125.374 4.130 -0.679 1.00 0.00 381 GLY A C 7
ATOM 7343 O O . GLY A 1 25 ? 124.173 3.984 -0.826 1.00 0.00 381 GLY A O 7
ATOM 7347 N N . GLU A 1 26 ? 126.096 3.328 0.063 1.00 0.00 382 GLU A N 7
ATOM 7348 C CA . GLU A 1 26 ? 125.430 2.305 0.822 1.00 0.00 382 GLU A CA 7
ATOM 7349 C C . GLU A 1 26 ? 124.912 2.900 2.108 1.00 0.00 382 GLU A C 7
ATOM 7350 O O . GLU A 1 26 ? 123.858 2.551 2.611 1.00 0.00 382 GLU A O 7
ATOM 7362 N N . VAL A 1 27 ? 125.633 3.845 2.601 1.00 0.00 383 VAL A N 7
ATOM 7363 C CA . VAL A 1 27 ? 125.264 4.475 3.813 1.00 0.00 383 VAL A CA 7
ATOM 7364 C C . VAL A 1 27 ? 124.765 5.858 3.589 1.00 0.00 383 VAL A C 7
ATOM 7365 O O . VAL A 1 27 ? 125.371 6.815 4.027 1.00 0.00 383 VAL A O 7
ATOM 7378 N N . ILE A 1 28 ? 123.710 5.970 2.829 1.00 0.00 384 ILE A N 7
ATOM 7379 C CA . ILE A 1 28 ? 123.111 7.263 2.569 1.00 0.00 384 ILE A CA 7
ATOM 7380 C C . ILE A 1 28 ? 121.583 7.162 2.567 1.00 0.00 384 ILE A C 7
ATOM 7381 O O . ILE A 1 28 ? 120.929 7.278 1.529 1.00 0.00 384 ILE A O 7
ATOM 7397 N N . GLU A 1 29 ? 121.038 6.918 3.734 1.00 0.00 385 GLU A N 7
ATOM 7398 C CA . GLU A 1 29 ? 119.603 6.720 3.951 1.00 0.00 385 GLU A CA 7
ATOM 7399 C C . GLU A 1 29 ? 119.100 5.542 3.098 1.00 0.00 385 GLU A C 7
ATOM 7400 O O . GLU A 1 29 ? 117.907 5.445 2.765 1.00 0.00 385 GLU A O 7
ATOM 7412 N N . GLU A 1 30 ? 120.019 4.664 2.740 1.00 0.00 386 GLU A N 7
ATOM 7413 C CA . GLU A 1 30 ? 119.701 3.502 1.950 1.00 0.00 386 GLU A CA 7
ATOM 7414 C C . GLU A 1 30 ? 118.824 2.585 2.802 1.00 0.00 386 GLU A C 7
ATOM 7415 O O . GLU A 1 30 ? 119.291 2.009 3.800 1.00 0.00 386 GLU A O 7
ATOM 7427 N N . CYS A 1 31 ? 117.567 2.513 2.481 1.00 0.00 387 CYS A N 7
ATOM 7428 C CA . CYS A 1 31 ? 116.718 1.499 3.065 1.00 0.00 387 CYS A CA 7
ATOM 7429 C C . CYS A 1 31 ? 117.202 0.056 2.757 1.00 0.00 387 CYS A C 7
ATOM 7430 O O . CYS A 1 31 ? 116.997 -0.797 3.611 1.00 0.00 387 CYS A O 7
ATOM 7437 N N . PRO A 1 32 ? 117.815 -0.262 1.504 1.00 0.00 388 PRO A N 7
ATOM 7438 C CA . PRO A 1 32 ? 118.272 -1.598 1.172 1.00 0.00 388 PRO A CA 7
ATOM 7439 C C . PRO A 1 32 ? 119.146 -2.271 2.288 1.00 0.00 388 PRO A C 7
ATOM 7440 O O . PRO A 1 32 ? 118.588 -2.870 3.219 1.00 0.00 388 PRO A O 7
ATOM 7451 N N . ILE A 1 33 ? 120.497 -2.214 2.187 1.00 0.00 389 ILE A N 7
ATOM 7452 C CA . ILE A 1 33 ? 121.401 -2.782 3.226 1.00 0.00 389 ILE A CA 7
ATOM 7453 C C . ILE A 1 33 ? 121.156 -4.330 3.339 1.00 0.00 389 ILE A C 7
ATOM 7454 O O . ILE A 1 33 ? 120.315 -4.915 2.611 1.00 0.00 389 ILE A O 7
ATOM 7470 N N . ASP A 1 34 ? 121.873 -4.987 4.206 1.00 0.00 390 ASP A N 7
ATOM 7471 C CA . ASP A 1 34 ? 121.676 -6.389 4.479 1.00 0.00 390 ASP A CA 7
ATOM 7472 C C . ASP A 1 34 ? 120.281 -6.629 5.052 1.00 0.00 390 ASP A C 7
ATOM 7473 O O . ASP A 1 34 ? 119.748 -7.724 4.932 1.00 0.00 390 ASP A O 7
ATOM 7482 N N . ALA A 1 35 ? 119.668 -5.557 5.601 1.00 0.00 391 ALA A N 7
ATOM 7483 C CA . ALA A 1 35 ? 118.347 -5.617 6.197 1.00 0.00 391 ALA A CA 7
ATOM 7484 C C . ALA A 1 35 ? 117.354 -5.975 5.139 1.00 0.00 391 ALA A C 7
ATOM 7485 O O . ALA A 1 35 ? 116.324 -6.576 5.412 1.00 0.00 391 ALA A O 7
ATOM 7492 N N . CYS A 1 36 ? 117.677 -5.590 3.924 1.00 0.00 392 CYS A N 7
ATOM 7493 C CA . CYS A 1 36 ? 116.924 -5.995 2.789 1.00 0.00 392 CYS A CA 7
ATOM 7494 C C . CYS A 1 36 ? 117.117 -7.483 2.628 1.00 0.00 392 CYS A C 7
ATOM 7495 O O . CYS A 1 36 ? 116.189 -8.252 2.861 1.00 0.00 392 CYS A O 7
ATOM 7502 N N . PHE A 1 37 ? 118.374 -7.846 2.399 1.00 0.00 393 PHE A N 7
ATOM 7503 C CA . PHE A 1 37 ? 118.866 -9.195 2.111 1.00 0.00 393 PHE A CA 7
ATOM 7504 C C . PHE A 1 37 ? 120.264 -9.038 1.558 1.00 0.00 393 PHE A C 7
ATOM 7505 O O . PHE A 1 37 ? 120.387 -8.732 0.395 1.00 0.00 393 PHE A O 7
ATOM 7522 N N . LEU A 1 38 ? 121.310 -9.090 2.414 1.00 0.00 394 LEU A N 7
ATOM 7523 C CA . LEU A 1 38 ? 122.724 -9.025 1.920 1.00 0.00 394 LEU A CA 7
ATOM 7524 C C . LEU A 1 38 ? 123.036 -7.585 1.438 1.00 0.00 394 LEU A C 7
ATOM 7525 O O . LEU A 1 38 ? 122.134 -6.753 1.368 1.00 0.00 394 LEU A O 7
ATOM 7541 N N . PRO A 1 39 ? 124.305 -7.227 1.122 1.00 0.00 395 PRO A N 7
ATOM 7542 C CA . PRO A 1 39 ? 124.601 -5.916 0.549 1.00 0.00 395 PRO A CA 7
ATOM 7543 C C . PRO A 1 39 ? 124.146 -5.798 -0.902 1.00 0.00 395 PRO A C 7
ATOM 7544 O O . PRO A 1 39 ? 124.921 -5.432 -1.759 1.00 0.00 395 PRO A O 7
ATOM 7555 N N . LYS A 1 40 ? 122.850 -6.023 -1.105 1.00 0.00 396 LYS A N 7
ATOM 7556 C CA . LYS A 1 40 ? 122.094 -5.893 -2.370 1.00 0.00 396 LYS A CA 7
ATOM 7557 C C . LYS A 1 40 ? 122.812 -6.153 -3.704 1.00 0.00 396 LYS A C 7
ATOM 7558 O O . LYS A 1 40 ? 122.586 -7.202 -4.353 1.00 0.00 396 LYS A O 7
ATOM 7577 N N . SER A 1 41 ? 123.677 -5.246 -4.078 1.00 0.00 397 SER A N 7
ATOM 7578 C CA . SER A 1 41 ? 124.482 -5.319 -5.285 1.00 0.00 397 SER A CA 7
ATOM 7579 C C . SER A 1 41 ? 125.616 -6.331 -5.109 1.00 0.00 397 SER A C 7
ATOM 7580 O O . SER A 1 41 ? 126.514 -6.414 -5.942 1.00 0.00 397 SER A O 7
ATOM 7588 N N . ASP A 1 42 ? 125.552 -7.078 -4.015 1.00 0.00 398 ASP A N 7
ATOM 7589 C CA . ASP A 1 42 ? 126.500 -8.144 -3.704 1.00 0.00 398 ASP A CA 7
ATOM 7590 C C . ASP A 1 42 ? 126.757 -9.080 -4.884 1.00 0.00 398 ASP A C 7
ATOM 7591 O O . ASP A 1 42 ? 127.775 -8.979 -5.545 1.00 0.00 398 ASP A O 7
ATOM 7600 N N . SER A 1 43 ? 125.878 -9.950 -5.148 1.00 0.00 399 SER A N 7
ATOM 7601 C CA . SER A 1 43 ? 125.950 -10.826 -6.286 1.00 0.00 399 SER A CA 7
ATOM 7602 C C . SER A 1 43 ? 124.540 -11.250 -6.669 1.00 0.00 399 SER A C 7
ATOM 7603 O O . SER A 1 43 ? 124.311 -12.394 -7.049 1.00 0.00 399 SER A O 7
ATOM 7611 N N . ALA A 1 44 ? 123.603 -10.292 -6.545 1.00 0.00 400 ALA A N 7
ATOM 7612 C CA . ALA A 1 44 ? 122.197 -10.449 -6.916 1.00 0.00 400 ALA A CA 7
ATOM 7613 C C . ALA A 1 44 ? 121.385 -11.116 -5.821 1.00 0.00 400 ALA A C 7
ATOM 7614 O O . ALA A 1 44 ? 121.129 -12.322 -5.872 1.00 0.00 400 ALA A O 7
ATOM 7621 N N . ARG A 1 45 ? 121.048 -10.358 -4.790 1.00 0.00 401 ARG A N 7
ATOM 7622 C CA . ARG A 1 45 ? 120.229 -10.900 -3.701 1.00 0.00 401 ARG A CA 7
ATOM 7623 C C . ARG A 1 45 ? 118.780 -11.053 -4.114 1.00 0.00 401 ARG A C 7
ATOM 7624 O O . ARG A 1 45 ? 118.400 -10.487 -5.155 1.00 0.00 401 ARG A O 7
ATOM 7645 N N . PRO A 1 46 ? 117.956 -11.841 -3.325 1.00 0.00 402 PRO A N 7
ATOM 7646 C CA . PRO A 1 46 ? 116.513 -12.018 -3.558 1.00 0.00 402 PRO A CA 7
ATOM 7647 C C . PRO A 1 46 ? 115.830 -10.736 -4.094 1.00 0.00 402 PRO A C 7
ATOM 7648 O O . PRO A 1 46 ? 116.128 -9.666 -3.652 1.00 0.00 402 PRO A O 7
ATOM 7659 N N . PRO A 1 47 ? 114.873 -10.871 -5.000 1.00 0.00 403 PRO A N 7
ATOM 7660 C CA . PRO A 1 47 ? 114.307 -9.751 -5.770 1.00 0.00 403 PRO A CA 7
ATOM 7661 C C . PRO A 1 47 ? 113.518 -8.699 -4.960 1.00 0.00 403 PRO A C 7
ATOM 7662 O O . PRO A 1 47 ? 113.239 -8.852 -3.771 1.00 0.00 403 PRO A O 7
ATOM 7673 N N . ASP A 1 48 ? 113.105 -7.668 -5.654 1.00 0.00 404 ASP A N 7
ATOM 7674 C CA . ASP A 1 48 ? 112.413 -6.489 -5.083 1.00 0.00 404 ASP A CA 7
ATOM 7675 C C . ASP A 1 48 ? 110.867 -6.585 -5.120 1.00 0.00 404 ASP A C 7
ATOM 7676 O O . ASP A 1 48 ? 110.177 -5.619 -5.437 1.00 0.00 404 ASP A O 7
ATOM 7685 N N . CYS A 1 49 ? 110.352 -7.753 -4.857 1.00 0.00 405 CYS A N 7
ATOM 7686 C CA . CYS A 1 49 ? 108.886 -7.978 -4.629 1.00 0.00 405 CYS A CA 7
ATOM 7687 C C . CYS A 1 49 ? 107.970 -7.718 -5.796 1.00 0.00 405 CYS A C 7
ATOM 7688 O O . CYS A 1 49 ? 107.544 -8.654 -6.426 1.00 0.00 405 CYS A O 7
ATOM 7695 N N . THR A 1 50 ? 107.559 -6.460 -6.030 1.00 0.00 406 THR A N 7
ATOM 7696 C CA . THR A 1 50 ? 106.803 -6.085 -7.253 1.00 0.00 406 THR A CA 7
ATOM 7697 C C . THR A 1 50 ? 107.535 -6.666 -8.467 1.00 0.00 406 THR A C 7
ATOM 7698 O O . THR A 1 50 ? 106.941 -7.144 -9.429 1.00 0.00 406 THR A O 7
ATOM 7709 N N . ALA A 1 51 ? 108.819 -6.614 -8.337 1.00 0.00 407 ALA A N 7
ATOM 7710 C CA . ALA A 1 51 ? 109.792 -7.220 -9.205 1.00 0.00 407 ALA A CA 7
ATOM 7711 C C . ALA A 1 51 ? 109.434 -8.731 -9.555 1.00 0.00 407 ALA A C 7
ATOM 7712 O O . ALA A 1 51 ? 109.897 -9.264 -10.558 1.00 0.00 407 ALA A O 7
ATOM 7719 N N . VAL A 1 52 ? 108.622 -9.401 -8.712 1.00 0.00 408 VAL A N 7
ATOM 7720 C CA . VAL A 1 52 ? 108.136 -10.759 -8.963 1.00 0.00 408 VAL A CA 7
ATOM 7721 C C . VAL A 1 52 ? 106.587 -10.766 -8.997 1.00 0.00 408 VAL A C 7
ATOM 7722 O O . VAL A 1 52 ? 105.964 -11.772 -9.354 1.00 0.00 408 VAL A O 7
ATOM 7735 N N . GLY A 1 53 ? 105.980 -9.651 -8.605 1.00 0.00 409 GLY A N 7
ATOM 7736 C CA . GLY A 1 53 ? 104.557 -9.588 -8.555 1.00 0.00 409 GLY A CA 7
ATOM 7737 C C . GLY A 1 53 ? 103.962 -9.288 -7.189 1.00 0.00 409 GLY A C 7
ATOM 7738 O O . GLY A 1 53 ? 102.814 -9.607 -6.950 1.00 0.00 409 GLY A O 7
ATOM 7742 N N . ARG A 1 54 ? 104.763 -8.817 -6.252 1.00 0.00 410 ARG A N 7
ATOM 7743 C CA . ARG A 1 54 ? 104.268 -8.332 -4.957 1.00 0.00 410 ARG A CA 7
ATOM 7744 C C . ARG A 1 54 ? 104.157 -6.831 -4.970 1.00 0.00 410 ARG A C 7
ATOM 7745 O O . ARG A 1 54 ? 105.040 -6.153 -4.439 1.00 0.00 410 ARG A O 7
ATOM 7766 N N . PRO A 1 55 ? 103.085 -6.253 -5.542 1.00 0.00 411 PRO A N 7
ATOM 7767 C CA . PRO A 1 55 ? 102.968 -4.802 -5.652 1.00 0.00 411 PRO A CA 7
ATOM 7768 C C . PRO A 1 55 ? 102.606 -4.218 -4.311 1.00 0.00 411 PRO A C 7
ATOM 7769 O O . PRO A 1 55 ? 102.758 -3.057 -4.062 1.00 0.00 411 PRO A O 7
ATOM 7780 N N . ASP A 1 56 ? 102.225 -5.096 -3.423 1.00 0.00 412 ASP A N 7
ATOM 7781 C CA . ASP A 1 56 ? 101.758 -4.695 -2.105 1.00 0.00 412 ASP A CA 7
ATOM 7782 C C . ASP A 1 56 ? 102.981 -4.366 -1.253 1.00 0.00 412 ASP A C 7
ATOM 7783 O O . ASP A 1 56 ? 102.971 -3.509 -0.358 1.00 0.00 412 ASP A O 7
ATOM 7792 N N . CYS A 1 57 ? 104.066 -4.975 -1.637 1.00 0.00 413 CYS A N 7
ATOM 7793 C CA . CYS A 1 57 ? 105.307 -4.783 -0.954 1.00 0.00 413 CYS A CA 7
ATOM 7794 C C . CYS A 1 57 ? 106.007 -3.582 -1.493 1.00 0.00 413 CYS A C 7
ATOM 7795 O O . CYS A 1 57 ? 106.987 -3.168 -0.943 1.00 0.00 413 CYS A O 7
ATOM 7802 N N . ASN A 1 58 ? 105.545 -3.081 -2.671 1.00 0.00 414 ASN A N 7
ATOM 7803 C CA . ASN A 1 58 ? 105.979 -1.751 -3.168 1.00 0.00 414 ASN A CA 7
ATOM 7804 C C . ASN A 1 58 ? 106.014 -0.676 -2.040 1.00 0.00 414 ASN A C 7
ATOM 7805 O O . ASN A 1 58 ? 106.749 0.337 -2.113 1.00 0.00 414 ASN A O 7
ATOM 7816 N N . VAL A 1 59 ? 105.267 -0.899 -0.981 1.00 0.00 415 VAL A N 7
ATOM 7817 C CA . VAL A 1 59 ? 105.361 -0.016 0.097 1.00 0.00 415 VAL A CA 7
ATOM 7818 C C . VAL A 1 59 ? 106.641 -0.230 0.888 1.00 0.00 415 VAL A C 7
ATOM 7819 O O . VAL A 1 59 ? 106.899 -1.315 1.414 1.00 0.00 415 VAL A O 7
ATOM 7832 N N . LEU A 1 60 ? 107.420 0.825 0.893 1.00 0.00 416 LEU A N 7
ATOM 7833 C CA . LEU A 1 60 ? 108.681 0.955 1.642 1.00 0.00 416 LEU A CA 7
ATOM 7834 C C . LEU A 1 60 ? 108.629 0.295 3.081 1.00 0.00 416 LEU A C 7
ATOM 7835 O O . LEU A 1 60 ? 109.368 -0.676 3.303 1.00 0.00 416 LEU A O 7
ATOM 7851 N N . PRO A 1 61 ? 107.830 0.822 4.106 1.00 0.00 417 PRO A N 7
ATOM 7852 C CA . PRO A 1 61 ? 107.691 0.128 5.396 1.00 0.00 417 PRO A CA 7
ATOM 7853 C C . PRO A 1 61 ? 107.207 -1.299 5.172 1.00 0.00 417 PRO A C 7
ATOM 7854 O O . PRO A 1 61 ? 106.170 -1.517 4.530 1.00 0.00 417 PRO A O 7
ATOM 7865 N N . PHE A 1 62 ? 107.928 -2.257 5.722 1.00 0.00 418 PHE A N 7
ATOM 7866 C CA . PHE A 1 62 ? 107.683 -3.636 5.422 1.00 0.00 418 PHE A CA 7
ATOM 7867 C C . PHE A 1 62 ? 106.508 -4.190 6.207 1.00 0.00 418 PHE A C 7
ATOM 7868 O O . PHE A 1 62 ? 106.508 -4.155 7.452 1.00 0.00 418 PHE A O 7
ATOM 7885 N N . PRO A 1 63 ? 105.453 -4.650 5.509 1.00 0.00 419 PRO A N 7
ATOM 7886 C CA . PRO A 1 63 ? 104.339 -5.314 6.158 1.00 0.00 419 PRO A CA 7
ATOM 7887 C C . PRO A 1 63 ? 104.723 -6.714 6.586 1.00 0.00 419 PRO A C 7
ATOM 7888 O O . PRO A 1 63 ? 104.532 -7.083 7.732 1.00 0.00 419 PRO A O 7
ATOM 7899 N N . ASN A 1 64 ? 105.240 -7.511 5.609 1.00 0.00 420 ASN A N 7
ATOM 7900 C CA . ASN A 1 64 ? 105.633 -8.935 5.797 1.00 0.00 420 ASN A CA 7
ATOM 7901 C C . ASN A 1 64 ? 104.569 -9.747 6.459 1.00 0.00 420 ASN A C 7
ATOM 7902 O O . ASN A 1 64 ? 104.816 -10.763 7.097 1.00 0.00 420 ASN A O 7
ATOM 7913 N N . ASN A 1 65 ? 103.363 -9.305 6.229 1.00 0.00 421 ASN A N 7
ATOM 7914 C CA . ASN A 1 65 ? 102.194 -9.873 6.810 1.00 0.00 421 ASN A CA 7
ATOM 7915 C C . ASN A 1 65 ? 100.981 -9.832 5.863 1.00 0.00 421 ASN A C 7
ATOM 7916 O O . ASN A 1 65 ? 99.857 -9.997 6.299 1.00 0.00 421 ASN A O 7
ATOM 7927 N N . ILE A 1 66 ? 101.221 -9.657 4.563 1.00 0.00 422 ILE A N 7
ATOM 7928 C CA . ILE A 1 66 ? 100.131 -9.552 3.553 1.00 0.00 422 ILE A CA 7
ATOM 7929 C C . ILE A 1 66 ? 100.558 -10.103 2.170 1.00 0.00 422 ILE A C 7
ATOM 7930 O O . ILE A 1 66 ? 99.880 -10.962 1.596 1.00 0.00 422 ILE A O 7
ATOM 7946 N N . GLY A 1 67 ? 101.672 -9.612 1.647 1.00 0.00 423 GLY A N 7
ATOM 7947 C CA . GLY A 1 67 ? 102.124 -10.028 0.337 1.00 0.00 423 GLY A CA 7
ATOM 7948 C C . GLY A 1 67 ? 103.474 -10.722 0.362 1.00 0.00 423 GLY A C 7
ATOM 7949 O O . GLY A 1 67 ? 103.541 -11.915 0.115 1.00 0.00 423 GLY A O 7
ATOM 7953 N N . CYS A 1 68 ? 104.540 -9.958 0.601 1.00 0.00 424 CYS A N 7
ATOM 7954 C CA . CYS A 1 68 ? 105.964 -10.377 0.693 1.00 0.00 424 CYS A CA 7
ATOM 7955 C C . CYS A 1 68 ? 106.207 -11.832 1.136 1.00 0.00 424 CYS A C 7
ATOM 7956 O O . CYS A 1 68 ? 105.967 -12.180 2.298 1.00 0.00 424 CYS A O 7
ATOM 7963 N N . PRO A 1 69 ? 106.637 -12.708 0.201 1.00 0.00 425 PRO A N 7
ATOM 7964 C CA . PRO A 1 69 ? 106.978 -14.093 0.499 1.00 0.00 425 PRO A CA 7
ATOM 7965 C C . PRO A 1 69 ? 108.460 -14.281 0.886 1.00 0.00 425 PRO A C 7
ATOM 7966 O O . PRO A 1 69 ? 108.794 -15.213 1.642 1.00 0.00 425 PRO A O 7
ATOM 7977 N N . SER A 1 70 ? 109.308 -13.326 0.478 1.00 0.00 426 SER A N 7
ATOM 7978 C CA . SER A 1 70 ? 110.768 -13.457 0.564 1.00 0.00 426 SER A CA 7
ATOM 7979 C C . SER A 1 70 ? 111.514 -12.352 -0.216 1.00 0.00 426 SER A C 7
ATOM 7980 O O . SER A 1 70 ? 112.706 -12.466 -0.445 1.00 0.00 426 SER A O 7
ATOM 7988 N N . CYS A 1 71 ? 110.838 -11.312 -0.645 1.00 0.00 427 CYS A N 7
ATOM 7989 C CA . CYS A 1 71 ? 111.516 -10.268 -1.370 1.00 0.00 427 CYS A CA 7
ATOM 7990 C C . CYS A 1 71 ? 111.626 -8.932 -0.555 1.00 0.00 427 CYS A C 7
ATOM 7991 O O . CYS A 1 71 ? 111.271 -8.900 0.635 1.00 0.00 427 CYS A O 7
ATOM 7998 N N . CYS A 1 72 ? 112.158 -7.868 -1.185 1.00 0.00 428 CYS A N 7
ATOM 7999 C CA . CYS A 1 72 ? 112.311 -6.514 -0.567 1.00 0.00 428 CYS A CA 7
ATOM 8000 C C . CYS A 1 72 ? 111.257 -5.533 -1.127 1.00 0.00 428 CYS A C 7
ATOM 8001 O O . CYS A 1 72 ? 110.630 -5.862 -2.107 1.00 0.00 428 CYS A O 7
ATOM 8008 N N . PRO A 1 73 ? 111.048 -4.295 -0.535 1.00 0.00 429 PRO A N 7
ATOM 8009 C CA . PRO A 1 73 ? 109.993 -3.411 -0.987 1.00 0.00 429 PRO A CA 7
ATOM 8010 C C . PRO A 1 73 ? 110.384 -2.600 -2.246 1.00 0.00 429 PRO A C 7
ATOM 8011 O O . PRO A 1 73 ? 110.837 -3.180 -3.226 1.00 0.00 429 PRO A O 7
ATOM 8022 N N . PHE A 1 74 ? 110.278 -1.268 -2.201 1.00 0.00 430 PHE A N 7
ATOM 8023 C CA . PHE A 1 74 ? 110.457 -0.468 -3.401 1.00 0.00 430 PHE A CA 7
ATOM 8024 C C . PHE A 1 74 ? 110.573 1.026 -3.037 1.00 0.00 430 PHE A C 7
ATOM 8025 O O . PHE A 1 74 ? 110.615 1.398 -1.844 1.00 0.00 430 PHE A O 7
ATOM 8042 N N . GLU A 1 75 ? 110.619 1.870 -4.058 1.00 0.00 431 GLU A N 7
ATOM 8043 C CA . GLU A 1 75 ? 110.657 3.323 -3.906 1.00 0.00 431 GLU A CA 7
ATOM 8044 C C . GLU A 1 75 ? 111.924 3.803 -3.204 1.00 0.00 431 GLU A C 7
ATOM 8045 O O . GLU A 1 75 ? 112.979 3.876 -3.825 1.00 0.00 431 GLU A O 7
ATOM 8057 N N . CYS A 1 76 ? 111.803 4.104 -1.907 1.00 0.00 432 CYS A N 7
ATOM 8058 C CA . CYS A 1 76 ? 112.906 4.562 -1.008 1.00 0.00 432 CYS A CA 7
ATOM 8059 C C . CYS A 1 76 ? 113.480 5.956 -1.367 1.00 0.00 432 CYS A C 7
ATOM 8060 O O . CYS A 1 76 ? 113.393 6.913 -0.578 1.00 0.00 432 CYS A O 7
ATOM 8067 N N . SER A 1 77 ? 113.958 6.068 -2.568 1.00 0.00 433 SER A N 7
ATOM 8068 C CA . SER A 1 77 ? 114.742 7.167 -3.048 1.00 0.00 433 SER A CA 7
ATOM 8069 C C . SER A 1 77 ? 114.495 7.202 -4.568 1.00 0.00 433 SER A C 7
ATOM 8070 O O . SER A 1 77 ? 113.737 6.354 -5.058 1.00 0.00 433 SER A O 7
ATOM 8078 N N . PRO A 1 78 ? 115.022 8.180 -5.331 1.00 0.00 434 PRO A N 7
ATOM 8079 C CA . PRO A 1 78 ? 114.895 8.165 -6.795 1.00 0.00 434 PRO A CA 7
ATOM 8080 C C . PRO A 1 78 ? 115.490 6.907 -7.422 1.00 0.00 434 PRO A C 7
ATOM 8081 O O . PRO A 1 78 ? 116.691 6.666 -7.302 1.00 0.00 434 PRO A O 7
ATOM 8092 N N . ASP A 1 79 ? 114.618 6.102 -8.031 1.00 0.00 435 ASP A N 7
ATOM 8093 C CA . ASP A 1 79 ? 115.000 4.864 -8.784 1.00 0.00 435 ASP A CA 7
ATOM 8094 C C . ASP A 1 79 ? 115.593 3.795 -7.869 1.00 0.00 435 ASP A C 7
ATOM 8095 O O . ASP A 1 79 ? 116.758 3.864 -7.459 1.00 0.00 435 ASP A O 7
ATOM 8104 N N . ASN A 1 80 ? 114.785 2.827 -7.513 1.00 0.00 436 ASN A N 7
ATOM 8105 C CA . ASN A 1 80 ? 115.255 1.744 -6.650 1.00 0.00 436 ASN A CA 7
ATOM 8106 C C . ASN A 1 80 ? 115.698 0.445 -7.381 1.00 0.00 436 ASN A C 7
ATOM 8107 O O . ASN A 1 80 ? 116.479 -0.297 -6.789 1.00 0.00 436 ASN A O 7
ATOM 8118 N N . PRO A 1 81 ? 115.184 0.084 -8.628 1.00 0.00 437 PRO A N 7
ATOM 8119 C CA . PRO A 1 81 ? 115.607 -1.154 -9.308 1.00 0.00 437 PRO A CA 7
ATOM 8120 C C . PRO A 1 81 ? 117.129 -1.303 -9.438 1.00 0.00 437 PRO A C 7
ATOM 8121 O O . PRO A 1 81 ? 117.889 -0.313 -9.470 1.00 0.00 437 PRO A O 7
ATOM 8132 N N . MET A 1 82 ? 117.560 -2.525 -9.565 1.00 0.00 438 MET A N 7
ATOM 8133 C CA . MET A 1 82 ? 118.949 -2.834 -9.603 1.00 0.00 438 MET A CA 7
ATOM 8134 C C . MET A 1 82 ? 119.163 -4.108 -10.380 1.00 0.00 438 MET A C 7
ATOM 8135 O O . MET A 1 82 ? 118.427 -5.074 -10.225 1.00 0.00 438 MET A O 7
ATOM 8149 N N . PHE A 1 83 ? 120.147 -4.079 -11.222 1.00 0.00 439 PHE A N 7
ATOM 8150 C CA . PHE A 1 83 ? 120.569 -5.200 -11.995 1.00 0.00 439 PHE A CA 7
ATOM 8151 C C . PHE A 1 83 ? 122.036 -4.971 -12.241 1.00 0.00 439 PHE A C 7
ATOM 8152 O O . PHE A 1 83 ? 122.492 -3.827 -12.090 1.00 0.00 439 PHE A O 7
ATOM 8169 N N . THR A 1 84 ? 122.757 -6.014 -12.599 1.00 0.00 440 THR A N 7
ATOM 8170 C CA . THR A 1 84 ? 124.197 -5.961 -12.749 1.00 0.00 440 THR A CA 7
ATOM 8171 C C . THR A 1 84 ? 124.849 -5.692 -11.370 1.00 0.00 440 THR A C 7
ATOM 8172 O O . THR A 1 84 ? 125.104 -4.553 -10.979 1.00 0.00 440 THR A O 7
ATOM 8183 N N . PRO A 1 85 ? 125.013 -6.762 -10.576 1.00 0.00 441 PRO A N 7
ATOM 8184 C CA . PRO A 1 85 ? 125.567 -6.683 -9.241 1.00 0.00 441 PRO A CA 7
ATOM 8185 C C . PRO A 1 85 ? 127.091 -6.905 -9.267 1.00 0.00 441 PRO A C 7
ATOM 8186 O O . PRO A 1 85 ? 127.778 -6.261 -10.051 1.00 0.00 441 PRO A O 7
ATOM 8197 N N . SER A 1 86 ? 127.591 -7.807 -8.400 1.00 0.00 442 SER A N 7
ATOM 8198 C CA . SER A 1 86 ? 128.999 -8.150 -8.253 1.00 0.00 442 SER A CA 7
ATOM 8199 C C . SER A 1 86 ? 129.738 -7.093 -7.422 1.00 0.00 442 SER A C 7
ATOM 8200 O O . SER A 1 86 ? 129.555 -5.892 -7.633 1.00 0.00 442 SER A O 7
ATOM 8208 N N . PRO A 1 87 ? 130.626 -7.511 -6.480 1.00 0.00 443 PRO A N 7
ATOM 8209 C CA . PRO A 1 87 ? 131.423 -6.575 -5.646 1.00 0.00 443 PRO A CA 7
ATOM 8210 C C . PRO A 1 87 ? 132.533 -5.888 -6.466 1.00 0.00 443 PRO A C 7
ATOM 8211 O O . PRO A 1 87 ? 133.420 -5.221 -5.930 1.00 0.00 443 PRO A O 7
ATOM 8222 N N . ASP A 1 88 ? 132.453 -6.075 -7.759 1.00 0.00 444 ASP A N 7
ATOM 8223 C CA . ASP A 1 88 ? 133.368 -5.449 -8.749 1.00 0.00 444 ASP A CA 7
ATOM 8224 C C . ASP A 1 88 ? 132.615 -5.342 -10.081 1.00 0.00 444 ASP A C 7
ATOM 8225 O O . ASP A 1 88 ? 133.197 -5.266 -11.157 1.00 0.00 444 ASP A O 7
ATOM 8234 N N . GLY A 1 89 ? 131.287 -5.306 -9.969 1.00 0.00 445 GLY A N 7
ATOM 8235 C CA . GLY A 1 89 ? 130.392 -5.238 -11.137 1.00 0.00 445 GLY A CA 7
ATOM 8236 C C . GLY A 1 89 ? 130.577 -4.017 -12.037 1.00 0.00 445 GLY A C 7
ATOM 8237 O O . GLY A 1 89 ? 130.455 -4.120 -13.258 1.00 0.00 445 GLY A O 7
ATOM 8241 N N . SER A 1 90 ? 130.879 -2.891 -11.452 1.00 0.00 446 SER A N 7
ATOM 8242 C CA . SER A 1 90 ? 131.064 -1.636 -12.166 1.00 0.00 446 SER A CA 7
ATOM 8243 C C . SER A 1 90 ? 132.093 -0.833 -11.456 1.00 0.00 446 SER A C 7
ATOM 8244 O O . SER A 1 90 ? 132.472 -1.221 -10.358 1.00 0.00 446 SER A O 7
ATOM 8252 N N . PRO A 1 91 ? 132.635 0.254 -12.113 1.00 0.00 447 PRO A N 7
ATOM 8253 C CA . PRO A 1 91 ? 133.444 1.255 -11.434 1.00 0.00 447 PRO A CA 7
ATOM 8254 C C . PRO A 1 91 ? 132.651 1.767 -10.243 1.00 0.00 447 PRO A C 7
ATOM 8255 O O . PRO A 1 91 ? 131.643 2.474 -10.416 1.00 0.00 447 PRO A O 7
ATOM 8266 N N . PRO A 1 92 ? 133.041 1.352 -9.042 1.00 0.00 448 PRO A N 7
ATOM 8267 C CA . PRO A 1 92 ? 132.293 1.621 -7.822 1.00 0.00 448 PRO A CA 7
ATOM 8268 C C . PRO A 1 92 ? 132.145 3.104 -7.497 1.00 0.00 448 PRO A C 7
ATOM 8269 O O . PRO A 1 92 ? 131.198 3.484 -6.842 1.00 0.00 448 PRO A O 7
ATOM 8280 N N . ASN A 1 93 ? 133.116 3.906 -7.943 1.00 0.00 449 ASN A N 7
ATOM 8281 C CA . ASN A 1 93 ? 133.211 5.368 -7.710 1.00 0.00 449 ASN A CA 7
ATOM 8282 C C . ASN A 1 93 ? 133.378 5.714 -6.224 1.00 0.00 449 ASN A C 7
ATOM 8283 O O . ASN A 1 93 ? 133.386 4.809 -5.385 1.00 0.00 449 ASN A O 7
ATOM 8294 N N . CYS A 1 94 ? 133.598 7.000 -5.909 1.00 0.00 450 CYS A N 7
ATOM 8295 C CA . CYS A 1 94 ? 133.758 7.455 -4.510 1.00 0.00 450 CYS A CA 7
ATOM 8296 C C . CYS A 1 94 ? 135.049 6.929 -3.890 1.00 0.00 450 CYS A C 7
ATOM 8297 O O . CYS A 1 94 ? 135.083 6.598 -2.707 1.00 0.00 450 CYS A O 7
ATOM 8304 N N . SER A 1 95 ? 136.096 6.919 -4.731 1.00 0.00 451 SER A N 7
ATOM 8305 C CA . SER A 1 95 ? 137.489 6.513 -4.438 1.00 0.00 451 SER A CA 7
ATOM 8306 C C . SER A 1 95 ? 137.937 5.265 -5.210 1.00 0.00 451 SER A C 7
ATOM 8307 O O . SER A 1 95 ? 138.931 5.343 -5.935 1.00 0.00 451 SER A O 7
ATOM 8315 N N . PRO A 1 96 ? 137.247 4.097 -5.137 1.00 0.00 452 PRO A N 7
ATOM 8316 C CA . PRO A 1 96 ? 137.623 2.960 -5.954 1.00 0.00 452 PRO A CA 7
ATOM 8317 C C . PRO A 1 96 ? 137.143 3.171 -7.386 1.00 0.00 452 PRO A C 7
ATOM 8318 O O . PRO A 1 96 ? 136.125 2.651 -7.781 1.00 0.00 452 PRO A O 7
ATOM 8329 N N . THR A 1 97 ? 137.869 4.023 -8.080 1.00 0.00 453 THR A N 7
ATOM 8330 C CA . THR A 1 97 ? 137.652 4.494 -9.455 1.00 0.00 453 THR A CA 7
ATOM 8331 C C . THR A 1 97 ? 138.620 5.663 -9.691 1.00 0.00 453 THR A C 7
ATOM 8332 O O . THR A 1 97 ? 139.001 5.954 -10.836 1.00 0.00 453 THR A O 7
ATOM 8343 N N . MET A 1 98 ? 139.052 6.305 -8.570 1.00 0.00 454 MET A N 7
ATOM 8344 C CA . MET A 1 98 ? 140.078 7.372 -8.601 1.00 0.00 454 MET A CA 7
ATOM 8345 C C . MET A 1 98 ? 141.282 6.877 -9.369 1.00 0.00 454 MET A C 7
ATOM 8346 O O . MET A 1 98 ? 141.812 7.554 -10.264 1.00 0.00 454 MET A O 7
ATOM 8360 N N . LEU A 1 99 ? 141.677 5.686 -9.041 1.00 0.00 455 LEU A N 7
ATOM 8361 C CA . LEU A 1 99 ? 142.662 4.978 -9.768 1.00 0.00 455 LEU A CA 7
ATOM 8362 C C . LEU A 1 99 ? 141.896 3.892 -10.513 1.00 0.00 455 LEU A C 7
ATOM 8363 O O . LEU A 1 99 ? 141.061 3.212 -9.904 1.00 0.00 455 LEU A O 7
ATOM 8379 N N . PRO A 1 100 ? 142.046 3.777 -11.829 1.00 0.00 456 PRO A N 7
ATOM 8380 C CA . PRO A 1 100 ? 141.271 2.821 -12.585 1.00 0.00 456 PRO A CA 7
ATOM 8381 C C . PRO A 1 100 ? 141.683 1.371 -12.345 1.00 0.00 456 PRO A C 7
ATOM 8382 O O . PRO A 1 100 ? 142.869 1.030 -12.378 1.00 0.00 456 PRO A O 7
ATOM 8393 N N . SER A 1 101 ? 140.712 0.554 -12.023 1.00 0.00 457 SER A N 7
ATOM 8394 C CA . SER A 1 101 ? 140.834 -0.887 -11.982 1.00 0.00 457 SER A CA 7
ATOM 8395 C C . SER A 1 101 ? 139.433 -1.484 -12.302 1.00 0.00 457 SER A C 7
ATOM 8396 O O . SER A 1 101 ? 139.000 -2.457 -11.657 1.00 0.00 457 SER A O 7
ATOM 8404 N N . PRO A 1 102 ? 138.716 -0.958 -13.358 1.00 0.00 458 PRO A N 7
ATOM 8405 C CA . PRO A 1 102 ? 137.348 -1.312 -13.602 1.00 0.00 458 PRO A CA 7
ATOM 8406 C C . PRO A 1 102 ? 137.209 -2.616 -14.393 1.00 0.00 458 PRO A C 7
ATOM 8407 O O . PRO A 1 102 ? 136.715 -3.614 -13.881 1.00 0.00 458 PRO A O 7
ATOM 8418 N N . SER A 1 103 ? 137.661 -2.597 -15.611 1.00 0.00 459 SER A N 7
ATOM 8419 C CA . SER A 1 103 ? 137.584 -3.693 -16.474 1.00 0.00 459 SER A CA 7
ATOM 8420 C C . SER A 1 103 ? 138.991 -4.256 -16.681 1.00 0.00 459 SER A C 7
ATOM 8421 O O . SER A 1 103 ? 139.801 -3.620 -17.383 1.00 0.00 459 SER A O 7
ATOM 8429 N N . GLU A 1 16 ? 120.112 5.694 16.794 1.00 0.00 372 GLU A N 8
ATOM 8430 C CA . GLU A 1 16 ? 120.997 4.553 17.052 1.00 0.00 372 GLU A CA 8
ATOM 8431 C C . GLU A 1 16 ? 122.428 4.755 16.509 1.00 0.00 372 GLU A C 8
ATOM 8432 O O . GLU A 1 16 ? 123.361 4.813 17.305 1.00 0.00 372 GLU A O 8
ATOM 8444 N N . PRO A 1 17 ? 122.657 4.866 15.158 1.00 0.00 373 PRO A N 8
ATOM 8445 C CA . PRO A 1 17 ? 124.015 4.952 14.626 1.00 0.00 373 PRO A CA 8
ATOM 8446 C C . PRO A 1 17 ? 124.656 6.339 14.760 1.00 0.00 373 PRO A C 8
ATOM 8447 O O . PRO A 1 17 ? 124.072 7.371 14.390 1.00 0.00 373 PRO A O 8
ATOM 8458 N N . SER A 1 18 ? 125.849 6.352 15.283 1.00 0.00 374 SER A N 8
ATOM 8459 C CA . SER A 1 18 ? 126.615 7.553 15.409 1.00 0.00 374 SER A CA 8
ATOM 8460 C C . SER A 1 18 ? 127.511 7.710 14.172 1.00 0.00 374 SER A C 8
ATOM 8461 O O . SER A 1 18 ? 128.211 8.704 14.017 1.00 0.00 374 SER A O 8
ATOM 8469 N N . SER A 1 19 ? 127.497 6.720 13.309 1.00 0.00 375 SER A N 8
ATOM 8470 C CA . SER A 1 19 ? 128.275 6.732 12.102 1.00 0.00 375 SER A CA 8
ATOM 8471 C C . SER A 1 19 ? 127.503 6.036 10.991 1.00 0.00 375 SER A C 8
ATOM 8472 O O . SER A 1 19 ? 127.029 4.904 11.164 1.00 0.00 375 SER A O 8
ATOM 8480 N N . GLN A 1 20 ? 127.351 6.719 9.885 1.00 0.00 376 GLN A N 8
ATOM 8481 C CA . GLN A 1 20 ? 126.691 6.169 8.723 1.00 0.00 376 GLN A CA 8
ATOM 8482 C C . GLN A 1 20 ? 127.540 6.329 7.454 1.00 0.00 376 GLN A C 8
ATOM 8483 O O . GLN A 1 20 ? 128.125 5.339 7.008 1.00 0.00 376 GLN A O 8
ATOM 8497 N N . PRO A 1 21 ? 127.678 7.577 6.854 1.00 0.00 377 PRO A N 8
ATOM 8498 C CA . PRO A 1 21 ? 128.373 7.753 5.589 1.00 0.00 377 PRO A CA 8
ATOM 8499 C C . PRO A 1 21 ? 129.887 7.484 5.654 1.00 0.00 377 PRO A C 8
ATOM 8500 O O . PRO A 1 21 ? 130.700 8.398 5.779 1.00 0.00 377 PRO A O 8
ATOM 8511 N N . SER A 1 22 ? 130.243 6.237 5.632 1.00 0.00 378 SER A N 8
ATOM 8512 C CA . SER A 1 22 ? 131.621 5.842 5.611 1.00 0.00 378 SER A CA 8
ATOM 8513 C C . SER A 1 22 ? 131.939 5.331 4.209 1.00 0.00 378 SER A C 8
ATOM 8514 O O . SER A 1 22 ? 133.034 5.533 3.707 1.00 0.00 378 SER A O 8
ATOM 8522 N N . ASP A 1 23 ? 130.950 4.659 3.576 1.00 0.00 379 ASP A N 8
ATOM 8523 C CA . ASP A 1 23 ? 131.085 4.273 2.135 1.00 0.00 379 ASP A CA 8
ATOM 8524 C C . ASP A 1 23 ? 131.213 5.522 1.287 1.00 0.00 379 ASP A C 8
ATOM 8525 O O . ASP A 1 23 ? 132.303 5.908 0.865 1.00 0.00 379 ASP A O 8
ATOM 8534 N N . CYS A 1 24 ? 130.090 6.157 1.120 1.00 0.00 380 CYS A N 8
ATOM 8535 C CA . CYS A 1 24 ? 129.911 7.355 0.360 1.00 0.00 380 CYS A CA 8
ATOM 8536 C C . CYS A 1 24 ? 128.444 7.606 0.327 1.00 0.00 380 CYS A C 8
ATOM 8537 O O . CYS A 1 24 ? 127.966 8.598 0.870 1.00 0.00 380 CYS A O 8
ATOM 8544 N N . GLY A 1 25 ? 127.711 6.650 -0.227 1.00 0.00 381 GLY A N 8
ATOM 8545 C CA . GLY A 1 25 ? 126.297 6.817 -0.328 1.00 0.00 381 GLY A CA 8
ATOM 8546 C C . GLY A 1 25 ? 125.517 5.541 -0.195 1.00 0.00 381 GLY A C 8
ATOM 8547 O O . GLY A 1 25 ? 124.313 5.546 -0.390 1.00 0.00 381 GLY A O 8
ATOM 8551 N N . GLU A 1 26 ? 126.172 4.434 0.112 1.00 0.00 382 GLU A N 8
ATOM 8552 C CA . GLU A 1 26 ? 125.407 3.238 0.384 1.00 0.00 382 GLU A CA 8
ATOM 8553 C C . GLU A 1 26 ? 124.949 3.267 1.834 1.00 0.00 382 GLU A C 8
ATOM 8554 O O . GLU A 1 26 ? 123.896 2.771 2.196 1.00 0.00 382 GLU A O 8
ATOM 8566 N N . VAL A 1 27 ? 125.728 3.913 2.654 1.00 0.00 383 VAL A N 8
ATOM 8567 C CA . VAL A 1 27 ? 125.405 4.005 4.043 1.00 0.00 383 VAL A CA 8
ATOM 8568 C C . VAL A 1 27 ? 124.902 5.361 4.425 1.00 0.00 383 VAL A C 8
ATOM 8569 O O . VAL A 1 27 ? 125.527 6.066 5.184 1.00 0.00 383 VAL A O 8
ATOM 8582 N N . ILE A 1 28 ? 123.822 5.763 3.814 1.00 0.00 384 ILE A N 8
ATOM 8583 C CA . ILE A 1 28 ? 123.201 7.041 4.120 1.00 0.00 384 ILE A CA 8
ATOM 8584 C C . ILE A 1 28 ? 121.673 6.880 4.176 1.00 0.00 384 ILE A C 8
ATOM 8585 O O . ILE A 1 28 ? 120.937 7.322 3.286 1.00 0.00 384 ILE A O 8
ATOM 8601 N N . GLU A 1 29 ? 121.212 6.207 5.236 1.00 0.00 385 GLU A N 8
ATOM 8602 C CA . GLU A 1 29 ? 119.803 5.766 5.413 1.00 0.00 385 GLU A CA 8
ATOM 8603 C C . GLU A 1 29 ? 119.226 5.018 4.240 1.00 0.00 385 GLU A C 8
ATOM 8604 O O . GLU A 1 29 ? 118.008 4.861 4.121 1.00 0.00 385 GLU A O 8
ATOM 8616 N N . GLU A 1 30 ? 120.098 4.524 3.419 1.00 0.00 386 GLU A N 8
ATOM 8617 C CA . GLU A 1 30 ? 119.748 3.725 2.304 1.00 0.00 386 GLU A CA 8
ATOM 8618 C C . GLU A 1 30 ? 119.149 2.467 2.876 1.00 0.00 386 GLU A C 8
ATOM 8619 O O . GLU A 1 30 ? 119.766 1.796 3.704 1.00 0.00 386 GLU A O 8
ATOM 8631 N N . CYS A 1 31 ? 117.946 2.185 2.472 1.00 0.00 387 CYS A N 8
ATOM 8632 C CA . CYS A 1 31 ? 117.210 1.040 2.957 1.00 0.00 387 CYS A CA 8
ATOM 8633 C C . CYS A 1 31 ? 117.786 -0.329 2.571 1.00 0.00 387 CYS A C 8
ATOM 8634 O O . CYS A 1 31 ? 117.371 -1.292 3.194 1.00 0.00 387 CYS A O 8
ATOM 8641 N N . PRO A 1 32 ? 118.653 -0.487 1.473 1.00 0.00 388 PRO A N 8
ATOM 8642 C CA . PRO A 1 32 ? 119.202 -1.772 1.119 1.00 0.00 388 PRO A CA 8
ATOM 8643 C C . PRO A 1 32 ? 119.933 -2.500 2.305 1.00 0.00 388 PRO A C 8
ATOM 8644 O O . PRO A 1 32 ? 119.285 -2.980 3.233 1.00 0.00 388 PRO A O 8
ATOM 8655 N N . ILE A 1 33 ? 121.269 -2.623 2.265 1.00 0.00 389 ILE A N 8
ATOM 8656 C CA . ILE A 1 33 ? 122.015 -3.247 3.382 1.00 0.00 389 ILE A CA 8
ATOM 8657 C C . ILE A 1 33 ? 121.526 -4.737 3.589 1.00 0.00 389 ILE A C 8
ATOM 8658 O O . ILE A 1 33 ? 120.666 -5.282 2.841 1.00 0.00 389 ILE A O 8
ATOM 8674 N N . ASP A 1 34 ? 122.036 -5.366 4.588 1.00 0.00 390 ASP A N 8
ATOM 8675 C CA . ASP A 1 34 ? 121.620 -6.678 4.986 1.00 0.00 390 ASP A CA 8
ATOM 8676 C C . ASP A 1 34 ? 120.164 -6.683 5.491 1.00 0.00 390 ASP A C 8
ATOM 8677 O O . ASP A 1 34 ? 119.581 -7.744 5.682 1.00 0.00 390 ASP A O 8
ATOM 8686 N N . ALA A 1 35 ? 119.576 -5.489 5.634 1.00 0.00 391 ALA A N 8
ATOM 8687 C CA . ALA A 1 35 ? 118.190 -5.334 6.022 1.00 0.00 391 ALA A CA 8
ATOM 8688 C C . ALA A 1 35 ? 117.303 -5.612 4.819 1.00 0.00 391 ALA A C 8
ATOM 8689 O O . ALA A 1 35 ? 116.138 -5.994 4.952 1.00 0.00 391 ALA A O 8
ATOM 8696 N N . CYS A 1 36 ? 117.871 -5.421 3.639 1.00 0.00 392 CYS A N 8
ATOM 8697 C CA . CYS A 1 36 ? 117.205 -5.735 2.379 1.00 0.00 392 CYS A CA 8
ATOM 8698 C C . CYS A 1 36 ? 117.458 -7.188 2.028 1.00 0.00 392 CYS A C 8
ATOM 8699 O O . CYS A 1 36 ? 116.934 -7.700 1.036 1.00 0.00 392 CYS A O 8
ATOM 8706 N N . PHE A 1 37 ? 118.354 -7.792 2.832 1.00 0.00 393 PHE A N 8
ATOM 8707 C CA . PHE A 1 37 ? 118.761 -9.199 2.814 1.00 0.00 393 PHE A CA 8
ATOM 8708 C C . PHE A 1 37 ? 120.106 -9.320 2.167 1.00 0.00 393 PHE A C 8
ATOM 8709 O O . PHE A 1 37 ? 120.187 -9.296 0.956 1.00 0.00 393 PHE A O 8
ATOM 8726 N N . LEU A 1 38 ? 121.193 -9.313 2.991 1.00 0.00 394 LEU A N 8
ATOM 8727 C CA . LEU A 1 38 ? 122.576 -9.477 2.494 1.00 0.00 394 LEU A CA 8
ATOM 8728 C C . LEU A 1 38 ? 123.040 -8.175 1.851 1.00 0.00 394 LEU A C 8
ATOM 8729 O O . LEU A 1 38 ? 122.233 -7.277 1.631 1.00 0.00 394 LEU A O 8
ATOM 8745 N N . PRO A 1 39 ? 124.346 -7.994 1.591 1.00 0.00 395 PRO A N 8
ATOM 8746 C CA . PRO A 1 39 ? 124.834 -6.847 0.838 1.00 0.00 395 PRO A CA 8
ATOM 8747 C C . PRO A 1 39 ? 124.397 -6.864 -0.619 1.00 0.00 395 PRO A C 8
ATOM 8748 O O . PRO A 1 39 ? 125.222 -6.777 -1.483 1.00 0.00 395 PRO A O 8
ATOM 8759 N N . LYS A 1 40 ? 123.082 -6.925 -0.840 1.00 0.00 396 LYS A N 8
ATOM 8760 C CA . LYS A 1 40 ? 122.369 -6.812 -2.138 1.00 0.00 396 LYS A CA 8
ATOM 8761 C C . LYS A 1 40 ? 123.068 -7.296 -3.413 1.00 0.00 396 LYS A C 8
ATOM 8762 O O . LYS A 1 40 ? 122.720 -8.353 -3.972 1.00 0.00 396 LYS A O 8
ATOM 8781 N N . SER A 1 41 ? 124.051 -6.564 -3.826 1.00 0.00 397 SER A N 8
ATOM 8782 C CA . SER A 1 41 ? 124.891 -6.869 -4.944 1.00 0.00 397 SER A CA 8
ATOM 8783 C C . SER A 1 41 ? 125.919 -7.935 -4.521 1.00 0.00 397 SER A C 8
ATOM 8784 O O . SER A 1 41 ? 126.922 -8.098 -5.142 1.00 0.00 397 SER A O 8
ATOM 8792 N N . ASP A 1 42 ? 125.619 -8.634 -3.437 1.00 0.00 398 ASP A N 8
ATOM 8793 C CA . ASP A 1 42 ? 126.402 -9.773 -2.933 1.00 0.00 398 ASP A CA 8
ATOM 8794 C C . ASP A 1 42 ? 126.765 -10.748 -4.064 1.00 0.00 398 ASP A C 8
ATOM 8795 O O . ASP A 1 42 ? 127.874 -10.735 -4.591 1.00 0.00 398 ASP A O 8
ATOM 8804 N N . SER A 1 43 ? 125.856 -11.543 -4.428 1.00 0.00 399 SER A N 8
ATOM 8805 C CA . SER A 1 43 ? 125.942 -12.432 -5.532 1.00 0.00 399 SER A CA 8
ATOM 8806 C C . SER A 1 43 ? 124.521 -12.767 -5.940 1.00 0.00 399 SER A C 8
ATOM 8807 O O . SER A 1 43 ? 124.230 -13.896 -6.324 1.00 0.00 399 SER A O 8
ATOM 8815 N N . ALA A 1 44 ? 123.641 -11.732 -5.829 1.00 0.00 400 ALA A N 8
ATOM 8816 C CA . ALA A 1 44 ? 122.221 -11.794 -6.180 1.00 0.00 400 ALA A CA 8
ATOM 8817 C C . ALA A 1 44 ? 121.331 -12.302 -5.037 1.00 0.00 400 ALA A C 8
ATOM 8818 O O . ALA A 1 44 ? 120.982 -13.490 -4.982 1.00 0.00 400 ALA A O 8
ATOM 8825 N N . ARG A 1 45 ? 121.019 -11.412 -4.078 1.00 0.00 401 ARG A N 8
ATOM 8826 C CA . ARG A 1 45 ? 120.148 -11.776 -2.948 1.00 0.00 401 ARG A CA 8
ATOM 8827 C C . ARG A 1 45 ? 118.705 -11.948 -3.390 1.00 0.00 401 ARG A C 8
ATOM 8828 O O . ARG A 1 45 ? 118.382 -11.548 -4.521 1.00 0.00 401 ARG A O 8
ATOM 8849 N N . PRO A 1 46 ? 117.832 -12.594 -2.529 1.00 0.00 402 PRO A N 8
ATOM 8850 C CA . PRO A 1 46 ? 116.392 -12.760 -2.764 1.00 0.00 402 PRO A CA 8
ATOM 8851 C C . PRO A 1 46 ? 115.765 -11.574 -3.514 1.00 0.00 402 PRO A C 8
ATOM 8852 O O . PRO A 1 46 ? 116.129 -10.459 -3.289 1.00 0.00 402 PRO A O 8
ATOM 8863 N N . PRO A 1 47 ? 114.783 -11.818 -4.362 1.00 0.00 403 PRO A N 8
ATOM 8864 C CA . PRO A 1 47 ? 114.240 -10.806 -5.279 1.00 0.00 403 PRO A CA 8
ATOM 8865 C C . PRO A 1 47 ? 113.548 -9.614 -4.591 1.00 0.00 403 PRO A C 8
ATOM 8866 O O . PRO A 1 47 ? 113.313 -9.598 -3.385 1.00 0.00 403 PRO A O 8
ATOM 8877 N N . ASP A 1 48 ? 113.166 -8.658 -5.386 1.00 0.00 404 ASP A N 8
ATOM 8878 C CA . ASP A 1 48 ? 112.584 -7.382 -4.933 1.00 0.00 404 ASP A CA 8
ATOM 8879 C C . ASP A 1 48 ? 111.043 -7.369 -4.827 1.00 0.00 404 ASP A C 8
ATOM 8880 O O . ASP A 1 48 ? 110.391 -6.412 -5.245 1.00 0.00 404 ASP A O 8
ATOM 8889 N N . CYS A 1 49 ? 110.478 -8.438 -4.333 1.00 0.00 405 CYS A N 8
ATOM 8890 C CA . CYS A 1 49 ? 109.023 -8.502 -3.965 1.00 0.00 405 CYS A CA 8
ATOM 8891 C C . CYS A 1 49 ? 108.057 -8.368 -5.113 1.00 0.00 405 CYS A C 8
ATOM 8892 O O . CYS A 1 49 ? 107.537 -9.366 -5.570 1.00 0.00 405 CYS A O 8
ATOM 8899 N N . THR A 1 50 ? 107.722 -7.126 -5.518 1.00 0.00 406 THR A N 8
ATOM 8900 C CA . THR A 1 50 ? 106.938 -6.850 -6.737 1.00 0.00 406 THR A CA 8
ATOM 8901 C C . THR A 1 50 ? 107.473 -7.710 -7.873 1.00 0.00 406 THR A C 8
ATOM 8902 O O . THR A 1 50 ? 106.734 -8.304 -8.654 1.00 0.00 406 THR A O 8
ATOM 8913 N N . ALA A 1 51 ? 108.754 -7.754 -7.867 1.00 0.00 407 ALA A N 8
ATOM 8914 C CA . ALA A 1 51 ? 109.599 -8.554 -8.695 1.00 0.00 407 ALA A CA 8
ATOM 8915 C C . ALA A 1 51 ? 109.110 -10.055 -8.799 1.00 0.00 407 ALA A C 8
ATOM 8916 O O . ALA A 1 51 ? 109.367 -10.712 -9.794 1.00 0.00 407 ALA A O 8
ATOM 8923 N N . VAL A 1 52 ? 108.388 -10.559 -7.787 1.00 0.00 408 VAL A N 8
ATOM 8924 C CA . VAL A 1 52 ? 107.845 -11.920 -7.799 1.00 0.00 408 VAL A CA 8
ATOM 8925 C C . VAL A 1 52 ? 106.309 -11.872 -7.773 1.00 0.00 408 VAL A C 8
ATOM 8926 O O . VAL A 1 52 ? 105.643 -12.868 -8.047 1.00 0.00 408 VAL A O 8
ATOM 8939 N N . GLY A 1 53 ? 105.766 -10.714 -7.436 1.00 0.00 409 GLY A N 8
ATOM 8940 C CA . GLY A 1 53 ? 104.341 -10.600 -7.303 1.00 0.00 409 GLY A CA 8
ATOM 8941 C C . GLY A 1 53 ? 103.883 -10.078 -5.946 1.00 0.00 409 GLY A C 8
ATOM 8942 O O . GLY A 1 53 ? 102.774 -10.356 -5.524 1.00 0.00 409 GLY A O 8
ATOM 8946 N N . ARG A 1 54 ? 104.753 -9.396 -5.225 1.00 0.00 410 ARG A N 8
ATOM 8947 C CA . ARG A 1 54 ? 104.376 -8.693 -3.996 1.00 0.00 410 ARG A CA 8
ATOM 8948 C C . ARG A 1 54 ? 104.354 -7.192 -4.241 1.00 0.00 410 ARG A C 8
ATOM 8949 O O . ARG A 1 54 ? 105.267 -6.490 -3.798 1.00 0.00 410 ARG A O 8
ATOM 8970 N N . PRO A 1 55 ? 103.356 -6.643 -4.959 1.00 0.00 411 PRO A N 8
ATOM 8971 C CA . PRO A 1 55 ? 103.315 -5.206 -5.238 1.00 0.00 411 PRO A CA 8
ATOM 8972 C C . PRO A 1 55 ? 102.929 -4.434 -3.988 1.00 0.00 411 PRO A C 8
ATOM 8973 O O . PRO A 1 55 ? 103.074 -3.238 -3.911 1.00 0.00 411 PRO A O 8
ATOM 8984 N N . ASP A 1 56 ? 102.512 -5.168 -2.984 1.00 0.00 412 ASP A N 8
ATOM 8985 C CA . ASP A 1 56 ? 102.090 -4.578 -1.710 1.00 0.00 412 ASP A CA 8
ATOM 8986 C C . ASP A 1 56 ? 103.353 -4.176 -0.952 1.00 0.00 412 ASP A C 8
ATOM 8987 O O . ASP A 1 56 ? 103.424 -3.164 -0.249 1.00 0.00 412 ASP A O 8
ATOM 8996 N N . CYS A 1 57 ? 104.381 -4.904 -1.243 1.00 0.00 413 CYS A N 8
ATOM 8997 C CA . CYS A 1 57 ? 105.657 -4.664 -0.638 1.00 0.00 413 CYS A CA 8
ATOM 8998 C C . CYS A 1 57 ? 106.362 -3.532 -1.317 1.00 0.00 413 CYS A C 8
ATOM 8999 O O . CYS A 1 57 ? 107.295 -3.032 -0.791 1.00 0.00 413 CYS A O 8
ATOM 9006 N N . ASN A 1 58 ? 105.931 -3.180 -2.558 1.00 0.00 414 ASN A N 8
ATOM 9007 C CA . ASN A 1 58 ? 106.432 -1.950 -3.253 1.00 0.00 414 ASN A CA 8
ATOM 9008 C C . ASN A 1 58 ? 106.539 -0.712 -2.300 1.00 0.00 414 ASN A C 8
ATOM 9009 O O . ASN A 1 58 ? 107.345 0.223 -2.509 1.00 0.00 414 ASN A O 8
ATOM 9020 N N . VAL A 1 59 ? 105.780 -0.717 -1.234 1.00 0.00 415 VAL A N 8
ATOM 9021 C CA . VAL A 1 59 ? 105.957 0.321 -0.306 1.00 0.00 415 VAL A CA 8
ATOM 9022 C C . VAL A 1 59 ? 107.203 0.099 0.533 1.00 0.00 415 VAL A C 8
ATOM 9023 O O . VAL A 1 59 ? 107.328 -0.896 1.254 1.00 0.00 415 VAL A O 8
ATOM 9036 N N . LEU A 1 60 ? 108.082 1.047 0.396 1.00 0.00 416 LEU A N 8
ATOM 9037 C CA . LEU A 1 60 ? 109.367 1.139 1.099 1.00 0.00 416 LEU A CA 8
ATOM 9038 C C . LEU A 1 60 ? 109.294 0.753 2.629 1.00 0.00 416 LEU A C 8
ATOM 9039 O O . LEU A 1 60 ? 109.940 -0.234 3.012 1.00 0.00 416 LEU A O 8
ATOM 9055 N N . PRO A 1 61 ? 108.593 1.546 3.552 1.00 0.00 417 PRO A N 8
ATOM 9056 C CA . PRO A 1 61 ? 108.430 1.136 4.954 1.00 0.00 417 PRO A CA 8
ATOM 9057 C C . PRO A 1 61 ? 107.869 -0.268 5.017 1.00 0.00 417 PRO A C 8
ATOM 9058 O O . PRO A 1 61 ? 106.793 -0.533 4.461 1.00 0.00 417 PRO A O 8
ATOM 9069 N N . PHE A 1 62 ? 108.551 -1.147 5.712 1.00 0.00 418 PHE A N 8
ATOM 9070 C CA . PHE A 1 62 ? 108.226 -2.543 5.645 1.00 0.00 418 PHE A CA 8
ATOM 9071 C C . PHE A 1 62 ? 107.033 -2.887 6.511 1.00 0.00 418 PHE A C 8
ATOM 9072 O O . PHE A 1 62 ? 107.064 -2.675 7.732 1.00 0.00 418 PHE A O 8
ATOM 9089 N N . PRO A 1 63 ? 105.936 -3.378 5.898 1.00 0.00 419 PRO A N 8
ATOM 9090 C CA . PRO A 1 63 ? 104.798 -3.839 6.653 1.00 0.00 419 PRO A CA 8
ATOM 9091 C C . PRO A 1 63 ? 105.120 -5.140 7.338 1.00 0.00 419 PRO A C 8
ATOM 9092 O O . PRO A 1 63 ? 104.854 -5.299 8.514 1.00 0.00 419 PRO A O 8
ATOM 9103 N N . ASN A 1 64 ? 105.647 -6.109 6.541 1.00 0.00 420 ASN A N 8
ATOM 9104 C CA . ASN A 1 64 ? 106.023 -7.462 6.992 1.00 0.00 420 ASN A CA 8
ATOM 9105 C C . ASN A 1 64 ? 104.930 -8.153 7.748 1.00 0.00 420 ASN A C 8
ATOM 9106 O O . ASN A 1 64 ? 105.153 -9.061 8.562 1.00 0.00 420 ASN A O 8
ATOM 9117 N N . ASN A 1 65 ? 103.732 -7.715 7.440 1.00 0.00 421 ASN A N 8
ATOM 9118 C CA . ASN A 1 65 ? 102.531 -8.179 8.057 1.00 0.00 421 ASN A CA 8
ATOM 9119 C C . ASN A 1 65 ? 101.337 -8.282 7.074 1.00 0.00 421 ASN A C 8
ATOM 9120 O O . ASN A 1 65 ? 100.187 -8.365 7.509 1.00 0.00 421 ASN A O 8
ATOM 9131 N N . ILE A 1 66 ? 101.598 -8.325 5.771 1.00 0.00 422 ILE A N 8
ATOM 9132 C CA . ILE A 1 66 ? 100.512 -8.352 4.758 1.00 0.00 422 ILE A CA 8
ATOM 9133 C C . ILE A 1 66 ? 100.879 -9.156 3.490 1.00 0.00 422 ILE A C 8
ATOM 9134 O O . ILE A 1 66 ? 100.153 -10.086 3.110 1.00 0.00 422 ILE A O 8
ATOM 9150 N N . GLY A 1 67 ? 102.000 -8.820 2.857 1.00 0.00 423 GLY A N 8
ATOM 9151 C CA . GLY A 1 67 ? 102.358 -9.447 1.590 1.00 0.00 423 GLY A CA 8
ATOM 9152 C C . GLY A 1 67 ? 103.679 -10.197 1.617 1.00 0.00 423 GLY A C 8
ATOM 9153 O O . GLY A 1 67 ? 103.690 -11.414 1.430 1.00 0.00 423 GLY A O 8
ATOM 9157 N N . CYS A 1 68 ? 104.780 -9.469 1.753 1.00 0.00 424 CYS A N 8
ATOM 9158 C CA . CYS A 1 68 ? 106.187 -9.951 1.819 1.00 0.00 424 CYS A CA 8
ATOM 9159 C C . CYS A 1 68 ? 106.407 -11.387 2.359 1.00 0.00 424 CYS A C 8
ATOM 9160 O O . CYS A 1 68 ? 106.130 -11.673 3.518 1.00 0.00 424 CYS A O 8
ATOM 9167 N N . PRO A 1 69 ? 106.884 -12.319 1.495 1.00 0.00 425 PRO A N 8
ATOM 9168 C CA . PRO A 1 69 ? 107.211 -13.679 1.895 1.00 0.00 425 PRO A CA 8
ATOM 9169 C C . PRO A 1 69 ? 108.691 -13.865 2.286 1.00 0.00 425 PRO A C 8
ATOM 9170 O O . PRO A 1 69 ? 109.012 -14.812 3.013 1.00 0.00 425 PRO A O 8
ATOM 9181 N N . SER A 1 70 ? 109.561 -12.913 1.873 1.00 0.00 426 SER A N 8
ATOM 9182 C CA . SER A 1 70 ? 111.030 -13.044 1.993 1.00 0.00 426 SER A CA 8
ATOM 9183 C C . SER A 1 70 ? 111.789 -12.035 1.107 1.00 0.00 426 SER A C 8
ATOM 9184 O O . SER A 1 70 ? 113.004 -12.094 1.021 1.00 0.00 426 SER A O 8
ATOM 9192 N N . CYS A 1 71 ? 111.094 -11.128 0.451 1.00 0.00 427 CYS A N 8
ATOM 9193 C CA . CYS A 1 71 ? 111.758 -10.235 -0.468 1.00 0.00 427 CYS A CA 8
ATOM 9194 C C . CYS A 1 71 ? 111.949 -8.802 0.110 1.00 0.00 427 CYS A C 8
ATOM 9195 O O . CYS A 1 71 ? 111.576 -8.543 1.268 1.00 0.00 427 CYS A O 8
ATOM 9202 N N . CYS A 1 72 ? 112.527 -7.892 -0.701 1.00 0.00 428 CYS A N 8
ATOM 9203 C CA . CYS A 1 72 ? 112.805 -6.490 -0.299 1.00 0.00 428 CYS A CA 8
ATOM 9204 C C . CYS A 1 72 ? 111.699 -5.614 -0.934 1.00 0.00 428 CYS A C 8
ATOM 9205 O O . CYS A 1 72 ? 111.138 -6.048 -1.929 1.00 0.00 428 CYS A O 8
ATOM 9212 N N . PRO A 1 73 ? 111.348 -4.380 -0.389 1.00 0.00 429 PRO A N 8
ATOM 9213 C CA . PRO A 1 73 ? 110.249 -3.578 -0.932 1.00 0.00 429 PRO A CA 8
ATOM 9214 C C . PRO A 1 73 ? 110.471 -3.043 -2.365 1.00 0.00 429 PRO A C 8
ATOM 9215 O O . PRO A 1 73 ? 110.302 -3.798 -3.322 1.00 0.00 429 PRO A O 8
ATOM 9226 N N . PHE A 1 74 ? 110.837 -1.749 -2.510 1.00 0.00 430 PHE A N 8
ATOM 9227 C CA . PHE A 1 74 ? 111.076 -1.126 -3.816 1.00 0.00 430 PHE A CA 8
ATOM 9228 C C . PHE A 1 74 ? 111.369 0.360 -3.585 1.00 0.00 430 PHE A C 8
ATOM 9229 O O . PHE A 1 74 ? 111.438 0.815 -2.426 1.00 0.00 430 PHE A O 8
ATOM 9246 N N . GLU A 1 75 ? 111.532 1.102 -4.666 1.00 0.00 431 GLU A N 8
ATOM 9247 C CA . GLU A 1 75 ? 111.748 2.544 -4.627 1.00 0.00 431 GLU A CA 8
ATOM 9248 C C . GLU A 1 75 ? 113.024 2.943 -3.878 1.00 0.00 431 GLU A C 8
ATOM 9249 O O . GLU A 1 75 ? 114.111 2.869 -4.442 1.00 0.00 431 GLU A O 8
ATOM 9261 N N . CYS A 1 76 ? 112.879 3.344 -2.613 1.00 0.00 432 CYS A N 8
ATOM 9262 C CA . CYS A 1 76 ? 113.985 3.737 -1.689 1.00 0.00 432 CYS A CA 8
ATOM 9263 C C . CYS A 1 76 ? 114.738 5.030 -2.094 1.00 0.00 432 CYS A C 8
ATOM 9264 O O . CYS A 1 76 ? 114.948 5.916 -1.271 1.00 0.00 432 CYS A O 8
ATOM 9271 N N . SER A 1 77 ? 115.084 5.125 -3.338 1.00 0.00 433 SER A N 8
ATOM 9272 C CA . SER A 1 77 ? 115.871 6.181 -3.914 1.00 0.00 433 SER A CA 8
ATOM 9273 C C . SER A 1 77 ? 115.453 6.279 -5.380 1.00 0.00 433 SER A C 8
ATOM 9274 O O . SER A 1 77 ? 114.562 5.523 -5.785 1.00 0.00 433 SER A O 8
ATOM 9282 N N . PRO A 1 78 ? 115.971 7.236 -6.176 1.00 0.00 434 PRO A N 8
ATOM 9283 C CA . PRO A 1 78 ? 115.694 7.261 -7.611 1.00 0.00 434 PRO A CA 8
ATOM 9284 C C . PRO A 1 78 ? 116.175 5.996 -8.305 1.00 0.00 434 PRO A C 8
ATOM 9285 O O . PRO A 1 78 ? 117.395 5.735 -8.358 1.00 0.00 434 PRO A O 8
ATOM 9296 N N . ASP A 1 79 ? 115.217 5.215 -8.784 1.00 0.00 435 ASP A N 8
ATOM 9297 C CA . ASP A 1 79 ? 115.470 3.984 -9.591 1.00 0.00 435 ASP A CA 8
ATOM 9298 C C . ASP A 1 79 ? 116.150 2.877 -8.786 1.00 0.00 435 ASP A C 8
ATOM 9299 O O . ASP A 1 79 ? 117.369 2.877 -8.582 1.00 0.00 435 ASP A O 8
ATOM 9308 N N . ASN A 1 80 ? 115.355 1.938 -8.322 1.00 0.00 436 ASN A N 8
ATOM 9309 C CA . ASN A 1 80 ? 115.864 0.823 -7.518 1.00 0.00 436 ASN A CA 8
ATOM 9310 C C . ASN A 1 80 ? 116.260 -0.451 -8.318 1.00 0.00 436 ASN A C 8
ATOM 9311 O O . ASN A 1 80 ? 117.060 -1.225 -7.790 1.00 0.00 436 ASN A O 8
ATOM 9322 N N . PRO A 1 81 ? 115.681 -0.760 -9.563 1.00 0.00 437 PRO A N 8
ATOM 9323 C CA . PRO A 1 81 ? 116.083 -1.955 -10.324 1.00 0.00 437 PRO A CA 8
ATOM 9324 C C . PRO A 1 81 ? 117.598 -2.080 -10.466 1.00 0.00 437 PRO A C 8
ATOM 9325 O O . PRO A 1 81 ? 118.317 -1.077 -10.584 1.00 0.00 437 PRO A O 8
ATOM 9336 N N . MET A 1 82 ? 118.054 -3.297 -10.528 1.00 0.00 438 MET A N 8
ATOM 9337 C CA . MET A 1 82 ? 119.460 -3.611 -10.508 1.00 0.00 438 MET A CA 8
ATOM 9338 C C . MET A 1 82 ? 119.716 -4.900 -11.225 1.00 0.00 438 MET A C 8
ATOM 9339 O O . MET A 1 82 ? 118.787 -5.685 -11.474 1.00 0.00 438 MET A O 8
ATOM 9353 N N . PHE A 1 83 ? 120.960 -5.106 -11.560 1.00 0.00 439 PHE A N 8
ATOM 9354 C CA . PHE A 1 83 ? 121.421 -6.261 -12.262 1.00 0.00 439 PHE A CA 8
ATOM 9355 C C . PHE A 1 83 ? 122.925 -6.242 -12.111 1.00 0.00 439 PHE A C 8
ATOM 9356 O O . PHE A 1 83 ? 123.460 -5.209 -11.694 1.00 0.00 439 PHE A O 8
ATOM 9373 N N . THR A 1 84 ? 123.594 -7.347 -12.444 1.00 0.00 440 THR A N 8
ATOM 9374 C CA . THR A 1 84 ? 125.049 -7.515 -12.278 1.00 0.00 440 THR A CA 8
ATOM 9375 C C . THR A 1 84 ? 125.509 -7.312 -10.821 1.00 0.00 440 THR A C 8
ATOM 9376 O O . THR A 1 84 ? 125.841 -6.201 -10.412 1.00 0.00 440 THR A O 8
ATOM 9387 N N . PRO A 1 85 ? 125.483 -8.390 -10.008 1.00 0.00 441 PRO A N 8
ATOM 9388 C CA . PRO A 1 85 ? 125.914 -8.337 -8.631 1.00 0.00 441 PRO A CA 8
ATOM 9389 C C . PRO A 1 85 ? 127.437 -8.535 -8.552 1.00 0.00 441 PRO A C 8
ATOM 9390 O O . PRO A 1 85 ? 128.124 -8.204 -9.519 1.00 0.00 441 PRO A O 8
ATOM 9401 N N . SER A 1 86 ? 127.935 -9.138 -7.450 1.00 0.00 442 SER A N 8
ATOM 9402 C CA . SER A 1 86 ? 129.364 -9.252 -7.087 1.00 0.00 442 SER A CA 8
ATOM 9403 C C . SER A 1 86 ? 129.773 -8.000 -6.296 1.00 0.00 442 SER A C 8
ATOM 9404 O O . SER A 1 86 ? 129.317 -6.889 -6.620 1.00 0.00 442 SER A O 8
ATOM 9412 N N . PRO A 1 87 ? 130.588 -8.145 -5.222 1.00 0.00 443 PRO A N 8
ATOM 9413 C CA . PRO A 1 87 ? 131.117 -6.993 -4.443 1.00 0.00 443 PRO A CA 8
ATOM 9414 C C . PRO A 1 87 ? 131.873 -6.004 -5.334 1.00 0.00 443 PRO A C 8
ATOM 9415 O O . PRO A 1 87 ? 131.971 -4.816 -5.041 1.00 0.00 443 PRO A O 8
ATOM 9426 N N . ASP A 1 88 ? 132.383 -6.516 -6.433 1.00 0.00 444 ASP A N 8
ATOM 9427 C CA . ASP A 1 88 ? 133.074 -5.684 -7.423 1.00 0.00 444 ASP A CA 8
ATOM 9428 C C . ASP A 1 88 ? 132.337 -5.687 -8.742 1.00 0.00 444 ASP A C 8
ATOM 9429 O O . ASP A 1 88 ? 132.918 -5.423 -9.783 1.00 0.00 444 ASP A O 8
ATOM 9438 N N . GLY A 1 89 ? 131.031 -5.952 -8.667 1.00 0.00 445 GLY A N 8
ATOM 9439 C CA . GLY A 1 89 ? 130.136 -6.002 -9.840 1.00 0.00 445 GLY A CA 8
ATOM 9440 C C . GLY A 1 89 ? 130.181 -4.770 -10.752 1.00 0.00 445 GLY A C 8
ATOM 9441 O O . GLY A 1 89 ? 129.934 -4.864 -11.954 1.00 0.00 445 GLY A O 8
ATOM 9445 N N . SER A 1 90 ? 130.459 -3.633 -10.178 1.00 0.00 446 SER A N 8
ATOM 9446 C CA . SER A 1 90 ? 130.579 -2.383 -10.905 1.00 0.00 446 SER A CA 8
ATOM 9447 C C . SER A 1 90 ? 131.608 -1.517 -10.260 1.00 0.00 446 SER A C 8
ATOM 9448 O O . SER A 1 90 ? 132.067 -1.847 -9.170 1.00 0.00 446 SER A O 8
ATOM 9456 N N . PRO A 1 91 ? 132.057 -0.434 -10.970 1.00 0.00 447 PRO A N 8
ATOM 9457 C CA . PRO A 1 91 ? 132.903 0.589 -10.380 1.00 0.00 447 PRO A CA 8
ATOM 9458 C C . PRO A 1 91 ? 132.163 1.217 -9.211 1.00 0.00 447 PRO A C 8
ATOM 9459 O O . PRO A 1 91 ? 131.174 1.934 -9.411 1.00 0.00 447 PRO A O 8
ATOM 9470 N N . PRO A 1 92 ? 132.581 0.910 -7.980 1.00 0.00 448 PRO A N 8
ATOM 9471 C CA . PRO A 1 92 ? 131.887 1.355 -6.781 1.00 0.00 448 PRO A CA 8
ATOM 9472 C C . PRO A 1 92 ? 131.918 2.874 -6.594 1.00 0.00 448 PRO A C 8
ATOM 9473 O O . PRO A 1 92 ? 131.115 3.413 -5.827 1.00 0.00 448 PRO A O 8
ATOM 9484 N N . ASN A 1 93 ? 132.886 3.533 -7.273 1.00 0.00 449 ASN A N 8
ATOM 9485 C CA . ASN A 1 93 ? 133.120 5.005 -7.231 1.00 0.00 449 ASN A CA 8
ATOM 9486 C C . ASN A 1 93 ? 133.323 5.538 -5.802 1.00 0.00 449 ASN A C 8
ATOM 9487 O O . ASN A 1 93 ? 133.409 4.759 -4.852 1.00 0.00 449 ASN A O 8
ATOM 9498 N N . CYS A 1 94 ? 133.465 6.867 -5.666 1.00 0.00 450 CYS A N 8
ATOM 9499 C CA . CYS A 1 94 ? 133.686 7.510 -4.360 1.00 0.00 450 CYS A CA 8
ATOM 9500 C C . CYS A 1 94 ? 134.990 7.044 -3.725 1.00 0.00 450 CYS A C 8
ATOM 9501 O O . CYS A 1 94 ? 135.046 6.779 -2.520 1.00 0.00 450 CYS A O 8
ATOM 9508 N N . SER A 1 95 ? 136.026 6.995 -4.578 1.00 0.00 451 SER A N 8
ATOM 9509 C CA . SER A 1 95 ? 137.406 6.603 -4.298 1.00 0.00 451 SER A CA 8
ATOM 9510 C C . SER A 1 95 ? 137.780 5.204 -4.837 1.00 0.00 451 SER A C 8
ATOM 9511 O O . SER A 1 95 ? 138.736 5.113 -5.602 1.00 0.00 451 SER A O 8
ATOM 9519 N N . PRO A 1 96 ? 137.080 4.083 -4.485 1.00 0.00 452 PRO A N 8
ATOM 9520 C CA . PRO A 1 96 ? 137.362 2.797 -5.113 1.00 0.00 452 PRO A CA 8
ATOM 9521 C C . PRO A 1 96 ? 136.841 2.773 -6.549 1.00 0.00 452 PRO A C 8
ATOM 9522 O O . PRO A 1 96 ? 135.707 2.384 -6.775 1.00 0.00 452 PRO A O 8
ATOM 9533 N N . THR A 1 97 ? 137.667 3.299 -7.463 1.00 0.00 453 THR A N 8
ATOM 9534 C CA . THR A 1 97 ? 137.465 3.436 -8.932 1.00 0.00 453 THR A CA 8
ATOM 9535 C C . THR A 1 97 ? 138.351 4.595 -9.411 1.00 0.00 453 THR A C 8
ATOM 9536 O O . THR A 1 97 ? 138.701 4.686 -10.591 1.00 0.00 453 THR A O 8
ATOM 9547 N N . MET A 1 98 ? 138.738 5.455 -8.449 1.00 0.00 454 MET A N 8
ATOM 9548 C CA . MET A 1 98 ? 139.611 6.613 -8.696 1.00 0.00 454 MET A CA 8
ATOM 9549 C C . MET A 1 98 ? 140.795 6.297 -9.572 1.00 0.00 454 MET A C 8
ATOM 9550 O O . MET A 1 98 ? 141.088 7.037 -10.511 1.00 0.00 454 MET A O 8
ATOM 9564 N N . LEU A 1 99 ? 141.461 5.222 -9.273 1.00 0.00 455 LEU A N 8
ATOM 9565 C CA . LEU A 1 99 ? 142.571 4.781 -10.061 1.00 0.00 455 LEU A CA 8
ATOM 9566 C C . LEU A 1 99 ? 141.971 4.060 -11.279 1.00 0.00 455 LEU A C 8
ATOM 9567 O O . LEU A 1 99 ? 141.327 3.015 -11.124 1.00 0.00 455 LEU A O 8
ATOM 9583 N N . PRO A 1 100 ? 142.117 4.625 -12.490 1.00 0.00 456 PRO A N 8
ATOM 9584 C CA . PRO A 1 100 ? 141.462 4.097 -13.673 1.00 0.00 456 PRO A CA 8
ATOM 9585 C C . PRO A 1 100 ? 141.986 2.738 -14.131 1.00 0.00 456 PRO A C 8
ATOM 9586 O O . PRO A 1 100 ? 143.197 2.546 -14.340 1.00 0.00 456 PRO A O 8
ATOM 9597 N N . SER A 1 101 ? 141.074 1.817 -14.298 1.00 0.00 457 SER A N 8
ATOM 9598 C CA . SER A 1 101 ? 141.334 0.526 -14.824 1.00 0.00 457 SER A CA 8
ATOM 9599 C C . SER A 1 101 ? 140.023 0.059 -15.472 1.00 0.00 457 SER A C 8
ATOM 9600 O O . SER A 1 101 ? 139.227 -0.642 -14.848 1.00 0.00 457 SER A O 8
ATOM 9608 N N . PRO A 1 102 ? 139.719 0.558 -16.692 1.00 0.00 458 PRO A N 8
ATOM 9609 C CA . PRO A 1 102 ? 138.489 0.236 -17.375 1.00 0.00 458 PRO A CA 8
ATOM 9610 C C . PRO A 1 102 ? 138.594 -1.103 -18.094 1.00 0.00 458 PRO A C 8
ATOM 9611 O O . PRO A 1 102 ? 137.800 -2.013 -17.862 1.00 0.00 458 PRO A O 8
ATOM 9622 N N . SER A 1 103 ? 139.576 -1.209 -18.947 1.00 0.00 459 SER A N 8
ATOM 9623 C CA . SER A 1 103 ? 139.837 -2.355 -19.685 1.00 0.00 459 SER A CA 8
ATOM 9624 C C . SER A 1 103 ? 141.328 -2.690 -19.535 1.00 0.00 459 SER A C 8
ATOM 9625 O O . SER A 1 103 ? 142.162 -2.106 -20.258 1.00 0.00 459 SER A O 8
ATOM 9633 N N . GLU A 1 16 ? 116.158 -14.752 8.895 1.00 0.00 372 GLU A N 9
ATOM 9634 C CA . GLU A 1 16 ? 115.960 -15.876 7.984 1.00 0.00 372 GLU A CA 9
ATOM 9635 C C . GLU A 1 16 ? 117.290 -16.360 7.360 1.00 0.00 372 GLU A C 9
ATOM 9636 O O . GLU A 1 16 ? 117.652 -17.527 7.548 1.00 0.00 372 GLU A O 9
ATOM 9648 N N . PRO A 1 17 ? 118.077 -15.512 6.636 1.00 0.00 373 PRO A N 9
ATOM 9649 C CA . PRO A 1 17 ? 119.334 -15.954 6.077 1.00 0.00 373 PRO A CA 9
ATOM 9650 C C . PRO A 1 17 ? 120.473 -15.848 7.103 1.00 0.00 373 PRO A C 9
ATOM 9651 O O . PRO A 1 17 ? 120.660 -14.814 7.748 1.00 0.00 373 PRO A O 9
ATOM 9662 N N . SER A 1 18 ? 121.226 -16.911 7.244 1.00 0.00 374 SER A N 9
ATOM 9663 C CA . SER A 1 18 ? 122.314 -16.957 8.202 1.00 0.00 374 SER A CA 9
ATOM 9664 C C . SER A 1 18 ? 123.643 -16.586 7.532 1.00 0.00 374 SER A C 9
ATOM 9665 O O . SER A 1 18 ? 124.726 -16.689 8.132 1.00 0.00 374 SER A O 9
ATOM 9673 N N . SER A 1 19 ? 123.569 -16.194 6.284 1.00 0.00 375 SER A N 9
ATOM 9674 C CA . SER A 1 19 ? 124.715 -15.773 5.536 1.00 0.00 375 SER A CA 9
ATOM 9675 C C . SER A 1 19 ? 124.312 -14.642 4.589 1.00 0.00 375 SER A C 9
ATOM 9676 O O . SER A 1 19 ? 123.597 -14.852 3.614 1.00 0.00 375 SER A O 9
ATOM 9684 N N . GLN A 1 20 ? 124.746 -13.441 4.918 1.00 0.00 376 GLN A N 9
ATOM 9685 C CA . GLN A 1 20 ? 124.429 -12.227 4.165 1.00 0.00 376 GLN A CA 9
ATOM 9686 C C . GLN A 1 20 ? 125.606 -11.257 4.133 1.00 0.00 376 GLN A C 9
ATOM 9687 O O . GLN A 1 20 ? 126.029 -10.892 3.043 1.00 0.00 376 GLN A O 9
ATOM 9701 N N . PRO A 1 21 ? 126.140 -10.776 5.328 1.00 0.00 377 PRO A N 9
ATOM 9702 C CA . PRO A 1 21 ? 127.311 -9.892 5.374 1.00 0.00 377 PRO A CA 9
ATOM 9703 C C . PRO A 1 21 ? 128.530 -10.504 4.667 1.00 0.00 377 PRO A C 9
ATOM 9704 O O . PRO A 1 21 ? 129.291 -11.279 5.259 1.00 0.00 377 PRO A O 9
ATOM 9715 N N . SER A 1 22 ? 128.614 -10.276 3.395 1.00 0.00 378 SER A N 9
ATOM 9716 C CA . SER A 1 22 ? 129.720 -10.719 2.595 1.00 0.00 378 SER A CA 9
ATOM 9717 C C . SER A 1 22 ? 130.302 -9.537 1.844 1.00 0.00 378 SER A C 9
ATOM 9718 O O . SER A 1 22 ? 131.458 -9.555 1.425 1.00 0.00 378 SER A O 9
ATOM 9726 N N . ASP A 1 23 ? 129.502 -8.500 1.692 1.00 0.00 379 ASP A N 9
ATOM 9727 C CA . ASP A 1 23 ? 129.963 -7.298 0.964 1.00 0.00 379 ASP A CA 9
ATOM 9728 C C . ASP A 1 23 ? 130.680 -6.314 1.876 1.00 0.00 379 ASP A C 9
ATOM 9729 O O . ASP A 1 23 ? 131.908 -6.339 2.010 1.00 0.00 379 ASP A O 9
ATOM 9738 N N . CYS A 1 24 ? 129.911 -5.541 2.558 1.00 0.00 380 CYS A N 9
ATOM 9739 C CA . CYS A 1 24 ? 130.375 -4.448 3.366 1.00 0.00 380 CYS A CA 9
ATOM 9740 C C . CYS A 1 24 ? 129.157 -3.736 3.897 1.00 0.00 380 CYS A C 9
ATOM 9741 O O . CYS A 1 24 ? 129.087 -3.370 5.076 1.00 0.00 380 CYS A O 9
ATOM 9748 N N . GLY A 1 25 ? 128.179 -3.537 3.034 1.00 0.00 381 GLY A N 9
ATOM 9749 C CA . GLY A 1 25 ? 126.981 -2.893 3.485 1.00 0.00 381 GLY A CA 9
ATOM 9750 C C . GLY A 1 25 ? 125.825 -2.989 2.543 1.00 0.00 381 GLY A C 9
ATOM 9751 O O . GLY A 1 25 ? 124.793 -2.386 2.791 1.00 0.00 381 GLY A O 9
ATOM 9755 N N . GLU A 1 26 ? 125.963 -3.709 1.463 1.00 0.00 382 GLU A N 9
ATOM 9756 C CA . GLU A 1 26 ? 124.804 -3.870 0.593 1.00 0.00 382 GLU A CA 9
ATOM 9757 C C . GLU A 1 26 ? 124.012 -5.083 1.105 1.00 0.00 382 GLU A C 9
ATOM 9758 O O . GLU A 1 26 ? 122.793 -5.135 1.059 1.00 0.00 382 GLU A O 9
ATOM 9770 N N . VAL A 1 27 ? 124.731 -6.016 1.676 1.00 0.00 383 VAL A N 9
ATOM 9771 C CA . VAL A 1 27 ? 124.131 -7.198 2.227 1.00 0.00 383 VAL A CA 9
ATOM 9772 C C . VAL A 1 27 ? 124.222 -7.202 3.723 1.00 0.00 383 VAL A C 9
ATOM 9773 O O . VAL A 1 27 ? 125.058 -7.891 4.302 1.00 0.00 383 VAL A O 9
ATOM 9786 N N . ILE A 1 28 ? 123.444 -6.346 4.348 1.00 0.00 384 ILE A N 9
ATOM 9787 C CA . ILE A 1 28 ? 123.427 -6.233 5.802 1.00 0.00 384 ILE A CA 9
ATOM 9788 C C . ILE A 1 28 ? 122.007 -5.954 6.320 1.00 0.00 384 ILE A C 9
ATOM 9789 O O . ILE A 1 28 ? 121.597 -4.807 6.478 1.00 0.00 384 ILE A O 9
ATOM 9805 N N . GLU A 1 29 ? 121.249 -7.018 6.503 1.00 0.00 385 GLU A N 9
ATOM 9806 C CA . GLU A 1 29 ? 119.834 -6.985 6.951 1.00 0.00 385 GLU A CA 9
ATOM 9807 C C . GLU A 1 29 ? 118.965 -6.220 5.935 1.00 0.00 385 GLU A C 9
ATOM 9808 O O . GLU A 1 29 ? 117.796 -5.896 6.190 1.00 0.00 385 GLU A O 9
ATOM 9820 N N . GLU A 1 30 ? 119.542 -5.962 4.784 1.00 0.00 386 GLU A N 9
ATOM 9821 C CA . GLU A 1 30 ? 118.873 -5.264 3.745 1.00 0.00 386 GLU A CA 9
ATOM 9822 C C . GLU A 1 30 ? 117.836 -6.204 3.184 1.00 0.00 386 GLU A C 9
ATOM 9823 O O . GLU A 1 30 ? 118.156 -7.310 2.719 1.00 0.00 386 GLU A O 9
ATOM 9835 N N . CYS A 1 31 ? 116.626 -5.793 3.295 1.00 0.00 387 CYS A N 9
ATOM 9836 C CA . CYS A 1 31 ? 115.481 -6.506 2.799 1.00 0.00 387 CYS A CA 9
ATOM 9837 C C . CYS A 1 31 ? 115.454 -6.615 1.246 1.00 0.00 387 CYS A C 9
ATOM 9838 O O . CYS A 1 31 ? 115.057 -7.663 0.775 1.00 0.00 387 CYS A O 9
ATOM 9845 N N . PRO A 1 32 ? 115.867 -5.503 0.427 1.00 0.00 388 PRO A N 9
ATOM 9846 C CA . PRO A 1 32 ? 115.737 -5.453 -1.042 1.00 0.00 388 PRO A CA 9
ATOM 9847 C C . PRO A 1 32 ? 115.976 -6.781 -1.785 1.00 0.00 388 PRO A C 9
ATOM 9848 O O . PRO A 1 32 ? 115.056 -7.611 -1.846 1.00 0.00 388 PRO A O 9
ATOM 9859 N N . ILE A 1 33 ? 117.179 -6.988 -2.382 1.00 0.00 389 ILE A N 9
ATOM 9860 C CA . ILE A 1 33 ? 117.493 -8.257 -3.038 1.00 0.00 389 ILE A CA 9
ATOM 9861 C C . ILE A 1 33 ? 116.481 -8.514 -4.234 1.00 0.00 389 ILE A C 9
ATOM 9862 O O . ILE A 1 33 ? 115.543 -7.711 -4.503 1.00 0.00 389 ILE A O 9
ATOM 9878 N N . ASP A 1 34 ? 116.675 -9.575 -4.959 1.00 0.00 390 ASP A N 9
ATOM 9879 C CA . ASP A 1 34 ? 115.726 -9.981 -5.985 1.00 0.00 390 ASP A CA 9
ATOM 9880 C C . ASP A 1 34 ? 114.363 -10.373 -5.376 1.00 0.00 390 ASP A C 9
ATOM 9881 O O . ASP A 1 34 ? 113.341 -10.378 -6.064 1.00 0.00 390 ASP A O 9
ATOM 9890 N N . ALA A 1 35 ? 114.355 -10.566 -4.050 1.00 0.00 391 ALA A N 9
ATOM 9891 C CA . ALA A 1 35 ? 113.169 -10.910 -3.283 1.00 0.00 391 ALA A CA 9
ATOM 9892 C C . ALA A 1 35 ? 112.248 -9.703 -3.231 1.00 0.00 391 ALA A C 9
ATOM 9893 O O . ALA A 1 35 ? 111.070 -9.810 -2.871 1.00 0.00 391 ALA A O 9
ATOM 9900 N N . CYS A 1 36 ? 112.823 -8.554 -3.509 1.00 0.00 392 CYS A N 9
ATOM 9901 C CA . CYS A 1 36 ? 112.063 -7.366 -3.739 1.00 0.00 392 CYS A CA 9
ATOM 9902 C C . CYS A 1 36 ? 111.460 -7.537 -5.112 1.00 0.00 392 CYS A C 9
ATOM 9903 O O . CYS A 1 36 ? 110.271 -7.759 -5.234 1.00 0.00 392 CYS A O 9
ATOM 9910 N N . PHE A 1 37 ? 112.357 -7.634 -6.095 1.00 0.00 393 PHE A N 9
ATOM 9911 C CA . PHE A 1 37 ? 112.086 -7.689 -7.543 1.00 0.00 393 PHE A CA 9
ATOM 9912 C C . PHE A 1 37 ? 113.387 -7.382 -8.226 1.00 0.00 393 PHE A C 9
ATOM 9913 O O . PHE A 1 37 ? 113.726 -6.212 -8.335 1.00 0.00 393 PHE A O 9
ATOM 9930 N N . LEU A 1 38 ? 114.184 -8.419 -8.568 1.00 0.00 394 LEU A N 9
ATOM 9931 C CA . LEU A 1 38 ? 115.461 -8.224 -9.302 1.00 0.00 394 LEU A CA 9
ATOM 9932 C C . LEU A 1 38 ? 116.516 -7.647 -8.339 1.00 0.00 394 LEU A C 9
ATOM 9933 O O . LEU A 1 38 ? 116.174 -7.192 -7.252 1.00 0.00 394 LEU A O 9
ATOM 9949 N N . PRO A 1 39 ? 117.816 -7.677 -8.681 1.00 0.00 395 PRO A N 9
ATOM 9950 C CA . PRO A 1 39 ? 118.857 -7.047 -7.849 1.00 0.00 395 PRO A CA 9
ATOM 9951 C C . PRO A 1 39 ? 118.778 -5.518 -7.858 1.00 0.00 395 PRO A C 9
ATOM 9952 O O . PRO A 1 39 ? 119.753 -4.855 -8.142 1.0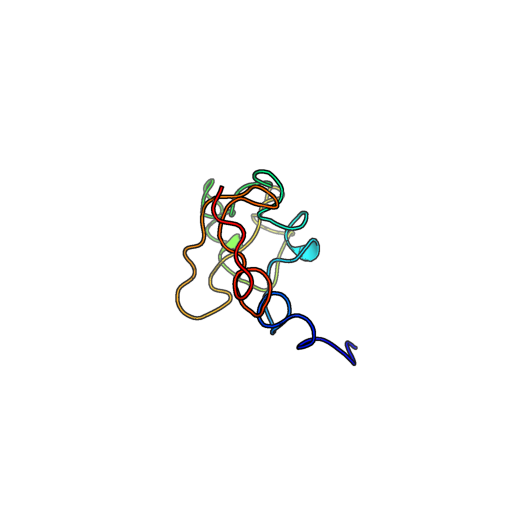0 0.00 395 PRO A O 9
ATOM 9963 N N . LYS A 1 40 ? 117.617 -5.008 -7.458 1.00 0.00 396 LYS A N 9
ATOM 9964 C CA . LYS A 1 40 ? 117.254 -3.581 -7.278 1.00 0.00 396 LYS A CA 9
ATOM 9965 C C . LYS A 1 40 ? 117.945 -2.498 -8.108 1.00 0.00 396 LYS A C 9
ATOM 9966 O O . LYS A 1 40 ? 117.334 -1.898 -9.024 1.00 0.00 396 LYS A O 9
ATOM 9985 N N . SER A 1 41 ? 119.190 -2.296 -7.818 1.00 0.00 397 SER A N 9
ATOM 9986 C CA . SER A 1 41 ? 120.084 -1.390 -8.481 1.00 0.00 397 SER A CA 9
ATOM 9987 C C . SER A 1 41 ? 120.481 -1.977 -9.844 1.00 0.00 397 SER A C 9
ATOM 9988 O O . SER A 1 41 ? 121.405 -1.505 -10.473 1.00 0.00 397 SER A O 9
ATOM 9996 N N . ASP A 1 42 ? 119.757 -3.022 -10.252 1.00 0.00 398 ASP A N 9
ATOM 9997 C CA . ASP A 1 42 ? 119.872 -3.659 -11.565 1.00 0.00 398 ASP A CA 9
ATOM 9998 C C . ASP A 1 42 ? 119.954 -2.626 -12.703 1.00 0.00 398 ASP A C 9
ATOM 9999 O O . ASP A 1 42 ? 121.029 -2.294 -13.175 1.00 0.00 398 ASP A O 9
ATOM 10008 N N . SER A 1 43 ? 118.863 -2.123 -13.105 1.00 0.00 399 SER A N 9
ATOM 10009 C CA . SER A 1 43 ? 118.767 -1.094 -14.093 1.00 0.00 399 SER A CA 9
ATOM 10010 C C . SER A 1 43 ? 117.444 -0.387 -13.887 1.00 0.00 399 SER A C 9
ATOM 10011 O O . SER A 1 43 ? 116.814 0.053 -14.842 1.00 0.00 399 SER A O 9
ATOM 10019 N N . ALA A 1 44 ? 117.058 -0.282 -12.589 1.00 0.00 400 ALA A N 9
ATOM 10020 C CA . ALA A 1 44 ? 115.820 0.340 -12.125 1.00 0.00 400 ALA A CA 9
ATOM 10021 C C . ALA A 1 44 ? 114.658 -0.641 -12.159 1.00 0.00 400 ALA A C 9
ATOM 10022 O O . ALA A 1 44 ? 113.958 -0.746 -13.164 1.00 0.00 400 ALA A O 9
ATOM 10029 N N . ARG A 1 45 ? 114.541 -1.465 -11.119 1.00 0.00 401 ARG A N 9
ATOM 10030 C CA . ARG A 1 45 ? 113.407 -2.388 -11.018 1.00 0.00 401 ARG A CA 9
ATOM 10031 C C . ARG A 1 45 ? 112.110 -1.664 -10.670 1.00 0.00 401 ARG A C 9
ATOM 10032 O O . ARG A 1 45 ? 112.173 -0.481 -10.312 1.00 0.00 401 ARG A O 9
ATOM 10053 N N . PRO A 1 46 ? 110.922 -2.360 -10.834 1.00 0.00 402 PRO A N 9
ATOM 10054 C CA . PRO A 1 46 ? 109.567 -1.885 -10.462 1.00 0.00 402 PRO A CA 9
ATOM 10055 C C . PRO A 1 46 ? 109.509 -0.890 -9.275 1.00 0.00 402 PRO A C 9
ATOM 10056 O O . PRO A 1 46 ? 110.364 -0.867 -8.451 1.00 0.00 402 PRO A O 9
ATOM 10067 N N . PRO A 1 47 ? 108.452 -0.102 -9.167 1.00 0.00 403 PRO A N 9
ATOM 10068 C CA . PRO A 1 47 ? 108.347 0.935 -8.137 1.00 0.00 403 PRO A CA 9
ATOM 10069 C C . PRO A 1 47 ? 108.112 0.377 -6.727 1.00 0.00 403 PRO A C 9
ATOM 10070 O O . PRO A 1 47 ? 107.804 -0.805 -6.534 1.00 0.00 403 PRO A O 9
ATOM 10081 N N . ASP A 1 48 ? 108.199 1.249 -5.766 1.00 0.00 404 ASP A N 9
ATOM 10082 C CA . ASP A 1 48 ? 108.062 0.916 -4.334 1.00 0.00 404 ASP A CA 9
ATOM 10083 C C . ASP A 1 48 ? 106.636 1.101 -3.764 1.00 0.00 404 ASP A C 9
ATOM 10084 O O . ASP A 1 48 ? 106.453 1.655 -2.677 1.00 0.00 404 ASP A O 9
ATOM 10093 N N . CYS A 1 49 ? 105.655 0.702 -4.526 1.00 0.00 405 CYS A N 9
ATOM 10094 C CA . CYS A 1 49 ? 104.235 0.589 -4.058 1.00 0.00 405 CYS A CA 9
ATOM 10095 C C . CYS A 1 49 ? 103.558 1.856 -3.627 1.00 0.00 405 CYS A C 9
ATOM 10096 O O . CYS A 1 49 ? 102.768 2.375 -4.372 1.00 0.00 405 CYS A O 9
ATOM 10103 N N . THR A 1 50 ? 103.757 2.305 -2.379 1.00 0.00 406 THR A N 9
ATOM 10104 C CA . THR A 1 50 ? 103.280 3.634 -1.931 1.00 0.00 406 THR A CA 9
ATOM 10105 C C . THR A 1 50 ? 103.712 4.670 -2.974 1.00 0.00 406 THR A C 9
ATOM 10106 O O . THR A 1 50 ? 102.999 5.600 -3.302 1.00 0.00 406 THR A O 9
ATOM 10117 N N . ALA A 1 51 ? 104.884 4.426 -3.459 1.00 0.00 407 ALA A N 9
ATOM 10118 C CA . ALA A 1 51 ? 105.507 5.097 -4.570 1.00 0.00 407 ALA A CA 9
ATOM 10119 C C . ALA A 1 51 ? 104.528 5.247 -5.816 1.00 0.00 407 ALA A C 9
ATOM 10120 O O . ALA A 1 51 ? 104.725 6.121 -6.648 1.00 0.00 407 ALA A O 9
ATOM 10127 N N . VAL A 1 52 ? 103.489 4.392 -5.914 1.00 0.00 408 VAL A N 9
ATOM 10128 C CA . VAL A 1 52 ? 102.463 4.497 -6.958 1.00 0.00 408 VAL A CA 9
ATOM 10129 C C . VAL A 1 52 ? 101.074 4.719 -6.306 1.00 0.00 408 VAL A C 9
ATOM 10130 O O . VAL A 1 52 ? 100.102 5.058 -6.982 1.00 0.00 408 VAL A O 9
ATOM 10143 N N . GLY A 1 53 ? 101.000 4.522 -4.985 1.00 0.00 409 GLY A N 9
ATOM 10144 C CA . GLY A 1 53 ? 99.757 4.647 -4.303 1.00 0.00 409 GLY A CA 9
ATOM 10145 C C . GLY A 1 53 ? 99.304 3.414 -3.534 1.00 0.00 409 GLY A C 9
ATOM 10146 O O . GLY A 1 53 ? 98.121 3.269 -3.271 1.00 0.00 409 GLY A O 9
ATOM 10150 N N . ARG A 1 54 ? 100.197 2.467 -3.293 1.00 0.00 410 ARG A N 9
ATOM 10151 C CA . ARG A 1 54 ? 99.933 1.310 -2.422 1.00 0.00 410 ARG A CA 9
ATOM 10152 C C . ARG A 1 54 ? 100.513 1.531 -1.044 1.00 0.00 410 ARG A C 9
ATOM 10153 O O . ARG A 1 54 ? 101.576 0.973 -0.738 1.00 0.00 410 ARG A O 9
ATOM 10174 N N . PRO A 1 55 ? 99.866 2.332 -0.164 1.00 0.00 411 PRO A N 9
ATOM 10175 C CA . PRO A 1 55 ? 100.407 2.611 1.166 1.00 0.00 411 PRO A CA 9
ATOM 10176 C C . PRO A 1 55 ? 100.304 1.381 2.039 1.00 0.00 411 PRO A C 9
ATOM 10177 O O . PRO A 1 55 ? 100.935 1.275 3.074 1.00 0.00 411 PRO A O 9
ATOM 10188 N N . ASP A 1 56 ? 99.557 0.427 1.551 1.00 0.00 412 ASP A N 9
ATOM 10189 C CA . ASP A 1 56 ? 99.298 -0.812 2.276 1.00 0.00 412 ASP A CA 9
ATOM 10190 C C . ASP A 1 56 ? 100.540 -1.680 2.183 1.00 0.00 412 ASP A C 9
ATOM 10191 O O . ASP A 1 56 ? 100.924 -2.402 3.107 1.00 0.00 412 ASP A O 9
ATOM 10200 N N . CYS A 1 57 ? 101.234 -1.493 1.108 1.00 0.00 413 CYS A N 9
ATOM 10201 C CA . CYS A 1 57 ? 102.425 -2.233 0.872 1.00 0.00 413 CYS A CA 9
ATOM 10202 C C . CYS A 1 57 ? 103.591 -1.582 1.540 1.00 0.00 413 CYS A C 9
ATOM 10203 O O . CYS A 1 57 ? 104.643 -2.136 1.555 1.00 0.00 413 CYS A O 9
ATOM 10210 N N . ASN A 1 58 ? 103.406 -0.320 2.021 1.00 0.00 414 ASN A N 9
ATOM 10211 C CA . ASN A 1 58 ? 104.404 0.308 2.930 1.00 0.00 414 ASN A CA 9
ATOM 10212 C C . ASN A 1 58 ? 104.947 -0.691 4.000 1.00 0.00 414 ASN A C 9
ATOM 10213 O O . ASN A 1 58 ? 106.085 -0.564 4.506 1.00 0.00 414 ASN A O 9
ATOM 10224 N N . VAL A 1 59 ? 104.169 -1.706 4.313 1.00 0.00 415 VAL A N 9
ATOM 10225 C CA . VAL A 1 59 ? 104.650 -2.690 5.195 1.00 0.00 415 VAL A CA 9
ATOM 10226 C C . VAL A 1 59 ? 105.656 -3.627 4.530 1.00 0.00 415 VAL A C 9
ATOM 10227 O O . VAL A 1 59 ? 105.344 -4.338 3.573 1.00 0.00 415 VAL A O 9
ATOM 10240 N N . LEU A 1 60 ? 106.848 -3.549 5.061 1.00 0.00 416 LEU A N 9
ATOM 10241 C CA . LEU A 1 60 ? 108.015 -4.369 4.688 1.00 0.00 416 LEU A CA 9
ATOM 10242 C C . LEU A 1 60 ? 107.681 -5.889 4.397 1.00 0.00 416 LEU A C 9
ATOM 10243 O O . LEU A 1 60 ? 107.921 -6.341 3.256 1.00 0.00 416 LEU A O 9
ATOM 10259 N N . PRO A 1 61 ? 107.217 -6.733 5.410 1.00 0.00 417 PRO A N 9
ATOM 10260 C CA . PRO A 1 61 ? 106.787 -8.103 5.119 1.00 0.00 417 PRO A CA 9
ATOM 10261 C C . PRO A 1 61 ? 105.728 -8.066 4.037 1.00 0.00 417 PRO A C 9
ATOM 10262 O O . PRO A 1 61 ? 104.717 -7.375 4.193 1.00 0.00 417 PRO A O 9
ATOM 10273 N N . PHE A 1 62 ? 105.921 -8.827 2.982 1.00 0.00 418 PHE A N 9
ATOM 10274 C CA . PHE A 1 62 ? 105.094 -8.677 1.821 1.00 0.00 418 PHE A CA 9
ATOM 10275 C C . PHE A 1 62 ? 103.764 -9.365 2.003 1.00 0.00 418 PHE A C 9
ATOM 10276 O O . PHE A 1 62 ? 103.714 -10.587 2.189 1.00 0.00 418 PHE A O 9
ATOM 10293 N N . PRO A 1 63 ? 102.659 -8.605 1.996 1.00 0.00 419 PRO A N 9
ATOM 10294 C CA . PRO A 1 63 ? 101.347 -9.191 2.085 1.00 0.00 419 PRO A CA 9
ATOM 10295 C C . PRO A 1 63 ? 101.014 -9.941 0.821 1.00 0.00 419 PRO A C 9
ATOM 10296 O O . PRO A 1 63 ? 100.550 -11.066 0.879 1.00 0.00 419 PRO A O 9
ATOM 10307 N N . ASN A 1 64 ? 101.207 -9.256 -0.339 1.00 0.00 420 ASN A N 9
ATOM 10308 C CA . ASN A 1 64 ? 100.952 -9.792 -1.702 1.00 0.00 420 ASN A CA 9
ATOM 10309 C C . ASN A 1 64 ? 99.601 -10.408 -1.842 1.00 0.00 420 ASN A C 9
ATOM 10310 O O . ASN A 1 64 ? 99.343 -11.212 -2.719 1.00 0.00 420 ASN A O 9
ATOM 10321 N N . ASN A 1 65 ? 98.719 -9.958 -0.985 1.00 0.00 421 ASN A N 9
ATOM 10322 C CA . ASN A 1 65 ? 97.395 -10.478 -0.891 1.00 0.00 421 ASN A CA 9
ATOM 10323 C C . ASN A 1 65 ? 96.351 -9.426 -0.491 1.00 0.00 421 ASN A C 9
ATOM 10324 O O . ASN A 1 65 ? 95.248 -9.779 -0.085 1.00 0.00 421 ASN A O 9
ATOM 10335 N N . ILE A 1 66 ? 96.666 -8.154 -0.648 1.00 0.00 422 ILE A N 9
ATOM 10336 C CA . ILE A 1 66 ? 95.754 -7.058 -0.246 1.00 0.00 422 ILE A CA 9
ATOM 10337 C C . ILE A 1 66 ? 95.864 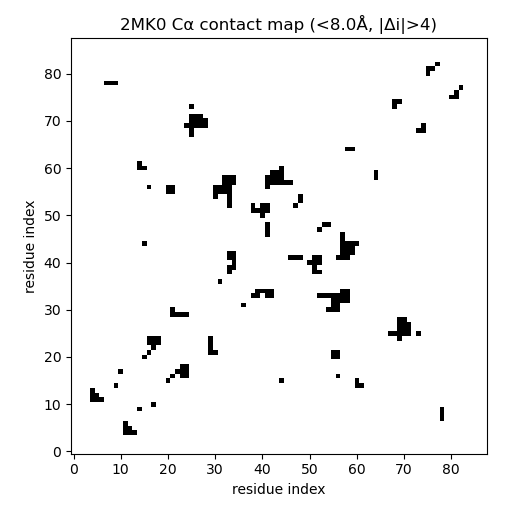-5.836 -1.179 1.00 0.00 422 ILE A C 9
ATOM 10338 O O . ILE A 1 66 ? 94.880 -5.446 -1.816 1.00 0.00 422 ILE A O 9
ATOM 10354 N N . GLY A 1 67 ? 97.057 -5.277 -1.294 1.00 0.00 423 GLY A N 9
ATOM 10355 C CA . GLY A 1 67 ? 97.237 -4.053 -2.062 1.00 0.00 423 GLY A CA 9
ATOM 10356 C C . GLY A 1 67 ? 98.114 -4.226 -3.280 1.00 0.00 423 GLY A C 9
ATOM 10357 O O . GLY A 1 67 ? 97.627 -4.090 -4.378 1.00 0.00 423 GLY A O 9
ATOM 10361 N N . CYS A 1 68 ? 99.410 -4.456 -3.078 1.00 0.00 424 CYS A N 9
ATOM 10362 C CA . CYS A 1 68 ? 100.465 -4.661 -4.111 1.00 0.00 424 CYS A CA 9
ATOM 10363 C C . CYS A 1 68 ? 99.983 -5.240 -5.441 1.00 0.00 424 CYS A C 9
ATOM 10364 O O . CYS A 1 68 ? 99.600 -6.399 -5.497 1.00 0.00 424 CYS A O 9
ATOM 10371 N N . PRO A 1 69 ? 99.998 -4.429 -6.526 1.00 0.00 425 PRO A N 9
ATOM 10372 C CA . PRO A 1 69 ? 99.636 -4.887 -7.850 1.00 0.00 425 PRO A CA 9
ATOM 10373 C C . PRO A 1 69 ? 100.812 -5.518 -8.585 1.00 0.00 425 PRO A C 9
ATOM 10374 O O . PRO A 1 69 ? 100.591 -6.281 -9.496 1.00 0.00 425 PRO A O 9
ATOM 10385 N N . SER A 1 70 ? 102.055 -5.239 -8.097 1.00 0.00 426 SER A N 9
ATOM 10386 C CA . SER A 1 70 ? 103.365 -5.624 -8.724 1.00 0.00 426 SER A CA 9
ATOM 10387 C C . SER A 1 70 ? 104.541 -4.728 -8.243 1.00 0.00 426 SER A C 9
ATOM 10388 O O . SER A 1 70 ? 105.585 -4.680 -8.901 1.00 0.00 426 SER A O 9
ATOM 10396 N N . CYS A 1 71 ? 104.399 -4.017 -7.135 1.00 0.00 427 CYS A N 9
ATOM 10397 C CA . CYS A 1 71 ? 105.497 -3.191 -6.663 1.00 0.00 427 CYS A CA 9
ATOM 10398 C C . CYS A 1 71 ? 106.165 -3.766 -5.375 1.00 0.00 427 CYS A C 9
ATOM 10399 O O . CYS A 1 71 ? 105.722 -4.789 -4.880 1.00 0.00 427 CYS A O 9
ATOM 10406 N N . CYS A 1 72 ? 107.226 -3.099 -4.860 1.00 0.00 428 CYS A N 9
ATOM 10407 C CA . CYS A 1 72 ? 107.945 -3.521 -3.615 1.00 0.00 428 CYS A CA 9
ATOM 10408 C C . CYS A 1 72 ? 107.412 -2.719 -2.410 1.00 0.00 428 CYS A C 9
ATOM 10409 O O . CYS A 1 72 ? 106.741 -1.728 -2.624 1.00 0.00 428 CYS A O 9
ATOM 10416 N N . PRO A 1 73 ? 107.692 -3.127 -1.116 1.00 0.00 429 PRO A N 9
ATOM 10417 C CA . PRO A 1 73 ? 107.168 -2.410 0.054 1.00 0.00 429 PRO A CA 9
ATOM 10418 C C . PRO A 1 73 ? 107.875 -1.051 0.352 1.00 0.00 429 PRO A C 9
ATOM 10419 O O . PRO A 1 73 ? 107.931 -0.181 -0.510 1.00 0.00 429 PRO A O 9
ATOM 10430 N N . PHE A 1 74 ? 108.437 -0.884 1.565 1.00 0.00 430 PHE A N 9
ATOM 10431 C CA . PHE A 1 74 ? 108.992 0.400 1.990 1.00 0.00 430 PHE A CA 9
ATOM 10432 C C . PHE A 1 74 ? 109.750 0.200 3.296 1.00 0.00 430 PHE A C 9
ATOM 10433 O O . PHE A 1 74 ? 109.840 -0.932 3.793 1.00 0.00 430 PHE A O 9
ATOM 10450 N N . GLU A 1 75 ? 110.282 1.291 3.839 1.00 0.00 431 GLU A N 9
ATOM 10451 C CA . GLU A 1 75 ? 111.021 1.291 5.101 1.00 0.00 431 GLU A CA 9
ATOM 10452 C C . GLU A 1 75 ? 112.299 0.473 5.013 1.00 0.00 431 GLU A C 9
ATOM 10453 O O . GLU A 1 75 ? 113.324 0.978 4.549 1.00 0.00 431 GLU A O 9
ATOM 10465 N N . CYS A 1 76 ? 112.222 -0.784 5.435 1.00 0.00 432 CYS A N 9
ATOM 10466 C CA . CYS A 1 76 ? 113.323 -1.754 5.368 1.00 0.00 432 CYS A CA 9
ATOM 10467 C C . CYS A 1 76 ? 114.453 -1.489 6.360 1.00 0.00 432 CYS A C 9
ATOM 10468 O O . CYS A 1 76 ? 114.776 -2.351 7.198 1.00 0.00 432 CYS A O 9
ATOM 10475 N N . SER A 1 77 ? 114.994 -0.312 6.310 1.00 0.00 433 SER A N 9
ATOM 10476 C CA . SER A 1 77 ? 116.142 0.068 7.063 1.00 0.00 433 SER A CA 9
ATOM 10477 C C . SER A 1 77 ? 115.984 1.550 7.378 1.00 0.00 433 SER A C 9
ATOM 10478 O O . SER A 1 77 ? 115.032 2.161 6.871 1.00 0.00 433 SER A O 9
ATOM 10486 N N . PRO A 1 78 ? 116.827 2.145 8.254 1.00 0.00 434 PRO A N 9
ATOM 10487 C CA . PRO A 1 78 ? 116.767 3.578 8.532 1.00 0.00 434 PRO A CA 9
ATOM 10488 C C . PRO A 1 78 ? 116.881 4.405 7.269 1.00 0.00 434 PRO A C 9
ATOM 10489 O O . PRO A 1 78 ? 117.942 4.409 6.616 1.00 0.00 434 PRO A O 9
ATOM 10500 N N . ASP A 1 79 ? 115.775 5.041 6.912 1.00 0.00 435 ASP A N 9
ATOM 10501 C CA . ASP A 1 79 ? 115.692 5.971 5.759 1.00 0.00 435 ASP A CA 9
ATOM 10502 C C . ASP A 1 79 ? 115.829 5.223 4.440 1.00 0.00 435 ASP A C 9
ATOM 10503 O O . ASP A 1 79 ? 116.934 4.927 3.966 1.00 0.00 435 ASP A O 9
ATOM 10512 N N . ASN A 1 80 ? 114.692 4.892 3.876 1.00 0.00 436 ASN A N 9
ATOM 10513 C CA . ASN A 1 80 ? 114.605 4.096 2.648 1.00 0.00 436 ASN A CA 9
ATOM 10514 C C . ASN A 1 80 ? 115.073 4.785 1.309 1.00 0.00 436 ASN A C 9
ATOM 10515 O O . ASN A 1 80 ? 115.337 4.049 0.363 1.00 0.00 436 ASN A O 9
ATOM 10526 N N . PRO A 1 81 ? 115.092 6.180 1.150 1.00 0.00 437 PRO A N 9
ATOM 10527 C CA . PRO A 1 81 ? 115.558 6.839 -0.091 1.00 0.00 437 PRO A CA 9
ATOM 10528 C C . PRO A 1 81 ? 116.825 6.242 -0.701 1.00 0.00 437 PRO A C 9
ATOM 10529 O O . PRO A 1 81 ? 117.904 6.233 -0.091 1.00 0.00 437 PRO A O 9
ATOM 10540 N N . MET A 1 82 ? 116.659 5.761 -1.901 1.00 0.00 438 MET A N 9
ATOM 10541 C CA . MET A 1 82 ? 117.703 5.156 -2.663 1.00 0.00 438 MET A CA 9
ATOM 10542 C C . MET A 1 82 ? 117.305 5.134 -4.113 1.00 0.00 438 MET A C 9
ATOM 10543 O O . MET A 1 82 ? 116.154 4.840 -4.439 1.00 0.00 438 MET A O 9
ATOM 10557 N N . PHE A 1 83 ? 118.235 5.476 -4.960 1.00 0.00 439 PHE A N 9
ATOM 10558 C CA . PHE A 1 83 ? 118.059 5.448 -6.373 1.00 0.00 439 PHE A CA 9
ATOM 10559 C C . PHE A 1 83 ? 119.467 5.382 -6.957 1.00 0.00 439 PHE A C 9
ATOM 10560 O O . PHE A 1 83 ? 120.418 5.223 -6.186 1.00 0.00 439 PHE A O 9
ATOM 10577 N N . THR A 1 84 ? 119.595 5.555 -8.254 1.00 0.00 440 THR A N 9
ATOM 10578 C CA . THR A 1 84 ? 120.841 5.361 -8.983 1.00 0.00 440 THR A CA 9
ATOM 10579 C C . THR A 1 84 ? 121.119 3.863 -9.127 1.00 0.00 440 THR A C 9
ATOM 10580 O O . THR A 1 84 ? 121.722 3.239 -8.261 1.00 0.00 440 THR A O 9
ATOM 10591 N N . PRO A 1 85 ? 120.589 3.256 -10.197 1.00 0.00 441 PRO A N 9
ATOM 10592 C CA . PRO A 1 85 ? 120.779 1.862 -10.468 1.00 0.00 441 PRO A CA 9
ATOM 10593 C C . PRO A 1 85 ? 121.989 1.659 -11.381 1.00 0.00 441 PRO A C 9
ATOM 10594 O O . PRO A 1 85 ? 122.950 2.426 -11.286 1.00 0.00 441 PRO A O 9
ATOM 10605 N N . SER A 1 86 ? 121.921 0.643 -12.255 1.00 0.00 442 SER A N 9
ATOM 10606 C CA . SER A 1 86 ? 122.984 0.236 -13.169 1.00 0.00 442 SER A CA 9
ATOM 10607 C C . SER A 1 86 ? 124.019 -0.603 -12.425 1.00 0.00 442 SER A C 9
ATOM 10608 O O . SER A 1 86 ? 124.418 -0.262 -11.307 1.00 0.00 442 SER A O 9
ATOM 10616 N N . PRO A 1 87 ? 124.461 -1.719 -13.022 1.00 0.00 443 PRO A N 9
ATOM 10617 C CA . PRO A 1 87 ? 125.527 -2.567 -12.454 1.00 0.00 443 PRO A CA 9
ATOM 10618 C C . PRO A 1 87 ? 126.802 -1.769 -12.241 1.00 0.00 443 PRO A C 9
ATOM 10619 O O . PRO A 1 87 ? 127.601 -2.071 -11.373 1.00 0.00 443 PRO A O 9
ATOM 10630 N N . ASP A 1 88 ? 126.950 -0.736 -13.032 1.00 0.00 444 ASP A N 9
ATOM 10631 C CA . ASP A 1 88 ? 128.134 0.131 -12.978 1.00 0.00 444 ASP A CA 9
ATOM 10632 C C . ASP A 1 88 ? 127.696 1.537 -12.637 1.00 0.00 444 ASP A C 9
ATOM 10633 O O . ASP A 1 88 ? 128.390 2.514 -12.932 1.00 0.00 444 ASP A O 9
ATOM 10642 N N . GLY A 1 89 ? 126.543 1.619 -12.003 1.00 0.00 445 GLY A N 9
ATOM 10643 C CA . GLY A 1 89 ? 125.940 2.888 -11.619 1.00 0.00 445 GLY A CA 9
ATOM 10644 C C . GLY A 1 89 ? 126.787 3.765 -10.723 1.00 0.00 445 GLY A C 9
ATOM 10645 O O . GLY A 1 89 ? 126.746 4.997 -10.843 1.00 0.00 445 GLY A O 9
ATOM 10649 N N . SER A 1 90 ? 127.515 3.178 -9.812 1.00 0.00 446 SER A N 9
ATOM 10650 C CA . SER A 1 90 ? 128.343 3.949 -8.909 1.00 0.00 446 SER A CA 9
ATOM 10651 C C . SER A 1 90 ? 129.579 3.217 -8.512 1.00 0.00 446 SER A C 9
ATOM 10652 O O . SER A 1 90 ? 129.672 2.011 -8.728 1.00 0.00 446 SER A O 9
ATOM 10660 N N . PRO A 1 91 ? 130.600 3.974 -8.002 1.00 0.00 447 PRO A N 9
ATOM 10661 C CA . PRO A 1 91 ? 131.751 3.390 -7.349 1.00 0.00 447 PRO A CA 9
ATOM 10662 C C . PRO A 1 91 ? 131.232 2.518 -6.222 1.00 0.00 447 PRO A C 9
ATOM 10663 O O . PRO A 1 91 ? 130.637 3.027 -5.268 1.00 0.00 447 PRO A O 9
ATOM 10674 N N . PRO A 1 92 ? 131.375 1.206 -6.351 1.00 0.00 448 PRO A N 9
ATOM 10675 C CA . PRO A 1 92 ? 130.808 0.244 -5.412 1.00 0.00 448 PRO A CA 9
ATOM 10676 C C . PRO A 1 92 ? 131.288 0.423 -3.971 1.00 0.00 448 PRO A C 9
ATOM 10677 O O . PRO A 1 92 ? 130.571 0.079 -3.052 1.00 0.00 448 PRO A O 9
ATOM 10688 N N . ASN A 1 93 ? 132.505 0.941 -3.821 1.00 0.00 449 ASN A N 9
ATOM 10689 C CA . ASN A 1 93 ? 133.200 1.176 -2.534 1.00 0.00 449 ASN A CA 9
ATOM 10690 C C . ASN A 1 93 ? 133.497 -0.110 -1.757 1.00 0.00 449 ASN A C 9
ATOM 10691 O O . ASN A 1 93 ? 133.126 -1.205 -2.188 1.00 0.00 449 ASN A O 9
ATOM 10702 N N . CYS A 1 94 ? 134.195 0.028 -0.630 1.00 0.00 450 CYS A N 9
ATOM 10703 C CA . CYS A 1 94 ? 134.598 -1.110 0.208 1.00 0.00 450 CYS A CA 9
ATOM 10704 C C . CYS A 1 94 ? 135.515 -2.064 -0.558 1.00 0.00 450 CYS A C 9
ATOM 10705 O O . CYS A 1 94 ? 135.329 -3.278 -0.531 1.00 0.00 450 CYS A O 9
ATOM 10712 N N . SER A 1 95 ? 136.528 -1.448 -1.195 1.00 0.00 451 SER A N 9
ATOM 10713 C CA . SER A 1 95 ? 137.577 -2.049 -2.017 1.00 0.00 451 SER A CA 9
ATOM 10714 C C . SER A 1 95 ? 137.455 -1.753 -3.515 1.00 0.00 451 SER A C 9
ATOM 10715 O O . SER A 1 95 ? 138.352 -1.130 -4.059 1.00 0.00 451 SER A O 9
ATOM 10723 N N . PRO A 1 96 ? 136.378 -2.159 -4.244 1.00 0.00 452 PRO A N 9
ATOM 10724 C CA . PRO A 1 96 ? 136.259 -1.831 -5.663 1.00 0.00 452 PRO A CA 9
ATOM 10725 C C . PRO A 1 96 ? 135.858 -0.367 -5.835 1.00 0.00 452 PRO A C 9
ATOM 10726 O O . PRO A 1 96 ? 134.699 -0.063 -6.031 1.00 0.00 452 PRO A O 9
ATOM 10737 N N . THR A 1 97 ? 136.852 0.493 -5.691 1.00 0.00 453 THR A N 9
ATOM 10738 C CA . THR A 1 97 ? 136.806 1.970 -5.707 1.00 0.00 453 THR A CA 9
ATOM 10739 C C . THR A 1 97 ? 138.162 2.471 -5.186 1.00 0.00 453 THR A C 9
ATOM 10740 O O . THR A 1 97 ? 138.572 3.605 -5.464 1.00 0.00 453 THR A O 9
ATOM 10751 N N . MET A 1 98 ? 138.878 1.577 -4.452 1.00 0.00 454 MET A N 9
ATOM 10752 C CA . MET A 1 98 ? 140.237 1.858 -3.971 1.00 0.00 454 MET A CA 9
ATOM 10753 C C . MET A 1 98 ? 141.100 2.297 -5.146 1.00 0.00 454 MET A C 9
ATOM 10754 O O . MET A 1 98 ? 141.851 3.276 -5.070 1.00 0.00 454 MET A O 9
ATOM 10768 N N . LEU A 1 99 ? 140.972 1.579 -6.231 1.00 0.00 455 LEU A N 9
ATOM 10769 C CA . LEU A 1 99 ? 141.541 1.991 -7.462 1.00 0.00 455 LEU A CA 9
ATOM 10770 C C . LEU A 1 99 ? 140.373 2.375 -8.359 1.00 0.00 455 LEU A C 9
ATOM 10771 O O . LEU A 1 99 ? 139.442 1.579 -8.524 1.00 0.00 455 LEU A O 9
ATOM 10787 N N . PRO A 1 100 ? 140.307 3.620 -8.835 1.00 0.00 456 PRO A N 9
ATOM 10788 C CA . PRO A 1 100 ? 139.246 4.015 -9.733 1.00 0.00 456 PRO A CA 9
ATOM 10789 C C . PRO A 1 100 ? 139.419 3.360 -11.085 1.00 0.00 456 PRO A C 9
ATOM 10790 O O . PRO A 1 100 ? 140.507 3.434 -11.685 1.00 0.00 456 PRO A O 9
ATOM 10801 N N . SER A 1 101 ? 138.392 2.722 -11.560 1.00 0.00 457 SER A N 9
ATOM 10802 C CA . SER A 1 101 ? 138.419 2.135 -12.847 1.00 0.00 457 SER A CA 9
ATOM 10803 C C . SER A 1 101 ? 137.022 2.288 -13.479 1.00 0.00 457 SER A C 9
ATOM 10804 O O . SER A 1 101 ? 136.251 1.323 -13.562 1.00 0.00 457 SER A O 9
ATOM 10812 N N . PRO A 1 102 ? 136.625 3.551 -13.836 1.00 0.00 458 PRO A N 9
ATOM 10813 C CA . PRO A 1 102 ? 135.348 3.807 -14.478 1.00 0.00 458 PRO A CA 9
ATOM 10814 C C . PRO A 1 102 ? 135.362 3.226 -15.881 1.00 0.00 458 PRO A C 9
ATOM 10815 O O . PRO A 1 102 ? 134.401 2.615 -16.341 1.00 0.00 458 PRO A O 9
ATOM 10826 N N . SER A 1 103 ? 136.473 3.402 -16.536 1.00 0.00 459 SER A N 9
ATOM 10827 C CA . SER A 1 103 ? 136.681 2.881 -17.835 1.00 0.00 459 SER A CA 9
ATOM 10828 C C . SER A 1 103 ? 137.768 1.826 -17.688 1.00 0.00 459 SER A C 9
ATOM 10829 O O . SER A 1 103 ? 137.437 0.633 -17.559 1.00 0.00 459 SER A O 9
ATOM 10837 N N . GLU A 1 16 ? 126.292 -11.647 11.248 1.00 0.00 372 GLU A N 10
ATOM 10838 C CA . GLU A 1 16 ? 126.252 -12.817 10.384 1.00 0.00 372 GLU A CA 10
ATOM 10839 C C . GLU A 1 16 ? 127.567 -13.005 9.581 1.00 0.00 372 GLU A C 10
ATOM 10840 O O . GLU A 1 16 ? 128.325 -13.919 9.884 1.00 0.00 372 GLU A O 10
ATOM 10852 N N . PRO A 1 17 ? 127.914 -12.135 8.584 1.00 0.00 373 PRO A N 10
ATOM 10853 C CA . PRO A 1 17 ? 129.070 -12.372 7.752 1.00 0.00 373 PRO A CA 10
ATOM 10854 C C . PRO A 1 17 ? 130.363 -11.792 8.339 1.00 0.00 373 PRO A C 10
ATOM 10855 O O . PRO A 1 17 ? 130.465 -10.583 8.590 1.00 0.00 373 PRO A O 10
ATOM 10866 N N . SER A 1 18 ? 131.347 -12.641 8.520 1.00 0.00 374 SER A N 10
ATOM 10867 C CA . SER A 1 18 ? 132.640 -12.242 9.042 1.00 0.00 374 SER A CA 10
ATOM 10868 C C . SER A 1 18 ? 133.579 -11.861 7.874 1.00 0.00 374 SER A C 10
ATOM 10869 O O . SER A 1 18 ? 134.782 -11.695 8.043 1.00 0.00 374 SER A O 10
ATOM 10877 N N . SER A 1 19 ? 132.986 -11.695 6.717 1.00 0.00 375 SER A N 10
ATOM 10878 C CA . SER A 1 19 ? 133.654 -11.302 5.519 1.00 0.00 375 SER A CA 10
ATOM 10879 C C . SER A 1 19 ? 132.691 -10.408 4.740 1.00 0.00 375 SER A C 10
ATOM 10880 O O . SER A 1 19 ? 131.528 -10.795 4.483 1.00 0.00 375 SER A O 10
ATOM 10888 N N . GLN A 1 20 ? 133.122 -9.216 4.422 1.00 0.00 376 GLN A N 10
ATOM 10889 C CA . GLN A 1 20 ? 132.282 -8.272 3.721 1.00 0.00 376 GLN A CA 10
ATOM 10890 C C . GLN A 1 20 ? 132.862 -7.705 2.432 1.00 0.00 376 GLN A C 10
ATOM 10891 O O . GLN A 1 20 ? 132.372 -8.064 1.364 1.00 0.00 376 GLN A O 10
ATOM 10905 N N . PRO A 1 21 ? 133.910 -6.806 2.475 1.00 0.00 377 PRO A N 10
ATOM 10906 C CA . PRO A 1 21 ? 134.366 -6.106 1.287 1.00 0.00 377 PRO A CA 10
ATOM 10907 C C . PRO A 1 21 ? 135.064 -7.025 0.274 1.00 0.00 377 PRO A C 10
ATOM 10908 O O . PRO A 1 21 ? 136.301 -7.099 0.211 1.00 0.00 377 PRO A O 10
ATOM 10919 N N . SER A 1 22 ? 134.275 -7.781 -0.444 1.00 0.00 378 SER A N 10
ATOM 10920 C CA . SER A 1 22 ? 134.775 -8.650 -1.465 1.00 0.00 378 SER A CA 10
ATOM 10921 C C . SER A 1 22 ? 134.435 -8.039 -2.807 1.00 0.00 378 SER A C 10
ATOM 10922 O O . SER A 1 22 ? 135.216 -8.130 -3.749 1.00 0.00 378 SER A O 10
ATOM 10930 N N . ASP A 1 23 ? 133.244 -7.416 -2.896 1.00 0.00 379 ASP A N 10
ATOM 10931 C CA . ASP A 1 23 ? 132.864 -6.637 -4.118 1.00 0.00 379 ASP A CA 10
ATOM 10932 C C . ASP A 1 23 ? 133.744 -5.417 -4.292 1.00 0.00 379 ASP A C 10
ATOM 10933 O O . ASP A 1 23 ? 134.650 -5.392 -5.130 1.00 0.00 379 ASP A O 10
ATOM 10942 N N . CYS A 1 24 ? 133.454 -4.433 -3.467 1.00 0.00 380 CYS A N 10
ATOM 10943 C CA . CYS A 1 24 ? 134.060 -3.128 -3.458 1.00 0.00 380 CYS A CA 10
ATOM 10944 C C . CYS A 1 24 ? 133.205 -2.285 -2.540 1.00 0.00 380 CYS A C 10
ATOM 10945 O O . CYS A 1 24 ? 133.682 -1.751 -1.543 1.00 0.00 380 CYS A O 10
ATOM 10952 N N . GLY A 1 25 ? 131.901 -2.235 -2.831 1.00 0.00 381 GLY A N 10
ATOM 10953 C CA . GLY A 1 25 ? 131.032 -1.438 -2.007 1.00 0.00 381 GLY A CA 10
ATOM 10954 C C . GLY A 1 25 ? 129.604 -1.915 -1.953 1.00 0.00 381 GLY A C 10
ATOM 10955 O O . GLY A 1 25 ? 128.769 -1.261 -1.353 1.00 0.00 381 GLY A O 10
ATOM 10959 N N . GLU A 1 26 ? 129.287 -3.040 -2.574 1.00 0.00 382 GLU A N 10
ATOM 10960 C CA . GLU A 1 26 ? 127.939 -3.554 -2.399 1.00 0.00 382 GLU A CA 10
ATOM 10961 C C . GLU A 1 26 ? 127.883 -4.324 -1.089 1.00 0.00 382 GLU A C 10
ATOM 10962 O O . GLU A 1 26 ? 126.885 -4.320 -0.375 1.00 0.00 382 GLU A O 10
ATOM 10974 N N . VAL A 1 27 ? 128.984 -4.936 -0.764 1.00 0.00 383 VAL A N 10
ATOM 10975 C CA . VAL A 1 27 ? 129.099 -5.686 0.443 1.00 0.00 383 VAL A CA 10
ATOM 10976 C C . VAL A 1 27 ? 129.915 -4.970 1.463 1.00 0.00 383 VAL A C 10
ATOM 10977 O O . VAL A 1 27 ? 131.050 -5.319 1.715 1.00 0.00 383 VAL A O 10
ATOM 10990 N N . ILE A 1 28 ? 129.384 -3.889 1.946 1.00 0.00 384 ILE A N 10
ATOM 10991 C CA . ILE A 1 28 ? 130.002 -3.146 3.015 1.00 0.00 384 ILE A CA 10
ATOM 10992 C C . ILE A 1 28 ? 128.907 -2.693 3.986 1.00 0.00 384 ILE A C 10
ATOM 10993 O O . ILE A 1 28 ? 128.567 -1.513 4.088 1.00 0.00 384 ILE A O 10
ATOM 11009 N N . GLU A 1 29 ? 128.334 -3.687 4.662 1.00 0.00 385 GLU A N 10
ATOM 11010 C CA . GLU A 1 29 ? 127.197 -3.580 5.572 1.00 0.00 385 GLU A CA 10
ATOM 11011 C C . GLU A 1 29 ? 126.003 -2.820 4.956 1.00 0.00 385 GLU A C 10
ATOM 11012 O O . GLU A 1 29 ? 125.128 -2.270 5.648 1.00 0.00 385 GLU A O 10
ATOM 11024 N N . GLU A 1 30 ? 125.966 -2.830 3.645 1.00 0.00 386 GLU A N 10
ATOM 11025 C CA . GLU A 1 30 ? 124.849 -2.334 2.909 1.00 0.00 386 GLU A CA 10
ATOM 11026 C C . GLU A 1 30 ? 123.8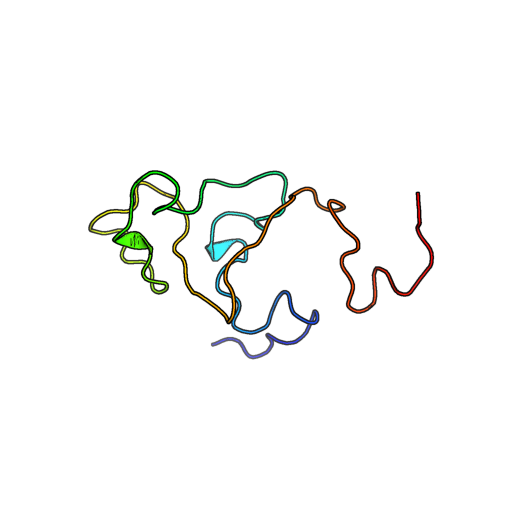10 -3.423 3.086 1.00 0.00 386 GLU A C 10
ATOM 11027 O O . GLU A 1 30 ? 124.018 -4.565 2.654 1.00 0.00 386 GLU A O 10
ATOM 11039 N N . CYS A 1 31 ? 122.761 -3.099 3.760 1.00 0.00 387 CYS A N 10
ATOM 11040 C CA . CYS A 1 31 ? 121.675 -4.022 4.067 1.00 0.00 387 CYS A CA 10
ATOM 11041 C C . CYS A 1 31 ? 121.018 -4.690 2.820 1.00 0.00 387 CYS A C 10
ATOM 11042 O O . CYS A 1 31 ? 120.753 -5.875 2.908 1.00 0.00 387 CYS A O 10
ATOM 11049 N N . PRO A 1 32 ? 120.776 -3.922 1.626 1.00 0.00 388 PRO A N 10
ATOM 11050 C CA . PRO A 1 32 ? 119.959 -4.384 0.488 1.00 0.00 388 PRO A CA 10
ATOM 11051 C C . PRO A 1 32 ? 119.981 -5.895 0.208 1.00 0.00 388 PRO A C 10
ATOM 11052 O O . PRO A 1 32 ? 119.208 -6.641 0.832 1.00 0.00 388 PRO A O 10
ATOM 11063 N N . ILE A 1 33 ? 120.828 -6.353 -0.733 1.00 0.00 389 ILE A N 10
ATOM 11064 C CA . ILE A 1 33 ? 120.972 -7.785 -1.050 1.00 0.00 389 ILE A CA 10
ATOM 11065 C C . ILE A 1 33 ? 119.601 -8.369 -1.518 1.00 0.00 389 ILE A C 10
ATOM 11066 O O . ILE A 1 33 ? 118.544 -7.672 -1.566 1.00 0.00 389 ILE A O 10
ATOM 11082 N N . ASP A 1 34 ? 119.606 -9.607 -1.864 1.00 0.00 390 ASP A N 10
ATOM 11083 C CA . ASP A 1 34 ? 118.423 -10.317 -2.213 1.00 0.00 390 ASP A CA 10
ATOM 11084 C C . ASP A 1 34 ? 117.448 -10.401 -1.032 1.00 0.00 390 ASP A C 10
ATOM 11085 O O . ASP A 1 34 ? 116.248 -10.584 -1.233 1.00 0.00 390 ASP A O 10
ATOM 11094 N N . ALA A 1 35 ? 117.962 -10.153 0.187 1.00 0.00 391 ALA A N 10
ATOM 11095 C CA . ALA A 1 35 ? 117.175 -10.187 1.403 1.00 0.00 391 ALA A CA 10
ATOM 11096 C C . ALA A 1 35 ? 116.200 -9.036 1.399 1.00 0.00 391 ALA A C 10
ATOM 11097 O O . ALA A 1 35 ? 115.144 -9.084 2.051 1.00 0.00 391 ALA A O 10
ATOM 11104 N N . CYS A 1 36 ? 116.571 -7.978 0.681 1.00 0.00 392 CYS A N 10
ATOM 11105 C CA . CYS A 1 36 ? 115.667 -6.893 0.445 1.00 0.00 392 CYS A CA 10
ATOM 11106 C C . CYS A 1 36 ? 114.567 -7.423 -0.434 1.00 0.00 392 CYS A C 10
ATOM 11107 O O . CYS A 1 36 ? 113.424 -7.463 -0.025 1.00 0.00 392 CYS A O 10
ATOM 11114 N N . PHE A 1 37 ? 115.002 -7.961 -1.575 1.00 0.00 393 PHE A N 10
ATOM 11115 C CA . PHE A 1 37 ? 114.208 -8.551 -2.677 1.00 0.00 393 PHE A CA 10
ATOM 11116 C C . PHE A 1 37 ? 115.060 -8.465 -3.908 1.00 0.00 393 PHE A C 10
ATOM 11117 O O . PHE A 1 37 ? 115.108 -7.403 -4.510 1.00 0.00 393 PHE A O 10
ATOM 11134 N N . LEU A 1 38 ? 115.845 -9.521 -4.209 1.00 0.00 394 LEU A N 10
ATOM 11135 C CA . LEU A 1 38 ? 116.666 -9.555 -5.445 1.00 0.00 394 LEU A CA 10
ATOM 11136 C C . LEU A 1 38 ? 117.857 -8.584 -5.287 1.00 0.00 394 LEU A C 10
ATOM 11137 O O . LEU A 1 38 ? 117.902 -7.816 -4.325 1.00 0.00 394 LEU A O 10
ATOM 11153 N N . PRO A 1 39 ? 118.873 -8.624 -6.166 1.00 0.00 395 PRO A N 10
ATOM 11154 C CA . PRO A 1 39 ? 119.956 -7.632 -6.157 1.00 0.00 395 PRO A CA 10
ATOM 11155 C C . PRO A 1 39 ? 119.500 -6.237 -6.571 1.00 0.00 395 PRO A C 10
ATOM 11156 O O . PRO A 1 39 ? 120.157 -5.589 -7.351 1.00 0.00 395 PRO A O 10
ATOM 11167 N N . LYS A 1 40 ? 118.437 -5.769 -5.917 1.00 0.00 396 LYS A N 10
ATOM 11168 C CA . LYS A 1 40 ? 117.815 -4.433 -6.040 1.00 0.00 396 LYS A CA 10
ATOM 11169 C C . LYS A 1 40 ? 117.853 -3.700 -7.397 1.00 0.00 396 LYS A C 10
ATOM 11170 O O . LYS A 1 40 ? 116.805 -3.539 -8.062 1.00 0.00 396 LYS A O 10
ATOM 11189 N N . SER A 1 41 ? 119.029 -3.306 -7.803 1.00 0.00 397 SER A N 10
ATOM 11190 C CA . SER A 1 41 ? 119.298 -2.634 -9.045 1.00 0.00 397 SER A CA 10
ATOM 11191 C C . SER A 1 41 ? 119.309 -3.655 -10.194 1.00 0.00 397 SER A C 10
ATOM 11192 O O . SER A 1 41 ? 119.780 -3.359 -11.291 1.00 0.00 397 SER A O 10
ATOM 11200 N N . ASP A 1 42 ? 118.787 -4.846 -9.906 1.00 0.00 398 ASP A N 10
ATOM 11201 C CA . ASP A 1 42 ? 118.596 -5.916 -10.885 1.00 0.00 398 ASP A CA 10
ATOM 11202 C C . ASP A 1 42 ? 117.853 -5.427 -12.145 1.00 0.00 398 ASP A C 10
ATOM 11203 O O . ASP A 1 42 ? 118.476 -5.068 -13.136 1.00 0.00 398 ASP A O 10
ATOM 11212 N N . SER A 1 43 ? 116.579 -5.384 -12.100 1.00 0.00 399 SER A N 10
ATOM 11213 C CA . SER A 1 43 ? 115.769 -4.857 -13.171 1.00 0.00 399 SER A CA 10
ATOM 11214 C C . SER A 1 43 ? 114.547 -4.176 -12.590 1.00 0.00 399 SER A C 10
ATOM 11215 O O . SER A 1 43 ? 113.481 -4.162 -13.216 1.00 0.00 399 SER A O 10
ATOM 11223 N N . ALA A 1 44 ? 114.742 -3.591 -11.391 1.00 0.00 400 ALA A N 10
ATOM 11224 C CA . ALA A 1 44 ? 113.732 -2.855 -10.636 1.00 0.00 400 ALA A CA 10
ATOM 11225 C C . ALA A 1 44 ? 112.877 -3.786 -9.797 1.00 0.00 400 ALA A C 10
ATOM 11226 O O . ALA A 1 44 ? 111.819 -4.242 -10.237 1.00 0.00 400 ALA A O 10
ATOM 11233 N N . ARG A 1 45 ? 113.388 -4.173 -8.640 1.00 0.00 401 ARG A N 10
ATOM 11234 C CA . ARG A 1 45 ? 112.638 -5.042 -7.729 1.00 0.00 401 ARG A CA 10
ATOM 11235 C C . ARG A 1 45 ? 111.476 -4.330 -7.051 1.00 0.00 401 ARG A C 10
ATOM 11236 O O . ARG A 1 45 ? 111.394 -3.095 -7.140 1.00 0.00 401 ARG A O 10
ATOM 11257 N N . PRO A 1 46 ? 110.527 -5.120 -6.406 1.00 0.00 402 PRO A N 10
ATOM 11258 C CA . PRO A 1 46 ? 109.399 -4.611 -5.607 1.00 0.00 402 PRO A CA 10
ATOM 11259 C C . PRO A 1 46 ? 109.721 -3.292 -4.882 1.00 0.00 402 PRO A C 10
ATOM 11260 O O . PRO A 1 46 ? 110.818 -3.096 -4.441 1.00 0.00 402 PRO A O 10
ATOM 11271 N N . PRO A 1 47 ? 108.745 -2.422 -4.702 1.00 0.00 403 PRO A N 10
ATOM 11272 C CA . PRO A 1 47 ? 108.979 -1.058 -4.220 1.00 0.00 403 PRO A CA 10
ATOM 11273 C C . PRO A 1 47 ? 109.492 -0.968 -2.781 1.00 0.00 403 PRO A C 10
ATOM 11274 O O . PRO A 1 47 ? 109.491 -1.940 -2.022 1.00 0.00 403 PRO A O 10
ATOM 11285 N N . ASP A 1 48 ? 109.873 0.217 -2.400 1.00 0.00 404 ASP A N 10
ATOM 11286 C CA . ASP A 1 48 ? 110.463 0.495 -1.080 1.00 0.00 404 ASP A CA 10
ATOM 11287 C C . ASP A 1 48 ? 109.428 0.888 0.005 1.00 0.00 404 ASP A C 10
ATOM 11288 O O . ASP A 1 48 ? 109.670 1.793 0.802 1.00 0.00 404 ASP A O 10
ATOM 11297 N N . CYS A 1 49 ? 108.277 0.261 -0.016 1.00 0.00 405 CYS A N 10
ATOM 11298 C CA . CYS A 1 49 ? 107.256 0.378 1.079 1.00 0.00 405 CYS A CA 10
ATOM 11299 C C . CYS A 1 49 ? 106.665 1.746 1.289 1.00 0.00 405 CYS A C 10
ATOM 11300 O O . CYS A 1 49 ? 105.547 1.979 0.875 1.00 0.00 405 CYS A O 10
ATOM 11307 N N . THR A 1 50 ? 107.354 2.639 2.023 1.00 0.00 406 THR A N 10
ATOM 11308 C CA . THR A 1 50 ? 106.962 4.051 2.131 1.00 0.00 406 THR A CA 10
ATOM 11309 C C . THR A 1 50 ? 106.627 4.576 0.734 1.00 0.00 406 THR A C 10
ATOM 11310 O O . THR A 1 50 ? 105.668 5.290 0.516 1.00 0.00 406 THR A O 10
ATOM 11321 N N . ALA A 1 51 ? 107.441 4.136 -0.150 1.00 0.00 407 ALA A N 10
ATOM 11322 C CA . ALA A 1 51 ? 107.363 4.303 -1.577 1.00 0.00 407 ALA A CA 10
ATOM 11323 C C . ALA A 1 51 ? 105.927 3.973 -2.169 1.00 0.00 407 ALA A C 10
ATOM 11324 O O . ALA A 1 51 ? 105.591 4.428 -3.253 1.00 0.00 407 ALA A O 10
ATOM 11331 N N . VAL A 1 52 ? 105.120 3.167 -1.467 1.00 0.00 408 VAL A N 10
ATOM 11332 C CA . VAL A 1 52 ? 103.744 2.867 -1.881 1.00 0.00 408 VAL A CA 10
ATOM 11333 C C . VAL A 1 52 ? 102.755 3.424 -0.836 1.00 0.00 408 VAL A C 10
ATOM 11334 O O . VAL A 1 52 ? 101.553 3.528 -1.089 1.00 0.00 408 VAL A O 10
ATOM 11347 N N . GLY A 1 53 ? 103.275 3.768 0.337 1.00 0.00 409 GLY A N 10
ATOM 11348 C CA . GLY A 1 53 ? 102.437 4.239 1.405 1.00 0.00 409 GLY A CA 10
ATOM 11349 C C . GLY A 1 53 ? 102.542 3.407 2.675 1.00 0.00 409 GLY A C 10
ATOM 11350 O O . GLY A 1 53 ? 101.624 3.398 3.476 1.00 0.00 409 GLY A O 10
ATOM 11354 N N . ARG A 1 54 ? 103.613 2.631 2.813 1.00 0.00 410 ARG A N 10
ATOM 11355 C CA . ARG A 1 54 ? 103.920 1.902 4.050 1.00 0.00 410 ARG A CA 10
ATOM 11356 C C . ARG A 1 54 ? 104.980 2.647 4.843 1.00 0.00 410 ARG A C 10
ATOM 11357 O O . ARG A 1 54 ? 106.157 2.288 4.770 1.00 0.00 410 ARG A O 10
ATOM 11378 N N . PRO A 1 55 ? 104.624 3.699 5.613 1.00 0.00 411 PRO A N 10
ATOM 11379 C CA . PRO A 1 55 ? 105.616 4.478 6.365 1.00 0.00 411 PRO A CA 10
ATOM 11380 C C . PRO A 1 55 ? 106.086 3.684 7.558 1.00 0.00 411 PRO A C 10
ATOM 11381 O O . PRO A 1 55 ? 107.131 3.931 8.124 1.00 0.00 411 PRO A O 10
ATOM 11392 N N . ASP A 1 56 ? 105.341 2.653 7.831 1.00 0.00 412 ASP A N 10
ATOM 11393 C CA . ASP A 1 56 ? 105.585 1.765 8.956 1.00 0.00 412 ASP A CA 10
ATOM 11394 C C . ASP A 1 56 ? 106.814 0.931 8.675 1.00 0.00 412 ASP A C 10
ATOM 11395 O O . ASP A 1 56 ? 107.666 0.689 9.543 1.00 0.00 412 ASP A O 10
ATOM 11404 N N . CYS A 1 57 ? 106.968 0.641 7.429 1.00 0.00 413 CYS A N 10
ATOM 11405 C CA . CYS A 1 57 ? 108.048 -0.178 6.995 1.00 0.00 413 CYS A CA 10
ATOM 11406 C C . CYS A 1 57 ? 109.295 0.633 6.811 1.00 0.00 413 CYS A C 10
ATOM 11407 O O . CYS A 1 57 ? 110.324 0.089 6.596 1.00 0.00 413 CYS A O 10
ATOM 11414 N N . ASN A 1 58 ? 109.162 1.974 6.789 1.00 0.00 414 ASN A N 10
ATOM 11415 C CA . ASN A 1 58 ? 110.349 2.872 6.827 1.00 0.00 414 ASN A CA 10
ATOM 11416 C C . ASN A 1 58 ? 111.422 2.396 7.873 1.00 0.00 414 ASN A C 10
ATOM 11417 O O . ASN A 1 58 ? 112.643 2.661 7.745 1.00 0.00 414 ASN A O 10
ATOM 11428 N N . VAL A 1 59 ? 110.993 1.649 8.869 1.00 0.00 415 VAL A N 10
ATOM 11429 C CA . VAL A 1 59 ? 111.946 1.092 9.737 1.00 0.00 415 VAL A CA 10
ATOM 11430 C C . VAL A 1 59 ? 112.640 -0.108 9.105 1.00 0.00 415 VAL A C 10
ATOM 11431 O O . VAL A 1 59 ? 112.008 -1.092 8.731 1.00 0.00 415 VAL A O 10
ATOM 11444 N N . LEU A 1 60 ? 113.926 0.058 8.970 1.00 0.00 416 LEU A N 10
ATOM 11445 C CA . LEU A 1 60 ? 114.878 -0.950 8.467 1.00 0.00 416 LEU A CA 10
ATOM 11446 C C . LEU A 1 60 ? 114.597 -2.425 8.996 1.00 0.00 416 LEU A C 10
ATOM 11447 O O . LEU A 1 60 ? 114.314 -3.297 8.159 1.00 0.00 416 LEU A O 10
ATOM 11463 N N . PRO A 1 61 ? 114.755 -2.769 10.354 1.00 0.00 417 PRO A N 10
ATOM 11464 C CA . PRO A 1 61 ? 114.355 -4.102 10.860 1.00 0.00 417 PRO A CA 10
ATOM 11465 C C . PRO A 1 61 ? 112.935 -4.426 10.426 1.00 0.00 417 PRO A C 10
ATOM 11466 O O . PRO A 1 61 ? 112.026 -3.635 10.671 1.00 0.00 417 PRO A O 10
ATOM 11477 N N . PHE A 1 62 ? 112.739 -5.587 9.824 1.00 0.00 418 PHE A N 10
ATOM 11478 C CA . PHE A 1 62 ? 111.468 -5.905 9.230 1.00 0.00 418 PHE A CA 10
ATOM 11479 C C . PHE A 1 62 ? 110.469 -6.378 10.271 1.00 0.00 418 PHE A C 10
ATOM 11480 O O . PHE A 1 62 ? 110.693 -7.393 10.934 1.00 0.00 418 PHE A O 10
ATOM 11497 N N . PRO A 1 63 ? 109.378 -5.630 10.485 1.00 0.00 419 PRO A N 10
ATOM 11498 C CA . PRO A 1 63 ? 108.306 -6.082 11.349 1.00 0.00 419 PRO A CA 10
ATOM 11499 C C . PRO A 1 63 ? 107.538 -7.183 10.675 1.00 0.00 419 PRO A C 10
ATOM 11500 O O . PRO A 1 63 ? 107.223 -8.193 11.290 1.00 0.00 419 PRO A O 10
ATOM 11511 N N . ASN A 1 64 ? 107.199 -6.938 9.383 1.00 0.00 420 ASN A N 10
ATOM 11512 C CA . ASN A 1 64 ? 106.442 -7.859 8.510 1.00 0.00 420 ASN A CA 10
ATOM 11513 C C . ASN A 1 64 ? 105.229 -8.431 9.170 1.00 0.00 420 ASN A C 10
ATOM 11514 O O . ASN A 1 64 ? 104.841 -9.568 8.935 1.00 0.00 420 ASN A O 10
ATOM 11525 N N . ASN A 1 65 ? 104.642 -7.622 10.023 1.00 0.00 421 ASN A N 10
ATOM 11526 C CA . ASN A 1 65 ? 103.482 -8.010 10.765 1.00 0.00 421 ASN A CA 10
ATOM 11527 C C . ASN A 1 65 ? 102.620 -6.818 11.191 1.00 0.00 421 ASN A C 10
ATOM 11528 O O . ASN A 1 65 ? 101.849 -6.916 12.144 1.00 0.00 421 ASN A O 10
ATOM 11539 N N . ILE A 1 66 ? 102.723 -5.717 10.479 1.00 0.00 422 ILE A N 10
ATOM 11540 C CA . ILE A 1 66 ? 101.998 -4.472 10.818 1.00 0.00 422 ILE A CA 10
ATOM 11541 C C . ILE A 1 66 ? 101.655 -3.658 9.562 1.00 0.00 422 ILE A C 10
ATOM 11542 O O . ILE A 1 66 ? 100.512 -3.196 9.400 1.00 0.00 422 ILE A O 10
ATOM 11558 N N . GLY A 1 67 ? 102.627 -3.449 8.695 1.00 0.00 423 GLY A N 10
ATOM 11559 C CA . GLY A 1 67 ? 102.373 -2.719 7.472 1.00 0.00 423 GLY A CA 10
ATOM 11560 C C . GLY A 1 67 ? 102.759 -3.495 6.231 1.00 0.00 423 GLY A C 10
ATOM 11561 O O . GLY A 1 67 ? 101.880 -3.901 5.483 1.00 0.00 423 GLY A O 10
ATOM 11565 N N . CYS A 1 68 ? 104.062 -3.663 5.997 1.00 0.00 424 CYS A N 10
ATOM 11566 C CA . CYS A 1 68 ? 104.682 -4.399 4.844 1.00 0.00 424 CYS A CA 10
ATOM 11567 C C . CYS A 1 68 ? 103.817 -5.499 4.206 1.00 0.00 424 CYS A C 10
ATOM 11568 O O . CYS A 1 68 ? 103.609 -6.561 4.795 1.00 0.00 424 CYS A O 10
ATOM 11575 N N . PRO A 1 69 ? 103.263 -5.224 3.000 1.00 0.00 425 PRO A N 10
ATOM 11576 C CA . PRO A 1 69 ? 102.472 -6.183 2.241 1.00 0.00 425 PRO A CA 10
ATOM 11577 C C . PRO A 1 69 ? 103.309 -7.017 1.263 1.00 0.00 425 PRO A C 10
ATOM 11578 O O . PRO A 1 69 ? 102.873 -8.095 0.869 1.00 0.00 425 PRO A O 10
ATOM 11589 N N . SER A 1 70 ? 104.540 -6.539 0.948 1.00 0.00 426 SER A N 10
ATOM 11590 C CA . SER A 1 70 ? 105.401 -7.119 -0.113 1.00 0.00 426 SER A CA 10
ATOM 11591 C C . SER A 1 70 ? 106.528 -6.156 -0.564 1.00 0.00 426 SER A C 10
ATOM 11592 O O . SER A 1 70 ? 107.151 -6.384 -1.601 1.00 0.00 426 SER A O 10
ATOM 11600 N N . CYS A 1 71 ? 106.772 -5.078 0.162 1.00 0.00 427 CYS A N 10
ATOM 11601 C CA . CYS A 1 71 ? 107.828 -4.165 -0.229 1.00 0.00 427 CYS A CA 10
ATOM 11602 C C . CYS A 1 71 ? 109.063 -4.229 0.733 1.00 0.00 427 CYS A C 10
ATOM 11603 O O . CYS A 1 71 ? 109.047 -4.998 1.689 1.00 0.00 427 CYS A O 10
ATOM 11610 N N . CYS A 1 72 ? 110.120 -3.415 0.464 1.00 0.00 428 CYS A N 10
ATOM 11611 C CA . CYS A 1 72 ? 111.363 -3.403 1.293 1.00 0.00 428 CYS A CA 10
ATOM 11612 C C . CYS A 1 72 ? 111.274 -2.178 2.226 1.00 0.00 428 CYS A C 10
ATOM 11613 O O . CYS A 1 72 ? 110.526 -1.272 1.907 1.00 0.00 428 CYS A O 10
ATOM 11620 N N . PRO A 1 73 ? 112.005 -2.120 3.391 1.00 0.00 429 PRO A N 10
ATOM 11621 C CA . PRO A 1 73 ? 111.908 -0.981 4.319 1.00 0.00 429 PRO A CA 10
ATOM 11622 C C . PRO A 1 73 ? 112.500 0.355 3.785 1.00 0.00 429 PRO A C 10
ATOM 11623 O O . PRO A 1 73 ? 111.997 0.899 2.809 1.00 0.00 429 PRO A O 10
ATOM 11634 N N . PHE A 1 74 ? 113.579 0.869 4.405 1.00 0.00 430 PHE A N 10
ATOM 11635 C CA . PHE A 1 74 ? 114.123 2.179 4.037 1.00 0.00 430 PHE A CA 10
ATOM 11636 C C . PHE A 1 74 ? 115.394 2.442 4.846 1.00 0.00 430 PHE A C 10
ATOM 11637 O O . PHE A 1 74 ? 115.855 1.569 5.601 1.00 0.00 430 PHE A O 10
ATOM 11654 N N . GLU A 1 75 ? 115.952 3.633 4.680 1.00 0.00 431 GLU A N 10
ATOM 11655 C CA . GLU A 1 75 ? 117.152 4.068 5.387 1.00 0.00 431 GLU A CA 10
ATOM 11656 C C . GLU A 1 75 ? 118.374 3.250 5.015 1.00 0.00 431 GLU A C 10
ATOM 11657 O O . GLU A 1 75 ? 118.979 3.497 3.975 1.00 0.00 431 GLU A O 10
ATOM 11669 N N . CYS A 1 76 ? 118.705 2.266 5.849 1.00 0.00 432 CYS A N 10
ATOM 11670 C CA . CYS A 1 76 ? 119.847 1.339 5.664 1.00 0.00 432 CYS A CA 10
ATOM 11671 C C . CYS A 1 76 ? 121.244 1.994 5.768 1.00 0.00 432 CYS A C 10
ATOM 11672 O O . CYS A 1 76 ? 122.132 1.511 6.504 1.00 0.00 432 CYS A O 10
ATOM 11679 N N . SER A 1 77 ? 121.411 3.070 5.077 1.00 0.00 433 SER A N 10
ATOM 11680 C CA . SER A 1 77 ? 122.640 3.761 4.936 1.00 0.00 433 SER A CA 10
ATOM 11681 C C . SER A 1 77 ? 122.282 5.232 4.804 1.00 0.00 433 SER A C 10
ATOM 11682 O O . SER A 1 77 ? 121.084 5.556 4.631 1.00 0.00 433 SER A O 10
ATOM 11690 N N . PRO A 1 78 ? 123.247 6.154 4.943 1.00 0.00 434 PRO A N 10
ATOM 11691 C CA . PRO A 1 78 ? 122.996 7.566 4.710 1.00 0.00 434 PRO A CA 10
ATOM 11692 C C . PRO A 1 78 ? 122.549 7.815 3.296 1.00 0.00 434 PRO A C 10
ATOM 11693 O O . PRO A 1 78 ? 123.291 7.518 2.347 1.00 0.00 434 PRO A O 10
ATOM 11704 N N . ASP A 1 79 ? 121.338 8.320 3.178 1.00 0.00 435 ASP A N 10
ATOM 11705 C CA . ASP A 1 79 ? 120.739 8.703 1.888 1.00 0.00 435 ASP A CA 10
ATOM 11706 C C . ASP A 1 79 ? 120.512 7.484 0.993 1.00 0.00 435 ASP A C 10
ATOM 11707 O O . ASP A 1 79 ? 121.377 7.068 0.211 1.00 0.00 435 ASP A O 10
ATOM 11716 N N . ASN A 1 80 ? 119.356 6.888 1.161 1.00 0.00 436 ASN A N 10
ATOM 11717 C CA . ASN A 1 80 ? 118.960 5.693 0.413 1.00 0.00 436 ASN A CA 10
ATOM 11718 C C . ASN A 1 80 ? 118.505 5.944 -1.067 1.00 0.00 436 ASN A C 10
ATOM 11719 O O . ASN A 1 80 ? 118.561 4.996 -1.839 1.00 0.00 436 ASN A O 10
ATOM 11730 N N . PRO A 1 81 ? 117.984 7.183 -1.485 1.00 0.00 437 PRO A N 10
ATOM 11731 C CA . PRO A 1 81 ? 117.553 7.428 -2.870 1.00 0.00 437 PRO A CA 10
ATOM 11732 C C . PRO A 1 81 ? 118.505 6.897 -3.946 1.00 0.00 437 PRO A C 10
ATOM 11733 O O . PRO A 1 81 ? 119.703 7.218 -3.984 1.00 0.00 437 PRO A O 10
ATOM 11744 N N . MET A 1 82 ? 117.923 6.134 -4.823 1.00 0.00 438 MET A N 10
ATOM 11745 C CA . MET A 1 82 ? 118.603 5.487 -5.914 1.00 0.00 438 MET A CA 10
ATOM 11746 C C . MET A 1 82 ? 117.565 4.941 -6.843 1.00 0.00 438 MET A C 10
ATOM 11747 O O . MET A 1 82 ? 116.581 4.371 -6.388 1.00 0.00 438 MET A O 10
ATOM 11761 N N . PHE A 1 83 ? 117.767 5.126 -8.120 1.00 0.00 439 PHE A N 10
ATOM 11762 C CA . PHE A 1 83 ? 116.854 4.667 -9.136 1.00 0.00 439 PHE A CA 10
ATOM 11763 C C . PHE A 1 83 ? 117.657 4.292 -10.346 1.00 0.00 439 PHE A C 10
ATOM 11764 O O . PHE A 1 83 ? 118.869 4.556 -10.374 1.00 0.00 439 PHE A O 10
ATOM 11781 N N . THR A 1 84 ? 116.995 3.717 -11.337 1.00 0.00 440 THR A N 10
ATOM 11782 C CA . THR A 1 84 ? 117.629 3.238 -12.554 1.00 0.00 440 THR A CA 10
ATOM 11783 C C . THR A 1 84 ? 118.448 1.946 -12.303 1.00 0.00 440 THR A C 10
ATOM 11784 O O . THR A 1 84 ? 119.579 1.982 -11.819 1.00 0.00 440 THR A O 10
ATOM 11795 N N . PRO A 1 85 ? 117.826 0.795 -12.579 1.00 0.00 441 PRO A N 10
ATOM 11796 C CA . PRO A 1 85 ? 118.445 -0.509 -12.415 1.00 0.00 441 PRO A CA 10
ATOM 11797 C C . PRO A 1 85 ? 119.215 -0.942 -13.685 1.00 0.00 441 PRO A C 10
ATOM 11798 O O . PRO A 1 85 ? 119.855 -0.095 -14.339 1.00 0.00 441 PRO A O 10
ATOM 11809 N N . SER A 1 86 ? 119.134 -2.250 -14.012 1.00 0.00 442 SER A N 10
ATOM 11810 C CA . SER A 1 86 ? 119.828 -2.913 -15.113 1.00 0.00 442 SER A CA 10
ATOM 11811 C C . SER A 1 86 ? 121.211 -3.377 -14.673 1.00 0.00 442 SER A C 10
ATOM 11812 O O . SER A 1 86 ? 121.990 -2.591 -14.126 1.00 0.00 442 SER A O 10
ATOM 11820 N N . PRO A 1 87 ? 121.549 -4.668 -14.898 1.00 0.00 443 PRO A N 10
ATOM 11821 C CA . PRO A 1 87 ? 122.889 -5.226 -14.574 1.00 0.00 443 PRO A CA 10
ATOM 11822 C C . PRO A 1 87 ? 123.976 -4.564 -15.415 1.00 0.00 443 PRO A C 10
ATOM 11823 O O . PRO A 1 87 ? 125.164 -4.632 -15.112 1.00 0.00 443 PRO A O 10
ATOM 11834 N N . ASP A 1 88 ? 123.539 -3.918 -16.469 1.00 0.00 444 ASP A N 10
ATOM 11835 C CA . ASP A 1 88 ? 124.433 -3.199 -17.381 1.00 0.00 444 ASP A CA 10
ATOM 11836 C C . ASP A 1 88 ? 123.968 -1.768 -17.516 1.00 0.00 444 ASP A C 10
ATOM 11837 O O . ASP A 1 88 ? 124.310 -1.064 -18.473 1.00 0.00 444 ASP A O 10
ATOM 11846 N N . GLY A 1 89 ? 123.190 -1.346 -16.523 1.00 0.00 445 GLY A N 10
ATOM 11847 C CA . GLY A 1 89 ? 122.646 0.020 -16.446 1.00 0.00 445 GLY A CA 10
ATOM 11848 C C . GLY A 1 89 ? 123.700 1.129 -16.441 1.00 0.00 445 GLY A C 10
ATOM 11849 O O . GLY A 1 89 ? 123.462 2.225 -16.965 1.00 0.00 445 GLY A O 10
ATOM 11853 N N . SER A 1 90 ? 124.828 0.871 -15.827 1.00 0.00 446 SER A N 10
ATOM 11854 C CA . SER A 1 90 ? 125.911 1.826 -15.741 1.00 0.00 446 SER A CA 10
ATOM 11855 C C . SER A 1 90 ? 127.232 1.141 -15.715 1.00 0.00 446 SER A C 10
ATOM 11856 O O . SER A 1 90 ? 127.267 -0.075 -15.561 1.00 0.00 446 SER A O 10
ATOM 11864 N N . PRO A 1 91 ? 128.351 1.921 -15.942 1.00 0.00 447 PRO A N 10
ATOM 11865 C CA . PRO A 1 91 ? 129.702 1.439 -15.698 1.00 0.00 447 PRO A CA 10
ATOM 11866 C C . PRO A 1 91 ? 129.745 0.932 -14.270 1.00 0.00 447 PRO A C 10
ATOM 11867 O O . PRO A 1 91 ? 129.618 1.729 -13.320 1.00 0.00 447 PRO A O 10
ATOM 11878 N N . PRO A 1 92 ? 129.835 -0.387 -14.097 1.00 0.00 448 PRO A N 10
ATOM 11879 C CA . PRO A 1 92 ? 129.727 -1.033 -12.793 1.00 0.00 448 PRO A CA 10
ATOM 11880 C C . PRO A 1 92 ? 130.796 -0.594 -11.799 1.00 0.00 448 PRO A C 10
ATOM 11881 O O . PRO A 1 92 ? 130.582 -0.673 -10.609 1.00 0.00 448 PRO A O 10
ATOM 11892 N N . ASN A 1 93 ? 131.942 -0.174 -12.323 1.00 0.00 449 ASN A N 10
ATOM 11893 C CA . ASN A 1 93 ? 133.131 0.288 -11.570 1.00 0.00 449 ASN A CA 10
ATOM 11894 C C . ASN A 1 93 ? 133.739 -0.792 -10.652 1.00 0.00 449 ASN A C 10
ATOM 11895 O O . ASN A 1 93 ? 133.197 -1.899 -10.539 1.00 0.00 449 ASN A O 10
ATOM 11906 N N . CYS A 1 94 ? 134.890 -0.480 -10.053 1.00 0.00 450 CYS A N 10
ATOM 11907 C CA . CYS A 1 94 ? 135.606 -1.394 -9.150 1.00 0.00 450 CYS A CA 10
ATOM 11908 C C . CYS A 1 94 ? 136.054 -2.668 -9.870 1.00 0.00 450 CYS A C 10
ATOM 11909 O O . CYS A 1 94 ? 135.799 -3.798 -9.406 1.00 0.00 450 CYS A O 10
ATOM 11916 N N . SER A 1 95 ? 136.697 -2.417 -11.024 1.00 0.00 451 SER A N 10
ATOM 11917 C CA . SER A 1 95 ? 137.294 -3.366 -11.949 1.00 0.00 451 SER A CA 10
ATOM 11918 C C . SER A 1 95 ? 136.531 -3.522 -13.279 1.00 0.00 451 SER A C 10
ATOM 11919 O O . SER A 1 95 ? 137.122 -3.298 -14.328 1.00 0.00 451 SER A O 10
ATOM 11927 N N . PRO A 1 96 ? 135.227 -3.896 -13.315 1.00 0.00 452 PRO A N 10
ATOM 11928 C CA . PRO A 1 96 ? 134.495 -3.916 -14.572 1.00 0.00 452 PRO A CA 10
ATOM 11929 C C . PRO A 1 96 ? 134.146 -2.490 -14.994 1.00 0.00 452 PRO A C 10
ATOM 11930 O O . PRO A 1 96 ? 133.073 -1.993 -14.688 1.00 0.00 452 PRO A O 10
ATOM 11941 N N . THR A 1 97 ? 135.129 -1.859 -15.611 1.00 0.00 453 THR A N 10
ATOM 11942 C CA . THR A 1 97 ? 135.180 -0.469 -16.088 1.00 0.00 453 THR A CA 10
ATOM 11943 C C . THR A 1 97 ? 136.669 -0.138 -16.349 1.00 0.00 453 THR A C 10
ATOM 11944 O O . THR A 1 97 ? 137.002 0.741 -17.149 1.00 0.00 453 THR A O 10
ATOM 11955 N N . MET A 1 98 ? 137.559 -0.907 -15.686 1.00 0.00 454 MET A N 10
ATOM 11956 C CA . MET A 1 98 ? 139.016 -0.771 -15.842 1.00 0.00 454 MET A CA 10
ATOM 11957 C C . MET A 1 98 ? 139.444 -0.872 -17.292 1.00 0.00 454 MET A C 10
ATOM 11958 O O . MET A 1 98 ? 140.278 -0.094 -17.764 1.00 0.00 454 MET A O 10
ATOM 11972 N N . LEU A 1 99 ? 138.868 -1.818 -17.993 1.00 0.00 455 LEU A N 10
ATOM 11973 C CA . LEU A 1 99 ? 139.161 -1.995 -19.384 1.00 0.00 455 LEU A CA 10
ATOM 11974 C C . LEU A 1 99 ? 138.217 -1.129 -20.203 1.00 0.00 455 LEU A C 10
ATOM 11975 O O . LEU A 1 99 ? 137.012 -1.125 -19.947 1.00 0.00 455 LEU A O 10
ATOM 11991 N N . PRO A 1 100 ? 138.732 -0.323 -21.137 1.00 0.00 456 PRO A N 10
ATOM 11992 C CA . PRO A 1 100 ? 137.899 0.554 -21.928 1.00 0.00 456 PRO A CA 10
ATOM 11993 C C . PRO A 1 100 ? 137.045 -0.188 -22.949 1.00 0.00 456 PRO A C 10
ATOM 11994 O O . PRO A 1 100 ? 137.520 -1.082 -23.649 1.00 0.00 456 PRO A O 10
ATOM 12005 N N . SER A 1 101 ? 135.784 0.150 -23.009 1.00 0.00 457 SER A N 10
ATOM 12006 C CA . SER A 1 101 ? 134.903 -0.355 -24.029 1.00 0.00 457 SER A CA 10
ATOM 12007 C C . SER A 1 101 ? 133.884 0.742 -24.426 1.00 0.00 457 SER A C 10
ATOM 12008 O O . SER A 1 101 ? 132.680 0.539 -24.319 1.00 0.00 457 SER A O 10
ATOM 12016 N N . PRO A 1 102 ? 134.359 1.939 -24.883 1.00 0.00 458 PRO A N 10
ATOM 12017 C CA . PRO A 1 102 ? 133.484 3.041 -25.226 1.00 0.00 458 PRO A CA 10
ATOM 12018 C C . PRO A 1 102 ? 132.940 2.928 -26.659 1.00 0.00 458 PRO A C 10
ATOM 12019 O O . PRO A 1 102 ? 131.720 2.914 -26.886 1.00 0.00 458 PRO A O 10
ATOM 12030 N N . SER A 1 103 ? 133.844 2.848 -27.605 1.00 0.00 459 SER A N 10
ATOM 12031 C CA . SER A 1 103 ? 133.535 2.767 -28.964 1.00 0.00 459 SER A CA 10
ATOM 12032 C C . SER A 1 103 ? 134.099 1.470 -29.532 1.00 0.00 459 SER A C 10
ATOM 12033 O O . SER A 1 103 ? 133.333 0.505 -29.681 1.00 0.00 459 SER A O 10
#

Radius of gyration: 14.57 Å; Cα contacts (8 Å, |Δi|>4): 114; chains: 1; bounding box: 46×27×24 Å

Organism: Cylindrotheca fusiformis (NCBI:txid2853)